Protein AF-0000000070205227 (afdb_homodimer)

Radius of gyration: 34.75 Å; Cα contacts (8 Å, |Δi|>4): 2123; chains: 2; bounding box: 116×107×99 Å

Secondary structure (DSSP, 8-state):
----------------------STTSTHHHHHHHHHHHHHHHHHHHHHHHHHTT--------------PPPPP-S--EEEEEEEPPTT----TT-----BHHHHHHHHHHH-SSEEEEEES-EE-SGGGSSS--GGGHHHHHHHHHHHHHHHTT--EEEEEEEPPSSS--HHHHHHHHHH--EEEEE-HHHHHSS--B---EEEETTTEEEEES--EETHHHHTEEEEEEEEES-HHHHHHHHHHHHHHHHHTSTT----SS--GGG--S-SSSSPEEEE-TT---EEEEEEEEESGGG--TTPEEHHHHHHHHHHH-SSEEEEEES-B-SB-SSSSS--B--HHHHHHHHHHHHH--EEEEEEE--TT--TTHHHHHHHHHT-EESSSSPEEEEEEEE-----SHHHHHSTT-SEE--EEEEESSEEEEES--BSTHHHHTSBEEEEEEEE---TTS-GGG-HHHHHHHHHHHHHTSTTEEEGGG--S--SHHHH--/----------------------GGGSTHHHHHHHHHHHHHHHHHHHHHHHHHGGG-------------PPPPP-S--EEEEEEEPPTT----TT-----BHHHHHHHHHHH-SSEEEEEES-EE-SGGGSSS--GGGHHHHHHHHHHHHHHHTT--EEEEEEEPPSSS--HHHHHHHHHH--EEEEE-HHHHHSS--B---EEEETTTEEEEES--EETHHHHTEEEEEEEEES-HHHHHHHHHHHHHHHHHTSTT----SS--GGG--S-SSSSPEEEE-TT---EEEEEEEEESGGG--TTPEEHHHHHHHHHHH-SSEEEEEES-B-SB-SSSSS--B--HHHHHHHHHHHHH--EEEEEEE--TT--TTHHHHHHHHHT-EESSSSPEEEEEEEE-----SHHHHHSTT-SEE--EEEEESSEEEEES--BSTHHHHTSBEEEEEEEE---TTS-GGG-HHHHHHHHHHHHHTSTTEEEGGG--S--SHHHHT-

InterPro domains:
  IPR001736 Phospholipase D/Transphosphatidylase [PF00614] (413-436)
  IPR001736 Phospholipase D/Transphosphatidylase [PS50035] (194-221)
  IPR001736 Phospholipase D/Transphosphatidylase [PS50035] (413-439)
  IPR001736 Phospholipase D/Transphosphatidylase [SM00155] (194-221)
  IPR001736 Phospholipase D/Transphosphatidylase [SM00155] (413-439)
  IPR032803 PLD3/4-like, PLD-like domain [PF13918] (221-402)
  IPR050874 Diverse function phospholipase D-related protein [PTHR10185] (40-487)

Foldseek 3Di:
DPDDPDDDDDDDDDDPDDPPPPDPPPPVVVVVVVVVVVVVVVVVVVVCVVVVVVPPDPPPVPVVPVLDFDAAFPWAKAKFKEKADAPPDDFDPPAQDGHHPLVLLLVLLVPFQAAKEWEAEAAALAQVQDDARDPLSVSSVVSLVSLQCCQQPNVHAYEYQYEDDPDDDHPSVVCCCVRRVYHYFYADLCVAPVDAIALWTKMQGPLQKIKGWAAHSHSQSRHFEIIIIMIMGRGNPQSVLVVLLSVLSVQNSDVPRYLDPADDCSSEDQDEPVRWHWYFYPPDPFTKTWDKAKDAPSSAHHNHHFPLNVLLVVLQPFQAAKEWEAAAADQWDDTDVPIDGHCSNVVSLVCSCQVRVYAYEYEYEDDPPDDPCRLVSLVVQQVQADCDVVGGHYFYKYFWFADPDPSSLPDPPGGIHHGGWMAGQFKTKGKHDGHHPSCHHRYIMMIIMMTTHDDPPDDCSRVVRVSVVSVSVSRCPDPRIGGSVPDDNPPPCRSPVD/DDDCPDDDDDDPDDPPPPPDPDDPPPPVVVVVVVVVVVVVVVVVVVVCVVVVVVPPDPPPVPVVPVLDFDAAFPWAKAKFKEKADAPPDDFDPPAQDGHHPLVLLLVLLVPFQAAKEWEAEAAALAQVQDDARDPLSVSSVVSLVSLQCCQQPNVHAYEYQYEDDPDDDHPSVVCCCVRRVYHYFYADLCVAPVDAIALWTKMQGPLQKIKGWAAHSHSQSRHFEIIIIMIMGRGNPQSVLVVLLSVLSVQNSDVPRYLDPADDCSSEDQDEPVRWHWYFYPPDPFTKTWDKAKDAPSSAHHNHHQPLNVLLVVLQPFQAAKEWEAAAADQWDDTDVPIDGHCSVVVSLVCSCQVRVYAYEYEYEDDPPDDPCRLVSLVVQQVQADCDVVGGHYFYKYFWFADPDPSSLPDPPGGIHHGGWMAGQFKTKGKHDGHHPSCRHRYIMMIIMMTTHDDPVDDCSRVVRVSVVSVSVSRCPDPRIGGSVPDDNPPPCRSPVD

Organism: Mizuhopecten yessoensis (NCBI:txid6573)

Solvent-accessible surface area (backbone atoms only — not comparable to full-atom values): 51980 Å² total; per-residue (Å²): 128,96,69,90,78,78,75,91,75,89,78,88,92,82,84,78,80,82,80,81,78,74,75,77,70,64,67,61,59,60,54,54,56,49,54,52,47,52,50,51,52,51,50,49,48,53,50,43,45,58,57,52,60,60,61,59,75,79,59,63,77,53,70,68,62,80,71,70,71,46,73,63,46,83,52,74,19,33,64,43,64,23,28,15,62,22,70,89,67,80,75,65,88,86,56,81,81,61,55,42,44,56,60,51,52,51,52,48,60,68,66,42,80,52,29,41,38,34,38,30,40,58,62,37,28,40,37,80,67,46,93,66,74,52,83,66,18,51,64,18,39,48,52,52,50,52,53,34,42,38,18,53,72,66,62,28,47,35,39,34,32,30,24,57,56,92,69,78,72,43,67,60,62,52,47,32,34,73,64,14,64,29,46,76,29,52,30,52,31,48,80,56,64,68,36,59,44,35,45,26,28,37,41,35,28,62,47,23,23,36,38,44,15,30,46,58,50,31,11,45,34,52,34,30,16,26,20,38,33,40,36,37,35,58,21,42,70,60,23,48,56,52,44,36,55,49,48,50,48,49,55,48,16,40,90,86,43,68,73,57,97,66,62,62,72,86,49,40,40,71,41,13,89,90,28,46,28,40,37,38,35,56,88,34,91,53,70,27,33,31,36,55,26,30,24,16,56,83,72,44,33,60,52,45,29,38,33,59,59,50,53,46,51,53,48,69,67,39,65,54,28,42,39,35,34,28,31,45,63,41,48,22,33,80,81,50,84,78,46,41,62,38,50,66,64,54,50,42,53,49,36,30,14,55,54,59,51,15,35,32,39,39,42,32,34,49,48,94,80,54,63,81,65,39,57,35,59,51,46,24,49,36,36,44,49,36,86,54,91,72,48,26,40,29,45,45,31,36,31,44,43,77,63,90,45,74,69,56,60,62,43,78,96,40,36,32,41,44,28,16,36,36,29,35,62,42,32,25,35,43,17,26,46,54,49,34,42,43,46,47,62,42,10,32,23,42,29,45,38,38,38,35,69,82,53,89,85,54,70,64,80,48,31,61,34,58,51,50,42,44,48,50,50,50,51,62,70,33,94,45,34,34,57,53,92,76,54,73,89,75,63,56,60,73,73,40,74,102,142,86,80,89,79,76,82,76,82,74,88,71,86,74,85,76,84,80,78,86,80,73,78,78,66,63,71,62,55,62,58,53,55,53,55,51,48,53,50,52,53,51,52,49,46,52,49,43,45,57,56,51,59,64,60,59,76,76,58,63,77,55,70,66,64,81,72,71,71,47,72,64,47,83,50,75,19,34,65,43,62,23,28,14,62,23,71,90,68,80,74,64,89,88,54,79,82,61,54,40,45,57,61,52,51,52,51,49,60,68,66,43,80,52,30,40,38,34,38,30,39,59,61,38,28,42,37,81,66,47,92,66,74,52,82,65,18,51,64,17,40,49,51,52,50,52,53,35,43,38,19,52,73,66,62,28,48,34,40,36,33,30,24,57,55,94,69,78,70,44,67,60,62,52,46,30,34,74,65,14,64,30,46,77,31,52,30,52,29,50,80,56,64,69,35,58,45,36,45,26,28,37,40,34,29,62,46,23,23,36,38,44,15,29,46,57,50,31,12,45,33,51,34,31,17,25,22,36,34,38,38,37,36,56,22,44,70,61,22,46,56,51,44,38,56,49,49,51,48,49,56,47,17,38,90,85,44,68,73,58,96,66,63,62,71,88,50,41,41,70,42,12,90,90,29,46,27,40,37,37,34,57,85,33,90,53,69,28,33,31,36,54,27,30,22,15,56,82,73,43,33,63,52,46,31,37,34,58,58,50,52,45,50,53,47,68,67,40,66,54,28,41,38,36,34,28,31,45,62,42,49,22,32,80,82,50,85,78,45,42,62,40,51,68,64,54,49,42,55,50,36,31,14,55,54,59,52,15,35,34,39,37,40,33,35,49,47,92,80,54,65,82,64,39,58,35,58,49,48,23,48,36,37,43,48,34,85,54,89,72,49,25,41,28,44,45,30,37,30,45,43,78,63,92,45,74,70,57,58,62,44,78,94,39,34,33,43,44,29,17,38,36,28,35,62,40,34,24,36,43,18,26,47,55,49,33,42,44,45,47,63,42,10,30,24,42,30,44,38,39,38,35,69,81,52,90,87,52,70,66,82,48,31,61,33,58,50,50,43,44,47,48,50,50,52,64,70,33,92,46,34,34,57,52,91,76,53,74,89,75,64,55,64,73,70,42,75,101

pLDDT: mean 85.5, std 24.85, range [16.06, 98.94]

Sequence (996 aa):
MKNDRIGLVNDHDDMKNHCSSSVCTGRCLSIIFFCIGVVLMLSMGLALYFSLHKDIMTVAPVPAPTVVPPPPCKDPCVITLVESIPENLTYPAGSPSHPSTYSALIDLMEMATSQIEIASFYWTLSGSDIEYHDNSSWQGESVLSTLMAAGRFRKLKIKIAQNKPDNGYYNNTRDLARYAGAEVRTLDFKSLMGNGILHTKMWLIDRKHFYVGSANLDWRSFTQVKEMGAVIRNCPCMARDMGKLFDVYWDLGLPGAKVPSQWPTSYNTDINNNNTMEINFNSTNVAATTYISSSPPPFCPAGRTVDVDAIVDIIQKAEEFVYVAVMDYFPTTQFTKPRVYWPVIDDAFRRAAFNRRVKVHLLISYWQHTWEDMKIYLSSLNDLWFKSYPELDITVKIFEVPAFTDSQKKIPYGRVNHNKYMVTDKTAYIGTSNWSADYFIDTGGIGLVINQQRTPALSKEGDVRQQLEDVFLRDWNSKYAWDFNTFNFTSVDRHTELMKNDRIGLVNDHDDMKNHCSSSVCTGRCLSIIFFCIGVVLMLSMGLALYFSLHKDIMTVAPVPAPTVVPPPPCKDPCVITLVESIPENLTYPAGSPSHPSTYSALIDLMEMATSQIEIASFYWTLSGSDIEYHDNSSWQGESVLSTLMAAGRFRKLKIKIAQNKPDNGYYNNTRDLARYAGAEVRTLDFKSLMGNGILHTKMWLIDRKHFYVGSANLDWRSFTQVKEMGAVIRNCPCMARDMGKLFDVYWDLGLPGAKVPSQWPTSYNTDINNNNTMEINFNSTNVAATTYISSSPPPFCPAGRTVDVDAIVDIIQKAEEFVYVAVMDYFPTTQFTKPRVYWPVIDDAFRRAAFNRRVKVHLLISYWQHTWEDMKIYLSSLNDLWFKSYPELDITVKIFEVPAFTDSQKKIPYGRVNHNKYMVTDKTAYIGTSNWSADYFIDTGGIGLVINQQRTPALSKEGDVRQQLEDVFLRDWNSKYAWDFNTFNFTSVDRHTEL

Nearest PDB structures (foldseek):
  8q1x-assembly1_A  TM=9.802E-01  e=2.222E-58  Homo sapiens
  8q1x-assembly1_B  TM=9.793E-01  e=2.965E-58  Homo sapiens
  8s86-assembly1_A  TM=9.699E-01  e=9.269E-51  Homo sapiens
  8v08-assembly1_A  TM=9.736E-01  e=7.449E-49  Homo sapiens
  8v08-assembly1_B  TM=9.686E-01  e=1.123E-47  Homo sapiens

Structure (mmCIF, N/CA/C/O backbone):
data_AF-0000000070205227-model_v1
#
loop_
_entity.id
_entity.type
_entity.pdbx_description
1 polymer 'Phospholipase D3'
#
loop_
_atom_site.group_PDB
_atom_site.id
_atom_site.type_symbol
_atom_site.label_atom_id
_atom_site.label_alt_id
_atom_site.label_comp_id
_atom_site.label_asym_id
_atom_site.label_entity_id
_atom_site.label_seq_id
_atom_site.pdbx_PDB_ins_code
_atom_site.Cartn_x
_atom_site.Cartn_y
_atom_site.Cartn_z
_atom_site.occupancy
_atom_site.B_iso_or_equiv
_atom_site.auth_seq_id
_atom_site.auth_comp_id
_atom_site.auth_asym_id
_atom_site.auth_atom_id
_atom_site.pdbx_PDB_model_num
ATOM 1 N N . MET A 1 1 ? 53.344 54.781 -35.969 1 18.45 1 MET A N 1
ATOM 2 C CA . MET A 1 1 ? 54.75 54.469 -35.688 1 18.45 1 MET A CA 1
ATOM 3 C C . MET A 1 1 ? 54.938 54.156 -34.219 1 18.45 1 MET A C 1
ATOM 5 O O . MET A 1 1 ? 56.062 53.906 -33.781 1 18.45 1 MET A O 1
ATOM 9 N N . LYS A 1 2 ? 53.969 54.625 -33.438 1 19.22 2 LYS A N 1
ATOM 10 C CA . LYS A 1 2 ? 54.125 54.969 -32.031 1 19.22 2 LYS A CA 1
ATOM 11 C C . LYS A 1 2 ? 54.375 53.719 -31.188 1 19.22 2 LYS A C 1
ATOM 13 O O . LYS A 1 2 ? 53.469 52.875 -31.062 1 19.22 2 LYS A O 1
ATOM 18 N N . ASN A 1 3 ? 55.594 52.969 -31.047 1 18.14 3 ASN A N 1
ATOM 19 C CA . ASN A 1 3 ? 56.469 51.812 -31.125 1 18.14 3 ASN A CA 1
ATOM 20 C C . ASN A 1 3 ? 56.625 51.156 -29.75 1 18.14 3 ASN A C 1
ATOM 22 O O . ASN A 1 3 ? 57.094 50.031 -29.656 1 18.14 3 ASN A O 1
ATOM 26 N N . ASP A 1 4 ? 56.625 51.938 -28.625 1 17.08 4 ASP A N 1
ATOM 27 C CA . ASP A 1 4 ? 57.594 51.719 -27.547 1 17.08 4 ASP A CA 1
ATOM 28 C C . ASP A 1 4 ? 57.156 50.594 -26.625 1 17.08 4 ASP A C 1
ATOM 30 O O . ASP A 1 4 ? 56.438 50.844 -25.641 1 17.08 4 ASP A O 1
ATOM 34 N N . ARG A 1 5 ? 56.656 49.344 -26.984 1 16.34 5 ARG A N 1
ATOM 35 C CA . ARG A 1 5 ? 55.938 48.219 -26.375 1 16.34 5 ARG A CA 1
ATOM 36 C C . ARG A 1 5 ? 56.812 47.438 -25.406 1 16.34 5 ARG A C 1
ATOM 38 O O . ARG A 1 5 ? 56.438 46.375 -24.969 1 16.34 5 ARG A O 1
ATOM 45 N N . ILE A 1 6 ? 58.125 47.656 -25.188 1 17.25 6 ILE A N 1
ATOM 46 C CA . ILE A 1 6 ? 59.156 46.625 -24.922 1 17.25 6 ILE A CA 1
ATOM 47 C C . ILE A 1 6 ? 59.062 46.188 -23.453 1 17.25 6 ILE A C 1
ATOM 49 O O . ILE A 1 6 ? 59.531 45.094 -23.094 1 17.25 6 ILE A O 1
ATOM 53 N N . GLY A 1 7 ? 58.594 47 -22.469 1 16.06 7 GLY A N 1
ATOM 54 C CA . GLY A 1 7 ? 59.562 47.156 -21.406 1 16.06 7 GLY A CA 1
ATOM 55 C C . GLY A 1 7 ? 59.688 45.969 -20.5 1 16.06 7 GLY A C 1
ATOM 56 O O . GLY A 1 7 ? 60.812 45.531 -20.156 1 16.06 7 GLY A O 1
ATOM 57 N N . LEU A 1 8 ? 58.625 45.562 -19.609 1 17.31 8 LEU A N 1
ATOM 58 C CA . LEU A 1 8 ? 58.906 45.594 -18.188 1 17.31 8 LEU A CA 1
ATOM 59 C C . LEU A 1 8 ? 59.5 44.25 -17.719 1 17.31 8 LEU A C 1
ATOM 61 O O . LEU A 1 8 ? 59 43.188 -18.109 1 17.31 8 LEU A O 1
ATOM 65 N N . VAL A 1 9 ? 60.594 44.094 -16.984 1 18.16 9 VAL A N 1
ATOM 66 C CA . VAL A 1 9 ? 61.812 43.375 -16.594 1 18.16 9 VAL A CA 1
ATOM 67 C C . VAL A 1 9 ? 61.438 42.375 -15.492 1 18.16 9 VAL A C 1
ATOM 69 O O . VAL A 1 9 ? 62.156 41.375 -15.305 1 18.16 9 VAL A O 1
ATOM 72 N N . ASN A 1 10 ? 60.344 42.5 -14.672 1 18.05 10 ASN A N 1
ATOM 73 C CA . ASN A 1 10 ? 60.719 42.344 -13.273 1 18.05 10 ASN A CA 1
ATOM 74 C C . ASN A 1 10 ? 61.094 40.875 -12.977 1 18.05 10 ASN A C 1
ATOM 76 O O . ASN A 1 10 ? 60.531 39.969 -13.555 1 18.05 10 ASN A O 1
ATOM 80 N N . ASP A 1 11 ? 61.938 40.5 -12.016 1 18.25 11 ASP A N 1
ATOM 81 C CA . ASP A 1 11 ? 63.031 39.656 -11.508 1 18.25 11 ASP A CA 1
ATOM 82 C C . ASP A 1 11 ? 62.5 38.406 -10.836 1 18.25 11 ASP A C 1
ATOM 84 O O . ASP A 1 11 ? 62.938 37.281 -11.133 1 18.25 11 ASP A O 1
ATOM 88 N N . HIS A 1 12 ? 61.906 38.406 -9.578 1 18.12 12 HIS A N 1
ATOM 89 C CA . HIS A 1 12 ? 62.562 37.781 -8.453 1 18.12 12 HIS A CA 1
ATOM 90 C C . HIS A 1 12 ? 62.281 36.281 -8.414 1 18.12 12 HIS A C 1
ATOM 92 O O . HIS A 1 12 ? 61.375 35.812 -9.117 1 18.12 12 HIS A O 1
ATOM 98 N N . ASP A 1 13 ? 61.906 35.625 -7.117 1 19.23 13 ASP A N 1
ATOM 99 C CA . ASP A 1 13 ? 62.531 34.719 -6.129 1 19.23 13 ASP A CA 1
ATOM 100 C C . ASP A 1 13 ? 62 33.312 -6.23 1 19.23 13 ASP A C 1
ATOM 102 O O . ASP A 1 13 ? 60.906 33.094 -6.801 1 19.23 13 ASP A O 1
ATOM 106 N N . ASP A 1 14 ? 62.312 32.375 -5.191 1 19.03 14 ASP A N 1
ATOM 107 C CA . ASP A 1 14 ? 62.938 31.078 -4.898 1 19.03 14 ASP A CA 1
ATOM 108 C C . ASP A 1 14 ? 61.906 29.969 -4.77 1 19.03 14 ASP A C 1
ATOM 110 O O . ASP A 1 14 ? 62.031 28.906 -5.367 1 19.03 14 ASP A O 1
ATOM 114 N N . MET A 1 15 ? 61.062 29.812 -3.588 1 19.66 15 MET A N 1
ATOM 115 C CA . MET A 1 15 ? 61.188 28.719 -2.617 1 19.66 15 MET A CA 1
ATOM 116 C C . MET A 1 15 ? 60.219 27.594 -2.93 1 19.66 15 MET A C 1
ATOM 118 O O . MET A 1 15 ? 59.062 27.625 -2.518 1 19.66 15 MET A O 1
ATOM 122 N N . LYS A 1 16 ? 59.938 27.094 -3.961 1 20.72 16 LYS A N 1
ATOM 123 C CA . LYS A 1 16 ? 58.688 26.312 -4.07 1 20.72 16 LYS A CA 1
ATOM 124 C C . LYS A 1 16 ? 58.844 24.938 -3.449 1 20.72 16 LYS A C 1
ATOM 126 O O . LYS A 1 16 ? 59.688 24.141 -3.885 1 20.72 16 LYS A O 1
ATOM 131 N N . ASN A 1 17 ? 58.406 24.688 -2.111 1 20.17 17 ASN A N 1
ATOM 132 C CA . ASN A 1 17 ? 58.406 23.562 -1.183 1 20.17 17 ASN A CA 1
ATOM 133 C C . ASN A 1 17 ? 57.812 22.312 -1.819 1 20.17 17 ASN A C 1
ATOM 135 O O . ASN A 1 17 ? 57 22.406 -2.74 1 20.17 17 ASN A O 1
ATOM 139 N N . HIS A 1 18 ? 58.344 21.094 -1.48 1 20.95 18 HIS A N 1
ATOM 140 C CA . HIS A 1 18 ? 58.438 19.672 -1.76 1 20.95 18 HIS A CA 1
ATOM 141 C C . HIS A 1 18 ? 57.156 18.953 -1.374 1 20.95 18 HIS A C 1
ATOM 143 O O . HIS A 1 18 ? 56.844 18.781 -0.188 1 20.95 18 HIS A O 1
ATOM 149 N N . CYS A 1 19 ? 55.969 19.25 -1.994 1 20.75 19 CYS A N 1
ATOM 150 C CA . CYS A 1 19 ? 54.719 18.594 -1.624 1 20.75 19 CYS A CA 1
ATOM 151 C C . CYS A 1 19 ? 54.844 17.078 -1.719 1 20.75 19 CYS A C 1
ATOM 153 O O . CYS A 1 19 ? 54.969 16.531 -2.812 1 20.75 19 CYS A O 1
ATOM 155 N N . SER A 1 20 ? 55.469 16.438 -0.688 1 21.31 20 SER A N 1
ATOM 156 C CA . SER A 1 20 ? 55.656 14.992 -0.529 1 21.31 20 SER A CA 1
ATOM 157 C C . SER A 1 20 ? 54.312 14.266 -0.603 1 21.31 20 SER A C 1
ATOM 159 O O . SER A 1 20 ? 53.406 14.562 0.168 1 21.31 20 SER A O 1
ATOM 161 N N . SER A 1 21 ? 53.812 13.766 -1.727 1 23.53 21 SER A N 1
ATOM 162 C CA . SER A 1 21 ? 52.625 13.141 -2.264 1 23.53 21 SER A CA 1
ATOM 163 C C . SER A 1 21 ? 52.344 11.812 -1.573 1 23.53 21 SER A C 1
ATOM 165 O O . SER A 1 21 ? 51.375 11.109 -1.931 1 23.53 21 SER A O 1
ATOM 167 N N . SER A 1 22 ? 53.312 11.219 -0.819 1 23.06 22 SER A N 1
ATOM 168 C CA . SER A 1 22 ? 53.281 9.758 -0.794 1 23.06 22 SER A CA 1
ATOM 169 C C . SER A 1 22 ? 52.062 9.266 -0.03 1 23.06 22 SER A C 1
ATOM 171 O O . SER A 1 22 ? 51.375 8.32 -0.459 1 23.06 22 SER A O 1
ATOM 173 N N . VAL A 1 23 ? 52.062 9.398 1.336 1 25.12 23 VAL A N 1
ATOM 174 C CA . VAL A 1 23 ? 51.688 8.383 2.309 1 25.12 23 VAL A CA 1
ATOM 175 C C . VAL A 1 23 ? 50.156 8.359 2.459 1 25.12 23 VAL A C 1
ATOM 177 O O . VAL A 1 23 ? 49.625 7.508 3.17 1 25.12 23 VAL A O 1
ATOM 180 N N . CYS A 1 24 ? 49.375 9.383 2.129 1 23.11 24 CYS A N 1
ATOM 181 C CA . CYS A 1 24 ? 48.125 9.469 2.879 1 23.11 24 CYS A CA 1
ATOM 182 C C . CYS A 1 24 ? 47.125 8.422 2.404 1 23.11 24 CYS A C 1
ATOM 184 O O . CYS A 1 24 ? 45.938 8.562 2.629 1 23.11 24 CYS A O 1
ATOM 186 N N . THR A 1 25 ? 47.562 7.48 1.56 1 26.84 25 THR A N 1
ATOM 187 C CA . THR A 1 25 ? 46.531 6.688 0.905 1 26.84 25 THR A CA 1
ATOM 188 C C . THR A 1 25 ? 45.844 5.766 1.906 1 26.84 25 THR A C 1
ATOM 190 O O . THR A 1 25 ? 44.781 5.215 1.62 1 26.84 25 THR A O 1
ATOM 193 N N . GLY A 1 26 ? 46.625 5.383 2.953 1 25.17 26 GLY A N 1
ATOM 194 C CA . GLY A 1 26 ? 46.188 4.18 3.645 1 25.17 26 GLY A CA 1
ATOM 195 C C . GLY A 1 26 ? 44.938 4.387 4.473 1 25.17 26 GLY A C 1
ATOM 196 O O . GLY A 1 26 ? 44.219 3.43 4.762 1 25.17 26 GLY A O 1
ATOM 197 N N . ARG A 1 27 ? 44.938 5.496 5.215 1 26.05 27 ARG A N 1
ATOM 198 C CA . ARG A 1 27 ? 44.031 5.598 6.352 1 26.05 27 ARG A CA 1
ATOM 199 C C . ARG A 1 27 ? 42.562 5.688 5.891 1 26.05 27 ARG A C 1
ATOM 201 O O . ARG A 1 27 ? 41.656 5.781 6.711 1 26.05 27 ARG A O 1
ATOM 208 N N . CYS A 1 28 ? 42.438 6.09 4.609 1 28.12 28 CYS A N 1
ATOM 209 C CA . CYS A 1 28 ? 41.062 6.414 4.281 1 28.12 28 CYS A CA 1
ATOM 210 C C . CYS A 1 28 ? 40.188 5.156 4.215 1 28.12 28 CYS A C 1
ATOM 212 O O . CYS A 1 28 ? 38.969 5.238 4.051 1 28.12 28 CYS A O 1
ATOM 214 N N . LEU A 1 29 ? 40.906 4.035 3.975 1 30.38 29 LEU A N 1
ATOM 215 C CA . LEU A 1 29 ? 40.062 2.861 3.752 1 30.38 29 LEU A CA 1
ATOM 216 C C . LEU A 1 29 ? 39.406 2.406 5.051 1 30.38 29 LEU A C 1
ATOM 218 O O . LEU A 1 29 ? 38.344 1.788 5.031 1 30.38 29 LEU A O 1
ATOM 222 N N . SER A 1 30 ? 40.188 2.627 6.207 1 30.09 30 SER A N 1
ATOM 223 C CA . SER A 1 30 ? 39.625 2.076 7.441 1 30.09 30 SER A CA 1
ATOM 224 C C . SER A 1 30 ? 38.375 2.822 7.863 1 30.09 30 SER A C 1
ATOM 226 O O . SER A 1 30 ? 37.594 2.324 8.68 1 30.09 30 SER A O 1
ATOM 228 N N . ILE A 1 31 ? 38.344 4.152 7.543 1 32.12 31 ILE A N 1
ATOM 229 C CA . ILE A 1 31 ? 37.219 4.898 8.07 1 32.12 31 ILE A CA 1
ATOM 230 C C . ILE A 1 31 ? 35.938 4.516 7.309 1 32.12 31 ILE A C 1
ATOM 232 O O . ILE A 1 31 ? 34.844 4.594 7.852 1 32.12 31 ILE A O 1
ATOM 236 N N . ILE A 1 32 ? 36.094 4.117 6.039 1 32.41 32 ILE A N 1
ATOM 237 C CA . ILE A 1 32 ? 34.906 3.77 5.312 1 32.41 32 ILE A CA 1
ATOM 238 C C . ILE A 1 32 ? 34.281 2.494 5.898 1 32.41 32 ILE A C 1
ATOM 240 O O . ILE A 1 32 ? 33.062 2.381 6.031 1 32.41 32 ILE A O 1
ATOM 244 N N . PHE A 1 33 ? 35.188 1.595 6.352 1 34.31 33 PHE A N 1
ATOM 245 C CA . PHE A 1 33 ? 34.594 0.378 6.898 1 34.31 33 PHE A CA 1
ATOM 246 C C . PHE A 1 33 ? 33.875 0.667 8.203 1 34.31 33 PHE A C 1
ATOM 248 O O . PHE A 1 33 ? 32.969 -0.072 8.594 1 34.31 33 PHE A O 1
ATOM 255 N N . PHE A 1 34 ? 34.438 1.652 8.977 1 32.62 34 PHE A N 1
ATOM 256 C CA . PHE A 1 34 ? 33.781 1.934 10.25 1 32.62 34 PHE A CA 1
ATOM 257 C C . PHE A 1 34 ? 32.438 2.604 10.023 1 32.62 34 PHE A C 1
ATOM 259 O O . PHE A 1 34 ? 31.469 2.32 10.742 1 32.62 34 PHE A O 1
ATOM 266 N N . CYS A 1 35 ? 32.281 3.477 9.047 1 33.09 35 CYS A N 1
ATOM 267 C CA . CYS A 1 35 ? 31 4.133 8.852 1 33.09 35 CYS A CA 1
ATOM 268 C C . CYS A 1 35 ? 29.969 3.146 8.336 1 33.09 35 CYS A C 1
ATOM 270 O O . CYS A 1 35 ? 28.766 3.332 8.547 1 33.09 35 CYS A O 1
ATOM 272 N N . ILE A 1 36 ? 30.422 2.16 7.535 1 37.66 36 ILE A N 1
ATOM 273 C CA . ILE A 1 36 ? 29.422 1.194 7.09 1 37.66 36 ILE A CA 1
ATOM 274 C C . ILE A 1 36 ? 28.984 0.335 8.273 1 37.66 36 ILE A C 1
ATOM 276 O O . ILE A 1 36 ? 27.797 -0.026 8.375 1 37.66 36 ILE A O 1
ATOM 280 N N . GLY A 1 37 ? 29.922 0.066 9.203 1 34.56 37 GLY A N 1
ATOM 281 C CA . GLY A 1 37 ? 29.516 -0.73 10.352 1 34.56 37 GLY A CA 1
ATOM 282 C C . GLY A 1 37 ? 28.5 -0.027 11.242 1 34.56 37 GLY A C 1
ATOM 283 O O . GLY A 1 37 ? 27.562 -0.651 11.734 1 34.56 37 GLY A O 1
ATOM 284 N N . VAL A 1 38 ? 28.766 1.253 11.555 1 37.16 38 VAL A N 1
ATOM 285 C CA . VAL A 1 38 ? 27.844 1.976 12.43 1 37.16 38 VAL A CA 1
ATOM 286 C C . VAL A 1 38 ? 26.5 2.164 11.727 1 37.16 38 VAL A C 1
ATOM 288 O O . VAL A 1 38 ? 25.453 2.1 12.359 1 37.16 38 VAL A O 1
ATOM 291 N N . VAL A 1 39 ? 26.5 2.342 10.453 1 36.94 39 VAL A N 1
ATOM 292 C CA . VAL A 1 39 ? 25.234 2.484 9.75 1 36.94 39 VAL A CA 1
ATOM 293 C C . VAL A 1 39 ? 24.484 1.15 9.75 1 36.94 39 VAL A C 1
ATOM 295 O O . VAL A 1 39 ? 23.266 1.114 9.875 1 36.94 39 VAL A O 1
ATOM 298 N N . LEU A 1 40 ? 25.234 0.037 9.688 1 37.5 40 LEU A N 1
ATOM 299 C CA . LEU A 1 40 ? 24.562 -1.249 9.789 1 37.5 40 LEU A CA 1
ATOM 300 C C . LEU A 1 40 ? 24.016 -1.471 11.195 1 37.5 40 LEU A C 1
ATOM 302 O O . LEU A 1 40 ? 22.922 -2.012 11.375 1 37.5 40 LEU A O 1
ATOM 306 N N . MET A 1 41 ? 24.766 -1.089 12.227 1 35.84 41 MET A N 1
ATOM 307 C CA . MET A 1 41 ? 24.266 -1.262 13.586 1 35.84 41 MET A CA 1
ATOM 308 C C . MET A 1 41 ? 23.094 -0.318 13.867 1 35.84 41 MET A C 1
ATOM 310 O O . MET A 1 41 ? 22.156 -0.683 14.57 1 35.84 41 MET A O 1
ATOM 314 N N . LEU A 1 42 ? 23.188 0.924 13.438 1 35.75 42 LEU A N 1
ATOM 315 C CA . LEU A 1 42 ? 22.078 1.85 13.688 1 35.75 42 LEU A CA 1
ATOM 316 C C . LEU A 1 42 ? 20.875 1.496 12.836 1 35.75 42 LEU A C 1
ATOM 318 O O . LEU A 1 42 ? 19.734 1.718 13.25 1 35.75 42 LEU A O 1
ATOM 322 N N . SER A 1 43 ? 21.078 1.004 11.688 1 35.53 43 SER A N 1
ATOM 323 C CA . SER A 1 43 ? 19.906 0.571 10.922 1 35.53 43 SER A CA 1
ATOM 324 C C . SER A 1 43 ? 19.281 -0.675 11.531 1 35.53 43 SER A C 1
ATOM 326 O O . SER A 1 43 ? 18.062 -0.863 11.453 1 35.53 43 SER A O 1
ATOM 328 N N . MET A 1 44 ? 20.047 -1.572 12.148 1 36.59 44 MET A N 1
ATOM 329 C CA . MET A 1 44 ? 19.469 -2.693 12.891 1 36.59 44 MET A CA 1
ATOM 330 C C . MET A 1 44 ? 18.734 -2.205 14.125 1 36.59 44 MET A C 1
ATOM 332 O O . MET A 1 44 ? 17.766 -2.838 14.562 1 36.59 44 MET A O 1
ATOM 336 N N . GLY A 1 45 ? 19.203 -1.161 14.805 1 32.97 45 GLY A N 1
ATOM 337 C CA . GLY A 1 45 ? 18.5 -0.623 15.953 1 32.97 45 GLY A CA 1
ATOM 338 C C . GLY A 1 45 ? 17.156 -0.026 15.594 1 32.97 45 GLY A C 1
ATOM 339 O O . GLY A 1 45 ? 16.172 -0.219 16.312 1 32.97 45 GLY A O 1
ATOM 340 N N . LEU A 1 46 ? 17.109 0.785 14.555 1 33.88 46 LEU A N 1
ATOM 341 C CA . LEU A 1 46 ? 15.828 1.37 14.188 1 33.88 46 LEU A CA 1
ATOM 342 C C . LEU A 1 46 ? 14.883 0.304 13.648 1 33.88 46 LEU A C 1
ATOM 344 O O . LEU A 1 46 ? 13.688 0.318 13.961 1 33.88 46 LEU A O 1
ATOM 348 N N . ALA A 1 47 ? 15.344 -0.629 12.875 1 35.19 47 ALA A N 1
ATOM 349 C CA . ALA A 1 47 ? 14.492 -1.75 12.492 1 35.19 47 ALA A CA 1
ATOM 350 C C . ALA A 1 47 ? 14.086 -2.574 13.711 1 35.19 47 ALA A C 1
ATOM 352 O O . ALA A 1 47 ? 12.945 -3.027 13.805 1 35.19 47 ALA A O 1
ATOM 353 N N . LEU A 1 48 ? 15.016 -2.795 14.656 1 33.25 48 LEU A N 1
ATOM 354 C CA . LEU A 1 48 ? 14.656 -3.439 15.914 1 33.25 48 LEU A CA 1
ATOM 355 C C . LEU A 1 48 ? 13.664 -2.592 16.703 1 33.25 48 LEU A C 1
ATOM 357 O O . LEU A 1 48 ? 12.734 -3.123 17.312 1 33.25 48 LEU A O 1
ATOM 361 N N . TYR A 1 49 ? 13.828 -1.273 16.719 1 31.41 49 TYR A N 1
ATOM 362 C CA . TYR A 1 49 ? 12.852 -0.437 17.422 1 31.41 49 TYR A CA 1
ATOM 363 C C . TYR A 1 49 ? 11.477 -0.56 16.781 1 31.41 49 TYR A C 1
ATOM 365 O O . TYR A 1 49 ? 10.477 -0.738 17.484 1 31.41 49 TYR A O 1
ATOM 373 N N . PHE A 1 50 ? 11.422 -0.395 15.461 1 32.97 50 PHE A N 1
ATOM 374 C CA . PHE A 1 50 ? 10.086 -0.523 14.883 1 32.97 50 PHE A CA 1
ATOM 375 C C . PHE A 1 50 ? 9.633 -1.978 14.883 1 32.97 50 PHE A C 1
ATOM 377 O O . PHE A 1 50 ? 8.438 -2.26 14.984 1 32.97 50 PHE A O 1
ATOM 384 N N . SER A 1 51 ? 10.617 -2.902 14.75 1 31.86 51 SER A N 1
ATOM 385 C CA . SER A 1 51 ? 10.203 -4.289 14.93 1 31.86 51 SER A CA 1
ATOM 386 C C . SER A 1 51 ? 9.836 -4.566 16.391 1 31.86 51 SER A C 1
ATOM 388 O O . SER A 1 51 ? 8.938 -5.363 16.656 1 31.86 51 SER A O 1
ATOM 390 N N . LEU A 1 52 ? 10.688 -4.086 17.375 1 29.66 52 LEU A N 1
ATOM 391 C CA . LEU A 1 52 ? 10.312 -4.281 18.781 1 29.66 52 LEU A CA 1
ATOM 392 C C . LEU A 1 52 ? 8.984 -3.609 19.094 1 29.66 52 LEU A C 1
ATOM 394 O O . LEU A 1 52 ? 8.188 -4.133 19.875 1 29.66 52 LEU A O 1
ATOM 398 N N . HIS A 1 53 ? 8.875 -2.346 18.703 1 29.41 53 HIS A N 1
ATOM 399 C CA . HIS A 1 53 ? 7.652 -1.717 19.188 1 29.41 53 HIS A CA 1
ATOM 400 C C . HIS A 1 53 ? 6.426 -2.285 18.469 1 29.41 53 HIS A C 1
ATOM 402 O O . HIS A 1 53 ? 5.309 -1.812 18.688 1 29.41 53 HIS A O 1
ATOM 408 N N . LYS A 1 54 ? 6.652 -2.996 17.406 1 31.11 54 LYS A N 1
ATOM 409 C CA . LYS A 1 54 ? 5.398 -3.602 16.969 1 31.11 54 LYS A CA 1
ATOM 410 C C . LYS A 1 54 ? 4.887 -4.605 18 1 31.11 54 LYS A C 1
ATOM 412 O O . LYS A 1 54 ? 3.846 -5.234 17.797 1 31.11 54 LYS A O 1
ATOM 417 N N . ASP A 1 55 ? 5.848 -5.051 18.922 1 28.08 55 ASP A N 1
ATOM 418 C CA . ASP A 1 55 ? 5.289 -5.945 19.922 1 28.08 55 ASP A CA 1
ATOM 419 C C . ASP A 1 55 ? 4.176 -5.254 20.719 1 28.08 55 ASP A C 1
ATOM 421 O O . ASP A 1 55 ? 4.328 -4.973 21.906 1 28.08 55 ASP A O 1
ATOM 425 N N . ILE A 1 56 ? 3.721 -4.133 20.422 1 23.22 56 ILE A N 1
ATOM 426 C CA . ILE A 1 56 ? 2.709 -3.66 21.359 1 23.22 56 ILE A CA 1
ATOM 427 C C . ILE A 1 56 ? 1.777 -4.809 21.734 1 23.22 56 ILE A C 1
ATOM 429 O O . ILE A 1 56 ? 1.497 -5.684 20.906 1 23.22 56 ILE A O 1
ATOM 433 N N . MET A 1 57 ? 1.287 -4.836 23.016 1 24.19 57 MET A N 1
ATOM 434 C CA . MET A 1 57 ? 0.443 -5.527 23.984 1 24.19 57 MET A CA 1
ATOM 435 C C . MET A 1 57 ? -0.838 -6.031 23.328 1 24.19 57 MET A C 1
ATOM 437 O O . MET A 1 57 ? -1.634 -5.238 22.812 1 24.19 57 MET A O 1
ATOM 441 N N . THR A 1 58 ? -0.751 -6.98 22.531 1 25.31 58 THR A N 1
ATOM 442 C CA . THR A 1 58 ? -2.066 -7.613 22.562 1 25.31 58 THR A CA 1
ATOM 443 C C . THR A 1 58 ? -2.516 -7.875 23.984 1 25.31 58 THR A C 1
ATOM 445 O O . THR A 1 58 ? -2.1 -8.859 24.609 1 25.31 58 THR A O 1
ATOM 448 N N . VAL A 1 59 ? -2.459 -6.887 24.875 1 25.84 59 VAL A N 1
ATOM 449 C CA . VAL A 1 59 ? -3.223 -7.051 26.109 1 25.84 59 VAL A CA 1
ATOM 450 C C . VAL A 1 59 ? -4.547 -7.746 25.797 1 25.84 59 VAL A C 1
ATOM 452 O O . VAL A 1 59 ? -5.188 -7.457 24.797 1 25.84 59 VAL A O 1
ATOM 455 N N . ALA A 1 60 ? -4.707 -9.016 26.281 1 28.44 60 ALA A N 1
ATOM 456 C CA . ALA A 1 60 ? -6.066 -9.523 26.406 1 28.44 60 ALA A CA 1
ATOM 457 C C . ALA A 1 60 ? -7.082 -8.391 26.469 1 28.44 60 ALA A C 1
ATOM 459 O O . ALA A 1 60 ? -6.809 -7.336 27.062 1 28.44 60 ALA A O 1
ATOM 460 N N . PRO A 1 61 ? -8.031 -8.367 25.531 1 28.92 61 PRO A N 1
ATOM 461 C CA . PRO A 1 61 ? -8.953 -7.301 25.922 1 28.92 61 PRO A CA 1
ATOM 462 C C . PRO A 1 61 ? -9.141 -7.211 27.438 1 28.92 61 PRO A C 1
ATOM 464 O O . PRO A 1 61 ? -9.516 -8.195 28.078 1 28.92 61 PRO A O 1
ATOM 467 N N . VAL A 1 62 ? -8.094 -6.734 28.156 1 32.22 62 VAL A N 1
ATOM 468 C CA . VAL A 1 62 ? -8.672 -6.434 29.469 1 32.22 62 VAL A CA 1
ATOM 469 C C . VAL A 1 62 ? -10.109 -5.965 29.297 1 32.22 62 VAL A C 1
ATOM 471 O O . VAL A 1 62 ? -10.43 -5.227 28.359 1 32.22 62 VAL A O 1
ATOM 474 N N . PRO A 1 63 ? -11.062 -6.875 29.781 1 32.91 63 PRO A N 1
ATOM 475 C CA . PRO A 1 63 ? -12.359 -6.207 29.625 1 32.91 63 PRO A CA 1
ATOM 476 C C . PRO A 1 63 ? -12.234 -4.688 29.547 1 32.91 63 PRO A C 1
ATOM 478 O O . PRO A 1 63 ? -11.461 -4.082 30.297 1 32.91 63 PRO A O 1
ATOM 481 N N . ALA A 1 64 ? -12.188 -4.266 28.297 1 37.91 64 ALA A N 1
ATOM 482 C CA . ALA A 1 64 ? -12.148 -2.807 28.266 1 37.91 64 ALA A CA 1
ATOM 483 C C . ALA A 1 64 ? -12.695 -2.225 29.578 1 37.91 64 ALA A C 1
ATOM 485 O O . ALA A 1 64 ? -13.789 -2.586 30.016 1 37.91 64 ALA A O 1
ATOM 486 N N . PRO A 1 65 ? -11.727 -1.926 30.406 1 38.66 65 PRO A N 1
ATOM 487 C CA . PRO A 1 65 ? -12.477 -1.324 31.5 1 38.66 65 PRO A CA 1
ATOM 488 C C . PRO A 1 65 ? -13.695 -0.53 31.031 1 38.66 65 PRO A C 1
ATOM 490 O O . PRO A 1 65 ? -13.719 -0.047 29.906 1 38.66 65 PRO A O 1
ATOM 493 N N . THR A 1 66 ? -14.773 -0.836 31.516 1 44.22 66 THR A N 1
ATOM 494 C CA . THR A 1 66 ? -15.945 0.006 31.297 1 44.22 66 THR A CA 1
ATOM 495 C C . THR A 1 66 ? -15.531 1.464 31.109 1 44.22 66 THR A C 1
ATOM 497 O O . THR A 1 66 ? -15.109 2.123 32.062 1 44.22 66 THR A O 1
ATOM 500 N N . VAL A 1 67 ? -14.836 1.684 29.969 1 54.94 67 VAL A N 1
ATOM 501 C CA . VAL A 1 67 ? -14.477 3.086 29.781 1 54.94 67 VAL A CA 1
ATOM 502 C C . VAL A 1 67 ? -15.711 3.967 29.969 1 54.94 67 VAL A C 1
ATOM 504 O O . VAL A 1 67 ? -16.703 3.824 29.25 1 54.94 67 VAL A O 1
ATOM 507 N N . VAL A 1 68 ? -15.859 4.484 31.062 1 64.75 68 VAL A N 1
ATOM 508 C CA . VAL A 1 68 ? -16.875 5.488 31.328 1 64.75 68 VAL A CA 1
ATOM 509 C C . VAL A 1 68 ? -16.766 6.629 30.328 1 64.75 68 VAL A C 1
ATOM 511 O O . VAL A 1 68 ? -15.703 7.227 30.172 1 64.75 68 VAL A O 1
ATOM 514 N N . PRO A 1 69 ? -17.828 6.711 29.469 1 75.31 69 PRO A N 1
ATOM 515 C CA . PRO A 1 69 ? -17.797 7.871 28.578 1 75.31 69 PRO A CA 1
ATOM 516 C C . PRO A 1 69 ? -17.484 9.18 29.312 1 75.31 69 PRO A C 1
ATOM 518 O O . PRO A 1 69 ? -17.906 9.352 30.453 1 75.31 69 PRO A O 1
ATOM 521 N N . PRO A 1 70 ? -16.656 9.953 28.672 1 80.94 70 PRO A N 1
ATOM 522 C CA . PRO A 1 70 ? -16.438 11.25 29.297 1 80.94 70 PRO A CA 1
ATOM 523 C C . PRO A 1 70 ? -17.734 12.047 29.453 1 80.94 70 PRO A C 1
ATOM 525 O O . PRO A 1 70 ? -18.672 11.867 28.672 1 80.94 70 PRO A O 1
ATOM 528 N N . PRO A 1 71 ? -17.828 12.82 30.453 1 84.44 71 PRO A N 1
ATOM 529 C CA . PRO A 1 71 ? -19.031 13.648 30.609 1 84.44 71 PRO A CA 1
ATOM 530 C C . PRO A 1 71 ? -19.234 14.602 29.438 1 84.44 71 PRO A C 1
ATOM 532 O O . PRO A 1 71 ? -18.266 15.117 28.875 1 84.44 71 PRO A O 1
ATOM 535 N N . PRO A 1 72 ? -20.469 14.766 29.062 1 91.19 72 PRO A N 1
ATOM 536 C CA . PRO A 1 72 ? -20.75 15.727 28 1 91.19 72 PRO A CA 1
ATOM 537 C C . PRO A 1 72 ? -20.328 17.141 28.359 1 91.19 72 PRO A C 1
ATOM 539 O O . PRO A 1 72 ? -20.391 17.531 29.531 1 91.19 72 PRO A O 1
ATOM 542 N N . CYS A 1 73 ? -19.859 17.828 27.344 1 94.5 73 CYS A N 1
ATOM 543 C CA . CYS A 1 73 ? -19.516 19.219 27.531 1 94.5 73 CYS A CA 1
ATOM 544 C C . CYS A 1 73 ? -20.766 20.094 27.578 1 94.5 73 CYS A C 1
ATOM 546 O O . CYS A 1 73 ? -21.547 20.109 26.641 1 94.5 73 CYS A O 1
ATOM 548 N N . LYS A 1 74 ? -20.969 20.844 28.625 1 92.06 74 LYS A N 1
ATOM 549 C CA . LYS A 1 74 ? -22.156 21.688 28.797 1 92.06 74 LYS A CA 1
ATOM 550 C C . LYS A 1 74 ? -21.828 23.156 28.562 1 92.06 74 LYS A C 1
ATOM 552 O O . LYS A 1 74 ? -22.719 24.016 28.641 1 92.06 74 LYS A O 1
ATOM 557 N N . ASP A 1 75 ? -20.609 23.422 28.219 1 94.5 75 ASP A N 1
ATOM 558 C CA . ASP A 1 75 ? -20.203 24.797 27.953 1 94.5 75 ASP A CA 1
ATOM 559 C C . ASP A 1 75 ? -20.844 25.328 26.672 1 94.5 75 ASP A C 1
ATOM 561 O O . ASP A 1 75 ? -21.188 24.547 25.766 1 94.5 75 ASP A O 1
ATOM 565 N N . PRO A 1 76 ? -21.094 26.656 26.594 1 94.38 76 PRO A N 1
ATOM 566 C CA . PRO A 1 76 ? -21.641 27.25 25.375 1 94.38 76 PRO A CA 1
ATOM 567 C C . PRO A 1 76 ? -20.594 27.453 24.281 1 94.38 76 PRO A C 1
ATOM 569 O O . PRO A 1 76 ? -20.359 28.578 23.844 1 94.38 76 PRO A O 1
ATOM 572 N N . CYS A 1 77 ? -20.078 26.438 23.828 1 95.81 77 CYS A N 1
ATOM 573 C CA . CYS A 1 77 ? -18.953 26.438 22.906 1 95.81 77 CYS A CA 1
ATOM 574 C C . CYS A 1 77 ? -19.359 27.031 21.562 1 95.81 77 CYS A C 1
ATOM 576 O O . CYS A 1 77 ? -20.406 26.688 21.016 1 95.81 77 CYS A O 1
ATOM 578 N N . VAL A 1 78 ? -18.547 27.938 21.047 1 96.19 78 VAL A N 1
ATOM 579 C CA . VAL A 1 78 ? -18.734 28.531 19.734 1 96.19 78 VAL A CA 1
ATOM 580 C C . VAL A 1 78 ? -17.531 28.188 18.844 1 96.19 78 VAL A C 1
ATOM 582 O O . VAL A 1 78 ? -16.391 28.484 19.188 1 96.19 78 VAL A O 1
ATOM 585 N N . ILE A 1 79 ? -17.828 27.531 17.766 1 96.19 79 ILE A N 1
ATOM 586 C CA . ILE A 1 79 ? -16.75 27.188 16.844 1 96.19 79 ILE A CA 1
ATOM 587 C C . ILE A 1 79 ? -16.906 27.984 15.547 1 96.19 79 ILE A C 1
ATOM 589 O O . ILE A 1 79 ? -18.016 28.219 15.07 1 96.19 79 ILE A O 1
ATOM 593 N N . THR A 1 80 ? -15.789 28.484 15.023 1 97.06 80 THR A N 1
ATOM 594 C CA . THR A 1 80 ? -15.727 29.219 13.766 1 97.06 80 THR A CA 1
ATOM 595 C C . THR A 1 80 ? -14.531 28.781 12.93 1 97.06 80 THR A C 1
ATOM 597 O O . THR A 1 80 ? -13.398 28.797 13.414 1 97.06 80 THR A O 1
ATOM 600 N N . LEU A 1 81 ? -14.828 28.375 11.648 1 98 81 LEU A N 1
ATOM 601 C CA . LEU A 1 81 ? -13.719 28.203 10.719 1 98 81 LEU A CA 1
ATOM 602 C C . LEU A 1 81 ? -13.086 29.547 10.359 1 98 81 LEU A C 1
ATOM 604 O O . LEU A 1 81 ? -13.789 30.547 10.227 1 98 81 LEU A O 1
ATOM 608 N N . VAL A 1 82 ? -11.805 29.562 10.25 1 98.75 82 VAL A N 1
ATOM 609 C CA . VAL A 1 82 ? -11.094 30.766 9.852 1 98.75 82 VAL A CA 1
ATOM 610 C C . VAL A 1 82 ? -10.117 30.453 8.719 1 98.75 82 VAL A C 1
ATOM 612 O O . VAL A 1 82 ? -9.531 29.359 8.688 1 98.75 82 VAL A O 1
ATOM 615 N N . GLU A 1 83 ? -9.953 31.438 7.793 1 98.62 83 GLU A N 1
ATOM 616 C CA . GLU A 1 83 ? -9.109 31.234 6.621 1 98.62 83 GLU A CA 1
ATOM 617 C C . GLU A 1 83 ? -8.172 32.406 6.387 1 98.62 83 GLU A C 1
ATOM 619 O O . GLU A 1 83 ? -8.5 33.531 6.742 1 98.62 83 GLU A O 1
ATOM 624 N N . SER A 1 84 ? -7.012 32.125 5.934 1 98.81 84 SER A N 1
ATOM 625 C CA . SER A 1 84 ? -6.227 33.125 5.203 1 98.81 84 SER A CA 1
ATOM 626 C C . SER A 1 84 ? -6.371 32.938 3.697 1 98.81 84 SER A C 1
ATOM 628 O O . SER A 1 84 ? -6.008 31.891 3.158 1 98.81 84 SER A O 1
ATOM 630 N N . ILE A 1 85 ? -6.938 33.906 3.08 1 98.69 85 ILE A N 1
ATOM 631 C CA . ILE A 1 85 ? -7 33.938 1.623 1 98.69 85 ILE A CA 1
ATOM 632 C C . ILE A 1 85 ? -5.91 34.844 1.065 1 98.69 85 ILE A C 1
ATOM 634 O O . ILE A 1 85 ? -5.875 36.031 1.377 1 98.69 85 ILE A O 1
ATOM 638 N N . PRO A 1 86 ? -5.047 34.281 0.278 1 98.56 86 PRO A N 1
ATOM 639 C CA . PRO A 1 86 ? -3.977 35.125 -0.251 1 98.56 86 PRO A CA 1
ATOM 640 C C . PRO A 1 86 ? -4.504 36.344 -1.005 1 98.56 86 PRO A C 1
ATOM 642 O O . PRO A 1 86 ? -5.523 36.25 -1.694 1 98.56 86 PRO A O 1
ATOM 645 N N . GLU A 1 87 ? -3.729 37.438 -0.86 1 97.94 87 GLU A N 1
ATOM 646 C CA . GLU A 1 87 ? -4.109 38.656 -1.541 1 97.94 87 GLU A CA 1
ATOM 647 C C . GLU A 1 87 ? -4.348 38.406 -3.029 1 97.94 87 GLU A C 1
ATOM 649 O O . GLU A 1 87 ? -3.547 37.75 -3.691 1 97.94 87 GLU A O 1
ATOM 654 N N . ASN A 1 88 ? -5.441 38.906 -3.549 1 97.38 88 ASN A N 1
ATOM 655 C CA . ASN A 1 88 ? -5.852 38.906 -4.949 1 97.38 88 ASN A CA 1
ATOM 656 C C . ASN A 1 88 ? -6.395 37.531 -5.363 1 97.38 88 ASN A C 1
ATOM 658 O O . ASN A 1 88 ? -6.852 37.344 -6.496 1 97.38 88 ASN A O 1
ATOM 662 N N . LEU A 1 89 ? -6.348 36.469 -4.562 1 97.88 89 LEU A N 1
ATOM 663 C CA . LEU A 1 89 ? -7.059 35.25 -4.836 1 97.88 89 LEU A CA 1
ATOM 664 C C . LEU A 1 89 ? -8.555 35.406 -4.57 1 97.88 89 LEU A C 1
ATOM 666 O O . LEU A 1 89 ? -8.977 35.5 -3.416 1 97.88 89 LEU A O 1
ATOM 670 N N . THR A 1 90 ? -9.367 35.375 -5.578 1 97.44 90 THR A N 1
ATOM 671 C CA . THR A 1 90 ? -10.781 35.688 -5.434 1 97.44 90 THR A CA 1
ATOM 672 C C . THR A 1 90 ? -11.648 34.5 -5.844 1 97.44 90 THR A C 1
ATOM 674 O O . THR A 1 90 ? -11.211 33.656 -6.617 1 97.44 90 THR A O 1
ATOM 677 N N . TYR A 1 91 ? -12.758 34.469 -5.277 1 97.75 91 TYR A N 1
ATOM 678 C CA . TYR A 1 91 ? -13.789 33.469 -5.621 1 97.75 91 TYR A CA 1
ATOM 679 C C . TYR A 1 91 ? -15.047 34.156 -6.117 1 97.75 91 TYR A C 1
ATOM 681 O O . TYR A 1 91 ? -15.273 35.344 -5.832 1 97.75 91 TYR A O 1
ATOM 689 N N . PRO A 1 92 ? -15.945 33.469 -6.844 1 97 92 PRO A N 1
ATOM 690 C CA . PRO A 1 92 ? -17.219 34.062 -7.277 1 97 92 PRO A CA 1
ATOM 691 C C . PRO A 1 92 ? -18.094 34.5 -6.109 1 97 92 PRO A C 1
ATOM 693 O O . PRO A 1 92 ? -17.984 33.969 -5.012 1 97 92 PRO A O 1
ATOM 696 N N . ALA A 1 93 ? -18.938 35.438 -6.426 1 95.44 93 ALA A N 1
ATOM 697 C CA . ALA A 1 93 ? -19.859 35.906 -5.41 1 95.44 93 ALA A CA 1
ATOM 698 C C . ALA A 1 93 ? -20.734 34.781 -4.879 1 95.44 93 ALA A C 1
ATOM 700 O O . ALA A 1 93 ? -21.203 33.938 -5.648 1 95.44 93 ALA A O 1
ATOM 701 N N . GLY A 1 94 ? -20.828 34.781 -3.627 1 94.56 94 GLY A N 1
ATOM 702 C CA . GLY A 1 94 ? -21.672 33.75 -3.021 1 94.56 94 GLY A CA 1
ATOM 703 C C . GLY A 1 94 ? -20.906 32.531 -2.564 1 94.56 94 GLY A C 1
ATOM 704 O O . GLY A 1 94 ? -21.453 31.672 -1.893 1 94.56 94 GLY A O 1
ATOM 705 N N . SER A 1 95 ? -19.641 32.438 -2.91 1 96.75 95 SER A N 1
ATOM 706 C CA . SER A 1 95 ? -18.828 31.328 -2.469 1 96.75 95 SER A CA 1
ATOM 707 C C . SER A 1 95 ? -18.672 31.312 -0.951 1 96.75 95 SER A C 1
ATOM 709 O O . SER A 1 95 ? -18.75 32.344 -0.304 1 96.75 95 SER A O 1
ATOM 711 N N . PRO A 1 96 ? -18.516 30.109 -0.427 1 95.62 96 PRO A N 1
ATOM 712 C CA . PRO A 1 96 ? -18.281 30.016 1.018 1 95.62 96 PRO A CA 1
ATOM 713 C C . PRO A 1 96 ? -17.141 30.922 1.491 1 95.62 96 PRO A C 1
ATOM 715 O O . PRO A 1 96 ? -16.109 31 0.837 1 95.62 96 PRO A O 1
ATOM 718 N N . SER A 1 97 ? -17.422 31.609 2.557 1 95.5 97 SER A N 1
ATOM 719 C CA . SER A 1 97 ? -16.438 32.531 3.127 1 95.5 97 SER A CA 1
ATOM 720 C C . SER A 1 97 ? -16.469 32.469 4.652 1 95.5 97 SER A C 1
ATOM 722 O O . SER A 1 97 ? -17.516 32.281 5.254 1 95.5 97 SER A O 1
ATOM 724 N N . HIS A 1 98 ? -15.32 32.719 5.23 1 97.25 98 HIS A N 1
ATOM 725 C CA . HIS A 1 98 ? -15.141 32.688 6.676 1 97.25 98 HIS A CA 1
ATOM 726 C C . HIS A 1 98 ? -14.258 33.844 7.137 1 97.25 98 HIS A C 1
ATOM 728 O O . HIS A 1 98 ? -13.57 34.469 6.324 1 97.25 98 HIS A O 1
ATOM 734 N N . PRO A 1 99 ? -14.312 34.156 8.469 1 98.06 99 PRO A N 1
ATOM 735 C CA . PRO A 1 99 ? -13.414 35.219 8.969 1 98.06 99 PRO A CA 1
ATOM 736 C C . PRO A 1 99 ? -11.945 34.906 8.703 1 98.06 99 PRO A C 1
ATOM 738 O O . PRO A 1 99 ? -11.57 33.719 8.547 1 98.06 99 PRO A O 1
ATOM 741 N N . SER A 1 100 ? -11.18 35.969 8.625 1 98.69 100 SER A N 1
ATOM 742 C CA . SER A 1 100 ? -9.75 35.781 8.375 1 98.69 100 SER A CA 1
ATOM 743 C C . SER A 1 100 ? -9.039 35.25 9.617 1 98.69 100 SER A C 1
ATOM 745 O O . SER A 1 100 ? -9.453 35.531 10.742 1 98.69 100 SER A O 1
ATOM 747 N N . THR A 1 101 ? -8.016 34.5 9.43 1 98.88 101 THR A N 1
ATOM 748 C CA . THR A 1 101 ? -7.176 34.031 10.531 1 98.88 101 THR A CA 1
ATOM 749 C C . THR A 1 101 ? -6.641 35.219 11.336 1 98.88 101 THR A C 1
ATOM 751 O O . THR A 1 101 ? -6.594 35.188 12.562 1 98.88 101 THR A O 1
ATOM 754 N N . TYR A 1 102 ? -6.32 36.312 10.68 1 98.75 102 TYR A N 1
ATOM 755 C CA . TYR A 1 102 ? -5.832 37.531 11.312 1 98.75 102 TYR A CA 1
ATOM 756 C C . TYR A 1 102 ? -6.855 38.094 12.297 1 98.75 102 TYR A C 1
ATOM 758 O O . TYR A 1 102 ? -6.551 38.281 13.477 1 98.75 102 TYR A O 1
ATOM 766 N N . SER A 1 103 ? -8.031 38.344 11.82 1 98.69 103 SER A N 1
ATOM 767 C CA . SER A 1 103 ? -9.055 38.938 12.672 1 98.69 103 SER A CA 1
ATOM 768 C C . SER A 1 103 ? -9.375 38.031 13.852 1 98.69 103 SER A C 1
ATOM 770 O O . SER A 1 103 ? -9.641 38.5 14.961 1 98.69 103 SER A O 1
ATOM 772 N N . ALA A 1 104 ? -9.328 36.75 13.602 1 98.62 104 ALA A N 1
ATOM 773 C CA . ALA A 1 104 ? -9.641 35.781 14.656 1 98.62 104 ALA A CA 1
ATOM 774 C C . ALA A 1 104 ? -8.594 35.812 15.766 1 98.62 104 ALA A C 1
ATOM 776 O O . ALA A 1 104 ? -8.93 35.75 16.953 1 98.62 104 ALA A O 1
ATOM 777 N N . LEU A 1 105 ? -7.348 35.906 15.391 1 98.75 105 LEU A N 1
ATOM 778 C CA . LEU A 1 105 ? -6.285 35.969 16.391 1 98.75 105 LEU A CA 1
ATOM 779 C C . LEU A 1 105 ? -6.344 37.25 17.188 1 98.75 105 LEU A C 1
ATOM 781 O O . LEU A 1 105 ? -6.121 37.25 18.406 1 98.75 105 LEU A O 1
ATOM 785 N N . ILE A 1 106 ? -6.645 38.344 16.5 1 98.81 106 ILE A N 1
ATOM 786 C CA . ILE A 1 106 ? -6.801 39.625 17.188 1 98.81 106 ILE A CA 1
ATOM 787 C C . ILE A 1 106 ? -7.934 39.531 18.203 1 98.81 106 ILE A C 1
ATOM 789 O O . ILE A 1 106 ? -7.77 39.906 19.359 1 98.81 106 ILE A O 1
ATOM 793 N N . ASP A 1 107 ? -9.023 39 17.75 1 98.62 107 ASP A N 1
ATOM 794 C CA . ASP A 1 107 ? -10.18 38.844 18.641 1 98.62 107 ASP A CA 1
ATOM 795 C C . ASP A 1 107 ? -9.836 37.969 19.844 1 98.62 107 ASP A C 1
ATOM 797 O O . ASP A 1 107 ? -10.234 38.312 20.969 1 98.62 107 ASP A O 1
ATOM 801 N N . LEU A 1 108 ? -9.133 36.906 19.656 1 98.62 108 LEU A N 1
ATOM 802 C CA . LEU A 1 108 ? -8.75 36 20.734 1 98.62 108 LEU A CA 1
ATOM 803 C C . LEU A 1 108 ? -7.887 36.75 21.766 1 98.62 108 LEU A C 1
ATOM 805 O O . LEU A 1 108 ? -8.086 36.594 22.969 1 98.62 108 LEU A O 1
ATOM 809 N N . MET A 1 109 ? -6.926 37.5 21.281 1 98.62 109 MET A N 1
ATOM 810 C CA . MET A 1 109 ? -6.039 38.219 22.188 1 98.62 109 MET A CA 1
ATOM 811 C C . MET A 1 109 ? -6.805 39.281 22.953 1 98.62 109 MET A C 1
ATOM 813 O O . MET A 1 109 ? -6.516 39.531 24.125 1 98.62 109 MET A O 1
ATOM 817 N N . GLU A 1 110 ? -7.738 39.844 22.281 1 97.88 110 GLU A N 1
ATOM 818 C CA . GLU A 1 110 ? -8.555 40.875 22.938 1 97.88 110 GLU A CA 1
ATOM 819 C C . GLU A 1 110 ? -9.43 40.25 24.031 1 97.88 110 GLU A C 1
ATOM 821 O O . GLU A 1 110 ? -9.711 40.906 25.047 1 97.88 110 GLU A O 1
ATOM 826 N N . MET A 1 111 ? -9.773 39.062 23.875 1 97.44 111 MET A N 1
ATOM 827 C CA . MET A 1 111 ? -10.633 38.375 24.828 1 97.44 111 MET A CA 1
ATOM 828 C C . MET A 1 111 ? -9.836 37.875 26.031 1 97.44 111 MET A C 1
ATOM 830 O O . MET A 1 111 ? -10.406 37.594 27.078 1 97.44 111 MET A O 1
ATOM 834 N N . ALA A 1 112 ? -8.57 37.812 25.859 1 98.62 112 ALA A N 1
ATOM 835 C CA . ALA A 1 112 ? -7.727 37.25 26.922 1 98.62 112 ALA A CA 1
ATOM 836 C C . ALA A 1 112 ? -7.812 38.094 28.188 1 98.62 112 ALA A C 1
ATOM 838 O O . ALA A 1 112 ? -7.805 39.344 28.125 1 98.62 112 ALA A O 1
ATOM 839 N N . THR A 1 113 ? -7.871 37.406 29.391 1 98.31 113 THR A N 1
ATOM 840 C CA . THR A 1 113 ? -7.973 38.125 30.656 1 98.31 113 THR A CA 1
ATOM 841 C C . THR A 1 113 ? -6.852 37.719 31.594 1 98.31 113 THR A C 1
ATOM 843 O O . THR A 1 113 ? -6.535 38.438 32.531 1 98.31 113 THR A O 1
ATOM 846 N N . SER A 1 114 ? -6.262 36.594 31.391 1 98.12 114 SER A N 1
ATOM 847 C CA . SER A 1 114 ? -5.273 36.156 32.344 1 98.12 114 SER A CA 1
ATOM 848 C C . SER A 1 114 ? -4.008 35.656 31.672 1 98.12 114 SER A C 1
ATOM 850 O O . SER A 1 114 ? -2.895 36 32.062 1 98.12 114 SER A O 1
ATOM 852 N N . GLN A 1 115 ? -4.207 34.812 30.625 1 98.38 115 GLN A N 1
ATOM 853 C CA . GLN A 1 115 ? -2.994 34.219 30.062 1 98.38 115 GLN A CA 1
ATOM 854 C C . GLN A 1 115 ? -3.188 33.875 28.594 1 98.38 115 GLN A C 1
ATOM 856 O O . GLN A 1 115 ? -4.301 33.562 28.172 1 98.38 115 GLN A O 1
ATOM 861 N N . ILE A 1 116 ? -2.113 33.938 27.859 1 98.88 116 ILE A N 1
ATOM 862 C CA . ILE A 1 116 ? -2.002 33.531 26.469 1 98.88 116 ILE A CA 1
ATOM 863 C C . ILE A 1 116 ? -0.896 32.5 26.328 1 98.88 116 ILE A C 1
ATOM 865 O O . ILE A 1 116 ? 0.255 32.75 26.688 1 98.88 116 ILE A O 1
ATOM 869 N N . GLU A 1 117 ? -1.257 31.266 25.875 1 98.94 117 GLU A N 1
ATOM 870 C CA . GLU A 1 117 ? -0.312 30.172 25.625 1 98.94 117 GLU A CA 1
ATOM 871 C C . GLU A 1 117 ? -0.222 29.859 24.141 1 98.94 117 GLU A C 1
ATOM 873 O O . GLU A 1 117 ? -1.243 29.641 23.484 1 98.94 117 GLU A O 1
ATOM 878 N N . ILE A 1 118 ? 1.036 29.859 23.625 1 98.94 118 ILE A N 1
ATOM 879 C CA . ILE A 1 118 ? 1.239 29.672 22.188 1 98.94 118 ILE A CA 1
ATOM 880 C C . ILE A 1 118 ? 2.23 28.531 21.953 1 98.94 118 ILE A C 1
ATOM 882 O O . ILE A 1 118 ? 3.289 28.484 22.578 1 98.94 118 ILE A O 1
ATOM 886 N N . ALA A 1 119 ? 1.912 27.562 21.125 1 98.88 119 ALA A N 1
ATOM 887 C CA . ALA A 1 119 ? 2.852 26.609 20.547 1 98.88 119 ALA A CA 1
ATOM 888 C C . ALA A 1 119 ? 3.086 26.906 19.062 1 98.88 119 ALA A C 1
ATOM 890 O O . ALA A 1 119 ? 2.135 27.125 18.312 1 98.88 119 ALA A O 1
ATOM 891 N N . SER A 1 120 ? 4.414 26.953 18.672 1 98.31 120 SER A N 1
ATOM 892 C CA . SER A 1 120 ? 4.688 27.453 17.328 1 98.31 120 SER A CA 1
ATOM 893 C C . SER A 1 120 ? 5.941 26.828 16.75 1 98.31 120 SER A C 1
ATOM 895 O O . SER A 1 120 ? 6.801 26.328 17.484 1 98.31 120 SER A O 1
ATOM 897 N N . PHE A 1 121 ? 5.984 26.891 15.453 1 97.62 121 PHE A N 1
ATOM 898 C CA . PHE A 1 121 ? 7.16 26.453 14.711 1 97.62 121 PHE A CA 1
ATOM 899 C C . PHE A 1 121 ? 8.203 27.562 14.664 1 97.62 121 PHE A C 1
ATOM 901 O O . PHE A 1 121 ? 9.227 27.484 15.352 1 97.62 121 PHE A O 1
ATOM 908 N N . TYR A 1 122 ? 7.895 28.656 13.992 1 96.81 122 TYR A N 1
ATOM 909 C CA . TYR A 1 122 ? 8.828 29.781 13.906 1 96.81 122 TYR A CA 1
ATOM 910 C C . TYR A 1 122 ? 8.086 31.109 13.914 1 96.81 122 TYR A C 1
ATOM 912 O O . TYR A 1 122 ? 6.855 31.141 13.875 1 96.81 122 TYR A O 1
ATOM 920 N N . TRP A 1 123 ? 8.93 32.219 13.992 1 97.38 123 TRP A N 1
ATOM 921 C CA . TRP A 1 123 ? 8.352 33.531 14.102 1 97.38 123 TRP A CA 1
ATOM 922 C C . TRP A 1 123 ? 8.984 34.5 13.102 1 97.38 123 TRP A C 1
ATOM 924 O O . TRP A 1 123 ? 10.18 34.781 13.172 1 97.38 123 TRP A O 1
ATOM 934 N N . THR A 1 124 ? 8.164 34.969 12.141 1 96.62 124 THR A N 1
ATOM 935 C CA . THR A 1 124 ? 8.523 36.031 11.227 1 96.62 124 THR A CA 1
ATOM 936 C C . THR A 1 124 ? 7.328 36.938 10.953 1 96.62 124 THR A C 1
ATOM 938 O O . THR A 1 124 ? 6.918 37.094 9.805 1 96.62 124 THR A O 1
ATOM 941 N N . LEU A 1 125 ? 6.871 37.594 12.016 1 97.62 125 LEU A N 1
ATOM 942 C CA . LEU A 1 125 ? 5.629 38.375 11.961 1 97.62 125 LEU A CA 1
ATOM 943 C C . LEU A 1 125 ? 5.879 39.75 11.406 1 97.62 125 LEU A C 1
ATOM 945 O O . LEU A 1 125 ? 4.945 40.438 10.961 1 97.62 125 LEU A O 1
ATOM 949 N N . SER A 1 126 ? 7.117 40.219 11.406 1 96 126 SER A N 1
ATOM 950 C CA . SER A 1 126 ? 7.457 41.531 10.898 1 96 126 SER A CA 1
ATOM 951 C C . SER A 1 126 ? 8.055 41.469 9.5 1 96 126 SER A C 1
ATOM 953 O O . SER A 1 126 ? 8.75 40.5 9.172 1 96 126 SER A O 1
ATOM 955 N N . GLY A 1 127 ? 7.766 42.5 8.758 1 93.44 127 GLY A N 1
ATOM 956 C CA . GLY A 1 127 ? 8.367 42.562 7.434 1 93.44 127 GLY A CA 1
ATOM 957 C C . GLY A 1 127 ? 9.883 42.5 7.465 1 93.44 127 GLY A C 1
ATOM 958 O O . GLY A 1 127 ? 10.516 41.969 6.555 1 93.44 127 GLY A O 1
ATOM 959 N N . SER A 1 128 ? 10.469 43.031 8.492 1 91.62 128 SER A N 1
ATOM 960 C CA . SER A 1 128 ? 11.922 43.125 8.609 1 91.62 128 SER A CA 1
ATOM 961 C C . SER A 1 128 ? 12.539 41.812 9.008 1 91.62 128 SER A C 1
ATOM 963 O O . SER A 1 128 ? 13.766 41.656 9.031 1 91.62 128 SER A O 1
ATOM 965 N N . ASP A 1 129 ? 11.711 40.906 9.273 1 91 129 ASP A N 1
ATOM 966 C CA . ASP A 1 129 ? 12.219 39.594 9.727 1 91 129 ASP A CA 1
ATOM 967 C C . ASP A 1 129 ? 12.781 38.781 8.562 1 91 129 ASP A C 1
ATOM 969 O O . ASP A 1 129 ? 13.492 37.812 8.766 1 91 129 ASP A O 1
ATOM 973 N N . ILE A 1 130 ? 12.383 39.25 7.316 1 88.75 130 ILE A N 1
ATOM 974 C CA . ILE A 1 130 ? 12.922 38.594 6.133 1 88.75 130 ILE A CA 1
ATOM 975 C C . ILE A 1 130 ? 13.555 39.625 5.203 1 88.75 130 ILE A C 1
ATOM 977 O O . ILE A 1 130 ? 13.398 40.844 5.41 1 88.75 130 ILE A O 1
ATOM 981 N N . GLU A 1 131 ? 14.227 39.188 4.223 1 86.38 131 GLU A N 1
ATOM 982 C CA . GLU A 1 131 ? 15.039 40.062 3.385 1 86.38 131 GLU A CA 1
ATOM 983 C C . GLU A 1 131 ? 14.156 40.938 2.484 1 86.38 131 GLU A C 1
ATOM 985 O O . GLU A 1 131 ? 14.453 42.125 2.264 1 86.38 131 GLU A O 1
ATOM 990 N N . TYR A 1 132 ? 13.039 40.438 2.01 1 88.94 132 TYR A N 1
ATOM 991 C CA . TYR A 1 132 ? 12.172 41.156 1.093 1 88.94 132 TYR A CA 1
ATOM 992 C C . TYR A 1 132 ? 11.023 41.812 1.839 1 88.94 132 TYR A C 1
ATOM 994 O O . TYR A 1 132 ? 10.195 41.156 2.449 1 88.94 132 TYR A O 1
ATOM 1002 N N . HIS A 1 133 ? 10.945 43.094 1.729 1 88.38 133 HIS A N 1
ATOM 1003 C CA . HIS A 1 133 ? 9.883 43.844 2.416 1 88.38 133 HIS A CA 1
ATOM 1004 C C . HIS A 1 133 ? 8.664 44 1.517 1 88.38 133 HIS A C 1
ATOM 1006 O O . HIS A 1 133 ? 8.797 44.375 0.344 1 88.38 133 HIS A O 1
ATOM 1012 N N . ASP A 1 134 ? 7.605 43.688 2.027 1 93.75 134 ASP A N 1
ATOM 1013 C CA . ASP A 1 134 ? 6.32 43.938 1.38 1 93.75 134 ASP A CA 1
ATOM 1014 C C . ASP A 1 134 ? 5.305 44.5 2.369 1 93.75 134 ASP A C 1
ATOM 1016 O O . ASP A 1 134 ? 5.258 44.094 3.529 1 93.75 134 ASP A O 1
ATOM 1020 N N . ASN A 1 135 ? 4.438 45.438 1.909 1 94.69 135 ASN A N 1
ATOM 1021 C CA . ASN A 1 135 ? 3.504 46.125 2.785 1 94.69 135 ASN A CA 1
ATOM 1022 C C . ASN A 1 135 ? 2.426 45.188 3.316 1 94.69 135 ASN A C 1
ATOM 1024 O O . ASN A 1 135 ? 1.752 45.5 4.301 1 94.69 135 ASN A O 1
ATOM 1028 N N . SER A 1 136 ? 2.357 44.062 2.723 1 96.38 136 SER A N 1
ATOM 1029 C CA . SER A 1 136 ? 1.358 43.094 3.176 1 96.38 136 SER A CA 1
ATOM 1030 C C . SER A 1 136 ? 1.753 42.469 4.516 1 96.38 136 SER A C 1
ATOM 1032 O O . SER A 1 136 ? 1.002 41.688 5.082 1 96.38 136 SER A O 1
ATOM 1034 N N . SER A 1 137 ? 2.84 42.906 5.098 1 97.5 137 SER A N 1
ATOM 1035 C CA . SER A 1 137 ? 3.289 42.406 6.387 1 97.5 137 SER A CA 1
ATOM 1036 C C . SER A 1 137 ? 2.514 43.031 7.535 1 97.5 137 SER A C 1
ATOM 1038 O O . SER A 1 137 ? 2.65 42.625 8.688 1 97.5 137 SER A O 1
ATOM 1040 N N . TRP A 1 138 ? 1.655 44 7.27 1 97.94 138 TRP A N 1
ATOM 1041 C CA . TRP A 1 138 ? 1.029 44.812 8.312 1 97.94 138 TRP A CA 1
ATOM 1042 C C . TRP A 1 138 ? 0.183 43.969 9.242 1 97.94 138 TRP A C 1
ATOM 1044 O O . TRP A 1 138 ? 0.108 44.219 10.445 1 97.94 138 TRP A O 1
ATOM 1054 N N . GLN A 1 139 ? -0.458 42.938 8.711 1 98.5 139 GLN A N 1
ATOM 1055 C CA . GLN A 1 139 ? -1.27 42.094 9.578 1 98.5 139 GLN A CA 1
ATOM 1056 C C . GLN A 1 139 ? -0.401 41.344 10.586 1 98.5 139 GLN A C 1
ATOM 1058 O O . GLN A 1 139 ? -0.791 41.188 11.742 1 98.5 139 GLN A O 1
ATOM 1063 N N . GLY A 1 140 ? 0.751 40.875 10.094 1 98.5 140 GLY A N 1
ATOM 1064 C CA . GLY A 1 140 ? 1.678 40.25 11.023 1 98.5 140 GLY A CA 1
ATOM 1065 C C . GLY A 1 140 ? 2.184 41.188 12.094 1 98.5 140 GLY A C 1
ATOM 1066 O O . GLY A 1 140 ? 2.26 40.844 13.266 1 98.5 140 GLY A O 1
ATOM 1067 N N . GLU A 1 141 ? 2.494 42.375 11.68 1 98.19 141 GLU A N 1
ATOM 1068 C CA . GLU A 1 141 ? 2.965 43.406 12.609 1 98.19 141 GLU A CA 1
ATOM 1069 C C . GLU A 1 141 ? 1.881 43.781 13.617 1 98.19 141 GLU A C 1
ATOM 1071 O O . GLU A 1 141 ? 2.174 44 14.789 1 98.19 141 GLU A O 1
ATOM 1076 N N . SER A 1 142 ? 0.692 43.781 13.141 1 98.56 142 SER A N 1
ATOM 1077 C CA . SER A 1 142 ? -0.442 44.062 14.008 1 98.56 142 SER A CA 1
ATOM 1078 C C . SER A 1 142 ? -0.617 42.969 15.055 1 98.56 142 SER A C 1
ATOM 1080 O O . SER A 1 142 ? -0.866 43.25 16.234 1 98.56 142 SER A O 1
ATOM 1082 N N . VAL A 1 143 ? -0.497 41.75 14.641 1 98.69 143 VAL A N 1
ATOM 1083 C CA . VAL A 1 143 ? -0.597 40.625 15.562 1 98.69 143 VAL A CA 1
ATOM 1084 C C . VAL A 1 143 ? 0.5 40.719 16.625 1 98.69 143 VAL A C 1
ATOM 1086 O O . VAL A 1 143 ? 0.233 40.562 17.812 1 98.69 143 VAL A O 1
ATOM 1089 N N . LEU A 1 144 ? 1.715 41 16.188 1 98.62 144 LEU A N 1
ATOM 1090 C CA . LEU A 1 144 ? 2.844 41.094 17.109 1 98.62 144 LEU A CA 1
ATOM 1091 C C . LEU A 1 144 ? 2.633 42.25 18.094 1 98.62 144 LEU A C 1
ATOM 1093 O O . LEU A 1 144 ? 2.869 42.094 19.297 1 98.62 144 LEU A O 1
ATOM 1097 N N . SER A 1 145 ? 2.191 43.344 17.578 1 98.44 145 SER A N 1
ATOM 1098 C CA . SER A 1 145 ? 1.974 44.531 18.422 1 98.44 145 SER A CA 1
ATOM 1099 C C . SER A 1 145 ? 0.875 44.25 19.438 1 98.44 145 SER A C 1
ATOM 1101 O O . SER A 1 145 ? 0.972 44.719 20.594 1 98.44 145 SER A O 1
ATOM 1103 N N . THR A 1 146 ? -0.178 43.625 18.984 1 98.75 146 THR A N 1
ATOM 1104 C CA . THR A 1 146 ? -1.274 43.312 19.906 1 98.75 146 THR A CA 1
ATOM 1105 C C . THR A 1 146 ? -0.809 42.375 21 1 98.75 146 THR A C 1
ATOM 1107 O O . THR A 1 146 ? -1.172 42.531 22.172 1 98.75 146 THR A O 1
ATOM 1110 N N . LEU A 1 147 ? -0.017 41.406 20.641 1 98.81 147 LEU A N 1
ATOM 1111 C CA . LEU A 1 147 ? 0.527 40.469 21.625 1 98.81 147 LEU A CA 1
ATOM 1112 C C . LEU A 1 147 ? 1.462 41.188 22.594 1 98.81 147 LEU A C 1
ATOM 1114 O O . LEU A 1 147 ? 1.429 40.938 23.797 1 98.81 147 LEU A O 1
ATOM 1118 N N . MET A 1 148 ? 2.301 42.094 22.078 1 98.62 148 MET A N 1
ATOM 1119 C CA . MET A 1 148 ? 3.197 42.906 22.891 1 98.62 148 MET A CA 1
ATOM 1120 C C . MET A 1 148 ? 2.412 43.719 23.922 1 98.62 148 MET A C 1
ATOM 1122 O O . MET A 1 148 ? 2.779 43.781 25.094 1 98.62 148 MET A O 1
ATOM 1126 N N . ALA A 1 149 ? 1.368 44.312 23.453 1 98.5 149 ALA A N 1
ATOM 1127 C CA . ALA A 1 149 ? 0.538 45.125 24.312 1 98.5 149 ALA A CA 1
ATOM 1128 C C . ALA A 1 149 ? -0.141 44.281 25.391 1 98.5 149 ALA A C 1
ATOM 1130 O O . ALA A 1 149 ? -0.333 44.75 26.531 1 98.5 149 ALA A O 1
ATOM 1131 N N . ALA A 1 150 ? -0.527 43.125 25.031 1 98.62 150 ALA A N 1
ATOM 1132 C CA . ALA A 1 150 ? -1.163 42.219 26 1 98.62 150 ALA A CA 1
ATOM 1133 C C . ALA A 1 150 ? -0.253 41.969 27.188 1 98.62 150 ALA A C 1
ATOM 1135 O O . ALA A 1 150 ? -0.715 41.938 28.328 1 98.62 150 ALA A O 1
ATOM 1136 N N . GLY A 1 151 ? 0.982 41.781 26.938 1 98.25 151 GLY A N 1
ATOM 1137 C CA . GLY A 1 151 ? 1.929 41.531 28.016 1 98.25 151 GLY A CA 1
ATOM 1138 C C . GLY A 1 151 ? 2.352 42.812 28.719 1 98.25 151 GLY A C 1
ATOM 1139 O O . GLY A 1 151 ? 2.316 42.875 29.953 1 98.25 151 GLY A O 1
ATOM 1140 N N . ARG A 1 152 ? 2.707 43.781 27.953 1 97.75 152 ARG A N 1
ATOM 1141 C CA . ARG A 1 152 ? 3.35 45 28.469 1 97.75 152 ARG A CA 1
ATOM 1142 C C . ARG A 1 152 ? 2.35 45.875 29.219 1 97.75 152 ARG A C 1
ATOM 1144 O O . ARG A 1 152 ? 2.646 46.375 30.297 1 97.75 152 ARG A O 1
ATOM 1151 N N . PHE A 1 153 ? 1.196 46 28.672 1 97.81 153 PHE A N 1
ATOM 1152 C CA . PHE A 1 153 ? 0.263 47 29.203 1 97.81 153 PHE A CA 1
ATOM 1153 C C . PHE A 1 153 ? -0.855 46.312 29.984 1 97.81 153 PHE A C 1
ATOM 1155 O O . PHE A 1 153 ? -1.266 46.781 31.047 1 97.81 153 PHE A O 1
ATOM 1162 N N . ARG A 1 154 ? -1.291 45.188 29.484 1 98.06 154 ARG A N 1
ATOM 1163 C CA . ARG A 1 154 ? -2.404 44.531 30.141 1 98.06 154 ARG A CA 1
ATOM 1164 C C . ARG A 1 154 ? -1.901 43.5 31.172 1 98.06 154 ARG A C 1
ATOM 1166 O O . ARG A 1 154 ? -2.686 42.969 31.953 1 98.06 154 ARG A O 1
ATOM 1173 N N . LYS A 1 155 ? -0.662 43.219 31.203 1 97.81 155 LYS A N 1
ATOM 1174 C CA . LYS A 1 155 ? 0.035 42.375 32.188 1 97.81 155 LYS A CA 1
ATOM 1175 C C . LYS A 1 155 ? -0.494 40.938 32.156 1 97.81 155 LYS A C 1
ATOM 1177 O O . LYS A 1 155 ? -0.658 40.344 33.219 1 97.81 155 LYS A O 1
ATOM 1182 N N . LEU A 1 156 ? -0.927 40.5 31 1 98.62 156 LEU A N 1
ATOM 1183 C CA . LEU A 1 156 ? -1.293 39.125 30.828 1 98.62 156 LEU A CA 1
ATOM 1184 C C . LEU A 1 156 ? -0.055 38.219 30.844 1 98.62 156 LEU A C 1
ATOM 1186 O O . LEU A 1 156 ? 1.014 38.625 30.375 1 98.62 156 LEU A O 1
ATOM 1190 N N . LYS A 1 157 ? -0.206 37.062 31.453 1 98.75 157 LYS A N 1
ATOM 1191 C CA . LYS A 1 157 ? 0.851 36.062 31.344 1 98.75 157 LYS A CA 1
ATOM 1192 C C . LYS A 1 157 ? 0.933 35.5 29.938 1 98.75 157 LYS A C 1
ATOM 1194 O O . LYS A 1 157 ? -0.07 35.031 29.391 1 98.75 157 LYS A O 1
ATOM 1199 N N . ILE A 1 158 ? 2.107 35.562 29.328 1 98.88 158 ILE A N 1
ATOM 1200 C CA . ILE A 1 158 ? 2.322 35.031 27.984 1 98.88 158 ILE A CA 1
ATOM 1201 C C . ILE A 1 158 ? 3.342 33.875 28.047 1 98.88 158 ILE A C 1
ATOM 1203 O O . ILE A 1 158 ? 4.465 34.062 28.516 1 98.88 158 ILE A O 1
ATOM 1207 N N . LYS A 1 159 ? 2.945 32.656 27.656 1 98.94 159 LYS A N 1
ATOM 1208 C CA . LYS A 1 159 ? 3.82 31.5 27.547 1 98.94 159 LYS A CA 1
ATOM 1209 C C . LYS A 1 159 ? 3.941 31.031 26.109 1 98.94 159 LYS A C 1
ATOM 1211 O O . LYS A 1 159 ? 2.932 30.781 25.438 1 98.94 159 LYS A O 1
ATOM 1216 N N . ILE A 1 160 ? 5.199 30.922 25.656 1 98.81 160 ILE A N 1
ATOM 1217 C CA . ILE A 1 160 ? 5.449 30.516 24.281 1 98.81 160 ILE A CA 1
ATOM 1218 C C . ILE A 1 160 ? 6.328 29.266 24.266 1 98.81 160 ILE A C 1
ATOM 1220 O O . ILE A 1 160 ? 7.457 29.281 24.75 1 98.81 160 ILE A O 1
ATOM 1224 N N . ALA A 1 161 ? 5.801 28.125 23.812 1 98.81 161 ALA A N 1
ATOM 1225 C CA . ALA A 1 161 ? 6.594 26.969 23.422 1 98.81 161 ALA A CA 1
ATOM 1226 C C . ALA A 1 161 ? 6.914 27 21.922 1 98.81 161 ALA A C 1
ATOM 1228 O O . ALA A 1 161 ? 6.012 26.906 21.094 1 98.81 161 ALA A O 1
ATOM 1229 N N . GLN A 1 162 ? 8.188 27.141 21.594 1 98.5 162 GLN A N 1
ATOM 1230 C CA . GLN A 1 162 ? 8.562 27.266 20.188 1 98.5 162 GLN A CA 1
ATOM 1231 C C . GLN A 1 162 ? 9.555 26.172 19.781 1 98.5 162 GLN A C 1
ATOM 1233 O O . GLN A 1 162 ? 10.203 25.562 20.656 1 98.5 162 GLN A O 1
ATOM 1238 N N . ASN A 1 163 ? 9.602 25.859 18.5 1 98.25 163 ASN A N 1
ATOM 1239 C CA . ASN A 1 163 ? 10.656 25.016 17.953 1 98.25 163 ASN A CA 1
ATOM 1240 C C . ASN A 1 163 ? 12.016 25.703 17.984 1 98.25 163 ASN A C 1
ATOM 1242 O O . ASN A 1 163 ? 12.102 26.906 17.781 1 98.25 163 ASN A O 1
ATOM 1246 N N . LYS A 1 164 ? 13.023 24.969 18.172 1 96.56 164 LYS A N 1
ATOM 1247 C CA . LYS A 1 164 ? 14.375 25.516 18.156 1 96.56 164 LYS A CA 1
ATOM 1248 C C . LYS A 1 164 ? 14.719 26.109 16.797 1 96.56 164 LYS A C 1
ATOM 1250 O O . LYS A 1 164 ? 14.578 25.438 15.766 1 96.56 164 LYS A O 1
ATOM 1255 N N . PRO A 1 165 ? 15.094 27.359 16.812 1 92.25 165 PRO A N 1
ATOM 1256 C CA . PRO A 1 165 ? 15.508 27.953 15.531 1 92.25 165 PRO A CA 1
ATOM 1257 C C . PRO A 1 165 ? 16.812 27.359 15.008 1 92.25 165 PRO A C 1
ATOM 1259 O O . PRO A 1 165 ? 17.625 26.875 15.797 1 92.25 165 PRO A O 1
ATOM 1262 N N . ASP A 1 166 ? 16.953 27.438 13.727 1 83.5 166 ASP A N 1
ATOM 1263 C CA . ASP A 1 166 ? 18.203 26.969 13.125 1 83.5 166 ASP A CA 1
ATOM 1264 C C . ASP A 1 166 ? 19.375 27.859 13.523 1 83.5 166 ASP A C 1
ATOM 1266 O O . ASP A 1 166 ? 20.484 27.359 13.734 1 83.5 166 ASP A O 1
ATOM 1270 N N . ASN A 1 167 ? 19.047 29.078 13.5 1 82 167 ASN A N 1
ATOM 1271 C CA . ASN A 1 167 ? 20.125 30.016 13.812 1 82 167 ASN A CA 1
ATOM 1272 C C . ASN A 1 167 ? 19.766 30.922 14.992 1 82 167 ASN A C 1
ATOM 1274 O O . ASN A 1 167 ? 19.156 31.969 14.805 1 82 167 ASN A O 1
ATOM 1278 N N . GLY A 1 168 ? 20.125 30.5 16.141 1 82.44 168 GLY A N 1
ATOM 1279 C CA . GLY A 1 168 ? 20.078 31.422 17.266 1 82.44 168 GLY A CA 1
ATOM 1280 C C . GLY A 1 168 ? 18.688 31.594 17.844 1 82.44 168 GLY A C 1
ATOM 1281 O O . GLY A 1 168 ? 18.141 30.688 18.453 1 82.44 168 GLY A O 1
ATOM 1282 N N . TYR A 1 169 ? 18.109 32.844 17.578 1 83.38 169 TYR A N 1
ATOM 1283 C CA . TYR A 1 169 ? 16.828 33.188 18.203 1 83.38 169 TYR A CA 1
ATOM 1284 C C . TYR A 1 169 ? 15.891 33.844 17.219 1 83.38 169 TYR A C 1
ATOM 1286 O O . TYR A 1 169 ? 16.312 34.25 16.125 1 83.38 169 TYR A O 1
ATOM 1294 N N . TYR A 1 170 ? 14.609 33.812 17.516 1 92.69 170 TYR A N 1
ATOM 1295 C CA . TYR A 1 170 ? 13.633 34.594 16.797 1 92.69 170 TYR A CA 1
ATOM 1296 C C . TYR A 1 170 ? 13.531 36 17.391 1 92.69 170 TYR A C 1
ATOM 1298 O O . TYR A 1 170 ? 13.266 36.188 18.578 1 92.69 170 TYR A O 1
ATOM 1306 N N . ASN A 1 171 ? 13.672 36.969 16.562 1 92.56 171 ASN A N 1
ATOM 1307 C CA . ASN A 1 171 ? 13.578 38.344 17.047 1 92.56 171 ASN A CA 1
ATOM 1308 C C . ASN A 1 171 ? 12.242 38.625 17.734 1 92.56 171 ASN A C 1
ATOM 1310 O O . ASN A 1 171 ? 12.195 39.312 18.766 1 92.56 171 ASN A O 1
ATOM 1314 N N . ASN A 1 172 ? 11.203 38.094 17.203 1 96.94 172 ASN A N 1
ATOM 1315 C CA . ASN A 1 172 ? 9.867 38.344 17.75 1 96.94 172 ASN A CA 1
ATOM 1316 C C . ASN A 1 172 ? 9.742 37.844 19.188 1 96.94 172 ASN A C 1
ATOM 1318 O O . ASN A 1 172 ? 9.328 38.594 20.062 1 96.94 172 ASN A O 1
ATOM 1322 N N . THR A 1 173 ? 10.117 36.625 19.438 1 97.44 173 THR A N 1
ATOM 1323 C CA . THR A 1 173 ? 9.914 36.062 20.766 1 97.44 173 THR A CA 1
ATOM 1324 C C . THR A 1 173 ? 10.945 36.594 21.75 1 97.44 173 THR A C 1
ATOM 1326 O O . THR A 1 173 ? 10.656 36.719 22.938 1 97.44 173 THR A O 1
ATOM 1329 N N . ARG A 1 174 ? 12.156 36.938 21.234 1 96.5 174 ARG A N 1
ATOM 1330 C CA . ARG A 1 174 ? 13.117 37.656 22.078 1 96.5 174 ARG A CA 1
ATOM 1331 C C . ARG A 1 174 ? 12.547 38.969 22.578 1 96.5 174 ARG A C 1
ATOM 1333 O O . ARG A 1 174 ? 12.656 39.281 23.766 1 96.5 174 ARG A O 1
ATOM 1340 N N . ASP A 1 175 ? 11.977 39.719 21.672 1 97.06 175 ASP A N 1
ATOM 1341 C CA . ASP A 1 175 ? 11.414 41 22.031 1 97.06 175 ASP A CA 1
ATOM 1342 C C . ASP A 1 175 ? 10.219 40.844 22.984 1 97.06 175 ASP A C 1
ATOM 1344 O O . ASP A 1 175 ? 10.039 41.656 23.891 1 97.06 175 ASP A O 1
ATOM 1348 N N . LEU A 1 176 ? 9.398 39.906 22.719 1 98.44 176 LEU A N 1
ATOM 1349 C CA . LEU A 1 176 ? 8.266 39.625 23.609 1 98.44 176 LEU A CA 1
ATOM 1350 C C . LEU A 1 176 ? 8.75 39.312 25.016 1 98.44 176 LEU A C 1
ATOM 1352 O O . LEU A 1 176 ? 8.133 39.75 26 1 98.44 176 LEU A O 1
ATOM 1356 N N . ALA A 1 177 ? 9.781 38.5 25.078 1 98.19 177 ALA A N 1
ATOM 1357 C CA . ALA A 1 177 ? 10.344 38.188 26.391 1 98.19 177 ALA A CA 1
ATOM 1358 C C . ALA A 1 177 ? 10.891 39.438 27.078 1 98.19 177 ALA A C 1
ATOM 1360 O O . ALA A 1 177 ? 10.68 39.625 28.281 1 98.19 177 ALA A O 1
ATOM 1361 N N . ARG A 1 178 ? 11.562 40.25 26.359 1 97.81 178 ARG A N 1
ATOM 1362 C CA . ARG A 1 178 ? 12.266 41.406 26.906 1 97.81 178 ARG A CA 1
ATOM 1363 C C . ARG A 1 178 ? 11.289 42.5 27.281 1 97.81 178 ARG A C 1
ATOM 1365 O O . ARG A 1 178 ? 11.461 43.188 28.297 1 97.81 178 ARG A O 1
ATOM 1372 N N . TYR A 1 179 ? 10.266 42.656 26.438 1 97.62 179 TYR A N 1
ATOM 1373 C CA . TYR A 1 179 ? 9.5 43.906 26.547 1 97.62 179 TYR A CA 1
ATOM 1374 C C . TYR A 1 179 ? 8.07 43.625 26.984 1 97.62 179 TYR A C 1
ATOM 1376 O O . TYR A 1 179 ? 7.348 44.531 27.406 1 97.62 179 TYR A O 1
ATOM 1384 N N . ALA A 1 180 ? 7.648 42.375 26.922 1 97.94 180 ALA A N 1
ATOM 1385 C CA . ALA A 1 180 ? 6.258 42.062 27.266 1 97.94 180 ALA A CA 1
ATOM 1386 C C . ALA A 1 180 ? 6.184 41.031 28.359 1 97.94 180 ALA A C 1
ATOM 1388 O O . ALA A 1 180 ? 5.098 40.562 28.734 1 97.94 180 ALA A O 1
ATOM 1389 N N . GLY A 1 181 ? 7.324 40.594 28.875 1 97.94 181 GLY A N 1
ATOM 1390 C CA . GLY A 1 181 ? 7.352 39.656 29.984 1 97.94 181 GLY A CA 1
ATOM 1391 C C . GLY A 1 181 ? 6.98 38.25 29.594 1 97.94 181 GLY A C 1
ATOM 1392 O O . GLY A 1 181 ? 6.602 37.438 30.438 1 97.94 181 GLY A O 1
ATOM 1393 N N . ALA A 1 182 ? 7.016 37.906 28.344 1 98.69 182 ALA A N 1
ATOM 1394 C CA . ALA A 1 182 ? 6.672 36.562 27.875 1 98.69 182 ALA A CA 1
ATOM 1395 C C . ALA A 1 182 ? 7.703 35.531 28.344 1 98.69 182 ALA A C 1
ATOM 1397 O O . ALA A 1 182 ? 8.906 35.812 28.359 1 98.69 182 ALA A O 1
ATOM 1398 N N . GLU A 1 183 ? 7.25 34.406 28.844 1 98.69 183 GLU A N 1
ATOM 1399 C CA . GLU A 1 183 ? 8.117 33.25 29.078 1 98.69 183 GLU A CA 1
ATOM 1400 C C . GLU A 1 183 ? 8.219 32.375 27.828 1 98.69 183 GLU A C 1
ATOM 1402 O O . GLU A 1 183 ? 7.203 31.938 27.297 1 98.69 183 GLU A O 1
ATOM 1407 N N . VAL A 1 184 ? 9.469 32.219 27.359 1 98.38 184 VAL A N 1
ATOM 1408 C CA . VAL A 1 184 ? 9.68 31.453 26.125 1 98.38 184 VAL A CA 1
ATOM 1409 C C . VAL A 1 184 ? 10.469 30.188 26.422 1 98.38 184 VAL A C 1
ATOM 1411 O O . VAL A 1 184 ? 11.531 30.234 27.062 1 98.38 184 VAL A O 1
ATOM 1414 N N . ARG A 1 185 ? 9.93 29.047 26.047 1 98.31 185 ARG A N 1
ATOM 1415 C CA . ARG A 1 185 ? 10.648 27.781 26.094 1 98.31 185 ARG A CA 1
ATOM 1416 C C . ARG A 1 185 ? 10.836 27.219 24.688 1 98.31 185 ARG A C 1
ATOM 1418 O O . ARG A 1 185 ? 9.93 27.281 23.859 1 98.31 185 ARG A O 1
ATOM 1425 N N . THR A 1 186 ? 12.031 26.734 24.469 1 97.88 186 THR A N 1
ATOM 1426 C CA . THR A 1 186 ? 12.406 26.25 23.156 1 97.88 186 THR A CA 1
ATOM 1427 C C . THR A 1 186 ? 12.578 24.734 23.156 1 97.88 186 THR A C 1
ATOM 1429 O O . THR A 1 186 ? 13.352 24.188 23.953 1 97.88 186 THR A O 1
ATOM 1432 N N . LEU A 1 187 ? 11.844 24.047 22.328 1 98.19 187 LEU A N 1
ATOM 1433 C CA . LEU A 1 187 ? 11.953 22.594 22.219 1 98.19 187 LEU A CA 1
ATOM 1434 C C . LEU A 1 187 ? 12.992 22.203 21.172 1 98.19 187 LEU A C 1
ATOM 1436 O O . LEU A 1 187 ? 12.922 22.672 20.031 1 98.19 187 LEU A O 1
ATOM 1440 N N . ASP A 1 188 ? 13.938 21.375 21.594 1 96.94 188 ASP A N 1
ATOM 1441 C CA . ASP A 1 188 ? 14.953 20.812 20.703 1 96.94 188 ASP A CA 1
ATOM 1442 C C . ASP A 1 188 ? 14.586 19.391 20.281 1 96.94 188 ASP A C 1
ATOM 1444 O O . ASP A 1 188 ? 15.047 18.422 20.875 1 96.94 188 ASP A O 1
ATOM 1448 N N . PHE A 1 189 ? 13.914 19.297 19.203 1 97.12 189 PHE A N 1
ATOM 1449 C CA . PHE A 1 189 ? 13.398 18 18.75 1 97.12 189 PHE A CA 1
ATOM 1450 C C . PHE A 1 189 ? 14.539 17.062 18.391 1 97.12 189 PHE A C 1
ATOM 1452 O O . PHE A 1 189 ? 14.406 15.844 18.516 1 97.12 189 PHE A O 1
ATOM 1459 N N . LYS A 1 190 ? 15.641 17.594 17.875 1 94.62 190 LYS A N 1
ATOM 1460 C CA . LYS A 1 190 ? 16.797 16.734 17.625 1 94.62 190 LYS A CA 1
ATOM 1461 C C . LYS A 1 190 ? 17.234 16.016 18.891 1 94.62 190 LYS A C 1
ATOM 1463 O O . LYS A 1 190 ? 17.547 14.82 18.859 1 94.62 190 LYS A O 1
ATOM 1468 N N . SER A 1 191 ? 17.281 16.75 19.938 1 95.75 191 SER A N 1
ATOM 1469 C CA . SER A 1 191 ? 17.672 16.172 21.203 1 95.75 191 SER A CA 1
ATOM 1470 C C . SER A 1 191 ? 16.578 15.273 21.766 1 95.75 191 SER A C 1
ATOM 1472 O O . SER A 1 191 ? 16.859 14.219 22.344 1 95.75 191 SER A O 1
ATOM 1474 N N . LEU A 1 192 ? 15.344 15.625 21.594 1 97.38 192 LEU A N 1
ATOM 1475 C CA . LEU A 1 192 ? 14.211 14.938 22.203 1 97.38 192 LEU A CA 1
ATOM 1476 C C . LEU A 1 192 ? 13.859 13.672 21.438 1 97.38 192 LEU A C 1
ATOM 1478 O O . LEU A 1 192 ? 13.492 12.656 22.031 1 97.38 192 LEU A O 1
ATOM 1482 N N . MET A 1 193 ? 13.977 13.742 20.094 1 96 193 MET A N 1
ATOM 1483 C CA . MET A 1 193 ? 13.422 12.688 19.234 1 96 193 MET A CA 1
ATOM 1484 C C . MET A 1 193 ? 14.445 12.219 18.203 1 96 193 MET A C 1
ATOM 1486 O O . MET A 1 193 ? 14.211 11.242 17.5 1 96 193 MET A O 1
ATOM 1490 N N . GLY A 1 194 ? 15.539 12.906 18.109 1 94.5 194 GLY A N 1
ATOM 1491 C CA . GLY A 1 194 ? 16.531 12.602 17.094 1 94.5 194 GLY A CA 1
ATOM 1492 C C . GLY A 1 194 ? 16.266 13.305 15.773 1 94.5 194 GLY A C 1
ATOM 1493 O O . GLY A 1 194 ? 17.141 13.398 14.922 1 94.5 194 GLY A O 1
ATOM 1494 N N . ASN A 1 195 ? 15.031 13.758 15.547 1 95.56 195 ASN A N 1
ATOM 1495 C CA . ASN A 1 195 ? 14.586 14.445 14.336 1 95.56 195 ASN A CA 1
ATOM 1496 C C . ASN A 1 195 ? 13.289 15.211 14.578 1 95.56 195 ASN A C 1
ATOM 1498 O O . ASN A 1 195 ? 12.766 15.227 15.688 1 95.56 195 ASN A O 1
ATOM 1502 N N . GLY A 1 196 ? 12.93 15.93 13.57 1 96.44 196 GLY A N 1
ATOM 1503 C CA . GLY A 1 196 ? 11.617 16.562 13.617 1 96.44 196 GLY A CA 1
ATOM 1504 C C . GLY A 1 196 ? 11.664 17.984 14.156 1 96.44 196 GLY A C 1
ATOM 1505 O O . GLY A 1 196 ? 12.742 18.516 14.438 1 96.44 196 GLY A O 1
ATOM 1506 N N . ILE A 1 197 ? 10.461 18.594 14.234 1 97.62 197 ILE A N 1
ATOM 1507 C CA . ILE A 1 197 ? 10.266 19.953 14.695 1 97.62 197 ILE A CA 1
ATOM 1508 C C . ILE A 1 197 ? 8.93 20.062 15.422 1 97.62 197 ILE A C 1
ATOM 1510 O O . ILE A 1 197 ? 8.094 19.156 15.352 1 97.62 197 ILE A O 1
ATOM 1514 N N . LEU A 1 198 ? 8.789 21.094 16.188 1 98.38 198 LEU A N 1
ATOM 1515 C CA . LEU A 1 198 ? 7.469 21.484 16.656 1 98.38 198 LEU A CA 1
ATOM 1516 C C . LEU A 1 198 ? 6.691 22.234 15.586 1 98.38 198 LEU A C 1
ATOM 1518 O O . LEU A 1 198 ? 6.809 23.453 15.469 1 98.38 198 LEU A O 1
ATOM 1522 N N . HIS A 1 199 ? 5.852 21.469 14.922 1 98.25 199 HIS A N 1
ATOM 1523 C CA . HIS A 1 199 ? 5.145 22.016 13.773 1 98.25 199 HIS A CA 1
ATOM 1524 C C . HIS A 1 199 ? 3.73 22.453 14.148 1 98.25 199 HIS A C 1
ATOM 1526 O O . HIS A 1 199 ? 2.904 22.719 13.273 1 98.25 199 HIS A O 1
ATOM 1532 N N . THR A 1 200 ? 3.453 22.516 15.406 1 98.5 200 THR A N 1
ATOM 1533 C CA . THR A 1 200 ? 2.146 22.875 15.945 1 98.5 200 THR A CA 1
ATOM 1534 C C . THR A 1 200 ? 1.895 24.375 15.797 1 98.5 200 THR A C 1
ATOM 1536 O O . THR A 1 200 ? 2.803 25.188 16 1 98.5 200 THR A O 1
ATOM 1539 N N . LYS A 1 201 ? 0.699 24.75 15.445 1 98.62 201 LYS A N 1
ATOM 1540 C CA . LYS A 1 201 ? 0.181 26.109 15.492 1 98.62 201 LYS A CA 1
ATOM 1541 C C . LYS A 1 201 ? -1.042 26.203 16.406 1 98.62 201 LYS A C 1
ATOM 1543 O O . LYS A 1 201 ? -2.143 25.797 16.016 1 98.62 201 LYS A O 1
ATOM 1548 N N . MET A 1 202 ? -0.76 26.672 17.547 1 98.69 202 MET A N 1
ATOM 1549 C CA . MET A 1 202 ? -1.787 26.656 18.578 1 98.69 202 MET A CA 1
ATOM 1550 C C . MET A 1 202 ? -1.769 27.953 19.375 1 98.69 202 MET A C 1
ATOM 1552 O O . MET A 1 202 ? -0.7 28.469 19.719 1 98.69 202 MET A O 1
ATOM 1556 N N . TRP A 1 203 ? -2.914 28.609 19.578 1 98.88 203 TRP A N 1
ATOM 1557 C CA . TRP A 1 203 ? -3.164 29.672 20.547 1 98.88 203 TRP A CA 1
ATOM 1558 C C . TRP A 1 203 ? -4.188 29.234 21.578 1 98.88 203 TRP A C 1
ATOM 1560 O O . TRP A 1 203 ? -5.305 28.844 21.234 1 98.88 203 TRP A O 1
ATOM 1570 N N . LEU A 1 204 ? -3.85 29.219 22.781 1 98.94 204 LEU A N 1
ATOM 1571 C CA . LEU A 1 204 ? -4.711 28.891 23.922 1 98.94 204 LEU A CA 1
ATOM 1572 C C . LEU A 1 204 ? -4.867 30.078 24.859 1 98.94 204 LEU A C 1
ATOM 1574 O O . LEU A 1 204 ? -3.883 30.578 25.406 1 98.94 204 LEU A O 1
ATOM 1578 N N . ILE A 1 205 ? -6.133 30.578 25.016 1 98.88 205 ILE A N 1
ATOM 1579 C CA . ILE A 1 205 ? -6.426 31.797 25.766 1 98.88 205 ILE A CA 1
ATOM 1580 C C . ILE A 1 205 ? -7.195 31.453 27.031 1 98.88 205 ILE A C 1
ATOM 1582 O O . ILE A 1 205 ? -8.32 30.938 26.969 1 98.88 205 ILE A O 1
ATOM 1586 N N . ASP A 1 206 ? -6.676 31.734 28.156 1 98.81 206 ASP A N 1
ATOM 1587 C CA . ASP A 1 206 ? -7.289 31.594 29.469 1 98.81 206 ASP A CA 1
ATOM 1588 C C . ASP A 1 206 ? -7.75 30.172 29.719 1 98.81 206 ASP A C 1
ATOM 1590 O O . ASP A 1 206 ? -8.531 29.922 30.641 1 98.81 206 ASP A O 1
ATOM 1594 N N . ARG A 1 207 ? -7.352 29.234 28.766 1 98.44 207 ARG A N 1
ATOM 1595 C CA . ARG A 1 207 ? -7.805 27.844 28.766 1 98.44 207 ARG A CA 1
ATOM 1596 C C . ARG A 1 207 ? -9.328 27.766 28.703 1 98.44 207 ARG A C 1
ATOM 1598 O O . ARG A 1 207 ? -9.938 26.984 29.422 1 98.44 207 ARG A O 1
ATOM 1605 N N . LYS A 1 208 ? -9.797 28.672 27.891 1 98.56 208 LYS A N 1
ATOM 1606 C CA . LYS A 1 208 ? -11.227 28.766 27.594 1 98.56 208 LYS A CA 1
ATOM 1607 C C . LYS A 1 208 ? -11.484 28.859 26.094 1 98.56 208 LYS A C 1
ATOM 1609 O O . LYS A 1 208 ? -12.57 28.516 25.625 1 98.56 208 LYS A O 1
ATOM 1614 N N . HIS A 1 209 ? -10.586 29.438 25.375 1 98.56 209 HIS A N 1
ATOM 1615 C CA . HIS A 1 209 ? -10.633 29.625 23.938 1 98.56 209 HIS A CA 1
ATOM 1616 C C . HIS A 1 209 ? -9.352 29.141 23.266 1 98.56 209 HIS A C 1
ATOM 1618 O O . HIS A 1 209 ? -8.281 29.141 23.891 1 98.56 209 HIS A O 1
ATOM 1624 N N . PHE A 1 210 ? -9.508 28.703 22.016 1 98.81 210 PHE A N 1
ATOM 1625 C CA . PHE A 1 210 ? -8.25 28.344 21.375 1 98.81 210 PHE A CA 1
ATOM 1626 C C . PHE A 1 210 ? -8.391 28.391 19.859 1 98.81 210 PHE A C 1
ATOM 1628 O O . PHE A 1 210 ? -9.508 28.453 19.328 1 98.81 210 PHE A O 1
ATOM 1635 N N . TYR A 1 211 ? -7.262 28.516 19.219 1 98.75 211 TYR A N 1
ATOM 1636 C CA . TYR A 1 211 ? -7.086 28.375 17.766 1 98.75 211 TYR A CA 1
ATOM 1637 C C . TYR A 1 211 ? -6.172 27.188 17.453 1 98.75 211 TYR A C 1
ATOM 1639 O O . TYR A 1 211 ? -5.176 26.969 18.141 1 98.75 211 TYR A O 1
ATOM 1647 N N . VAL A 1 212 ? -6.516 26.438 16.484 1 98.81 212 VAL A N 1
ATOM 1648 C CA . VAL A 1 212 ? -5.633 25.438 15.883 1 98.81 212 VAL A CA 1
ATOM 1649 C C . VAL A 1 212 ? -5.816 25.438 14.367 1 98.81 212 VAL A C 1
ATOM 1651 O O . VAL A 1 212 ? -6.938 25.594 13.867 1 98.81 212 VAL A O 1
ATOM 1654 N N . GLY A 1 213 ? -4.719 25.328 13.633 1 98.62 213 GLY A N 1
ATOM 1655 C CA . GLY A 1 213 ? -4.805 25.297 12.18 1 98.62 213 GLY A CA 1
ATOM 1656 C C . GLY A 1 213 ? -3.447 25.219 11.5 1 98.62 213 GLY A C 1
ATOM 1657 O O . GLY A 1 213 ? -2.48 24.734 12.094 1 98.62 213 GLY A O 1
ATOM 1658 N N . SER A 1 214 ? -3.436 25.641 10.258 1 98.75 214 SER A N 1
ATOM 1659 C CA . SER A 1 214 ? -2.242 25.453 9.438 1 98.75 214 SER A CA 1
ATOM 1660 C C . SER A 1 214 ? -1.357 26.688 9.461 1 98.75 214 SER A C 1
ATOM 1662 O O . SER A 1 214 ? -0.206 26.641 9.023 1 98.75 214 SER A O 1
ATOM 1664 N N . ALA A 1 215 ? -1.767 27.812 10.031 1 98.69 215 ALA A N 1
ATOM 1665 C CA . ALA A 1 215 ? -1.088 29.094 9.859 1 98.69 215 ALA A CA 1
ATOM 1666 C C . ALA A 1 215 ? 0.126 29.203 10.781 1 98.69 215 ALA A C 1
ATOM 1668 O O . ALA A 1 215 ? -0.013 29.203 12.008 1 98.69 215 ALA A O 1
ATOM 1669 N N . ASN A 1 216 ? 1.269 29.328 10.211 1 97.88 216 ASN A N 1
ATOM 1670 C CA . ASN A 1 216 ? 2.479 29.641 10.961 1 97.88 216 ASN A CA 1
ATOM 1671 C C . ASN A 1 216 ? 2.445 31.078 11.492 1 97.88 216 ASN A C 1
ATOM 1673 O O . ASN A 1 216 ? 1.588 31.875 11.102 1 97.88 216 ASN A O 1
ATOM 1677 N N . LEU A 1 217 ? 3.352 31.328 12.438 1 98 217 LEU A N 1
ATOM 1678 C CA . LEU A 1 217 ? 3.432 32.688 12.945 1 98 217 LEU A CA 1
ATOM 1679 C C . LEU A 1 217 ? 4.371 33.531 12.094 1 98 217 LEU A C 1
ATOM 1681 O O . LEU A 1 217 ? 5.406 34 12.57 1 98 217 LEU A O 1
ATOM 1685 N N . ASP A 1 218 ? 4 33.781 10.93 1 97.12 218 ASP A N 1
ATOM 1686 C CA . ASP A 1 218 ? 4.645 34.656 9.969 1 97.12 218 ASP A CA 1
ATOM 1687 C C . ASP A 1 218 ? 3.613 35.531 9.242 1 97.12 218 ASP A C 1
ATOM 1689 O O . ASP A 1 218 ? 2.434 35.188 9.18 1 97.12 218 ASP A O 1
ATOM 1693 N N . TRP A 1 219 ? 4.086 36.719 8.836 1 97.69 219 TRP A N 1
ATOM 1694 C CA . TRP A 1 219 ? 3.137 37.656 8.25 1 97.69 219 TRP A CA 1
ATOM 1695 C C . TRP A 1 219 ? 2.566 37.094 6.949 1 97.69 219 TRP A C 1
ATOM 1697 O O . TRP A 1 219 ? 1.422 37.406 6.594 1 97.69 219 TRP A O 1
ATOM 1707 N N . ARG A 1 220 ? 3.232 36.281 6.219 1 97.94 220 ARG A N 1
ATOM 1708 C CA . ARG A 1 220 ? 2.781 35.719 4.945 1 97.94 220 ARG A CA 1
ATOM 1709 C C . ARG A 1 220 ? 1.586 34.781 5.145 1 97.94 220 ARG A C 1
ATOM 1711 O O . ARG A 1 220 ? 0.717 34.688 4.273 1 97.94 220 ARG A O 1
ATOM 1718 N N . SER A 1 221 ? 1.499 34.094 6.273 1 98.44 221 SER A N 1
ATOM 1719 C CA . SER A 1 221 ? 0.401 33.188 6.582 1 98.44 221 SER A CA 1
ATOM 1720 C C . SER A 1 221 ? -0.928 33.938 6.66 1 98.44 221 SER A C 1
ATOM 1722 O O . SER A 1 221 ? -1.995 33.312 6.582 1 98.44 221 SER A O 1
ATOM 1724 N N . PHE A 1 222 ? -0.875 35.281 6.773 1 98.62 222 PHE A N 1
ATOM 1725 C CA . PHE A 1 222 ? -2.102 36.062 6.926 1 98.62 222 PHE A CA 1
ATOM 1726 C C . PHE A 1 222 ? -2.518 36.688 5.598 1 98.62 222 PHE A C 1
ATOM 1728 O O . PHE A 1 222 ? -3.701 36.938 5.371 1 98.62 222 PHE A O 1
ATOM 1735 N N . THR A 1 223 ? -1.519 36.844 4.707 1 98.38 223 THR A N 1
ATOM 1736 C CA . THR A 1 223 ? -1.868 37.656 3.562 1 98.38 223 THR A CA 1
ATOM 1737 C C . THR A 1 223 ? -1.429 37 2.26 1 98.38 223 THR A C 1
ATOM 1739 O O . THR A 1 223 ? -1.887 37.375 1.18 1 98.38 223 THR A O 1
ATOM 1742 N N . GLN A 1 224 ? -0.492 36.031 2.283 1 98.12 224 GLN A N 1
ATOM 1743 C CA . GLN A 1 224 ? 0.129 35.562 1.053 1 98.12 224 GLN A CA 1
ATOM 1744 C C . GLN A 1 224 ? 0.011 34.031 0.93 1 98.12 224 GLN A C 1
ATOM 1746 O O . GLN A 1 224 ? 0.227 33.469 -0.148 1 98.12 224 GLN A O 1
ATOM 1751 N N . VAL A 1 225 ? -0.299 33.344 1.97 1 98.56 225 VAL A N 1
ATOM 1752 C CA . VAL A 1 225 ? -0.427 31.906 2.029 1 98.56 225 VAL A CA 1
ATOM 1753 C C . VAL A 1 225 ? -1.859 31.516 2.396 1 98.56 225 VAL A C 1
ATOM 1755 O O . VAL A 1 225 ? -2.49 32.188 3.223 1 98.56 225 VAL A O 1
ATOM 1758 N N . LYS A 1 226 ? -2.402 30.578 1.732 1 98.81 226 LYS A N 1
ATOM 1759 C CA . LYS A 1 226 ? -3.734 30.094 2.074 1 98.81 226 LYS A CA 1
ATOM 1760 C C . LYS A 1 226 ? -3.686 29.172 3.289 1 98.81 226 LYS A C 1
ATOM 1762 O O . LYS A 1 226 ? -2.908 28.203 3.318 1 98.81 226 LYS A O 1
ATOM 1767 N N . GLU A 1 227 ? -4.457 29.484 4.301 1 98.81 227 GLU A N 1
ATOM 1768 C CA . GLU A 1 227 ? -4.469 28.734 5.551 1 98.81 227 GLU A CA 1
ATOM 1769 C C . GLU A 1 227 ? -5.895 28.391 5.977 1 98.81 227 GLU A C 1
ATOM 1771 O O . GLU A 1 227 ? -6.836 29.094 5.637 1 98.81 227 GLU A O 1
ATOM 1776 N N . MET A 1 228 ? -6.043 27.297 6.691 1 98.81 228 MET A N 1
ATOM 1777 C CA . MET A 1 228 ? -7.297 26.875 7.309 1 98.81 228 MET A CA 1
ATOM 1778 C C . MET A 1 228 ? -7.102 26.594 8.797 1 98.81 228 MET A C 1
ATOM 1780 O O . MET A 1 228 ? -6.094 26 9.188 1 98.81 228 MET A O 1
ATOM 1784 N N . GLY A 1 229 ? -8 27.141 9.609 1 98.81 229 GLY A N 1
ATOM 1785 C CA . GLY A 1 229 ? -8.008 26.844 11.031 1 98.81 229 GLY A CA 1
ATOM 1786 C C . GLY A 1 229 ? -9.391 26.922 11.656 1 98.81 229 GLY A C 1
ATOM 1787 O O . GLY A 1 229 ? -10.375 27.141 10.953 1 98.81 229 GLY A O 1
ATOM 1788 N N . ALA A 1 230 ? -9.445 26.641 12.914 1 98.69 230 ALA A N 1
ATOM 1789 C CA . ALA A 1 230 ? -10.664 26.75 13.719 1 98.69 230 ALA A CA 1
ATOM 1790 C C . ALA A 1 230 ? -10.391 27.5 15.016 1 98.69 230 ALA A C 1
ATOM 1792 O O . ALA A 1 230 ? -9.344 27.312 15.641 1 98.69 230 ALA A O 1
ATOM 1793 N N . VAL A 1 231 ? -11.344 28.344 15.32 1 98.62 231 VAL A N 1
ATOM 1794 C CA . VAL A 1 231 ? -11.359 29 16.625 1 98.62 231 VAL A CA 1
ATOM 1795 C C . VAL A 1 231 ? -12.523 28.469 17.453 1 98.62 231 VAL A C 1
ATOM 1797 O O . VAL A 1 231 ? -13.656 28.422 16.969 1 98.62 231 VAL A O 1
ATOM 1800 N N . ILE A 1 232 ? -12.242 28.062 18.625 1 98.12 232 ILE A N 1
ATOM 1801 C CA . ILE A 1 232 ? -13.258 27.641 19.578 1 98.12 232 ILE A CA 1
ATOM 1802 C C . ILE A 1 232 ? -13.266 28.594 20.781 1 98.12 232 ILE A C 1
ATOM 1804 O O . ILE A 1 232 ? -12.234 28.797 21.422 1 98.12 232 ILE A O 1
ATOM 1808 N N . ARG A 1 233 ? -14.477 29.188 21.047 1 98.19 233 ARG A N 1
ATOM 1809 C CA . ARG A 1 233 ? -14.617 30.156 22.125 1 98.19 233 ARG A CA 1
ATOM 1810 C C . ARG A 1 233 ? -15.57 29.641 23.203 1 98.19 233 ARG A C 1
ATOM 1812 O O . ARG A 1 233 ? -16.5 28.875 22.906 1 98.19 233 ARG A O 1
ATOM 1819 N N . ASN A 1 234 ? -15.281 30.094 24.422 1 98.06 234 ASN A N 1
ATOM 1820 C CA . ASN A 1 234 ? -16.141 29.812 25.578 1 98.06 234 ASN A CA 1
ATOM 1821 C C . ASN A 1 234 ? -16.328 28.312 25.766 1 98.06 234 ASN A C 1
ATOM 1823 O O . ASN A 1 234 ? -17.453 27.828 25.922 1 98.06 234 ASN A O 1
ATOM 1827 N N . CYS A 1 235 ? -15.281 27.625 25.688 1 98 235 CYS A N 1
ATOM 1828 C CA . CYS A 1 235 ? -15.344 26.172 25.719 1 98 235 CYS A CA 1
ATOM 1829 C C . CYS A 1 235 ? -14.258 25.609 26.625 1 98 235 CYS A C 1
ATOM 1831 O O . CYS A 1 235 ? -13.375 24.875 26.156 1 98 235 CYS A O 1
ATOM 1833 N N . PRO A 1 236 ? -14.359 25.797 27.922 1 98 236 PRO A N 1
ATOM 1834 C CA . PRO A 1 236 ? -13.344 25.297 28.844 1 98 236 PRO A CA 1
ATOM 1835 C C . PRO A 1 236 ? -13.156 23.797 28.75 1 98 236 PRO A C 1
ATOM 1837 O O . PRO A 1 236 ? -12.047 23.297 28.953 1 98 236 PRO A O 1
ATOM 1840 N N . CYS A 1 237 ? -14.133 23.031 28.438 1 96.81 237 CYS A N 1
ATOM 1841 C CA . CYS A 1 237 ? -14.016 21.578 28.375 1 96.81 237 CYS A CA 1
ATOM 1842 C C . CYS A 1 237 ? -12.977 21.156 27.328 1 96.81 237 CYS A C 1
ATOM 1844 O O . CYS A 1 237 ? -12.094 20.359 27.625 1 96.81 237 CYS A O 1
ATOM 1846 N N . MET A 1 238 ? -13 21.703 26.156 1 98.12 238 MET A N 1
ATOM 1847 C CA . MET A 1 238 ? -12.023 21.391 25.109 1 98.12 238 MET A CA 1
ATOM 1848 C C . MET A 1 238 ? -10.695 22.094 25.391 1 98.12 238 MET A C 1
ATOM 1850 O O . MET A 1 238 ? -9.633 21.516 25.156 1 98.12 238 MET A O 1
ATOM 1854 N N . ALA A 1 239 ? -10.781 23.266 25.875 1 98.62 239 ALA A N 1
ATOM 1855 C CA . ALA A 1 239 ? -9.578 24.062 26.094 1 98.62 239 ALA A CA 1
ATOM 1856 C C . ALA A 1 239 ? -8.688 23.438 27.172 1 98.62 239 ALA A C 1
ATOM 1858 O O . ALA A 1 239 ? -7.461 23.5 27.094 1 98.62 239 ALA A O 1
ATOM 1859 N N . ARG A 1 240 ? -9.32 22.906 28.125 1 97.56 240 ARG A N 1
ATOM 1860 C CA . ARG A 1 240 ? -8.547 22.234 29.172 1 97.56 240 ARG A CA 1
ATOM 1861 C C . ARG A 1 240 ? -7.809 21.031 28.609 1 97.56 240 ARG A C 1
ATOM 1863 O O . ARG A 1 240 ? -6.672 20.75 29 1 97.56 240 ARG A O 1
ATOM 1870 N N . ASP A 1 241 ? -8.484 20.297 27.766 1 98.12 241 ASP A N 1
ATOM 1871 C CA . ASP A 1 241 ? -7.809 19.172 27.125 1 98.12 241 ASP A CA 1
ATOM 1872 C C . ASP A 1 241 ? -6.672 19.656 26.219 1 98.12 241 ASP A C 1
ATOM 1874 O O . ASP A 1 241 ? -5.594 19.062 26.203 1 98.12 241 ASP A O 1
ATOM 1878 N N . MET A 1 242 ? -6.875 20.688 25.484 1 98.5 242 MET A N 1
ATOM 1879 C CA . MET A 1 242 ? -5.82 21.312 24.703 1 98.5 242 MET A CA 1
ATOM 1880 C C . MET A 1 242 ? -4.668 21.766 25.594 1 98.5 242 MET A C 1
ATOM 1882 O O . MET A 1 242 ? -3.502 21.672 25.203 1 98.5 242 MET A O 1
ATOM 1886 N N . GLY A 1 243 ? -5.012 22.234 26.734 1 98.75 243 GLY A N 1
ATOM 1887 C CA . GLY A 1 243 ? -4.012 22.656 27.703 1 98.75 243 GLY A CA 1
ATOM 1888 C C . GLY A 1 243 ? -3.045 21.547 28.094 1 98.75 243 GLY A C 1
ATOM 1889 O O . GLY A 1 243 ? -1.86 21.812 28.312 1 98.75 243 GLY A O 1
ATOM 1890 N N . LYS A 1 244 ? -3.545 20.391 28.141 1 98.69 244 LYS A N 1
ATOM 1891 C CA . LYS A 1 244 ? -2.676 19.25 28.453 1 98.69 244 LYS A CA 1
ATOM 1892 C C . LYS A 1 244 ? -1.614 19.062 27.375 1 98.69 244 LYS A C 1
ATOM 1894 O O . LYS A 1 244 ? -0.48 18.688 27.672 1 98.69 244 LYS A O 1
ATOM 1899 N N . LEU A 1 245 ? -1.989 19.281 26.125 1 98.69 245 LEU A N 1
ATOM 1900 C CA . LEU A 1 245 ? -1.028 19.219 25.031 1 98.69 245 LEU A CA 1
ATOM 1901 C C . LEU A 1 245 ? 0.015 20.312 25.141 1 98.69 245 LEU A C 1
ATOM 1903 O O . LEU A 1 245 ? 1.205 20.078 24.922 1 98.69 245 LEU A O 1
ATOM 1907 N N . PHE A 1 246 ? -0.47 21.484 25.469 1 98.81 246 PHE A N 1
ATOM 1908 C CA . PHE A 1 246 ? 0.474 22.578 25.688 1 98.81 246 PHE A CA 1
ATOM 1909 C C . PHE A 1 246 ? 1.447 22.234 26.812 1 98.81 246 PHE A C 1
ATOM 1911 O O . PHE A 1 246 ? 2.643 22.516 26.703 1 98.81 246 PHE A O 1
ATOM 1918 N N . ASP A 1 247 ? 0.936 21.672 27.875 1 98.88 247 ASP A N 1
ATOM 1919 C CA . ASP A 1 247 ? 1.766 21.328 29.031 1 98.88 247 ASP A CA 1
ATOM 1920 C C . ASP A 1 247 ? 2.861 20.344 28.656 1 98.88 247 ASP A C 1
ATOM 1922 O O . ASP A 1 247 ? 3.971 20.391 29.188 1 98.88 247 ASP A O 1
ATOM 1926 N N . VAL A 1 248 ? 2.564 19.438 27.781 1 98.81 248 VAL A N 1
ATOM 1927 C CA . VAL A 1 248 ? 3.576 18.516 27.281 1 98.81 248 VAL A CA 1
ATOM 1928 C C . VAL A 1 248 ? 4.715 19.297 26.625 1 98.81 248 VAL A C 1
ATOM 1930 O O . VAL A 1 248 ? 5.887 19.094 26.953 1 98.81 248 VAL A O 1
ATOM 1933 N N . TYR A 1 249 ? 4.344 20.219 25.719 1 98.88 249 TYR A N 1
ATOM 1934 C CA . TYR A 1 249 ? 5.359 21.031 25.062 1 98.88 249 TYR A CA 1
ATOM 1935 C C . TYR A 1 249 ? 6.125 21.875 26.078 1 98.88 249 TYR A C 1
ATOM 1937 O O . TYR A 1 249 ? 7.348 21.984 26 1 98.88 249 TYR A O 1
ATOM 1945 N N . TRP A 1 250 ? 5.387 22.422 26.984 1 98.81 250 TRP A N 1
ATOM 1946 C CA . TRP A 1 250 ? 5.969 23.344 27.969 1 98.81 250 TRP A CA 1
ATOM 1947 C C . TRP A 1 250 ? 7.012 22.625 28.828 1 98.81 250 TRP A C 1
ATOM 1949 O O . TRP A 1 250 ? 8.102 23.172 29.062 1 98.81 250 TRP A O 1
ATOM 1959 N N . ASP A 1 251 ? 6.719 21.484 29.219 1 98.56 251 ASP A N 1
ATOM 1960 C CA . ASP A 1 251 ? 7.633 20.734 30.078 1 98.56 251 ASP A CA 1
ATOM 1961 C C . ASP A 1 251 ? 8.828 20.219 29.281 1 98.56 251 ASP A C 1
ATOM 1963 O O . ASP A 1 251 ? 9.945 20.156 29.797 1 98.56 251 ASP A O 1
ATOM 1967 N N . LEU A 1 252 ? 8.617 19.891 28.047 1 98.69 252 LEU A N 1
ATOM 1968 C CA . LEU A 1 252 ? 9.703 19.391 27.219 1 98.69 252 LEU A CA 1
ATOM 1969 C C . LEU A 1 252 ? 10.609 20.531 26.766 1 98.69 252 LEU A C 1
ATOM 1971 O O . LEU A 1 252 ? 11.695 20.297 26.234 1 98.69 252 LEU A O 1
ATOM 1975 N N . GLY A 1 253 ? 10.125 21.75 26.969 1 98.19 253 GLY A N 1
ATOM 1976 C CA . GLY A 1 253 ? 10.93 22.906 26.656 1 98.19 253 GLY A CA 1
ATOM 1977 C C . GLY A 1 253 ? 11.906 23.281 27.75 1 98.19 253 GLY A C 1
ATOM 1978 O O . GLY A 1 253 ? 12.727 24.188 27.594 1 98.19 253 GLY A O 1
ATOM 1979 N N . LEU A 1 254 ? 11.875 22.609 28.844 1 97.38 254 LEU A N 1
ATOM 1980 C CA . LEU A 1 254 ? 12.828 22.844 29.922 1 97.38 254 LEU A CA 1
ATOM 1981 C C . LEU A 1 254 ? 14.227 22.391 29.5 1 97.38 254 LEU A C 1
ATOM 1983 O O . LEU A 1 254 ? 14.383 21.422 28.766 1 97.38 254 LEU A O 1
ATOM 1987 N N . PRO A 1 255 ? 15.227 23.203 30 1 94.56 255 PRO A N 1
ATOM 1988 C CA . PRO A 1 255 ? 16.594 22.766 29.688 1 94.56 255 PRO A CA 1
ATOM 1989 C C . PRO A 1 255 ? 16.859 21.328 30.125 1 94.56 255 PRO A C 1
ATOM 1991 O O . PRO A 1 255 ? 16.578 20.969 31.266 1 94.56 255 PRO A O 1
ATOM 1994 N N . GLY A 1 256 ? 17.312 20.547 29.219 1 94.25 256 GLY A N 1
ATOM 1995 C CA . GLY A 1 256 ? 17.703 19.172 29.516 1 94.25 256 GLY A CA 1
ATOM 1996 C C . GLY A 1 256 ? 16.531 18.219 29.594 1 94.25 256 GLY A C 1
ATOM 1997 O O . GLY A 1 256 ? 16.672 17.078 30.016 1 94.25 256 GLY A O 1
ATOM 1998 N N . ALA A 1 257 ? 15.438 18.656 29.188 1 96.75 257 ALA A N 1
ATOM 1999 C CA . ALA A 1 257 ? 14.25 17.812 29.25 1 96.75 257 ALA A CA 1
ATOM 2000 C C . ALA A 1 257 ? 14.414 16.578 28.359 1 96.75 257 ALA A C 1
ATOM 2002 O O . ALA A 1 257 ? 15.086 16.625 27.328 1 96.75 257 ALA A O 1
ATOM 2003 N N . LYS A 1 258 ? 13.828 15.43 28.875 1 97.12 258 LYS A N 1
ATOM 2004 C CA . LYS A 1 258 ? 13.734 14.18 28.141 1 97.12 258 LYS A CA 1
ATOM 2005 C C . LYS A 1 258 ? 12.297 13.688 28.062 1 97.12 258 LYS A C 1
ATOM 2007 O O . LYS A 1 258 ? 11.5 13.938 28.969 1 97.12 258 LYS A O 1
ATOM 2012 N N . VAL A 1 259 ? 12.023 13.062 26.953 1 97.62 259 VAL A N 1
ATOM 2013 C CA . VAL A 1 259 ? 10.695 12.469 26.859 1 97.62 259 VAL A CA 1
ATOM 2014 C C . VAL A 1 259 ? 10.555 11.328 27.859 1 97.62 259 VAL A C 1
ATOM 2016 O O . VAL A 1 259 ? 11.344 10.383 27.844 1 97.62 259 VAL A O 1
ATOM 2019 N N . PRO A 1 260 ? 9.609 11.383 28.672 1 97.19 260 PRO A N 1
ATOM 2020 C CA . PRO A 1 260 ? 9.484 10.312 29.672 1 97.19 260 PRO A CA 1
ATOM 2021 C C . PRO A 1 260 ? 8.961 9.008 29.078 1 97.19 260 PRO A C 1
ATOM 2023 O O . PRO A 1 260 ? 8.219 9.031 28.094 1 97.19 260 PRO A O 1
ATOM 2026 N N . SER A 1 261 ? 9.297 7.891 29.703 1 95.25 261 SER A N 1
ATOM 2027 C CA . SER A 1 261 ? 8.75 6.602 29.297 1 95.25 261 SER A CA 1
ATOM 2028 C C . SER A 1 261 ? 7.254 6.516 29.594 1 95.25 261 SER A C 1
ATOM 2030 O O . SER A 1 261 ? 6.516 5.84 28.875 1 95.25 261 SER A O 1
ATOM 2032 N N . GLN A 1 262 ? 6.973 7.16 30.672 1 95.94 262 GLN A N 1
ATOM 2033 C CA . GLN A 1 262 ? 5.57 7.285 31.047 1 95.94 262 GLN A CA 1
ATOM 2034 C C . GLN A 1 262 ? 5.25 8.695 31.531 1 95.94 262 GLN A C 1
ATOM 2036 O O . GLN A 1 262 ? 5.922 9.219 32.438 1 95.94 262 GLN A O 1
ATOM 2041 N N . TRP A 1 263 ? 4.242 9.281 30.922 1 97.94 263 TRP A N 1
ATOM 2042 C CA . TRP A 1 263 ? 3.842 10.625 31.328 1 97.94 263 TRP A CA 1
AT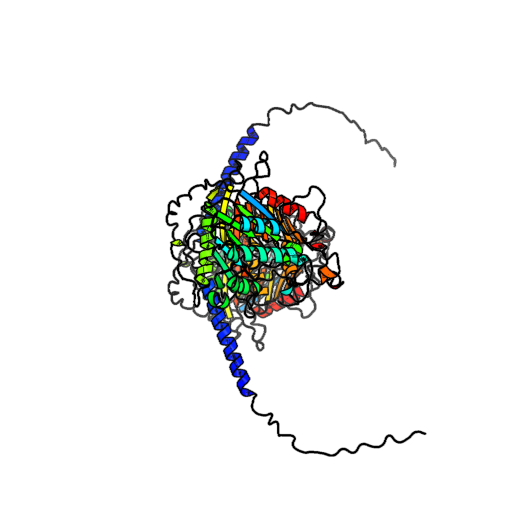OM 2043 C C . TRP A 1 263 ? 3.086 10.586 32.656 1 97.94 263 TRP A C 1
ATOM 2045 O O . TRP A 1 263 ? 2.371 9.625 32.938 1 97.94 263 TRP A O 1
ATOM 2055 N N . PRO A 1 264 ? 3.199 11.633 33.469 1 97.31 264 PRO A N 1
ATOM 2056 C CA . PRO A 1 264 ? 2.379 11.727 34.656 1 97.31 264 PRO A CA 1
ATOM 2057 C C . PRO A 1 264 ? 0.882 11.695 34.375 1 97.31 264 PRO A C 1
ATOM 2059 O O . PRO A 1 264 ? 0.449 12.164 33.312 1 97.31 264 PRO A O 1
ATOM 2062 N N . THR A 1 265 ? 0.126 11.289 35.25 1 97.38 265 THR A N 1
ATOM 2063 C CA . THR A 1 265 ? -1.304 11.062 35.062 1 97.38 265 THR A CA 1
ATOM 2064 C C . THR A 1 265 ? -2.029 12.383 34.812 1 97.38 265 THR A C 1
ATOM 2066 O O . THR A 1 265 ? -3.111 12.406 34.25 1 97.38 265 THR A O 1
ATOM 2069 N N . SER A 1 266 ? -1.432 13.477 35.312 1 96.81 266 SER A N 1
ATOM 2070 C CA . SER A 1 266 ? -2.059 14.781 35.125 1 96.81 266 SER A CA 1
ATOM 2071 C C . SER A 1 266 ? -2.17 15.141 33.656 1 96.81 266 SER A C 1
ATOM 2073 O O . SER A 1 266 ? -2.957 16.016 33.281 1 96.81 266 SER A O 1
ATOM 2075 N N . TYR A 1 267 ? -1.437 14.453 32.781 1 97.81 267 TYR A N 1
ATOM 2076 C CA . TYR A 1 267 ? -1.44 14.727 31.359 1 97.81 267 TYR A CA 1
ATOM 2077 C C . TYR A 1 267 ? -2.414 13.805 30.641 1 97.81 267 TYR A C 1
ATOM 2079 O O . TYR A 1 267 ? -2.707 14.008 29.453 1 97.81 267 TYR A O 1
ATOM 2087 N N . ASN A 1 268 ? -2.943 12.852 31.344 1 97.31 268 ASN A N 1
ATOM 2088 C CA . ASN A 1 268 ? -3.834 11.867 30.75 1 97.31 268 ASN A CA 1
ATOM 2089 C C . ASN A 1 268 ? -5.137 12.5 30.266 1 97.31 268 ASN A C 1
ATOM 2091 O O . ASN A 1 268 ? -5.523 13.562 30.75 1 97.31 268 ASN A O 1
ATOM 2095 N N . THR A 1 269 ? -5.727 11.898 29.297 1 97.5 269 THR A N 1
ATOM 2096 C CA . THR A 1 269 ? -7.059 12.312 28.875 1 97.5 269 THR A CA 1
ATOM 2097 C C . THR A 1 269 ? -7.949 11.102 28.625 1 97.5 269 THR A C 1
ATOM 2099 O O . THR A 1 269 ? -7.461 10.039 28.219 1 97.5 269 THR A O 1
ATOM 2102 N N . ASP A 1 270 ? -9.227 11.242 28.875 1 96.19 270 ASP A N 1
ATOM 2103 C CA . ASP A 1 270 ? -10.203 10.203 28.562 1 96.19 270 ASP A CA 1
ATOM 2104 C C . ASP A 1 270 ? -10.953 10.531 27.266 1 96.19 270 ASP A C 1
ATOM 2106 O O . ASP A 1 270 ? -11.875 9.805 26.875 1 96.19 270 ASP A O 1
ATOM 2110 N N . ILE A 1 271 ? -10.594 11.602 26.656 1 97.88 271 ILE A N 1
ATOM 2111 C CA . ILE A 1 271 ? -11.219 12.031 25.406 1 97.88 271 ILE A CA 1
ATOM 2112 C C . ILE A 1 271 ? -10.359 11.602 24.219 1 97.88 271 ILE A C 1
ATOM 2114 O O . ILE A 1 271 ? -9.242 12.086 24.047 1 97.88 271 ILE A O 1
ATOM 2118 N N . ASN A 1 272 ? -10.836 10.695 23.453 1 98.06 272 ASN A N 1
ATOM 2119 C CA . ASN A 1 272 ? -10.078 10.141 22.344 1 98.06 272 ASN A CA 1
ATOM 2120 C C . ASN A 1 272 ? -11.008 9.555 21.281 1 98.06 272 ASN A C 1
ATOM 2122 O O . ASN A 1 272 ? -12.219 9.758 21.328 1 98.06 272 ASN A O 1
ATOM 2126 N N . ASN A 1 273 ? -10.445 8.906 20.266 1 97.5 273 ASN A N 1
ATOM 2127 C CA . ASN A 1 273 ? -11.234 8.43 19.125 1 97.5 273 ASN A CA 1
ATOM 2128 C C . ASN A 1 273 ? -12.211 7.332 19.531 1 97.5 273 ASN A C 1
ATOM 2130 O O . ASN A 1 273 ? -13.234 7.133 18.875 1 97.5 273 ASN A O 1
ATOM 2134 N N . ASN A 1 274 ? -11.922 6.637 20.562 1 95.81 274 ASN A N 1
ATOM 2135 C CA . ASN A 1 274 ? -12.805 5.582 21.047 1 95.81 274 ASN A CA 1
ATOM 2136 C C . ASN A 1 274 ? -13.758 6.094 22.125 1 95.81 274 ASN A C 1
ATOM 2138 O O . ASN A 1 274 ? -14.742 5.426 22.453 1 95.81 274 ASN A O 1
ATOM 2142 N N . ASN A 1 275 ? -13.422 7.156 22.672 1 96.56 275 ASN A N 1
ATOM 2143 C CA . ASN A 1 275 ? -14.203 7.816 23.719 1 96.56 275 ASN A CA 1
ATOM 2144 C C . ASN A 1 275 ? -14.289 9.32 23.484 1 96.56 275 ASN A C 1
ATOM 2146 O O . ASN A 1 275 ? -13.727 10.109 24.234 1 96.56 275 ASN A O 1
ATOM 2150 N N . THR A 1 276 ? -15.18 9.719 22.562 1 97.31 276 THR A N 1
ATOM 2151 C CA . THR A 1 276 ? -15.25 11.102 22.109 1 97.31 276 THR A CA 1
ATOM 2152 C C . THR A 1 276 ? -16.125 11.93 23.047 1 97.31 276 THR A C 1
ATOM 2154 O O . THR A 1 276 ? -17 11.383 23.734 1 97.31 276 THR A O 1
ATOM 2157 N N . MET A 1 277 ? -15.953 13.148 23.172 1 97.06 277 MET A N 1
ATOM 2158 C CA . MET A 1 277 ? -16.719 14.062 24.016 1 97.06 277 MET A CA 1
ATOM 2159 C C . MET A 1 277 ? -17.953 14.57 23.281 1 97.06 277 MET A C 1
ATOM 2161 O O . MET A 1 277 ? -17.859 15.141 22.188 1 97.06 277 MET A O 1
ATOM 2165 N N . GLU A 1 278 ? -19.156 14.391 23.891 1 95.12 278 GLU A N 1
ATOM 2166 C CA . GLU A 1 278 ? -20.375 14.977 23.359 1 95.12 278 GLU A CA 1
ATOM 2167 C C . GLU A 1 278 ? -20.406 16.484 23.578 1 95.12 278 GLU A C 1
ATOM 2169 O O . GLU A 1 278 ? -20.078 16.969 24.672 1 95.12 278 GLU A O 1
ATOM 2174 N N . ILE A 1 279 ? -20.734 17.219 22.516 1 93.56 279 ILE A N 1
ATOM 2175 C CA . ILE A 1 279 ? -20.672 18.672 22.609 1 93.56 279 ILE A CA 1
ATOM 2176 C C . ILE A 1 279 ? -21.703 19.297 21.656 1 93.56 279 ILE A C 1
ATOM 2178 O O . ILE A 1 279 ? -22.094 18.672 20.672 1 93.56 279 ILE A O 1
ATOM 2182 N N . ASN A 1 280 ? -22.234 20.453 22.016 1 88.94 280 ASN A N 1
ATOM 2183 C CA . ASN A 1 280 ? -23.047 21.266 21.125 1 88.94 280 ASN A CA 1
ATOM 2184 C C . ASN A 1 280 ? -22.344 22.578 20.781 1 88.94 280 ASN A C 1
ATOM 2186 O O . ASN A 1 280 ? -21.906 23.312 21.656 1 88.94 280 ASN A O 1
ATOM 2190 N N . PHE A 1 281 ? -22.219 22.781 19.484 1 91.19 281 PHE A N 1
ATOM 2191 C CA . PHE A 1 281 ? -21.578 24.016 19.047 1 91.19 281 PHE A CA 1
ATOM 2192 C C . PHE A 1 281 ? -22.609 25.062 18.641 1 91.19 281 PHE A C 1
ATOM 2194 O O . PHE A 1 281 ? -23.656 24.719 18.078 1 91.19 281 PHE A O 1
ATOM 2201 N N . ASN A 1 282 ? -22.281 26.359 18.922 1 90.81 282 ASN A N 1
ATOM 2202 C CA . ASN A 1 282 ? -22.984 27.516 18.375 1 90.81 282 ASN A CA 1
ATOM 2203 C C . ASN A 1 282 ? -24.453 27.516 18.781 1 90.81 282 ASN A C 1
ATOM 2205 O O . ASN A 1 282 ? -25.312 27.891 17.984 1 90.81 282 ASN A O 1
ATOM 2209 N N . SER A 1 283 ? -24.672 26.938 19.859 1 84.56 283 SER A N 1
ATOM 2210 C CA . SER A 1 283 ? -26.016 26.906 20.453 1 84.56 283 SER A CA 1
ATOM 2211 C C . SER A 1 283 ? -27 26.203 19.516 1 84.56 283 SER A C 1
ATOM 2213 O O . SER A 1 283 ? -28.141 26.641 19.375 1 84.56 283 SER A O 1
ATOM 2215 N N . THR A 1 284 ? -26.406 25.297 18.844 1 81 284 THR A N 1
ATOM 2216 C CA . THR A 1 284 ? -27.281 24.516 17.969 1 81 284 THR A CA 1
ATOM 2217 C C . THR A 1 284 ? -27.594 23.156 18.594 1 81 284 THR A C 1
ATOM 2219 O O . THR A 1 284 ? -26.922 22.734 19.547 1 81 284 THR A O 1
ATOM 2222 N N . ASN A 1 285 ? -28.641 22.578 18.141 1 73.75 285 ASN A N 1
ATOM 2223 C CA . ASN A 1 285 ? -29.016 21.25 18.641 1 73.75 285 ASN A CA 1
ATOM 2224 C C . ASN A 1 285 ? -28.406 20.141 17.781 1 73.75 285 ASN A C 1
ATOM 2226 O O . ASN A 1 285 ? -28.844 19 17.859 1 73.75 285 ASN A O 1
ATOM 2230 N N . VAL A 1 286 ? -27.406 20.547 17.109 1 73.5 286 VAL A N 1
ATOM 2231 C CA . VAL A 1 286 ? -26.75 19.531 16.297 1 73.5 286 VAL A CA 1
ATOM 2232 C C . VAL A 1 286 ? -25.781 18.734 17.156 1 73.5 286 VAL A C 1
ATOM 2234 O O . VAL A 1 286 ? -24.844 19.297 17.734 1 73.5 286 VAL A O 1
ATOM 2237 N N . ALA A 1 287 ? -26.062 17.469 17.25 1 80.88 287 ALA A N 1
ATOM 2238 C CA . ALA A 1 287 ? -25.219 16.578 18.031 1 80.88 287 ALA A CA 1
ATOM 2239 C C . ALA A 1 287 ? -23.828 16.469 17.406 1 80.88 287 ALA A C 1
ATOM 2241 O O . ALA A 1 287 ? -23.688 16.391 16.188 1 80.88 287 ALA A O 1
ATOM 2242 N N . ALA A 1 288 ? -22.828 16.734 18.188 1 92.06 288 ALA A N 1
ATOM 2243 C CA . ALA A 1 288 ? -21.438 16.578 17.766 1 92.06 288 ALA A CA 1
ATOM 2244 C C . ALA A 1 288 ? -20.594 15.883 18.828 1 92.06 288 ALA A C 1
ATOM 2246 O O . ALA A 1 288 ? -20.953 15.906 20.016 1 92.06 288 ALA A O 1
ATOM 2247 N N . THR A 1 289 ? -19.672 15.086 18.391 1 95.81 289 THR A N 1
ATOM 2248 C CA . THR A 1 289 ? -18.625 14.617 19.297 1 95.81 289 THR A CA 1
ATOM 2249 C C . THR A 1 289 ? -17.25 15.07 18.812 1 95.81 289 THR A C 1
ATOM 2251 O O . THR A 1 289 ? -17.078 15.391 17.641 1 95.81 289 THR A O 1
ATOM 2254 N N . THR A 1 290 ? -16.375 15.203 19.781 1 97.5 290 THR A N 1
ATOM 2255 C CA . THR A 1 290 ? -15.086 15.766 19.406 1 97.5 290 THR A CA 1
ATOM 2256 C C . THR A 1 290 ? -13.961 15.156 20.234 1 97.5 290 THR A C 1
ATOM 2258 O O . THR A 1 290 ? -14.219 14.523 21.266 1 97.5 290 THR A O 1
ATOM 2261 N N . TYR A 1 291 ? -12.781 15.188 19.703 1 98.44 291 TYR A N 1
ATOM 2262 C CA . TYR A 1 291 ? -11.539 14.922 20.406 1 98.44 291 TYR A CA 1
ATOM 2263 C C . TYR A 1 291 ? -10.359 15.586 19.703 1 98.44 291 TYR A C 1
ATOM 2265 O O . TYR A 1 291 ? -10.5 16.109 18.594 1 98.44 291 TYR A O 1
ATOM 2273 N N . ILE A 1 292 ? -9.227 15.617 20.391 1 98.81 292 ILE A N 1
ATOM 2274 C CA . ILE A 1 292 ? -7.996 16.188 19.844 1 98.81 292 ILE A CA 1
ATOM 2275 C C . ILE A 1 292 ? -6.91 15.125 19.781 1 98.81 292 ILE A C 1
ATOM 2277 O O . ILE A 1 292 ? -6.691 14.383 20.734 1 98.81 292 ILE A O 1
ATOM 2281 N N . SER A 1 293 ? -6.285 14.992 18.594 1 98.88 293 SER A N 1
ATOM 2282 C CA . SER A 1 293 ? -5.156 14.078 18.406 1 98.88 293 SER A CA 1
ATOM 2283 C C . SER A 1 293 ? -3.832 14.828 18.406 1 98.88 293 SER A C 1
ATOM 2285 O O . SER A 1 293 ? -3.809 16.062 18.328 1 98.88 293 SER A O 1
ATOM 2287 N N . SER A 1 294 ? -2.756 14.062 18.594 1 98.75 294 SER A N 1
ATOM 2288 C CA . SER A 1 294 ? -1.453 14.711 18.703 1 98.75 294 SER A CA 1
ATOM 2289 C C . SER A 1 294 ? -0.348 13.82 18.141 1 98.75 294 SER A C 1
ATOM 2291 O O . SER A 1 294 ? -0.545 12.617 17.953 1 98.75 294 SER A O 1
ATOM 2293 N N . SER A 1 295 ? 0.696 14.453 17.734 1 98.69 295 SER A N 1
ATOM 2294 C CA . SER A 1 295 ? 1.939 13.844 17.266 1 98.69 295 SER A CA 1
ATOM 2295 C C . SER A 1 295 ? 3.154 14.562 17.844 1 98.69 295 SER A C 1
ATOM 2297 O O . SER A 1 295 ? 3.084 15.75 18.172 1 98.69 295 SER A O 1
ATOM 2299 N N . PRO A 1 296 ? 4.258 13.758 18 1 98.44 296 PRO A N 1
ATOM 2300 C CA . PRO A 1 296 ? 4.508 12.344 17.719 1 98.44 296 PRO A CA 1
ATOM 2301 C C . PRO A 1 296 ? 4.02 11.43 18.844 1 98.44 296 PRO A C 1
ATOM 2303 O O . PRO A 1 296 ? 3.703 11.898 19.938 1 98.44 296 PRO A O 1
ATOM 2306 N N . PRO A 1 297 ? 4.023 10.133 18.562 1 98.38 297 PRO A N 1
ATOM 2307 C CA . PRO A 1 297 ? 3.463 9.188 19.531 1 98.38 297 PRO A CA 1
ATOM 2308 C C . PRO A 1 297 ? 4.137 9.273 20.906 1 98.38 297 PRO A C 1
ATOM 2310 O O . PRO A 1 297 ? 3.455 9.266 21.922 1 98.38 297 PRO A O 1
ATOM 2313 N N . PRO A 1 298 ? 5.469 9.484 21.047 1 98.19 298 PRO A N 1
ATOM 2314 C CA . PRO A 1 298 ? 6.07 9.562 22.375 1 98.19 298 PRO A CA 1
ATOM 2315 C C . PRO A 1 298 ? 5.617 10.789 23.172 1 98.19 298 PRO A C 1
ATOM 2317 O O . PRO A 1 298 ? 5.805 10.852 24.375 1 98.19 298 PRO A O 1
ATOM 2320 N N . PHE A 1 299 ? 5.035 11.82 22.484 1 98.44 299 PHE A N 1
ATOM 2321 C CA . PHE A 1 299 ? 4.547 13.031 23.141 1 98.44 299 PHE A CA 1
ATOM 2322 C C . PHE A 1 299 ? 3.09 12.867 23.547 1 98.44 299 PHE A C 1
ATOM 2324 O O . PHE A 1 299 ? 2.475 13.812 24.062 1 98.44 299 PHE A O 1
ATOM 2331 N N . CYS A 1 300 ? 2.51 11.68 23.344 1 98.5 300 CYS A N 1
ATOM 2332 C CA . CYS A 1 300 ? 1.105 11.43 23.641 1 98.5 300 CYS A CA 1
ATOM 2333 C C . CYS A 1 300 ? 0.957 10.695 24.969 1 98.5 300 CYS A C 1
ATOM 2335 O O . CYS A 1 300 ? 1.154 9.477 25.047 1 98.5 300 CYS A O 1
ATOM 2337 N N . PRO A 1 301 ? 0.536 11.391 26 1 98.19 301 PRO A N 1
ATOM 2338 C CA . PRO A 1 301 ? 0.246 10.695 27.266 1 98.19 301 PRO A CA 1
ATOM 2339 C C . PRO A 1 301 ? -0.88 9.672 27.125 1 98.19 301 PRO A C 1
ATOM 2341 O O . PRO A 1 301 ? -1.539 9.609 26.078 1 98.19 301 PRO A O 1
ATOM 2344 N N . ALA A 1 302 ? -1.047 8.953 28.172 1 97.62 302 ALA A N 1
ATOM 2345 C CA . ALA A 1 302 ? -2.045 7.887 28.141 1 97.62 302 ALA A CA 1
ATOM 2346 C C . ALA A 1 302 ? -3.422 8.43 27.781 1 97.62 302 ALA A C 1
ATOM 2348 O O . ALA A 1 302 ? -3.834 9.484 28.281 1 97.62 302 ALA A O 1
ATOM 2349 N N . GLY A 1 303 ? -4.07 7.77 26.875 1 97.88 303 GLY A N 1
ATOM 2350 C CA . GLY A 1 303 ? -5.422 8.125 26.453 1 97.88 303 GLY A CA 1
ATOM 2351 C C . GLY A 1 303 ? -5.453 9.031 25.234 1 97.88 303 GLY A C 1
ATOM 2352 O O . GLY A 1 303 ? -6.496 9.172 24.594 1 97.88 303 GLY A O 1
ATOM 2353 N N . ARG A 1 304 ? -4.363 9.688 24.953 1 98.62 304 ARG A N 1
ATOM 2354 C CA . ARG A 1 304 ? -4.312 10.602 23.812 1 98.62 304 ARG A CA 1
ATOM 2355 C C . ARG A 1 304 ? -4.281 9.844 22.5 1 98.62 304 ARG A C 1
ATOM 2357 O O . ARG A 1 304 ? -3.479 8.922 22.328 1 98.62 304 ARG A O 1
ATOM 2364 N N . THR A 1 305 ? -5.164 10.195 21.578 1 98.75 305 THR A N 1
ATOM 2365 C CA . THR A 1 305 ? -5.137 9.609 20.25 1 98.75 305 THR A CA 1
ATOM 2366 C C . THR A 1 305 ? -3.934 10.117 19.453 1 98.75 305 THR A C 1
ATOM 2368 O O . THR A 1 305 ? -3.701 11.328 19.375 1 98.75 305 THR A O 1
ATOM 2371 N N . VAL A 1 306 ? -3.254 9.172 18.859 1 98.75 306 VAL A N 1
ATOM 2372 C CA . VAL A 1 306 ? -2.162 9.531 17.953 1 98.75 306 VAL A CA 1
ATOM 2373 C C . VAL A 1 306 ? -2.727 10.07 16.641 1 98.75 306 VAL A C 1
ATOM 2375 O O . VAL A 1 306 ? -3.705 9.539 16.109 1 98.75 306 VAL A O 1
ATOM 2378 N N . ASP A 1 307 ? -2.051 11.07 16.188 1 98.69 307 ASP A N 1
ATOM 2379 C CA . ASP A 1 307 ? -2.586 11.852 15.07 1 98.69 307 ASP A CA 1
ATOM 2380 C C . ASP A 1 307 ? -2.82 10.969 13.852 1 98.69 307 ASP A C 1
ATOM 2382 O O . ASP A 1 307 ? -3.883 11.031 13.227 1 98.69 307 ASP A O 1
ATOM 2386 N N . VAL A 1 308 ? -1.882 10.141 13.438 1 98.75 308 VAL A N 1
ATOM 2387 C CA . VAL A 1 308 ? -2.035 9.328 12.242 1 98.75 308 VAL A CA 1
ATOM 2388 C C . VAL A 1 308 ? -3.127 8.281 12.461 1 98.75 308 VAL A C 1
ATOM 2390 O O . VAL A 1 308 ? -3.859 7.934 11.531 1 98.75 308 VAL A O 1
ATOM 2393 N N . ASP A 1 309 ? -3.244 7.801 13.688 1 98.69 309 ASP A N 1
ATOM 2394 C CA . ASP A 1 309 ? -4.324 6.871 13.992 1 98.69 309 ASP A CA 1
ATOM 2395 C C . ASP A 1 309 ? -5.691 7.535 13.82 1 98.69 309 ASP A C 1
ATOM 2397 O O . ASP A 1 309 ? -6.637 6.902 13.344 1 98.69 309 ASP A O 1
ATOM 2401 N N . ALA A 1 310 ? -5.766 8.781 14.242 1 98.81 310 ALA A N 1
ATOM 2402 C CA . ALA A 1 310 ? -7.004 9.531 14.031 1 98.81 310 ALA A CA 1
ATOM 2403 C C . ALA A 1 310 ? -7.332 9.641 12.547 1 98.81 310 ALA A C 1
ATOM 2405 O O . ALA A 1 310 ? -8.469 9.398 12.133 1 98.81 310 ALA A O 1
ATOM 2406 N N . ILE A 1 311 ? -6.371 10.008 11.797 1 98.88 311 ILE A N 1
ATOM 2407 C CA . ILE A 1 311 ? -6.543 10.203 10.359 1 98.88 311 ILE A CA 1
ATOM 2408 C C . ILE A 1 311 ? -7.016 8.906 9.711 1 98.88 311 ILE A C 1
ATOM 2410 O O . ILE A 1 311 ? -7.996 8.898 8.969 1 98.88 311 ILE A O 1
ATOM 2414 N N . VAL A 1 312 ? -6.332 7.844 9.992 1 98.88 312 VAL A N 1
ATOM 2415 C CA . VAL A 1 312 ? -6.672 6.551 9.414 1 98.88 312 VAL A CA 1
ATOM 2416 C C . VAL A 1 312 ? -8.07 6.133 9.859 1 98.88 312 VAL A C 1
ATOM 2418 O O . VAL A 1 312 ? -8.859 5.625 9.062 1 98.88 312 VAL A O 1
ATOM 2421 N N . ASP A 1 313 ? -8.367 6.332 11.117 1 98.75 313 ASP A N 1
ATOM 2422 C CA . ASP A 1 313 ? -9.68 5.992 11.664 1 98.75 313 ASP A CA 1
ATOM 2423 C C . ASP A 1 313 ? -10.789 6.758 10.938 1 98.75 313 ASP A C 1
ATOM 2425 O O . ASP A 1 313 ? -11.836 6.188 10.617 1 98.75 313 ASP A O 1
ATOM 2429 N N . ILE A 1 314 ? -10.555 8.008 10.742 1 98.81 314 ILE A N 1
ATOM 2430 C CA . ILE A 1 314 ? -11.523 8.859 10.062 1 98.81 314 ILE A CA 1
ATOM 2431 C C . ILE A 1 314 ? -11.742 8.367 8.641 1 98.81 314 ILE A C 1
ATOM 2433 O O . ILE A 1 314 ? -12.883 8.258 8.18 1 98.81 314 ILE A O 1
ATOM 2437 N N . ILE A 1 315 ? -10.688 8.039 7.945 1 98.88 315 ILE A N 1
ATOM 2438 C CA . ILE A 1 315 ? -10.789 7.523 6.586 1 98.88 315 ILE A CA 1
ATOM 2439 C C . ILE A 1 315 ? -11.555 6.203 6.59 1 98.88 315 ILE A C 1
ATOM 2441 O O . ILE A 1 315 ? -12.422 5.977 5.742 1 98.88 315 ILE A O 1
ATOM 2445 N N . GLN A 1 316 ? -11.242 5.352 7.543 1 98.44 316 GLN A N 1
ATOM 2446 C CA . GLN A 1 316 ? -11.844 4.027 7.633 1 98.44 316 GLN A CA 1
ATOM 2447 C C . GLN A 1 316 ? -13.344 4.117 7.918 1 98.44 316 GLN A C 1
ATOM 2449 O O . GLN A 1 316 ? -14.109 3.242 7.512 1 98.44 316 GLN A O 1
ATOM 2454 N N . LYS A 1 317 ? -13.805 5.176 8.547 1 97.81 317 LYS A N 1
ATOM 2455 C CA . LYS A 1 317 ? -15.203 5.297 8.953 1 97.81 317 LYS A CA 1
ATOM 2456 C C . LYS A 1 317 ? -16.016 6.043 7.895 1 97.81 317 LYS A C 1
ATOM 2458 O O . LYS A 1 317 ? -17.25 6.047 7.945 1 97.81 317 LYS A O 1
ATOM 2463 N N . ALA A 1 318 ? -15.359 6.672 6.938 1 98.25 318 ALA A N 1
ATOM 2464 C CA . ALA A 1 318 ? -16.062 7.387 5.879 1 98.25 318 ALA A CA 1
ATOM 2465 C C . ALA A 1 318 ? -16.922 6.438 5.051 1 98.25 318 ALA A C 1
ATOM 2467 O O . ALA A 1 318 ? -16.531 5.297 4.793 1 98.25 318 ALA A O 1
ATOM 2468 N N . GLU A 1 319 ? -18.062 6.902 4.504 1 97.38 319 GLU A N 1
ATOM 2469 C CA . GLU A 1 319 ? -18.984 6.055 3.754 1 97.38 319 GLU A CA 1
ATOM 2470 C C . GLU A 1 319 ? -19.25 6.621 2.363 1 97.38 319 GLU A C 1
ATOM 2472 O O . GLU A 1 319 ? -19.656 5.895 1.458 1 97.38 319 GLU A O 1
ATOM 2477 N N . GLU A 1 320 ? -19.016 7.898 2.221 1 97.69 320 GLU A N 1
ATOM 2478 C CA . GLU A 1 320 ? -19.344 8.508 0.936 1 97.69 320 GLU A CA 1
ATOM 2479 C C . GLU A 1 320 ? -18.125 9.133 0.279 1 97.69 320 GLU A C 1
ATOM 2481 O O . GLU A 1 320 ? -17.891 8.938 -0.915 1 97.69 320 GLU A O 1
ATOM 2486 N N . PHE A 1 321 ? -17.406 9.93 1.105 1 98.5 321 PHE A N 1
ATOM 2487 C CA . PHE A 1 321 ? -16.266 10.602 0.503 1 98.5 321 PHE A CA 1
ATOM 2488 C C . PHE A 1 321 ? -15.195 10.898 1.55 1 98.5 321 PHE A C 1
ATOM 2490 O O . PHE A 1 321 ? -15.484 10.938 2.748 1 98.5 321 PHE A O 1
ATOM 2497 N N . VAL A 1 322 ? -13.992 11 1.144 1 98.94 322 VAL A N 1
ATOM 2498 C CA . VAL A 1 322 ? -12.844 11.555 1.854 1 98.94 322 VAL A CA 1
ATOM 2499 C C . VAL A 1 322 ? -12.219 12.68 1.034 1 98.94 322 VAL A C 1
ATOM 2501 O O . VAL A 1 322 ? -11.617 12.43 -0.013 1 98.94 322 VAL A O 1
ATOM 2504 N N . TYR A 1 323 ? -12.383 13.922 1.46 1 98.94 323 TYR A N 1
ATOM 2505 C CA . TYR A 1 323 ? -11.789 15.094 0.822 1 98.94 323 TYR A CA 1
ATOM 2506 C C . TYR A 1 323 ? -10.625 15.633 1.648 1 98.94 323 TYR A C 1
ATOM 2508 O O . TYR A 1 323 ? -10.797 15.961 2.826 1 98.94 323 TYR A O 1
ATOM 2516 N N . VAL A 1 324 ? -9.477 15.711 1.02 1 98.94 324 VAL A N 1
ATOM 2517 C CA . VAL A 1 324 ? -8.273 16.109 1.733 1 98.94 324 VAL A CA 1
ATOM 2518 C C . VAL A 1 324 ? -7.641 17.312 1.036 1 98.94 324 VAL A C 1
ATOM 2520 O O . VAL A 1 324 ? -7.492 17.328 -0.189 1 98.94 324 VAL A O 1
ATOM 2523 N N . ALA A 1 325 ? -7.281 18.328 1.767 1 98.94 325 ALA A N 1
ATOM 2524 C CA . ALA A 1 325 ? -6.477 19.453 1.283 1 98.94 325 ALA A CA 1
ATOM 2525 C C . ALA A 1 325 ? -5.199 19.594 2.105 1 98.94 325 ALA A C 1
ATOM 2527 O O . ALA A 1 325 ? -5.254 19.953 3.287 1 98.94 325 ALA A O 1
ATOM 2528 N N . VAL A 1 326 ? -4.074 19.266 1.523 1 98.81 326 VAL A N 1
ATOM 2529 C CA . VAL A 1 326 ? -2.77 19.438 2.154 1 98.81 326 VAL A CA 1
ATOM 2530 C C . VAL A 1 326 ? -1.769 19.969 1.137 1 98.81 326 VAL A C 1
ATOM 2532 O O . VAL A 1 326 ? -1.945 19.797 -0.071 1 98.81 326 VAL A O 1
ATOM 2535 N N . MET A 1 327 ? -0.767 20.609 1.635 1 98.56 327 MET A N 1
ATOM 2536 C CA . MET A 1 327 ? 0.242 21.188 0.746 1 98.56 327 MET A CA 1
ATOM 2537 C C . MET A 1 327 ? 1.095 20.078 0.117 1 98.56 327 MET A C 1
ATOM 2539 O O . MET A 1 327 ? 1.322 20.078 -1.094 1 98.56 327 MET A O 1
ATOM 2543 N N . ASP A 1 328 ? 1.555 19.203 0.989 1 97.75 328 ASP A N 1
ATOM 2544 C CA . ASP A 1 328 ? 2.434 18.109 0.571 1 97.75 328 ASP A CA 1
ATOM 2545 C C . ASP A 1 328 ? 1.858 16.766 0.974 1 97.75 328 ASP A C 1
ATOM 2547 O O . ASP A 1 328 ? 1.347 16.594 2.084 1 97.75 328 ASP A O 1
ATOM 2551 N N . TYR A 1 329 ? 2.002 15.836 0.029 1 98.56 329 TYR A N 1
ATOM 2552 C CA . TYR A 1 329 ? 1.622 14.461 0.317 1 98.56 329 TYR A CA 1
ATOM 2553 C C . TYR A 1 329 ? 2.682 13.484 -0.184 1 98.56 329 TYR A C 1
ATOM 2555 O O . TYR A 1 329 ? 3.041 13.5 -1.364 1 98.56 329 TYR A O 1
ATOM 2563 N N . PHE A 1 330 ? 3.072 12.602 0.753 1 97.88 330 PHE A N 1
ATOM 2564 C CA . PHE A 1 330 ? 4.035 11.547 0.434 1 97.88 330 PHE A CA 1
ATOM 2565 C C . PHE A 1 330 ? 3.744 10.289 1.236 1 97.88 330 PHE A C 1
ATOM 2567 O O . PHE A 1 330 ? 3.539 10.352 2.451 1 97.88 330 PHE A O 1
ATOM 2574 N N . PRO A 1 331 ? 3.736 9.133 0.564 1 98.44 331 PRO A N 1
ATOM 2575 C CA . PRO A 1 331 ? 3.74 7.875 1.316 1 98.44 331 PRO A CA 1
ATOM 2576 C C . PRO A 1 331 ? 5.141 7.453 1.752 1 98.44 331 PRO A C 1
ATOM 2578 O O . PRO A 1 331 ? 5.48 6.27 1.688 1 98.44 331 PRO A O 1
ATOM 2581 N N . THR A 1 332 ? 5.992 8.422 2.076 1 97.75 332 THR A N 1
ATOM 2582 C CA . THR A 1 332 ? 7.387 8.25 2.461 1 97.75 332 THR A CA 1
ATOM 2583 C C . THR A 1 332 ? 7.77 9.234 3.564 1 97.75 332 THR A C 1
ATOM 2585 O O . THR A 1 332 ? 7.016 10.156 3.867 1 97.75 332 THR A O 1
ATOM 2588 N N . THR A 1 333 ? 8.953 9 4.152 1 96.81 333 THR A N 1
ATOM 2589 C CA . THR A 1 333 ? 9.602 10.078 4.895 1 96.81 333 THR A CA 1
ATOM 2590 C C . THR A 1 333 ? 10.289 11.047 3.941 1 96.81 333 THR A C 1
ATOM 2592 O O . THR A 1 333 ? 10.742 10.656 2.863 1 96.81 333 THR A O 1
ATOM 2595 N N . GLN A 1 334 ? 10.32 12.227 4.34 1 94.75 334 GLN A N 1
ATOM 2596 C CA . GLN A 1 334 ? 10.961 13.25 3.523 1 94.75 334 GLN A CA 1
ATOM 2597 C C . GLN A 1 334 ? 12.219 13.797 4.207 1 94.75 334 GLN A C 1
ATOM 2599 O O . GLN A 1 334 ? 13.141 14.258 3.539 1 94.75 334 GLN A O 1
ATOM 2604 N N . PHE A 1 335 ? 12.242 13.68 5.547 1 94 335 PHE A N 1
ATOM 2605 C CA . PHE A 1 335 ? 13.297 14.367 6.277 1 94 335 PHE A CA 1
ATOM 2606 C C . PHE A 1 335 ? 14.195 13.367 6.996 1 94 335 PHE A C 1
ATOM 2608 O O . PHE A 1 335 ? 15.266 13.734 7.496 1 94 335 PHE A O 1
ATOM 2615 N N . THR A 1 336 ? 13.719 12.164 7.023 1 91.69 336 THR A N 1
ATOM 2616 C CA . THR A 1 336 ? 14.539 11.086 7.555 1 91.69 336 THR A CA 1
ATOM 2617 C C . THR A 1 336 ? 15.57 10.625 6.523 1 91.69 336 THR A C 1
ATOM 2619 O O . THR A 1 336 ? 15.266 10.539 5.332 1 91.69 336 THR A O 1
ATOM 2622 N N . LYS A 1 337 ? 16.812 10.359 6.992 1 89.88 337 LYS A N 1
ATOM 2623 C CA . LYS A 1 337 ? 17.859 9.867 6.098 1 89.88 337 LYS A CA 1
ATOM 2624 C C . LYS A 1 337 ? 18.391 8.508 6.566 1 89.88 337 LYS A C 1
ATOM 2626 O O . LYS A 1 337 ? 18.891 8.391 7.684 1 89.88 337 LYS A O 1
ATOM 2631 N N . PRO A 1 338 ? 18.344 7.441 5.715 1 92.44 338 PRO A N 1
ATOM 2632 C CA . PRO A 1 338 ? 17.688 7.477 4.406 1 92.44 338 PRO A CA 1
ATOM 2633 C C . PRO A 1 338 ? 16.156 7.52 4.508 1 92.44 338 PRO A C 1
ATOM 2635 O O . PRO A 1 338 ? 15.594 7.133 5.535 1 92.44 338 PRO A O 1
ATOM 2638 N N . ARG A 1 339 ? 15.555 8.039 3.406 1 94.81 339 ARG A N 1
ATOM 2639 C CA . ARG A 1 339 ? 14.094 8.062 3.365 1 94.81 339 ARG A CA 1
ATOM 2640 C C . ARG A 1 339 ? 13.531 6.648 3.344 1 94.81 339 ARG A C 1
ATOM 2642 O O . ARG A 1 339 ? 14.172 5.723 2.842 1 94.81 339 ARG A O 1
ATOM 2649 N N . VAL A 1 340 ? 12.391 6.484 3.85 1 96.56 340 VAL A N 1
ATOM 2650 C CA . VAL A 1 340 ? 11.758 5.172 3.939 1 96.56 340 VAL A CA 1
ATOM 2651 C C . VAL A 1 340 ? 10.336 5.242 3.404 1 96.56 340 VAL A C 1
ATOM 2653 O O . VAL A 1 340 ? 9.656 6.266 3.551 1 96.56 340 VAL A O 1
ATOM 2656 N N . TYR A 1 341 ? 9.891 4.148 2.674 1 97.44 341 TYR A N 1
ATOM 2657 C CA . TYR A 1 341 ? 8.516 4.02 2.213 1 97.44 341 TYR A CA 1
ATOM 2658 C C . TYR A 1 341 ? 7.566 3.809 3.385 1 97.44 341 TYR A C 1
ATOM 2660 O O . TYR A 1 341 ? 7.852 3.023 4.293 1 97.44 341 TYR A O 1
ATOM 2668 N N . TRP A 1 342 ? 6.469 4.52 3.436 1 98.12 342 TRP A N 1
ATOM 2669 C CA . TRP A 1 342 ? 5.512 4.543 4.535 1 98.12 342 TRP A CA 1
ATOM 2670 C C . TRP A 1 342 ? 4.09 4.738 4.016 1 98.12 342 TRP A C 1
ATOM 2672 O O . TRP A 1 342 ? 3.58 5.859 4 1 98.12 342 TRP A O 1
ATOM 2682 N N . PRO A 1 343 ? 3.389 3.609 3.609 1 98 343 PRO A N 1
ATOM 2683 C CA . PRO A 1 343 ? 2.127 3.734 2.875 1 98 343 PRO A CA 1
ATOM 2684 C C . PRO A 1 343 ? 0.909 3.771 3.795 1 98 343 PRO A C 1
ATOM 2686 O O . PRO A 1 343 ? -0.202 3.447 3.367 1 98 343 PRO A O 1
ATOM 2689 N N . VAL A 1 344 ? 0.956 4.211 5.043 1 98.31 344 VAL A N 1
ATOM 2690 C CA . VAL A 1 344 ? -0.106 4.086 6.039 1 98.31 344 VAL A CA 1
ATOM 2691 C C . VAL A 1 344 ? -1.354 4.82 5.555 1 98.31 344 VAL A C 1
ATOM 2693 O O . VAL A 1 344 ? -2.428 4.223 5.438 1 98.31 344 VAL A O 1
ATOM 2696 N N . ILE A 1 345 ? -1.229 6.07 5.215 1 98.81 345 ILE A N 1
ATOM 2697 C CA . ILE A 1 345 ? -2.375 6.852 4.766 1 98.81 345 ILE A CA 1
ATOM 2698 C C . ILE A 1 345 ? -2.74 6.461 3.334 1 98.81 345 ILE A C 1
ATOM 2700 O O . ILE A 1 345 ? -3.922 6.387 2.986 1 98.81 345 ILE A O 1
ATOM 2704 N N . ASP A 1 346 ? -1.739 6.16 2.521 1 98.69 346 ASP A N 1
ATOM 2705 C CA . ASP A 1 346 ? -1.92 5.73 1.138 1 98.69 346 ASP A CA 1
ATOM 2706 C C . ASP A 1 346 ? -2.818 4.5 1.056 1 98.69 346 ASP A C 1
ATOM 2708 O O . ASP A 1 346 ? -3.775 4.473 0.279 1 98.69 346 ASP A O 1
ATOM 2712 N N . ASP A 1 347 ? -2.5 3.521 1.857 1 98.56 347 ASP A N 1
ATOM 2713 C CA . ASP A 1 347 ? -3.285 2.291 1.898 1 98.56 347 ASP A CA 1
ATOM 2714 C C . ASP A 1 347 ? -4.707 2.562 2.389 1 98.56 347 ASP A C 1
ATOM 2716 O O . ASP A 1 347 ? -5.656 1.915 1.942 1 98.56 347 ASP A O 1
ATOM 2720 N N . ALA A 1 348 ? -4.812 3.475 3.359 1 98.81 348 ALA A N 1
ATOM 2721 C CA . ALA A 1 348 ? -6.141 3.801 3.873 1 98.81 348 ALA A CA 1
ATOM 2722 C C . ALA A 1 348 ? -7.027 4.387 2.777 1 98.81 348 ALA A C 1
ATOM 2724 O O . ALA A 1 348 ? -8.203 4.047 2.676 1 98.81 348 ALA A O 1
ATOM 2725 N N . PHE A 1 349 ? -6.477 5.297 1.918 1 98.88 349 PHE A N 1
ATOM 2726 C CA . PHE A 1 349 ? -7.223 5.852 0.793 1 98.88 349 PHE A CA 1
ATOM 2727 C C . PHE A 1 349 ? -7.676 4.75 -0.153 1 98.88 349 PHE A C 1
ATOM 2729 O O . PHE A 1 349 ? -8.844 4.695 -0.538 1 98.88 349 PHE A O 1
ATOM 2736 N N . ARG A 1 350 ? -6.754 3.908 -0.474 1 98.5 350 ARG A N 1
ATOM 2737 C CA . ARG A 1 350 ? -7.02 2.854 -1.446 1 98.5 350 ARG A CA 1
ATOM 2738 C C . ARG A 1 350 ? -8.062 1.871 -0.917 1 98.5 350 ARG A C 1
ATOM 2740 O O . ARG A 1 350 ? -8.953 1.448 -1.654 1 98.5 350 ARG A O 1
ATOM 2747 N N . ARG A 1 351 ? -7.926 1.501 0.311 1 98.31 351 ARG A N 1
ATOM 2748 C CA . ARG A 1 351 ? -8.883 0.593 0.934 1 98.31 351 ARG A CA 1
ATOM 2749 C C . ARG A 1 351 ? -10.281 1.209 0.971 1 98.31 351 ARG A C 1
ATOM 2751 O O . ARG A 1 351 ? -11.273 0.525 0.712 1 98.31 351 ARG A O 1
ATOM 2758 N N . ALA A 1 352 ? -10.344 2.492 1.341 1 98.56 352 ALA A N 1
ATOM 2759 C CA . ALA A 1 352 ? -11.641 3.162 1.396 1 98.56 352 ALA A CA 1
ATOM 2760 C C . ALA A 1 352 ? -12.305 3.182 0.024 1 98.56 352 ALA A C 1
ATOM 2762 O O . ALA A 1 352 ? -13.492 2.865 -0.102 1 98.56 352 ALA A O 1
ATOM 2763 N N . ALA A 1 353 ? -11.578 3.537 -0.93 1 98.38 353 ALA A N 1
ATOM 2764 C CA . ALA A 1 353 ? -12.117 3.635 -2.283 1 98.38 353 ALA A CA 1
ATOM 2765 C C . ALA A 1 353 ? -12.531 2.264 -2.809 1 98.38 353 ALA A C 1
ATOM 2767 O O . ALA A 1 353 ? -13.617 2.111 -3.381 1 98.38 353 ALA A O 1
ATOM 2768 N N . PHE A 1 354 ? -11.719 1.242 -2.611 1 97.62 354 PHE A N 1
ATOM 2769 C CA . PHE A 1 354 ? -11.961 -0.064 -3.213 1 97.62 354 PHE A CA 1
ATOM 2770 C C . PHE A 1 354 ? -13.031 -0.827 -2.447 1 97.62 354 PHE A C 1
ATOM 2772 O O . PHE A 1 354 ? -13.953 -1.391 -3.051 1 97.62 354 PHE A O 1
ATOM 2779 N N . ASN A 1 355 ? -12.875 -0.849 -1.149 1 97.19 355 ASN A N 1
ATOM 2780 C CA . ASN A 1 355 ? -13.727 -1.704 -0.331 1 97.19 355 ASN A CA 1
ATOM 2781 C C . ASN A 1 355 ? -15.133 -1.124 -0.187 1 97.19 355 ASN A C 1
ATOM 2783 O O . ASN A 1 355 ? -16.109 -1.868 -0.109 1 97.19 355 ASN A O 1
ATOM 2787 N N . ARG A 1 356 ? -15.211 0.247 -0.116 1 96.81 356 ARG A N 1
ATOM 2788 C CA . ARG A 1 356 ? -16.484 0.856 0.25 1 96.81 356 ARG A CA 1
ATOM 2789 C C . ARG A 1 356 ? -16.938 1.847 -0.814 1 96.81 356 ARG A C 1
ATOM 2791 O O . ARG A 1 356 ? -17.953 2.529 -0.639 1 96.81 356 ARG A O 1
ATOM 2798 N N . ARG A 1 357 ? -16.188 1.929 -1.886 1 96.56 357 ARG A N 1
AT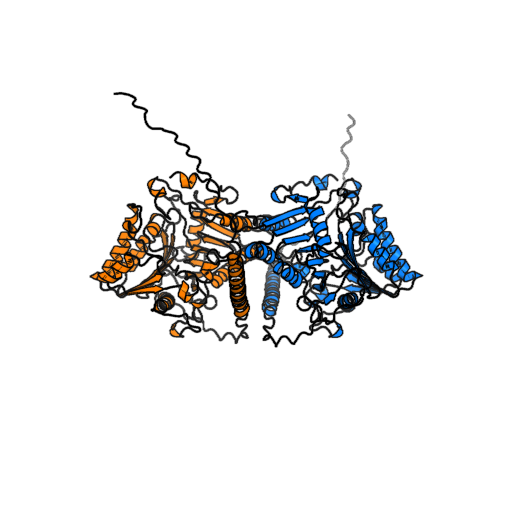OM 2799 C CA . ARG A 1 357 ? -16.516 2.803 -3.008 1 96.56 357 ARG A CA 1
ATOM 2800 C C . ARG A 1 357 ? -16.609 4.254 -2.559 1 96.56 357 ARG A C 1
ATOM 2802 O O . ARG A 1 357 ? -17.469 5 -3.041 1 96.56 357 ARG A O 1
ATOM 2809 N N . VAL A 1 358 ? -15.859 4.625 -1.546 1 97.88 358 VAL A N 1
ATOM 2810 C CA . VAL A 1 358 ? -15.742 6 -1.075 1 97.88 358 VAL A CA 1
ATOM 2811 C C . VAL A 1 358 ? -14.992 6.84 -2.109 1 97.88 358 VAL A C 1
ATOM 2813 O O . VAL A 1 358 ? -13.977 6.41 -2.648 1 97.88 358 VAL A O 1
ATOM 2816 N N . LYS A 1 359 ? -15.539 8.008 -2.457 1 98.5 359 LYS A N 1
ATOM 2817 C CA . LYS A 1 359 ? -14.805 8.945 -3.307 1 98.5 359 LYS A CA 1
ATOM 2818 C C . LYS A 1 359 ? -13.664 9.609 -2.543 1 98.5 359 LYS A C 1
ATOM 2820 O O . LYS A 1 359 ? -13.883 10.234 -1.504 1 98.5 359 LYS A O 1
ATOM 2825 N N . VAL A 1 360 ? -12.484 9.461 -3.021 1 98.88 360 VAL A N 1
ATOM 2826 C CA . VAL A 1 360 ? -11.328 10.078 -2.391 1 98.88 360 VAL A CA 1
ATOM 2827 C C . VAL A 1 360 ? -10.789 11.195 -3.283 1 98.88 360 VAL A C 1
ATOM 2829 O O . VAL A 1 360 ? -10.281 10.938 -4.375 1 98.88 360 VAL A O 1
ATOM 2832 N N . HIS A 1 361 ? -10.953 12.422 -2.877 1 98.94 361 HIS A N 1
ATOM 2833 C CA . HIS A 1 361 ? -10.477 13.594 -3.611 1 98.94 361 HIS A CA 1
ATOM 2834 C C . HIS A 1 361 ? -9.359 14.297 -2.854 1 98.94 361 HIS A C 1
ATOM 2836 O O . HIS A 1 361 ? -9.539 14.703 -1.702 1 98.94 361 HIS A O 1
ATOM 2842 N N . LEU A 1 362 ? -8.211 14.391 -3.486 1 98.94 362 LEU A N 1
ATOM 2843 C CA . LEU A 1 362 ? -7.055 15.062 -2.9 1 98.94 362 LEU A CA 1
ATOM 2844 C C . LEU A 1 362 ? -6.766 16.375 -3.623 1 98.94 362 LEU A C 1
ATOM 2846 O O . LEU A 1 362 ? -6.598 16.391 -4.844 1 98.94 362 LEU A O 1
ATOM 2850 N N . LEU A 1 363 ? -6.77 17.453 -2.908 1 98.94 363 LEU A N 1
ATOM 2851 C CA . LEU A 1 363 ? -6.355 18.75 -3.398 1 98.94 363 LEU A CA 1
ATOM 2852 C C . LEU A 1 363 ? -4.965 19.109 -2.883 1 98.94 363 LEU A C 1
ATOM 2854 O O . LEU A 1 363 ? -4.812 19.516 -1.729 1 98.94 363 LEU A O 1
ATOM 2858 N N . ILE A 1 364 ? -3.969 19 -3.764 1 98.81 364 ILE A N 1
ATOM 2859 C CA . ILE A 1 364 ? -2.568 19.109 -3.375 1 98.81 364 ILE A CA 1
ATOM 2860 C C . ILE A 1 364 ? -1.964 20.375 -3.979 1 98.81 364 ILE A C 1
ATOM 2862 O O . ILE A 1 364 ? -2.299 20.766 -5.105 1 98.81 364 ILE A O 1
ATOM 2866 N N . SER A 1 365 ? -1.049 20.969 -3.248 1 98.38 365 SER A N 1
ATOM 2867 C CA . SER A 1 365 ? -0.51 22.25 -3.691 1 98.38 365 SER A CA 1
ATOM 2868 C C . SER A 1 365 ? 0.68 22.062 -4.625 1 98.38 365 SER A C 1
ATOM 2870 O O . SER A 1 365 ? 1.419 21.078 -4.504 1 98.38 365 SER A O 1
ATOM 2872 N N . TYR A 1 366 ? 0.813 22.938 -5.562 1 97.56 366 TYR A N 1
ATOM 2873 C CA . TYR A 1 366 ? 2.012 23.094 -6.379 1 97.56 366 TYR A CA 1
ATOM 2874 C C . TYR A 1 366 ? 2.549 24.516 -6.285 1 97.56 366 TYR A C 1
ATOM 2876 O O . TYR A 1 366 ? 1.805 25.484 -6.473 1 97.56 366 TYR A O 1
ATOM 2884 N N . TRP A 1 367 ? 3.771 24.656 -5.906 1 95.56 367 TRP A N 1
ATOM 2885 C CA . TRP A 1 367 ? 4.434 25.953 -5.762 1 95.56 367 TRP A CA 1
ATOM 2886 C C . TRP A 1 367 ? 5.934 25.828 -6.02 1 95.56 367 TRP A C 1
ATOM 2888 O O . TRP A 1 367 ? 6.418 24.75 -6.383 1 95.56 367 TRP A O 1
ATOM 2898 N N . GLN A 1 368 ? 6.691 26.844 -5.824 1 91.44 368 GLN A N 1
ATOM 2899 C CA . GLN A 1 368 ? 8.094 26.938 -6.211 1 91.44 368 GLN A CA 1
ATOM 2900 C C . GLN A 1 368 ? 8.938 25.906 -5.461 1 91.44 368 GLN A C 1
ATOM 2902 O O . GLN A 1 368 ? 9.969 25.453 -5.973 1 91.44 368 GLN A O 1
ATOM 2907 N N . HIS A 1 369 ? 8.469 25.531 -4.328 1 93.56 369 HIS A N 1
ATOM 2908 C CA . HIS A 1 369 ? 9.289 24.672 -3.475 1 93.56 369 HIS A CA 1
ATOM 2909 C C . HIS A 1 369 ? 8.75 23.25 -3.438 1 93.56 369 HIS A C 1
ATOM 2911 O O . HIS A 1 369 ? 9.125 22.469 -2.568 1 93.56 369 HIS A O 1
ATOM 2917 N N . THR A 1 370 ? 7.832 22.906 -4.332 1 95.31 370 THR A N 1
ATOM 2918 C CA . THR A 1 370 ? 7.281 21.562 -4.379 1 95.31 370 THR A CA 1
ATOM 2919 C C . THR A 1 370 ? 8.375 20.547 -4.723 1 95.31 370 THR A C 1
ATOM 2921 O O . THR A 1 370 ? 9.164 20.766 -5.637 1 95.31 370 THR A O 1
ATOM 2924 N N . TRP A 1 371 ? 8.398 19.516 -3.934 1 93.38 371 TRP A N 1
ATOM 2925 C CA . TRP A 1 371 ? 9.344 18.438 -4.219 1 93.38 371 TRP A CA 1
ATOM 2926 C C . TRP A 1 371 ? 9.039 17.797 -5.566 1 93.38 371 TRP A C 1
ATOM 2928 O O . TRP A 1 371 ? 7.879 17.516 -5.887 1 93.38 371 TRP A O 1
ATOM 2938 N N . GLU A 1 372 ? 10.07 17.453 -6.348 1 92.38 372 GLU A N 1
ATOM 2939 C CA . GLU A 1 372 ? 9.914 16.953 -7.711 1 92.38 372 GLU A CA 1
ATOM 2940 C C . GLU A 1 372 ? 9.266 15.578 -7.719 1 92.38 372 GLU A C 1
ATOM 2942 O O . GLU A 1 372 ? 8.523 15.242 -8.648 1 92.38 372 GLU A O 1
ATOM 2947 N N . ASP A 1 373 ? 9.539 14.805 -6.668 1 93.62 373 ASP A N 1
ATOM 2948 C CA . ASP A 1 373 ? 9.094 13.414 -6.703 1 93.62 373 ASP A CA 1
ATOM 2949 C C . ASP A 1 373 ? 7.656 13.289 -6.199 1 93.62 373 ASP A C 1
ATOM 2951 O O . ASP A 1 373 ? 7.059 12.211 -6.266 1 93.62 373 ASP A O 1
ATOM 2955 N N . MET A 1 374 ? 7.016 14.344 -5.75 1 96.56 374 MET A N 1
ATOM 2956 C CA . MET A 1 374 ? 5.652 14.266 -5.238 1 96.56 374 MET A CA 1
ATOM 2957 C C . MET A 1 374 ? 4.695 13.766 -6.316 1 96.56 374 MET A C 1
ATOM 2959 O O . MET A 1 374 ? 3.777 12.992 -6.027 1 96.56 374 MET A O 1
ATOM 2963 N N . LYS A 1 375 ? 4.93 14.195 -7.543 1 95.88 375 LYS A N 1
ATOM 2964 C CA . LYS A 1 375 ? 4.012 13.922 -8.648 1 95.88 375 LYS A CA 1
ATOM 2965 C C . LYS A 1 375 ? 3.871 12.43 -8.891 1 95.88 375 LYS A C 1
ATOM 2967 O O . LYS A 1 375 ? 2.797 11.953 -9.266 1 95.88 375 LYS A O 1
ATOM 2972 N N . ILE A 1 376 ? 4.887 11.633 -8.703 1 96.06 376 ILE A N 1
ATOM 2973 C CA . ILE A 1 376 ? 4.801 10.219 -9.055 1 96.06 376 ILE A CA 1
ATOM 2974 C C . ILE A 1 376 ? 3.912 9.492 -8.055 1 96.06 376 ILE A C 1
ATOM 2976 O O . ILE A 1 376 ? 3.189 8.562 -8.414 1 96.06 376 ILE A O 1
ATOM 2980 N N . TYR A 1 377 ? 3.939 9.898 -6.785 1 97.81 377 TYR A N 1
ATOM 2981 C CA . TYR A 1 377 ? 3.07 9.289 -5.785 1 97.81 377 TYR A CA 1
ATOM 2982 C C . TYR A 1 377 ? 1.617 9.688 -6.012 1 97.81 377 TYR A C 1
ATOM 2984 O O . TYR A 1 377 ? 0.709 8.875 -5.832 1 97.81 377 TYR A O 1
ATOM 2992 N N . LEU A 1 378 ? 1.433 10.938 -6.355 1 98.44 378 LEU A N 1
ATOM 2993 C CA . LEU A 1 378 ? 0.089 11.414 -6.664 1 98.44 378 LEU A CA 1
ATOM 2994 C C . LEU A 1 378 ? -0.467 10.719 -7.898 1 98.44 378 LEU A C 1
ATOM 2996 O O . LEU A 1 378 ? -1.648 10.367 -7.941 1 98.44 378 LEU A O 1
ATOM 3000 N N . SER A 1 379 ? 0.367 10.539 -8.914 1 97.62 379 SER A N 1
ATOM 3001 C CA . SER A 1 379 ? -0.033 9.805 -10.109 1 97.62 379 SER A CA 1
ATOM 3002 C C . SER A 1 379 ? -0.456 8.375 -9.773 1 97.62 379 SER A C 1
ATOM 3004 O O . SER A 1 379 ? -1.462 7.883 -10.281 1 97.62 379 SER A O 1
ATOM 3006 N N . SER A 1 380 ? 0.326 7.754 -8.961 1 98.06 380 SER A N 1
ATOM 3007 C CA . SER A 1 380 ? 0.059 6.387 -8.516 1 98.06 380 SER A CA 1
ATOM 3008 C C . SER A 1 380 ? -1.326 6.27 -7.891 1 98.06 380 SER A C 1
ATOM 3010 O O . SER A 1 380 ? -2.021 5.273 -8.094 1 98.06 380 SER A O 1
ATOM 3012 N N . LEU A 1 381 ? -1.743 7.258 -7.082 1 98.25 381 LEU A N 1
ATOM 3013 C CA . LEU A 1 381 ? -3.08 7.281 -6.5 1 98.25 381 LEU A CA 1
ATOM 3014 C C . LEU A 1 381 ? -4.129 7.598 -7.562 1 98.25 381 LEU A C 1
ATOM 3016 O O . LEU A 1 381 ? -5.16 6.922 -7.641 1 98.25 381 LEU A O 1
ATOM 3020 N N . ASN A 1 382 ? -3.852 8.594 -8.336 1 97.44 382 ASN A N 1
ATOM 3021 C CA . ASN A 1 382 ? -4.797 9.109 -9.32 1 97.44 382 ASN A CA 1
ATOM 3022 C C . ASN A 1 382 ? -5.16 8.047 -10.359 1 97.44 382 ASN A C 1
ATOM 3024 O O . ASN A 1 382 ? -6.227 8.117 -10.977 1 97.44 382 ASN A O 1
ATOM 3028 N N . ASP A 1 383 ? -4.312 7.086 -10.555 1 95.38 383 ASP A N 1
ATOM 3029 C CA . ASP A 1 383 ? -4.543 6.02 -11.523 1 95.38 383 ASP A CA 1
ATOM 3030 C C . ASP A 1 383 ? -5.684 5.109 -11.07 1 95.38 383 ASP A C 1
ATOM 3032 O O . ASP A 1 383 ? -6.23 4.348 -11.875 1 95.38 383 ASP A O 1
ATOM 3036 N N . LEU A 1 384 ? -5.984 5.137 -9.844 1 94.38 384 LEU A N 1
ATOM 3037 C CA . LEU A 1 384 ? -7.047 4.285 -9.32 1 94.38 384 LEU A CA 1
ATOM 3038 C C . LEU A 1 384 ? -8.406 4.949 -9.484 1 94.38 384 LEU A C 1
ATOM 3040 O O . LEU A 1 384 ? -9.102 5.211 -8.5 1 94.38 384 LEU A O 1
ATOM 3044 N N . TRP A 1 385 ? -8.703 5.348 -10.594 1 87.56 385 TRP A N 1
ATOM 3045 C CA . TRP A 1 385 ? -10 5.801 -11.094 1 87.56 385 TRP A CA 1
ATOM 3046 C C . TRP A 1 385 ? -10.547 4.844 -12.141 1 87.56 385 TRP A C 1
ATOM 3048 O O . TRP A 1 385 ? -9.906 4.598 -13.164 1 87.56 385 TRP A O 1
ATOM 3058 N N . PHE A 1 386 ? -11.562 4.297 -11.898 1 85.06 386 PHE A N 1
ATOM 3059 C CA . PHE A 1 386 ? -12.141 3.26 -12.742 1 85.06 386 PHE A CA 1
ATOM 3060 C C . PHE A 1 386 ? -13.664 3.338 -12.734 1 85.06 386 PHE A C 1
ATOM 3062 O O . PHE A 1 386 ? -14.281 3.355 -11.664 1 85.06 386 PHE A O 1
ATOM 3069 N N . LYS A 1 387 ? -14.289 3.408 -13.852 1 84.88 387 LYS A N 1
ATOM 3070 C CA . LYS A 1 387 ? -15.734 3.615 -13.961 1 84.88 387 LYS A CA 1
ATOM 3071 C C . LYS A 1 387 ? -16.484 2.289 -13.906 1 84.88 387 LYS A C 1
ATOM 3073 O O . LYS A 1 387 ? -17.609 2.225 -13.391 1 84.88 387 LYS A O 1
ATOM 3078 N N . SER A 1 388 ? -15.836 1.284 -14.43 1 83.88 388 SER A N 1
ATOM 3079 C CA . SER A 1 388 ? -16.469 -0.026 -14.43 1 83.88 388 SER A CA 1
ATOM 3080 C C . SER A 1 388 ? -16.297 -0.732 -13.086 1 83.88 388 SER A C 1
ATOM 3082 O O . SER A 1 388 ? -15.789 -0.138 -12.133 1 83.88 388 SER A O 1
ATOM 3084 N N . TYR A 1 389 ? -16.891 -2.004 -13.047 1 77.06 389 TYR A N 1
ATOM 3085 C CA . TYR A 1 389 ? -16.781 -2.73 -11.789 1 77.06 389 TYR A CA 1
ATOM 3086 C C . TYR A 1 389 ? -15.367 -3.268 -11.586 1 77.06 389 TYR A C 1
ATOM 3088 O O . TYR A 1 389 ? -14.797 -3.883 -12.492 1 77.06 389 TYR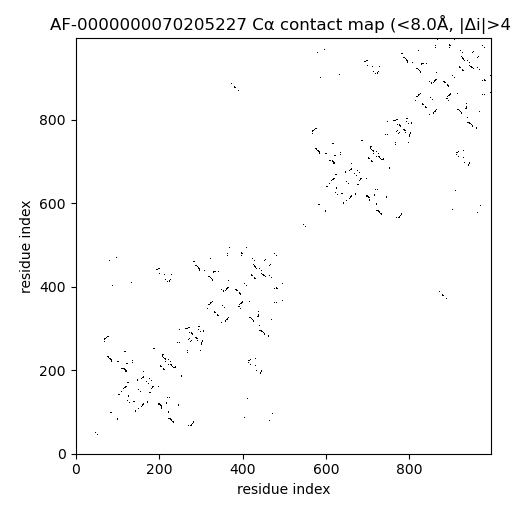 A O 1
ATOM 3096 N N . PRO A 1 390 ? -14.883 -2.955 -10.422 1 78.25 390 PRO A N 1
ATOM 3097 C CA . PRO A 1 390 ? -15.367 -2.119 -9.32 1 78.25 390 PRO A CA 1
ATOM 3098 C C . PRO A 1 390 ? -15.125 -0.63 -9.562 1 78.25 390 PRO A C 1
ATOM 3100 O O . PRO A 1 390 ? -14.055 -0.243 -10.031 1 78.25 390 PRO A O 1
ATOM 3103 N N . GLU A 1 391 ? -16.188 0.055 -9.273 1 89.25 391 GLU A N 1
ATOM 3104 C CA . GLU A 1 391 ? -16.031 1.497 -9.445 1 89.25 391 GLU A CA 1
ATOM 3105 C C . GLU A 1 391 ? -15.055 2.076 -8.43 1 89.25 391 GLU A C 1
ATOM 3107 O O . GLU A 1 391 ? -15.148 1.78 -7.234 1 89.25 391 GLU A O 1
ATOM 3112 N N . LEU A 1 392 ? -14.07 2.715 -8.898 1 94.81 392 LEU A N 1
ATOM 3113 C CA . LEU A 1 392 ? -13.055 3.363 -8.07 1 94.81 392 LEU A CA 1
ATOM 3114 C C . LEU A 1 392 ? -12.93 4.84 -8.43 1 94.81 392 LEU A C 1
ATOM 3116 O O . LEU A 1 392 ? -12.945 5.203 -9.609 1 94.81 392 LEU A O 1
ATOM 3120 N N . ASP A 1 393 ? -12.906 5.688 -7.316 1 97.12 393 ASP A N 1
ATOM 3121 C CA . ASP A 1 393 ? -12.766 7.121 -7.559 1 97.12 393 ASP A CA 1
ATOM 3122 C C . ASP A 1 393 ? -11.742 7.734 -6.605 1 97.12 393 ASP A C 1
ATOM 3124 O O . ASP A 1 393 ? -12.102 8.336 -5.594 1 97.12 393 ASP A O 1
ATOM 3128 N N . ILE A 1 394 ? -10.523 7.602 -6.922 1 98.56 394 ILE A N 1
ATOM 3129 C CA . ILE A 1 394 ? -9.477 8.43 -6.34 1 98.56 394 ILE A CA 1
ATOM 3130 C C . ILE A 1 394 ? -9.031 9.484 -7.352 1 98.56 394 ILE A C 1
ATOM 3132 O O . ILE A 1 394 ? -8.562 9.148 -8.445 1 98.56 394 ILE A O 1
ATOM 3136 N N . THR A 1 395 ? -9.219 10.703 -7.02 1 98.56 395 THR A N 1
ATOM 3137 C CA . THR A 1 395 ? -8.938 11.805 -7.934 1 98.56 395 THR A CA 1
ATOM 3138 C C . THR A 1 395 ? -8.062 12.859 -7.258 1 98.56 395 THR A C 1
ATOM 3140 O O . THR A 1 395 ? -8.344 13.281 -6.133 1 98.56 395 THR A O 1
ATOM 3143 N N . VAL A 1 396 ? -7.043 13.234 -7.922 1 98.75 396 VAL A N 1
ATOM 3144 C CA . VAL A 1 396 ? -6.145 14.273 -7.426 1 98.75 396 VAL A CA 1
ATOM 3145 C C . VAL A 1 396 ? -6.285 15.531 -8.281 1 98.75 396 VAL A C 1
ATOM 3147 O O . VAL A 1 396 ? -6.324 15.453 -9.516 1 98.75 396 VAL A O 1
ATOM 3150 N N . LYS A 1 397 ? -6.445 16.656 -7.695 1 98.81 397 LYS A N 1
ATOM 3151 C CA . LYS A 1 397 ? -6.277 17.953 -8.352 1 98.81 397 LYS A CA 1
ATOM 3152 C C . LYS A 1 397 ? -5.125 18.734 -7.738 1 98.81 397 LYS A C 1
ATOM 3154 O O . LYS A 1 397 ? -4.793 18.547 -6.566 1 98.81 397 LYS A O 1
ATOM 3159 N N . ILE A 1 398 ? -4.555 19.594 -8.523 1 98.75 398 ILE A N 1
ATOM 3160 C CA . ILE A 1 398 ? -3.445 20.438 -8.102 1 98.75 398 ILE A CA 1
ATOM 3161 C C . ILE A 1 398 ? -3.936 21.875 -7.91 1 98.75 398 ILE A C 1
ATOM 3163 O O . ILE A 1 398 ? -4.57 22.453 -8.805 1 98.75 398 ILE A O 1
ATOM 3167 N N . PHE A 1 399 ? -3.648 22.422 -6.789 1 98.69 399 PHE A N 1
ATOM 3168 C CA . PHE A 1 399 ? -4.051 23.797 -6.48 1 98.69 399 PHE A CA 1
ATOM 3169 C C . PHE A 1 399 ? -2.855 24.734 -6.566 1 98.69 399 PHE A C 1
ATOM 3171 O O . PHE A 1 399 ? -1.849 24.531 -5.887 1 98.69 399 PHE A O 1
ATOM 3178 N N . GLU A 1 400 ? -2.965 25.734 -7.32 1 97.56 400 GLU A N 1
ATOM 3179 C CA . GLU A 1 400 ? -1.913 26.734 -7.473 1 97.56 400 GLU A CA 1
ATOM 3180 C C . GLU A 1 400 ? -2.416 28.125 -7.09 1 97.56 400 GLU A C 1
ATOM 3182 O O . GLU A 1 400 ? -3.486 28.547 -7.535 1 97.56 400 GLU A O 1
ATOM 3187 N N . VAL A 1 401 ? -1.675 28.766 -6.238 1 98 401 VAL A N 1
ATOM 3188 C CA . VAL A 1 401 ? -1.92 30.172 -5.938 1 98 401 VAL A CA 1
ATOM 3189 C C . VAL A 1 401 ? -1.063 31.047 -6.848 1 98 401 VAL A C 1
ATOM 3191 O O . VAL A 1 401 ? 0.139 31.203 -6.617 1 98 401 VAL A O 1
ATOM 3194 N N . PRO A 1 402 ? -1.68 31.75 -7.754 1 96 402 PRO A N 1
ATOM 3195 C CA . PRO A 1 402 ? -0.891 32.562 -8.68 1 96 402 PRO A CA 1
ATOM 3196 C C . PRO A 1 402 ? -0.316 33.812 -8.016 1 96 402 PRO A C 1
ATOM 3198 O O . PRO A 1 402 ? -0.865 34.312 -7.027 1 96 402 PRO A O 1
ATOM 3201 N N . ALA A 1 403 ? 0.791 34.281 -8.523 1 95.75 403 ALA A N 1
ATOM 3202 C CA . ALA A 1 403 ? 1.246 35.656 -8.273 1 95.75 403 ALA A CA 1
ATOM 3203 C C . ALA A 1 403 ? 0.675 36.594 -9.312 1 95.75 403 ALA A C 1
ATOM 3205 O O . ALA A 1 403 ? 0.933 36.469 -10.508 1 95.75 403 ALA A O 1
ATOM 3206 N N . PHE A 1 404 ? -0.037 37.562 -8.875 1 94.5 404 PHE A N 1
ATOM 3207 C CA . PHE A 1 404 ? -0.736 38.469 -9.781 1 94.5 404 PHE A CA 1
ATOM 3208 C C . PHE A 1 404 ? 0.109 39.688 -10.078 1 94.5 404 PHE A C 1
ATOM 3210 O O . PHE A 1 404 ? -0.17 40.438 -11.031 1 94.5 404 PHE A O 1
ATOM 3217 N N . THR A 1 405 ? 1.136 39.906 -9.25 1 94.12 405 THR A N 1
ATOM 3218 C CA . THR A 1 405 ? 2.041 41.031 -9.43 1 94.12 405 THR A CA 1
ATOM 3219 C C . THR A 1 405 ? 3.494 40.594 -9.305 1 94.12 405 THR A C 1
ATOM 3221 O O . THR A 1 405 ? 3.777 39.531 -8.766 1 94.12 405 THR A O 1
ATOM 3224 N N . ASP A 1 406 ? 4.363 41.469 -9.766 1 92.5 406 ASP A N 1
ATOM 3225 C CA . ASP A 1 406 ? 5.789 41.156 -9.672 1 92.5 406 ASP A CA 1
ATOM 3226 C C . ASP A 1 406 ? 6.25 41.156 -8.219 1 92.5 406 ASP A C 1
ATOM 3228 O O . ASP A 1 406 ? 7.129 40.375 -7.844 1 92.5 406 ASP A O 1
ATOM 3232 N N . SER A 1 407 ? 5.691 42 -7.457 1 92.5 407 SER A N 1
ATOM 3233 C CA . SER A 1 407 ? 6.039 42.062 -6.039 1 92.5 407 SER A CA 1
ATOM 3234 C C . SER A 1 407 ? 5.703 40.75 -5.34 1 92.5 407 SER A C 1
ATOM 3236 O O . SER A 1 407 ? 6.48 40.281 -4.512 1 92.5 407 SER A O 1
ATOM 3238 N N . GLN A 1 408 ? 4.582 40.188 -5.684 1 94.12 408 GLN A N 1
ATOM 3239 C CA . GLN A 1 408 ? 4.137 38.969 -5.059 1 94.12 408 GLN A CA 1
ATOM 3240 C C . GLN A 1 408 ? 5.07 37.812 -5.41 1 94.12 408 GLN A C 1
ATOM 3242 O O . GLN A 1 408 ? 5.289 36.906 -4.594 1 94.12 408 GLN A O 1
ATOM 3247 N N . LYS A 1 409 ? 5.629 37.844 -6.547 1 93.06 409 LYS A N 1
ATOM 3248 C CA . LYS A 1 409 ? 6.559 36.812 -7 1 93.06 409 LYS A CA 1
ATOM 3249 C C . LYS A 1 409 ? 7.828 36.812 -6.156 1 93.06 409 LYS A C 1
ATOM 3251 O O . LYS A 1 409 ? 8.492 35.781 -6.027 1 93.06 409 LYS A O 1
ATOM 3256 N N . LYS A 1 410 ? 8.125 37.875 -5.621 1 93.31 410 LYS A N 1
ATOM 3257 C CA . LYS A 1 410 ? 9.398 38.062 -4.922 1 93.31 410 LYS A CA 1
ATOM 3258 C C . LYS A 1 410 ? 9.273 37.688 -3.447 1 93.31 410 LYS A C 1
ATOM 3260 O O . LYS A 1 410 ? 10.273 37.531 -2.754 1 93.31 410 LYS A O 1
ATOM 3265 N N . ILE A 1 411 ? 8.094 37.594 -2.934 1 95.12 411 ILE A N 1
ATOM 3266 C CA . ILE A 1 411 ? 7.883 37.25 -1.538 1 95.12 411 ILE A CA 1
ATOM 3267 C C . ILE A 1 411 ? 8.273 35.781 -1.324 1 95.12 411 ILE A C 1
ATOM 3269 O O . ILE A 1 411 ? 7.664 34.875 -1.911 1 95.12 411 ILE A O 1
ATOM 3273 N N . PRO A 1 412 ? 9.281 35.5 -0.501 1 94.25 412 PRO A N 1
ATOM 3274 C CA . PRO A 1 412 ? 9.703 34.125 -0.316 1 94.25 412 PRO A CA 1
ATOM 3275 C C . PRO A 1 412 ? 8.664 33.281 0.43 1 94.25 412 PRO A C 1
ATOM 3277 O O . PRO A 1 412 ? 8.016 33.781 1.355 1 94.25 412 PRO A O 1
ATOM 3280 N N . TYR A 1 413 ? 8.492 32.062 0.006 1 93.94 413 TYR A N 1
ATOM 3281 C CA . TYR A 1 413 ? 7.652 31.078 0.673 1 93.94 413 TYR A CA 1
ATOM 3282 C C . TYR A 1 413 ? 6.215 31.578 0.794 1 93.94 413 TYR A C 1
ATOM 3284 O O . TYR A 1 413 ? 5.582 31.406 1.839 1 93.94 413 TYR A O 1
ATOM 3292 N N . GLY A 1 414 ? 5.824 32.406 -0.142 1 95.38 414 GLY A N 1
ATOM 3293 C CA . GLY A 1 414 ? 4.438 32.812 -0.297 1 95.38 414 GLY A CA 1
ATOM 3294 C C . GLY A 1 414 ? 3.734 32.125 -1.449 1 95.38 414 GLY A C 1
ATOM 3295 O O . GLY A 1 414 ? 4.273 31.172 -2.031 1 95.38 414 GLY A O 1
ATOM 3296 N N . ARG A 1 415 ? 2.504 32.375 -1.674 1 96.88 415 ARG A N 1
ATOM 3297 C CA . ARG A 1 415 ? 1.699 31.953 -2.812 1 96.88 415 ARG A CA 1
ATOM 3298 C C . ARG A 1 415 ? 1.537 30.438 -2.83 1 96.88 415 ARG A C 1
ATOM 3300 O O . ARG A 1 415 ? 1.856 29.781 -3.826 1 96.88 415 ARG A O 1
ATOM 3307 N N . VAL A 1 416 ? 1.096 29.859 -1.832 1 97.81 416 VAL A N 1
ATOM 3308 C CA . VAL A 1 416 ? 0.883 28.422 -1.742 1 97.81 416 VAL A CA 1
ATOM 3309 C C . VAL A 1 416 ? -0.362 28.125 -0.906 1 97.81 416 VAL A C 1
ATOM 3311 O O . VAL A 1 416 ? -0.723 28.922 -0.028 1 97.81 416 VAL A O 1
ATOM 3314 N N . ASN A 1 417 ? -1.063 27.172 -1.312 1 98.69 417 ASN A N 1
ATOM 3315 C CA . ASN A 1 417 ? -2.086 26.609 -0.44 1 98.69 417 ASN A CA 1
ATOM 3316 C C . ASN A 1 417 ? -1.47 25.719 0.64 1 98.69 417 ASN A C 1
ATOM 3318 O O . ASN A 1 417 ? -0.979 24.625 0.348 1 98.69 417 ASN A O 1
ATOM 3322 N N . HIS A 1 418 ? -1.483 26.188 1.835 1 98.75 418 HIS A N 1
ATOM 3323 C CA . HIS A 1 418 ? -0.847 25.516 2.963 1 98.75 418 HIS A CA 1
ATOM 3324 C C . HIS A 1 418 ? -1.886 24.953 3.924 1 98.75 418 HIS A C 1
ATOM 3326 O O . HIS A 1 418 ? -1.598 24.75 5.105 1 98.75 418 HIS A O 1
ATOM 3332 N N . ASN A 1 419 ? -3.084 24.672 3.432 1 98.69 419 ASN A N 1
ATOM 3333 C CA . ASN A 1 419 ? -4.129 24.047 4.234 1 98.69 419 ASN A CA 1
ATOM 3334 C C . ASN A 1 419 ? -3.707 22.656 4.715 1 98.69 419 ASN A C 1
ATOM 3336 O O . ASN A 1 419 ? -2.875 22 4.086 1 98.69 419 ASN A O 1
ATOM 3340 N N . LYS A 1 420 ? -4.262 22.266 5.855 1 98.69 420 LYS A N 1
ATOM 3341 C CA . LYS A 1 420 ? -4.125 20.922 6.43 1 98.69 420 LYS A CA 1
ATOM 3342 C C . LYS A 1 420 ? -5.449 20.438 7.004 1 98.69 420 LYS A C 1
ATOM 3344 O O . LYS A 1 420 ? -5.672 20.516 8.219 1 98.69 420 LYS A O 1
ATOM 3349 N N . TYR A 1 421 ? -6.254 19.844 6.129 1 98.88 421 TYR A N 1
ATOM 3350 C CA . TYR A 1 421 ? -7.512 19.359 6.676 1 98.88 421 TYR A CA 1
ATOM 3351 C C . TYR A 1 421 ? -8.078 18.219 5.832 1 98.88 421 TYR A C 1
ATOM 3353 O O . TYR A 1 421 ? -7.594 17.969 4.723 1 98.88 421 TYR A O 1
ATOM 3361 N N . MET A 1 422 ? -8.953 17.531 6.398 1 98.94 422 MET A N 1
ATOM 3362 C CA . MET A 1 422 ? -9.766 16.484 5.785 1 98.94 422 MET A CA 1
ATOM 3363 C C . MET A 1 422 ? -11.219 16.609 6.207 1 98.94 422 MET A C 1
ATOM 3365 O O . MET A 1 422 ? -11.516 16.953 7.352 1 98.94 422 MET A O 1
ATOM 3369 N N . VAL A 1 423 ? -12.094 16.375 5.281 1 98.69 423 VAL A N 1
ATOM 3370 C CA . VAL A 1 423 ? -13.508 16.312 5.617 1 98.69 423 VAL A CA 1
ATOM 3371 C C . VAL A 1 423 ? -14.133 15.078 4.961 1 98.69 423 VAL A C 1
ATOM 3373 O O . VAL A 1 423 ? -13.805 14.734 3.822 1 98.69 423 VAL A O 1
ATOM 3376 N N . THR A 1 424 ? -14.875 14.336 5.684 1 98.44 424 THR A N 1
ATOM 3377 C CA . THR A 1 424 ? -15.664 13.219 5.18 1 98.44 424 THR A CA 1
ATOM 3378 C C . THR A 1 424 ? -17.156 13.484 5.348 1 98.44 424 THR A C 1
ATOM 3380 O O . THR A 1 424 ? -17.547 14.578 5.758 1 98.44 424 THR A O 1
ATOM 3383 N N . ASP A 1 425 ? -17.984 12.523 4.988 1 96.44 425 ASP A N 1
ATOM 3384 C CA . ASP A 1 425 ? -19.438 12.633 5.168 1 96.44 425 ASP A CA 1
ATOM 3385 C C . ASP A 1 425 ? -19.797 12.664 6.648 1 96.44 425 ASP A C 1
ATOM 3387 O O . ASP A 1 425 ? -20.906 13.07 7.012 1 96.44 425 ASP A O 1
ATOM 3391 N N . LYS A 1 426 ? -18.766 12.422 7.523 1 96.06 426 LYS A N 1
ATOM 3392 C CA . LYS A 1 426 ? -19.109 12.289 8.938 1 96.06 426 LYS A CA 1
ATOM 3393 C C . LYS A 1 426 ? -18.219 13.195 9.797 1 96.06 426 LYS A C 1
ATOM 3395 O O . LYS A 1 426 ? -18.609 13.57 10.906 1 96.06 426 LYS A O 1
ATOM 3400 N N . THR A 1 427 ? -17.078 13.5 9.281 1 97.88 427 THR A N 1
ATOM 3401 C CA . THR A 1 427 ? -16.062 14.047 10.188 1 97.88 427 THR A CA 1
ATOM 3402 C C . THR A 1 427 ? -15.328 15.211 9.547 1 97.88 427 THR A C 1
ATOM 3404 O O . THR A 1 427 ? -15.008 15.164 8.352 1 97.88 427 THR A O 1
ATOM 3407 N N . ALA A 1 428 ? -15.078 16.266 10.312 1 98.12 428 ALA A N 1
ATOM 3408 C CA . ALA A 1 428 ? -14.125 17.312 9.969 1 98.12 428 ALA A CA 1
ATOM 3409 C C . ALA A 1 428 ? -12.836 17.172 10.766 1 98.12 428 ALA A C 1
ATOM 3411 O O . ALA A 1 428 ? -12.867 16.984 11.984 1 98.12 428 ALA A O 1
ATOM 3412 N N . TYR A 1 429 ? -11.75 17.156 10.078 1 98.81 429 TYR A N 1
ATOM 3413 C CA . TYR A 1 429 ? -10.414 17.125 10.664 1 98.81 429 TYR A CA 1
ATOM 3414 C C . TYR A 1 429 ? -9.609 18.344 10.242 1 98.81 429 TYR A C 1
ATOM 3416 O O . TYR A 1 429 ? -9.438 18.609 9.047 1 98.81 429 TYR A O 1
ATOM 3424 N N . ILE A 1 430 ? -9.164 19.141 11.172 1 98.88 430 ILE A N 1
ATOM 3425 C CA . ILE A 1 430 ? -8.281 20.281 10.938 1 98.88 430 ILE A CA 1
ATOM 3426 C C . ILE A 1 430 ? -6.984 20.094 11.719 1 98.88 430 ILE A C 1
ATOM 3428 O O . ILE A 1 430 ? -7 19.984 12.945 1 98.88 430 ILE A O 1
ATOM 3432 N N . GLY A 1 431 ? -5.879 20.047 10.977 1 98.38 431 GLY A N 1
ATOM 3433 C CA . GLY A 1 431 ? -4.609 19.766 11.625 1 98.38 431 GLY A CA 1
ATOM 3434 C C . GLY A 1 431 ? -3.543 20.797 11.336 1 98.38 431 GLY A C 1
ATOM 3435 O O . GLY A 1 431 ? -3.844 21.875 10.82 1 98.38 431 GLY A O 1
ATOM 3436 N N . THR A 1 432 ? -2.318 20.453 11.812 1 98.5 432 THR A N 1
ATOM 3437 C CA . THR A 1 432 ? -1.202 21.391 11.68 1 98.5 432 THR A CA 1
ATOM 3438 C C . THR A 1 432 ? -0.145 20.828 10.734 1 98.5 432 THR A C 1
ATOM 3440 O O . THR A 1 432 ? 0.806 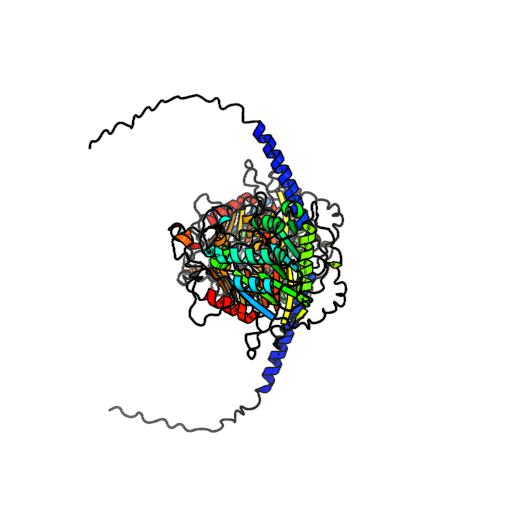21.531 10.375 1 98.5 432 THR A O 1
ATOM 3443 N N . SER A 1 433 ? -0.382 19.625 10.258 1 96.81 433 SER A N 1
ATOM 3444 C CA . SER A 1 433 ? 0.732 18.969 9.594 1 96.81 433 SER A CA 1
ATOM 3445 C C . SER A 1 433 ? 0.377 18.594 8.156 1 96.81 433 SER A C 1
ATOM 3447 O O . SER A 1 433 ? -0.786 18.328 7.848 1 96.81 433 SER A O 1
ATOM 3449 N N . ASN A 1 434 ? 1.457 18.656 7.246 1 97.56 434 ASN A N 1
ATOM 3450 C CA . ASN A 1 434 ? 1.334 18 5.953 1 97.56 434 ASN A CA 1
ATOM 3451 C C . ASN A 1 434 ? 1.289 16.484 6.102 1 97.56 434 ASN A C 1
ATOM 3453 O O . ASN A 1 434 ? 1.318 15.961 7.219 1 97.56 434 ASN A O 1
ATOM 3457 N N . TRP A 1 435 ? 1.086 15.844 5.008 1 98.56 435 TRP A N 1
ATOM 3458 C CA . TRP A 1 435 ? 0.875 14.406 5.129 1 98.56 435 TRP A CA 1
ATOM 3459 C C . TRP A 1 435 ? 2.035 13.633 4.512 1 98.56 435 TRP A C 1
ATOM 3461 O O . TRP A 1 435 ? 1.914 13.094 3.412 1 98.56 435 TRP A O 1
ATOM 3471 N N . SER A 1 436 ? 3.129 13.57 5.129 1 98.06 436 SER A N 1
ATOM 3472 C CA . SER A 1 436 ? 4.246 12.641 4.988 1 98.06 436 SER A CA 1
ATOM 3473 C C . SER A 1 436 ? 4.578 11.969 6.312 1 98.06 436 SER A C 1
ATOM 3475 O O . SER A 1 436 ? 4.168 12.445 7.375 1 98.06 436 SER A O 1
ATOM 3477 N N . ALA A 1 437 ? 5.262 10.891 6.289 1 98.31 437 ALA A N 1
ATOM 3478 C CA . ALA A 1 437 ? 5.484 10.039 7.453 1 98.31 437 ALA A CA 1
ATOM 3479 C C . ALA A 1 437 ? 6.09 10.828 8.609 1 98.31 437 ALA A C 1
ATOM 3481 O O . ALA A 1 437 ? 5.707 10.641 9.766 1 98.31 437 ALA A O 1
ATOM 3482 N N . ASP A 1 438 ? 6.941 11.734 8.344 1 97.94 438 ASP A N 1
ATOM 3483 C CA . ASP A 1 438 ? 7.727 12.445 9.352 1 97.94 438 ASP A CA 1
ATOM 3484 C C . ASP A 1 438 ? 6.824 13.219 10.312 1 97.94 438 ASP A C 1
ATOM 3486 O O . ASP A 1 438 ? 7.086 13.266 11.516 1 97.94 438 ASP A O 1
ATOM 3490 N N . TYR A 1 439 ? 5.805 13.742 9.781 1 98.31 439 TYR A N 1
ATOM 3491 C CA . TYR A 1 439 ? 4.922 14.594 10.562 1 98.31 439 TYR A CA 1
ATOM 3492 C C . TYR A 1 439 ? 4.168 13.781 11.609 1 98.31 439 TYR A C 1
ATOM 3494 O O . TYR A 1 439 ? 3.592 14.344 12.547 1 98.31 439 TYR A O 1
ATOM 3502 N N . PHE A 1 440 ? 4.227 12.477 11.445 1 98.44 440 PHE A N 1
ATOM 3503 C CA . PHE A 1 440 ? 3.441 11.625 12.328 1 98.44 440 PHE A CA 1
ATOM 3504 C C . PHE A 1 440 ? 4.348 10.734 13.172 1 98.44 440 PHE A C 1
ATOM 3506 O O . PHE A 1 440 ? 3.885 10.07 14.102 1 98.44 440 PHE A O 1
ATOM 3513 N N . ILE A 1 441 ? 5.617 10.719 12.82 1 97.88 441 ILE A N 1
ATOM 3514 C CA . ILE A 1 441 ? 6.555 9.812 13.477 1 97.88 441 ILE A CA 1
ATOM 3515 C C . ILE A 1 441 ? 7.41 10.594 14.477 1 97.88 441 ILE A C 1
ATOM 3517 O O . ILE A 1 441 ? 7.656 10.125 15.594 1 97.88 441 ILE A O 1
ATOM 3521 N N . ASP A 1 442 ? 7.793 11.844 14.117 1 97.5 442 ASP A N 1
ATOM 3522 C CA . ASP A 1 442 ? 8.781 12.484 14.984 1 97.5 442 ASP A CA 1
ATOM 3523 C C . ASP A 1 442 ? 8.578 13.992 15.023 1 97.5 442 ASP A C 1
ATOM 3525 O O . ASP A 1 442 ? 9.438 14.734 15.5 1 97.5 442 ASP A O 1
ATOM 3529 N N . THR A 1 443 ? 7.523 14.461 14.5 1 98.25 443 THR A N 1
ATOM 3530 C CA . THR A 1 443 ? 7.25 15.891 14.461 1 98.25 443 THR A CA 1
ATOM 3531 C C . THR A 1 443 ? 6.008 16.234 15.281 1 98.25 443 THR A C 1
ATOM 3533 O O . THR A 1 443 ? 5.043 15.461 15.305 1 98.25 443 THR A O 1
ATOM 3536 N N . GLY A 1 444 ? 6.098 17.391 15.938 1 98.69 444 GLY A N 1
ATOM 3537 C CA . GLY A 1 444 ? 4.965 17.828 16.734 1 98.69 444 GLY A CA 1
ATOM 3538 C C . GLY A 1 444 ? 3.824 18.375 15.898 1 98.69 444 GLY A C 1
ATOM 3539 O O . GLY A 1 444 ? 4.047 19.156 14.977 1 98.69 444 GLY A O 1
ATOM 3540 N N . GLY A 1 445 ? 2.594 17.938 16.172 1 98.56 445 GLY A N 1
ATOM 3541 C CA . GLY A 1 445 ? 1.382 18.406 15.523 1 98.56 445 GLY A CA 1
ATOM 3542 C C . GLY A 1 445 ? 0.119 18.062 16.281 1 98.56 445 GLY A C 1
ATOM 3543 O O . GLY A 1 445 ? 0.157 17.266 17.234 1 98.56 445 GLY A O 1
ATOM 3544 N N . ILE A 1 446 ? -0.951 18.75 15.93 1 98.56 446 ILE A N 1
ATOM 3545 C CA . ILE A 1 446 ? -2.26 18.547 16.547 1 98.56 446 ILE A CA 1
ATOM 3546 C C . ILE A 1 446 ? -3.322 18.406 15.453 1 98.56 446 ILE A C 1
ATOM 3548 O O . ILE A 1 446 ? -3.193 18.969 14.367 1 98.56 446 ILE A O 1
ATOM 3552 N N . GLY A 1 447 ? -4.324 17.547 15.75 1 98.81 447 GLY A N 1
ATOM 3553 C CA . GLY A 1 447 ? -5.516 17.438 14.922 1 98.81 447 GLY A CA 1
ATOM 3554 C C . GLY A 1 447 ? -6.801 17.625 15.703 1 98.81 447 GLY A C 1
ATOM 3555 O O . GLY A 1 447 ? -7 17 16.734 1 98.81 447 GLY A O 1
ATOM 3556 N N . LEU A 1 448 ? -7.613 18.578 15.305 1 98.88 448 LEU A N 1
ATOM 3557 C CA . LEU A 1 448 ? -8.961 18.766 15.82 1 98.88 448 LEU A CA 1
ATOM 3558 C C . LEU A 1 448 ? -9.961 17.922 15.039 1 98.88 448 LEU A C 1
ATOM 3560 O O . LEU A 1 448 ? -10.086 18.062 13.82 1 98.88 448 LEU A O 1
ATOM 3564 N N . VAL A 1 449 ? -10.664 17.047 15.734 1 98.81 449 VAL A N 1
ATOM 3565 C CA . VAL A 1 449 ? -11.602 16.141 15.078 1 98.81 449 VAL A CA 1
ATOM 3566 C C . VAL A 1 449 ? -13.023 16.453 15.555 1 98.81 449 VAL A C 1
ATOM 3568 O O . VAL A 1 449 ? -13.297 16.469 16.75 1 98.81 449 VAL A O 1
ATOM 3571 N N . ILE A 1 450 ? -13.898 16.703 14.656 1 97.5 450 ILE A N 1
ATOM 3572 C CA . ILE A 1 450 ? -15.297 16.984 14.945 1 97.5 450 ILE A CA 1
ATOM 3573 C C . ILE A 1 450 ? -16.188 16.031 14.156 1 97.5 450 ILE A C 1
ATOM 3575 O O . ILE A 1 450 ? -16.219 16.078 12.922 1 97.5 450 ILE A O 1
ATOM 3579 N N . ASN A 1 451 ? -16.891 15.188 14.859 1 96.31 451 ASN A N 1
ATOM 3580 C CA . ASN A 1 451 ? -17.875 14.305 14.242 1 96.31 451 ASN A CA 1
ATOM 3581 C C . ASN A 1 451 ? -19.266 14.922 14.258 1 96.31 451 ASN A C 1
ATOM 3583 O O . ASN A 1 451 ? -19.797 15.258 15.32 1 96.31 451 ASN A O 1
ATOM 3587 N N . GLN A 1 452 ? -19.766 15.141 13.078 1 90.94 452 GLN A N 1
ATOM 3588 C CA . GLN A 1 452 ? -21.109 15.703 12.945 1 90.94 452 GLN A CA 1
ATOM 3589 C C . GLN A 1 452 ? -21.859 15.047 11.789 1 90.94 452 GLN A C 1
ATOM 3591 O O . GLN A 1 452 ? -21.297 14.82 10.719 1 90.94 452 GLN A O 1
ATOM 3596 N N . GLN A 1 453 ? -23 14.492 12.031 1 77.19 453 GLN A N 1
ATOM 3597 C CA . GLN A 1 453 ? -23.797 13.883 10.961 1 77.19 453 GLN A CA 1
ATOM 3598 C C . GLN A 1 453 ? -24.688 14.906 10.289 1 77.19 453 GLN A C 1
ATOM 3600 O O . GLN A 1 453 ? -25.219 15.812 10.938 1 77.19 453 GLN A O 1
ATOM 3605 N N . ARG A 1 454 ? -24.703 14.758 8.945 1 65.19 454 ARG A N 1
ATOM 3606 C CA . ARG A 1 454 ? -25.469 15.656 8.094 1 65.19 454 ARG A CA 1
ATOM 3607 C C . ARG A 1 454 ? -26.938 15.664 8.5 1 65.19 454 ARG A C 1
ATOM 3609 O O . ARG A 1 454 ? -27.531 14.602 8.719 1 65.19 454 ARG A O 1
ATOM 3616 N N . THR A 1 455 ? -27.391 16.703 9 1 62 455 THR A N 1
ATOM 3617 C CA . THR A 1 455 ? -28.844 16.797 9.156 1 62 455 THR A CA 1
ATOM 3618 C C . THR A 1 455 ? -29.438 17.766 8.133 1 62 455 THR A C 1
ATOM 3620 O O . THR A 1 455 ? -29 18.906 8.031 1 62 455 THR A O 1
ATOM 3623 N N . PRO A 1 456 ? -30.047 17.25 7.039 1 55.97 456 PRO A N 1
ATOM 3624 C CA . PRO A 1 456 ? -30.625 18.141 6.035 1 55.97 456 PRO A CA 1
ATOM 3625 C C . PRO A 1 456 ? -31.234 19.391 6.648 1 55.97 456 PRO A C 1
ATOM 3627 O O . PRO A 1 456 ? -31.203 20.469 6.039 1 55.97 456 PRO A O 1
ATOM 3630 N N . ALA A 1 457 ? -31.984 19.219 7.648 1 52.78 457 ALA A N 1
ATOM 3631 C CA . ALA A 1 457 ? -32.875 20.266 8.117 1 52.78 457 ALA A CA 1
ATOM 3632 C C . ALA A 1 457 ? -32.125 21.375 8.844 1 52.78 457 ALA A C 1
ATOM 3634 O O . ALA A 1 457 ? -32.656 22.453 9.102 1 52.78 457 ALA A O 1
ATOM 3635 N N . LEU A 1 458 ? -30.953 21.125 9.227 1 56.19 458 LEU A N 1
ATOM 3636 C CA . LEU A 1 458 ? -30.422 22.031 10.227 1 56.19 458 LEU A CA 1
ATOM 3637 C C . LEU A 1 458 ? -29.531 23.094 9.578 1 56.19 458 LEU A C 1
ATOM 3639 O O . LEU A 1 458 ? -28.984 22.859 8.5 1 56.19 458 LEU A O 1
ATOM 3643 N N . SER A 1 459 ? -29.703 24.297 10.102 1 60.12 459 SER A N 1
ATOM 3644 C CA . SER A 1 459 ? -28.875 25.453 9.758 1 60.12 459 SER A CA 1
ATOM 3645 C C . SER A 1 459 ? -27.406 25.078 9.695 1 60.12 459 SER A C 1
ATOM 3647 O O . SER A 1 459 ? -26.953 24.203 10.43 1 60.12 459 SER A O 1
ATOM 3649 N N . LYS A 1 460 ? -26.688 25.531 8.672 1 64.5 460 LYS A N 1
ATOM 3650 C CA . LYS A 1 460 ? -25.266 25.312 8.469 1 64.5 460 LYS A CA 1
ATOM 3651 C C . LYS A 1 460 ? -24.453 25.938 9.594 1 64.5 460 LYS A C 1
ATOM 3653 O O . LYS A 1 460 ? -23.281 25.594 9.797 1 64.5 460 LYS A O 1
ATOM 3658 N N . GLU A 1 461 ? -24.953 26.844 10.367 1 66.5 461 GLU A N 1
ATOM 3659 C CA . GLU A 1 461 ? -24.188 27.594 11.352 1 66.5 461 GLU A CA 1
ATOM 3660 C C . GLU A 1 461 ? -23.531 26.672 12.375 1 66.5 461 GLU A C 1
ATOM 3662 O O . GLU A 1 461 ? -22.391 26.891 12.781 1 66.5 461 GLU A O 1
ATOM 3667 N N . GLY A 1 462 ? -24.141 25.625 12.633 1 73.38 462 GLY A N 1
ATOM 3668 C CA . GLY A 1 462 ? -23.562 24.734 13.625 1 73.38 462 GLY A CA 1
ATOM 3669 C C . GLY A 1 462 ? -23 23.453 13.031 1 73.38 462 GLY A C 1
ATOM 3670 O O . GLY A 1 462 ? -22.453 22.625 13.75 1 73.38 462 GLY A O 1
ATOM 3671 N N . ASP A 1 463 ? -22.875 23.453 11.742 1 87.56 463 ASP A N 1
ATOM 3672 C CA . ASP A 1 463 ? -22.375 22.25 11.078 1 87.56 463 ASP A CA 1
ATOM 3673 C C . ASP A 1 463 ? -21 22.516 10.438 1 87.56 463 ASP A C 1
ATOM 3675 O O . ASP A 1 463 ? -20.906 22.734 9.234 1 87.56 463 ASP A O 1
ATOM 3679 N N . VAL A 1 464 ? -19.969 22.406 11.273 1 92 464 VAL A N 1
ATOM 3680 C CA . VAL A 1 464 ? -18.609 22.719 10.859 1 92 464 VAL A CA 1
ATOM 3681 C C . VAL A 1 464 ? -18.141 21.719 9.789 1 92 464 VAL A C 1
ATOM 3683 O O . VAL A 1 464 ? -17.391 22.078 8.883 1 92 464 VAL A O 1
ATOM 3686 N N . ARG A 1 465 ? -18.625 20.531 9.914 1 94.88 465 ARG A N 1
ATOM 3687 C CA . ARG A 1 465 ? -18.312 19.516 8.914 1 94.88 465 ARG A CA 1
ATOM 3688 C C . ARG A 1 465 ? -18.797 19.922 7.535 1 94.88 465 ARG A C 1
ATOM 3690 O O . ARG A 1 465 ? -18.047 19.859 6.562 1 94.88 465 ARG A O 1
ATOM 3697 N N . GLN A 1 466 ? -20 20.375 7.445 1 93.62 466 GLN A N 1
ATOM 3698 C CA . GLN A 1 466 ? -20.547 20.828 6.168 1 93.62 466 GLN A CA 1
ATOM 3699 C C . GLN A 1 466 ? -19.812 22.078 5.676 1 93.62 466 GLN A C 1
ATOM 3701 O O . GLN A 1 466 ? -19.562 22.219 4.477 1 93.62 466 GLN A O 1
ATOM 3706 N N . GLN A 1 467 ? -19.516 22.953 6.609 1 94.75 467 GLN A N 1
ATOM 3707 C CA . GLN A 1 467 ? -18.812 24.172 6.234 1 94.75 467 GLN A CA 1
ATOM 3708 C C . GLN A 1 467 ? -17.453 23.844 5.625 1 94.75 467 GLN A C 1
ATOM 3710 O O . GLN A 1 467 ? -17.047 24.453 4.637 1 94.75 467 GLN A O 1
ATOM 3715 N N . LEU A 1 468 ? -16.766 22.906 6.242 1 97.38 468 LEU A N 1
ATOM 3716 C CA . LEU A 1 468 ? -15.453 22.516 5.738 1 97.38 468 LEU A CA 1
ATOM 3717 C C . LEU A 1 468 ? -15.57 21.844 4.371 1 97.38 468 LEU A C 1
ATOM 3719 O O . LEU A 1 468 ? -14.727 22.062 3.5 1 97.38 468 LEU A O 1
ATOM 3723 N N . GLU A 1 469 ? -16.594 21.062 4.18 1 97.19 469 GLU A N 1
ATOM 3724 C CA . GLU A 1 469 ? -16.859 20.484 2.869 1 97.19 469 GLU A CA 1
ATOM 3725 C C . GLU A 1 469 ? -17.094 21.562 1.817 1 97.19 469 GLU A C 1
ATOM 3727 O O . GLU A 1 469 ? -16.594 21.453 0.696 1 97.19 469 GLU A O 1
ATOM 3732 N N . ASP A 1 470 ? -17.859 22.531 2.211 1 97.06 470 ASP A N 1
ATOM 3733 C CA . ASP A 1 470 ? -18.141 23.641 1.287 1 97.06 470 ASP A CA 1
ATOM 3734 C C . ASP A 1 470 ? -16.859 24.344 0.876 1 97.06 470 ASP A C 1
ATOM 3736 O O . ASP A 1 470 ? -16.703 24.75 -0.279 1 97.06 470 ASP A O 1
ATOM 3740 N N . VAL A 1 471 ? -15.992 24.531 1.838 1 98.44 471 VAL A N 1
ATOM 3741 C CA . VAL A 1 471 ? -14.711 25.156 1.546 1 98.44 471 VAL A CA 1
ATOM 3742 C C . VAL A 1 471 ? -13.922 24.297 0.565 1 98.44 471 VAL A C 1
ATOM 3744 O O . VAL A 1 471 ? -13.328 24.812 -0.388 1 98.44 471 VAL A O 1
ATOM 3747 N N . PHE A 1 472 ? -13.898 23.031 0.824 1 98.81 472 PHE A N 1
ATOM 3748 C CA . PHE A 1 472 ? -13.195 22.125 -0.071 1 98.81 472 PHE A CA 1
ATOM 3749 C C . PHE A 1 472 ? -13.742 22.219 -1.49 1 98.81 472 PHE A C 1
ATOM 3751 O O . PHE A 1 472 ? -12.977 22.344 -2.449 1 98.81 472 PHE A O 1
ATOM 3758 N N . LEU A 1 473 ? -15.008 22.141 -1.608 1 98.75 473 LEU A N 1
ATOM 3759 C CA . LEU A 1 473 ? -15.641 22.125 -2.92 1 98.75 473 LEU A CA 1
ATOM 3760 C C . LEU A 1 473 ? -15.469 23.469 -3.623 1 98.75 473 LEU A C 1
ATOM 3762 O O . LEU A 1 473 ? -15.344 23.516 -4.848 1 98.75 473 LEU A O 1
ATOM 3766 N N . ARG A 1 474 ? -15.484 24.562 -2.855 1 98.75 474 ARG A N 1
ATOM 3767 C CA . ARG A 1 474 ? -15.164 25.875 -3.416 1 98.75 474 ARG A CA 1
ATOM 3768 C C . ARG A 1 474 ? -13.797 25.859 -4.102 1 98.75 474 ARG A C 1
ATOM 3770 O O . ARG A 1 474 ? -13.664 26.281 -5.246 1 98.75 474 ARG A O 1
ATOM 3777 N N . ASP A 1 475 ? -12.812 25.375 -3.404 1 98.81 475 ASP A N 1
ATOM 3778 C CA . ASP A 1 475 ? -11.453 25.344 -3.936 1 98.81 475 ASP A CA 1
ATOM 3779 C C . ASP A 1 475 ? -11.336 24.312 -5.059 1 98.81 475 ASP A C 1
ATOM 3781 O O . ASP A 1 475 ? -10.703 24.578 -6.086 1 98.81 475 ASP A O 1
ATOM 3785 N N . TRP A 1 476 ? -11.961 23.188 -4.863 1 98.81 476 TRP A N 1
ATOM 3786 C CA . TRP A 1 476 ? -11.922 22.078 -5.82 1 98.81 476 TRP A CA 1
ATOM 3787 C C . TRP A 1 476 ? -12.484 22.516 -7.172 1 98.81 476 TRP A C 1
ATOM 3789 O O . TRP A 1 476 ? -12.008 22.078 -8.219 1 98.81 476 TRP A O 1
ATOM 3799 N N . ASN A 1 477 ? -13.484 23.344 -7.164 1 98.44 477 ASN A N 1
ATOM 3800 C CA . ASN A 1 477 ? -14.188 23.734 -8.375 1 98.44 477 ASN A CA 1
ATOM 3801 C C . ASN A 1 477 ? -13.719 25.109 -8.875 1 98.44 477 ASN A C 1
ATOM 3803 O O . ASN A 1 477 ? -14.258 25.641 -9.836 1 98.44 477 ASN A O 1
ATOM 3807 N N . SER A 1 478 ? -12.773 25.641 -8.25 1 98.38 478 SER A N 1
ATOM 3808 C CA . SER A 1 478 ? -12.281 26.969 -8.625 1 98.38 478 SER A CA 1
ATOM 3809 C C . SER A 1 478 ? -11.359 26.891 -9.836 1 98.38 478 SER A C 1
ATOM 3811 O O . SER A 1 478 ? -10.945 25.812 -10.242 1 98.38 478 SER A O 1
ATOM 3813 N N . LYS A 1 479 ? -10.984 28.062 -10.391 1 97.44 479 LYS A N 1
ATOM 3814 C CA . LYS A 1 479 ? -10.062 28.172 -11.523 1 97.44 479 LYS A CA 1
ATOM 3815 C C . LYS A 1 479 ? -8.625 27.922 -11.086 1 97.44 479 LYS A C 1
ATOM 3817 O O . LYS A 1 479 ? -7.723 27.812 -11.922 1 97.44 479 LYS A O 1
ATOM 3822 N N . TYR A 1 480 ? -8.391 27.812 -9.766 1 98.25 480 TYR A N 1
ATOM 3823 C CA . TYR A 1 480 ? -7.039 27.625 -9.25 1 98.25 480 TYR A CA 1
ATOM 3824 C C . TYR A 1 480 ? -6.719 26.141 -9.086 1 98.25 480 TYR A C 1
ATOM 3826 O O . TYR A 1 480 ? -5.59 25.781 -8.758 1 98.25 480 TYR A O 1
ATOM 3834 N N . ALA A 1 481 ? -7.711 25.281 -9.234 1 98.62 481 ALA A N 1
ATOM 3835 C CA . ALA A 1 481 ? -7.547 23.828 -9.148 1 98.62 481 ALA A CA 1
ATOM 3836 C C . ALA A 1 481 ? -7.477 23.203 -10.539 1 98.62 481 ALA A C 1
ATOM 3838 O O . ALA A 1 481 ? -8.328 23.484 -11.391 1 98.62 481 ALA A O 1
ATOM 3839 N N . TRP A 1 482 ? -6.477 22.328 -10.742 1 98.06 482 TRP A N 1
ATOM 3840 C CA . TRP A 1 482 ? -6.223 21.734 -12.055 1 98.06 482 TRP A CA 1
ATOM 3841 C C . TRP A 1 482 ? -6.324 20.219 -12 1 98.06 482 TRP A C 1
ATOM 3843 O O . TRP A 1 482 ? -5.883 19.594 -11.031 1 98.06 482 TRP A O 1
ATOM 3853 N N . ASP A 1 483 ? -6.875 19.703 -13.07 1 97.19 483 ASP A N 1
ATOM 3854 C CA . ASP A 1 483 ? -6.859 18.25 -13.203 1 97.19 483 ASP A CA 1
ATOM 3855 C C . ASP A 1 483 ? -5.43 17.719 -13.242 1 97.19 483 ASP A C 1
ATOM 3857 O O . ASP A 1 483 ? -4.582 18.25 -13.961 1 97.19 483 ASP A O 1
ATOM 3861 N N . PHE A 1 484 ? -5.195 16.688 -12.477 1 97.19 484 PHE A N 1
ATOM 3862 C CA . PHE A 1 484 ? -3.848 16.156 -12.336 1 97.19 484 PHE A CA 1
ATOM 3863 C C . PHE A 1 484 ? -3.303 15.703 -13.688 1 97.19 484 PHE A C 1
ATOM 3865 O O . PHE A 1 484 ? -2.127 15.922 -13.992 1 97.19 484 PHE A O 1
ATOM 3872 N N . ASN A 1 485 ? -4.094 15.078 -14.492 1 94.38 485 ASN A N 1
ATOM 3873 C CA . ASN A 1 485 ? -3.658 14.461 -15.742 1 94.38 485 ASN A CA 1
ATOM 3874 C C . ASN A 1 485 ? -3.256 15.5 -16.781 1 94.38 485 ASN A C 1
ATOM 3876 O O . ASN A 1 485 ? -2.502 15.203 -17.703 1 94.38 485 ASN A O 1
ATOM 3880 N N . THR A 1 486 ? -3.727 16.734 -16.672 1 94.12 486 THR A N 1
ATOM 3881 C CA . THR A 1 486 ? -3.459 17.75 -17.672 1 94.12 486 THR A CA 1
ATOM 3882 C C . THR A 1 486 ? -2.555 18.844 -17.125 1 94.12 486 THR A C 1
ATOM 3884 O O . THR A 1 486 ? -2.176 19.766 -17.844 1 94.12 486 THR A O 1
ATOM 3887 N N . PHE A 1 487 ? -2.252 18.703 -15.867 1 94.69 487 PHE A N 1
ATOM 3888 C CA . PHE A 1 487 ? -1.419 19.719 -15.242 1 94.69 487 PHE A CA 1
ATOM 3889 C C . PHE A 1 487 ? 0.022 19.625 -15.727 1 94.69 487 PHE A C 1
ATOM 3891 O O . PHE A 1 487 ? 0.568 18.516 -15.844 1 94.69 487 PHE A O 1
ATOM 3898 N N . ASN A 1 488 ? 0.649 20.656 -16.094 1 90.19 488 ASN A N 1
ATOM 3899 C CA . ASN A 1 488 ? 2.041 20.703 -16.516 1 90.19 488 ASN A CA 1
ATOM 3900 C C . ASN A 1 488 ? 2.979 21 -15.352 1 90.19 488 ASN A C 1
ATOM 3902 O O . ASN A 1 488 ? 3.094 22.141 -14.914 1 90.19 488 ASN A O 1
ATOM 3906 N N . PHE A 1 489 ? 3.697 20.078 -14.914 1 88 489 PHE A N 1
ATOM 3907 C CA . PHE A 1 489 ? 4.605 20.219 -13.781 1 88 489 PHE A CA 1
ATOM 3908 C C . PHE A 1 489 ? 5.91 20.891 -14.211 1 88 489 PHE A C 1
ATOM 3910 O O . PHE A 1 489 ? 6.754 21.203 -13.375 1 88 489 PHE A O 1
ATOM 3917 N N . THR A 1 490 ? 6.41 20.969 -15.555 1 70 490 THR A N 1
ATOM 3918 C CA . THR A 1 490 ? 7.68 21.5 -16.031 1 70 490 THR A CA 1
ATOM 3919 C C . THR A 1 490 ? 7.605 23 -16.203 1 70 490 THR A C 1
ATOM 3921 O O . THR A 1 490 ? 8.609 23.656 -16.5 1 70 490 THR A O 1
ATOM 3924 N N . SER A 1 491 ? 6.574 23.672 -16.312 1 52.19 491 SER A N 1
ATOM 3925 C CA . SER A 1 491 ? 6.578 25.078 -16.672 1 52.19 491 SER A CA 1
ATOM 3926 C C . SER A 1 491 ? 7.359 25.922 -15.664 1 52.19 491 SER A C 1
ATOM 3928 O O . SER A 1 491 ? 6.922 26.094 -14.523 1 52.19 491 SER A O 1
ATOM 3930 N N . VAL A 1 492 ? 8.617 25.828 -15.695 1 43.41 492 VAL A N 1
ATOM 3931 C CA . VAL A 1 492 ? 9.531 26.734 -15.023 1 43.41 492 VAL A CA 1
ATOM 3932 C C . VAL A 1 492 ? 9.023 28.172 -15.148 1 43.41 492 VAL A C 1
ATOM 3934 O O . VAL A 1 492 ? 9.32 29.016 -14.297 1 43.41 492 VAL A O 1
ATOM 3937 N N . ASP A 1 493 ? 8.633 28.594 -16.359 1 39.62 493 ASP A N 1
ATOM 3938 C CA . ASP A 1 493 ? 8.273 30 -16.547 1 39.62 493 ASP A CA 1
ATOM 3939 C C . ASP A 1 493 ? 7.184 30.422 -15.562 1 39.62 493 ASP A C 1
ATOM 3941 O O . ASP A 1 493 ? 6.793 31.594 -15.531 1 39.62 493 ASP A O 1
ATOM 3945 N N . ARG A 1 494 ? 6.461 29.562 -15.102 1 39.06 494 ARG A N 1
ATOM 3946 C CA . ARG A 1 494 ? 5.324 30.047 -14.32 1 39.06 494 ARG A CA 1
ATOM 3947 C C . ARG A 1 494 ? 5.789 30.703 -13.023 1 39.06 494 ARG A C 1
ATOM 3949 O O . ARG A 1 494 ? 5.105 31.578 -12.484 1 39.06 494 ARG A O 1
ATOM 3956 N N . HIS A 1 495 ? 6.762 30 -12.445 1 35.44 495 HIS A N 1
ATOM 3957 C CA . HIS A 1 495 ? 7.27 30.734 -11.289 1 35.44 495 HIS A CA 1
ATOM 3958 C C . HIS A 1 495 ? 8.414 31.656 -11.695 1 35.44 495 HIS A C 1
ATOM 3960 O O . HIS A 1 495 ? 8.93 32.406 -10.867 1 35.44 495 HIS A O 1
ATOM 3966 N N . THR A 1 496 ? 8.984 31.422 -12.867 1 28.86 496 THR A N 1
ATOM 3967 C CA . THR A 1 496 ? 10.055 32.312 -13.289 1 28.86 496 THR A CA 1
ATOM 3968 C C . THR A 1 496 ? 9.484 33.594 -13.898 1 28.86 496 THR A C 1
ATOM 3970 O O . THR A 1 496 ? 10.234 34.438 -14.43 1 28.86 496 THR A O 1
ATOM 3973 N N . GLU A 1 497 ? 8.305 33.688 -14.32 1 25.86 497 GLU A N 1
ATOM 3974 C CA . GLU A 1 497 ? 8.18 35.062 -14.82 1 25.86 497 GLU A CA 1
ATOM 3975 C C . GLU A 1 497 ? 8.742 36.062 -13.812 1 25.86 497 GLU A C 1
ATOM 3977 O O . GLU A 1 497 ? 8.609 37.281 -14 1 25.86 497 GLU A O 1
ATOM 3982 N N . LEU A 1 498 ? 9.125 35.781 -12.609 1 21.33 498 LEU A N 1
ATOM 3983 C CA . LEU A 1 498 ? 9.977 36.844 -12.109 1 21.33 498 LEU A CA 1
ATOM 3984 C C . LEU A 1 498 ? 11.43 36.625 -12.523 1 21.33 498 LEU A C 1
ATOM 3986 O O . LEU A 1 498 ? 11.945 35.531 -12.438 1 21.33 498 LEU A O 1
ATOM 3990 N N . MET B 1 1 ? -37 -18.375 -64.562 1 17.09 1 MET B N 1
ATOM 3991 C CA . MET B 1 1 ? -35.906 -17.812 -63.781 1 17.09 1 MET B CA 1
ATOM 3992 C C . MET B 1 1 ? -36.406 -17.141 -62.5 1 17.09 1 MET B C 1
ATOM 3994 O O . MET B 1 1 ? -35.688 -17.016 -61.531 1 17.09 1 MET B O 1
ATOM 3998 N N . LYS B 1 2 ? -37.656 -16.359 -62.406 1 17.31 2 LYS B N 1
ATOM 3999 C CA . LYS B 1 2 ? -38.031 -14.977 -62.062 1 17.31 2 LYS B CA 1
ATOM 4000 C C . LYS B 1 2 ? -38.281 -14.812 -60.594 1 17.31 2 LYS B C 1
ATOM 4002 O O . LYS B 1 2 ? -38.531 -15.797 -59.875 1 17.31 2 LYS B O 1
ATOM 4007 N N . ASN B 1 3 ? -38.781 -13.516 -60.031 1 16.5 3 ASN B N 1
ATOM 4008 C CA . ASN B 1 3 ? -38.719 -12.398 -59.094 1 16.5 3 ASN B CA 1
ATOM 4009 C C . ASN B 1 3 ? -39.719 -12.57 -57.938 1 16.5 3 ASN B C 1
ATOM 4011 O O . ASN B 1 3 ? -40.031 -11.602 -57.281 1 16.5 3 ASN B O 1
ATOM 4015 N N . ASP B 1 4 ? -40.312 -13.703 -57.719 1 17.25 4 ASP B N 1
ATOM 4016 C CA . ASP B 1 4 ? -41.562 -13.688 -57 1 17.25 4 ASP B CA 1
ATOM 4017 C C . ASP B 1 4 ? -41.344 -13.328 -55.531 1 17.25 4 ASP B C 1
ATOM 4019 O O . ASP B 1 4 ? -40.75 -14.102 -54.781 1 17.25 4 ASP B O 1
ATOM 4023 N N . ARG B 1 5 ? -41.125 -11.914 -55.094 1 17.06 5 ARG B N 1
ATOM 4024 C CA . ARG B 1 5 ? -40.781 -10.945 -54.062 1 17.06 5 ARG B CA 1
ATOM 4025 C C . ARG B 1 5 ? -41.812 -10.953 -52.938 1 17.06 5 ARG B C 1
ATOM 4027 O O . ARG B 1 5 ? -42.656 -10.055 -52.844 1 17.06 5 ARG B O 1
ATOM 4034 N N . ILE B 1 6 ? -42.531 -11.961 -52.562 1 16.78 6 ILE B N 1
ATOM 4035 C CA . ILE B 1 6 ? -43.875 -11.883 -52.031 1 16.78 6 ILE B CA 1
ATOM 4036 C C . ILE B 1 6 ? -43.844 -11.367 -50.594 1 16.78 6 ILE B C 1
ATOM 4038 O O . ILE B 1 6 ? -44.875 -10.914 -50.062 1 16.78 6 ILE B O 1
ATOM 4042 N N . GLY B 1 7 ? -42.688 -11.516 -49.656 1 17.33 7 GLY B N 1
ATOM 4043 C CA . GLY B 1 7 ? -43 -12.164 -48.406 1 17.33 7 GLY B CA 1
ATOM 4044 C C . GLY B 1 7 ? -43.5 -11.211 -47.344 1 17.33 7 GLY B C 1
ATOM 4045 O O . GLY B 1 7 ? -43.75 -11.609 -46.219 1 17.33 7 GLY B O 1
ATOM 4046 N N . LEU B 1 8 ? -43.375 -9.797 -47.344 1 17.62 8 LEU B N 1
ATOM 4047 C CA . LEU B 1 8 ? -42.938 -9 -46.219 1 17.62 8 LEU B CA 1
ATOM 4048 C C . LEU B 1 8 ? -44.125 -8.609 -45.344 1 17.62 8 LEU B C 1
ATOM 4050 O O . LEU B 1 8 ? -43.969 -7.805 -44.406 1 17.62 8 LEU B O 1
ATOM 4054 N N . VAL B 1 9 ? -45.281 -9.297 -45.312 1 18.89 9 VAL B N 1
ATOM 4055 C CA . VAL B 1 9 ? -46.406 -8.453 -44.906 1 18.89 9 VAL B CA 1
ATOM 4056 C C . VAL B 1 9 ? -46.25 -8.047 -43.438 1 18.89 9 VAL B C 1
ATOM 4058 O O . VAL B 1 9 ? -45.75 -8.82 -42.625 1 18.89 9 VAL B O 1
ATOM 4061 N N . ASN B 1 10 ? -46.594 -6.75 -42.906 1 18.12 10 ASN B N 1
ATOM 4062 C CA . ASN B 1 10 ? -46.469 -5.609 -42 1 18.12 10 ASN B CA 1
ATOM 4063 C C . ASN B 1 10 ? -47.344 -5.77 -40.75 1 18.12 10 ASN B C 1
ATOM 4065 O O . ASN B 1 10 ? -47.5 -4.828 -40 1 18.12 10 ASN B O 1
ATOM 4069 N N . ASP B 1 11 ? -48.031 -6.906 -40.406 1 19.22 11 ASP B N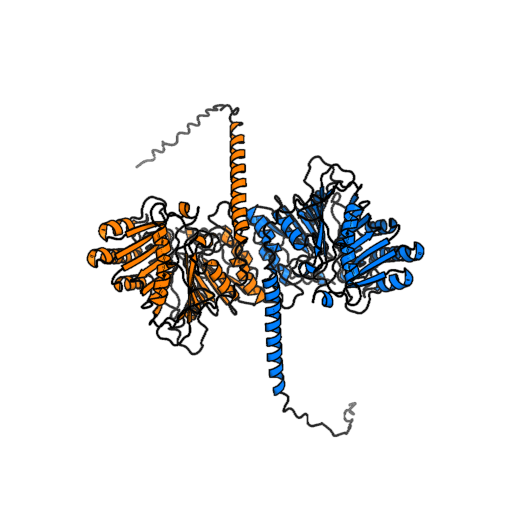 1
ATOM 4070 C CA . ASP B 1 11 ? -49.281 -6.57 -39.688 1 19.22 11 ASP B CA 1
ATOM 4071 C C . ASP B 1 11 ? -48.969 -6.137 -38.25 1 19.22 11 ASP B C 1
ATOM 4073 O O . ASP B 1 11 ? -48.344 -6.867 -37.5 1 19.22 11 ASP B O 1
ATOM 4077 N N . HIS B 1 12 ? -49 -4.801 -37.812 1 19.91 12 HIS B N 1
ATOM 4078 C CA . HIS B 1 12 ? -48.688 -3.898 -36.719 1 19.91 12 HIS B CA 1
ATOM 4079 C C . HIS B 1 12 ? -49.625 -4.082 -35.531 1 19.91 12 HIS B C 1
ATOM 4081 O O . HIS B 1 12 ? -49.625 -3.277 -34.625 1 19.91 12 HIS B O 1
ATOM 4087 N N . ASP B 1 13 ? -50.25 -5.191 -35.219 1 20.19 13 ASP B N 1
ATOM 4088 C CA . ASP B 1 13 ? -51.406 -5.027 -34.344 1 20.19 13 ASP B CA 1
ATOM 4089 C C . ASP B 1 13 ? -50.969 -4.531 -32.969 1 20.19 13 ASP B C 1
ATOM 4091 O O . ASP B 1 13 ? -49.969 -4.992 -32.406 1 20.19 13 ASP B O 1
ATOM 4095 N N . ASP B 1 14 ? -51.562 -3.412 -32.375 1 20.25 14 ASP B N 1
ATOM 4096 C CA . ASP B 1 14 ? -51.469 -2.346 -31.359 1 20.25 14 ASP B CA 1
ATOM 4097 C C . ASP B 1 14 ? -51.844 -2.861 -29.984 1 20.25 14 ASP B C 1
ATOM 4099 O O . ASP B 1 14 ? -51.938 -2.08 -29.031 1 20.25 14 ASP B O 1
ATOM 4103 N N . MET B 1 15 ? -52.031 -4.125 -29.578 1 19.91 15 MET B N 1
ATOM 4104 C CA . MET B 1 15 ? -52.875 -4.309 -28.422 1 19.91 15 MET B CA 1
ATOM 4105 C C . MET B 1 15 ? -52.25 -3.74 -27.156 1 19.91 15 MET B C 1
ATOM 4107 O O . MET B 1 15 ? -51.125 -4.102 -26.812 1 19.91 15 MET B O 1
ATOM 4111 N N . LYS B 1 16 ? -52.844 -2.586 -26.484 1 22.09 16 LYS B N 1
ATOM 4112 C CA . LYS B 1 16 ? -52.625 -1.589 -25.438 1 22.09 16 LYS B CA 1
ATOM 4113 C C . LYS B 1 16 ? -52.812 -2.201 -24.047 1 22.09 16 LYS B C 1
ATOM 4115 O O . LYS B 1 16 ? -52.875 -1.482 -23.047 1 22.09 16 LYS B O 1
ATOM 4120 N N . ASN B 1 17 ? -52.594 -3.564 -23.688 1 19.88 17 ASN B N 1
ATOM 4121 C CA . ASN B 1 17 ? -53.188 -4.027 -22.438 1 19.88 17 ASN B CA 1
ATOM 4122 C C . ASN B 1 17 ? -52.531 -3.334 -21.234 1 19.88 17 ASN B C 1
ATOM 4124 O O . ASN B 1 17 ? -51.312 -3.139 -21.188 1 19.88 17 ASN B O 1
ATOM 4128 N N . HIS B 1 18 ? -53.344 -2.562 -20.344 1 21.83 18 HIS B N 1
ATOM 4129 C CA . HIS B 1 18 ? -53.312 -1.677 -19.188 1 21.83 18 HIS B CA 1
ATOM 4130 C C . HIS B 1 18 ? -52.844 -2.416 -17.938 1 21.83 18 HIS B C 1
ATOM 4132 O O . HIS B 1 18 ? -53.594 -3.141 -17.312 1 21.83 18 HIS B O 1
ATOM 4138 N N . CYS B 1 19 ? -51.688 -3.154 -17.938 1 20.27 19 CYS B N 1
ATOM 4139 C CA . CYS B 1 19 ? -51.312 -3.98 -16.781 1 20.27 19 CYS B CA 1
ATOM 4140 C C . CYS B 1 19 ? -51.219 -3.137 -15.516 1 20.27 19 CYS B C 1
ATOM 4142 O O . CYS B 1 19 ? -50.531 -2.113 -15.508 1 20.27 19 CYS B O 1
ATOM 4144 N N . SER B 1 20 ? -52.156 -3.289 -14.516 1 21.56 20 SER B N 1
ATOM 4145 C CA . SER B 1 20 ? -52.469 -2.744 -13.195 1 21.56 20 SER B CA 1
ATOM 4146 C C . SER B 1 20 ? -51.281 -2.877 -12.242 1 21.56 20 SER B C 1
ATOM 4148 O O . SER B 1 20 ? -50.719 -3.963 -12.078 1 21.56 20 SER B O 1
ATOM 4150 N N . SER B 1 21 ? -50.438 -1.831 -11.875 1 22.94 21 SER B N 1
ATOM 4151 C CA . SER B 1 21 ? -49.156 -1.461 -11.266 1 22.94 21 SER B CA 1
ATOM 4152 C C . SER B 1 21 ? -49.156 -1.726 -9.766 1 22.94 21 SER B C 1
ATOM 4154 O O . SER B 1 21 ? -48.188 -1.432 -9.07 1 22.94 21 SER B O 1
ATOM 4156 N N . SER B 1 22 ? -50.312 -2.059 -9.109 1 23.09 22 SER B N 1
ATOM 4157 C CA . SER B 1 22 ? -50.375 -1.557 -7.738 1 23.09 22 SER B CA 1
ATOM 4158 C C . SER B 1 22 ? -49.406 -2.297 -6.828 1 23.09 22 SER B C 1
ATOM 4160 O O . SER B 1 22 ? -48.719 -1.679 -6.012 1 23.09 22 SER B O 1
ATOM 4162 N N . VAL B 1 23 ? -49.75 -3.543 -6.402 1 25.92 23 VAL B N 1
ATOM 4163 C CA . VAL B 1 23 ? -49.625 -4.074 -5.051 1 25.92 23 VAL B CA 1
ATOM 4164 C C . VAL B 1 23 ? -48.188 -4.535 -4.805 1 25.92 23 VAL B C 1
ATOM 4166 O O . VAL B 1 23 ? -47.875 -5.004 -3.713 1 25.92 23 VAL B O 1
ATOM 4169 N N . CYS B 1 24 ? -47.344 -4.754 -5.812 1 22.81 24 CYS B N 1
ATOM 4170 C CA . CYS B 1 24 ? -46.219 -5.633 -5.543 1 22.81 24 CYS B CA 1
ATOM 4171 C C . CYS B 1 24 ? -45.188 -4.934 -4.664 1 22.81 24 CYS B C 1
ATOM 4173 O O . CYS B 1 24 ? -44.062 -5.418 -4.516 1 22.81 24 CYS B O 1
ATOM 4175 N N . THR B 1 25 ? -45.5 -3.719 -4.176 1 26.25 25 THR B N 1
ATOM 4176 C CA . THR B 1 25 ? -44.375 -2.941 -3.639 1 26.25 25 THR B CA 1
ATOM 4177 C C . THR B 1 25 ? -43.906 -3.514 -2.301 1 26.25 25 THR B C 1
ATOM 4179 O O . THR B 1 25 ? -42.812 -3.176 -1.818 1 26.25 25 THR B O 1
ATOM 4182 N N . GLY B 1 26 ? -44.875 -4.207 -1.585 1 25.61 26 GLY B N 1
ATOM 4183 C CA . GLY B 1 26 ? -44.594 -4.27 -0.154 1 25.61 26 GLY B CA 1
ATOM 4184 C C . GLY B 1 26 ? -43.5 -5.234 0.215 1 25.61 26 GLY B C 1
ATOM 4185 O O . GLY B 1 26 ? -42.781 -5.02 1.197 1 25.61 26 GLY B O 1
ATOM 4186 N N . ARG B 1 27 ? -43.656 -6.461 -0.312 1 26.7 27 ARG B N 1
ATOM 4187 C CA . ARG B 1 27 ? -42.906 -7.578 0.277 1 26.7 27 ARG B CA 1
ATOM 4188 C C . ARG B 1 27 ? -41.406 -7.426 0.042 1 26.7 27 ARG B C 1
ATOM 4190 O O . ARG B 1 27 ? -40.625 -8.266 0.48 1 26.7 27 ARG B O 1
ATOM 4197 N N . CYS B 1 28 ? -41.062 -6.605 -0.99 1 28 28 CYS B N 1
ATOM 4198 C CA . CYS B 1 28 ? -39.656 -6.621 -1.342 1 28 28 CYS B CA 1
ATOM 4199 C C . CYS B 1 28 ? -38.812 -5.949 -0.26 1 28 28 CYS B C 1
ATOM 4201 O O . CYS B 1 28 ? -37.594 -5.914 -0.351 1 28 28 CYS B O 1
ATOM 4203 N N . LEU B 1 29 ? -39.5 -5.125 0.547 1 30.75 29 LEU B N 1
ATOM 4204 C CA . LEU B 1 29 ? -38.688 -4.355 1.469 1 30.75 29 LEU B CA 1
ATOM 4205 C C . LEU B 1 29 ? -38.125 -5.246 2.576 1 30.75 29 LEU B C 1
ATOM 4207 O O . LEU B 1 29 ? -37.062 -4.977 3.121 1 30.75 29 LEU B O 1
ATOM 4211 N N . SER B 1 30 ? -39 -6.285 2.969 1 31.16 30 SER B N 1
ATOM 4212 C CA . SER B 1 30 ? -38.562 -7.016 4.156 1 31.16 30 SER B CA 1
ATOM 4213 C C . SER B 1 30 ? -37.312 -7.867 3.861 1 31.16 30 SER B C 1
ATOM 4215 O O . SER B 1 30 ? -36.594 -8.234 4.777 1 31.16 30 SER B O 1
ATOM 4217 N N . ILE B 1 31 ? -37.281 -8.422 2.625 1 33.44 31 ILE B N 1
ATOM 4218 C CA . ILE B 1 31 ? -36.156 -9.336 2.375 1 33.44 31 ILE B CA 1
ATOM 4219 C C . ILE B 1 31 ? -34.844 -8.547 2.287 1 33.44 31 ILE B C 1
ATOM 4221 O O . ILE B 1 31 ? -33.781 -9.086 2.566 1 33.44 31 ILE B O 1
ATOM 4225 N N . ILE B 1 32 ? -34.938 -7.266 1.879 1 33.12 32 ILE B N 1
ATOM 4226 C CA . ILE B 1 32 ? -33.719 -6.504 1.798 1 33.12 32 ILE B CA 1
ATOM 4227 C C . ILE B 1 32 ? -33.156 -6.277 3.201 1 33.12 32 ILE B C 1
ATOM 4229 O O . ILE B 1 32 ? -31.938 -6.309 3.406 1 33.12 32 ILE B O 1
ATOM 4233 N N . PHE B 1 33 ? -34.062 -6.137 4.168 1 35.94 33 PHE B N 1
ATOM 4234 C CA . PHE B 1 33 ? -33.531 -5.871 5.496 1 35.94 33 PHE B CA 1
ATOM 4235 C C . PHE B 1 33 ? -32.844 -7.105 6.047 1 35.94 33 PHE B C 1
ATOM 4237 O O . PHE B 1 33 ? -31.891 -6.988 6.836 1 35.94 33 PHE B O 1
ATOM 4244 N N . PHE B 1 34 ? -33.406 -8.297 5.719 1 34.81 34 PHE B N 1
ATOM 4245 C CA . PHE B 1 34 ? -32.75 -9.492 6.273 1 34.81 34 PHE B CA 1
ATOM 4246 C C . PHE B 1 34 ? -31.406 -9.742 5.621 1 34.81 34 PHE B C 1
ATOM 4248 O O . PHE B 1 34 ? -30.453 -10.141 6.293 1 34.81 34 PHE B O 1
ATOM 4255 N N . CYS B 1 35 ? -31.25 -9.492 4.344 1 33.62 35 CYS B N 1
ATOM 4256 C CA . CYS B 1 35 ? -29.953 -9.734 3.699 1 33.62 35 CYS B CA 1
ATOM 4257 C C . CYS B 1 35 ? -28.922 -8.719 4.152 1 33.62 35 CYS B C 1
ATOM 4259 O O . CYS B 1 35 ? -27.719 -8.992 4.105 1 33.62 35 CYS B O 1
ATOM 4261 N N . ILE B 1 36 ? -29.375 -7.508 4.473 1 37.75 36 ILE B N 1
ATOM 4262 C CA . ILE B 1 36 ? -28.375 -6.562 4.973 1 37.75 36 ILE B CA 1
ATOM 4263 C C . ILE B 1 36 ? -27.906 -6.992 6.359 1 37.75 36 ILE B C 1
ATOM 4265 O O . ILE B 1 36 ? -26.734 -6.848 6.695 1 37.75 36 ILE B O 1
ATOM 4269 N N . GLY B 1 37 ? -28.828 -7.598 7.152 1 35.09 37 GLY B N 1
ATOM 4270 C CA . GLY B 1 37 ? -28.406 -8.039 8.477 1 35.09 37 GLY B CA 1
ATOM 4271 C C . GLY B 1 37 ? -27.375 -9.164 8.43 1 35.09 37 GLY B C 1
ATOM 4272 O O . GLY B 1 37 ? -26.422 -9.164 9.203 1 35.09 37 GLY B O 1
ATOM 4273 N N . VAL B 1 38 ? -27.625 -10.18 7.59 1 38.44 38 VAL B N 1
ATOM 4274 C CA . VAL B 1 38 ? -26.688 -11.305 7.508 1 38.44 38 VAL B CA 1
ATOM 4275 C C . VAL B 1 38 ? -25.375 -10.828 6.902 1 38.44 38 VAL B C 1
ATOM 4277 O O . VAL B 1 38 ? -24.297 -11.273 7.316 1 38.44 38 VAL B O 1
ATOM 4280 N N . VAL B 1 39 ? -25.406 -9.906 5.996 1 37.03 39 VAL B N 1
ATOM 4281 C CA . VAL B 1 39 ? -24.156 -9.406 5.43 1 37.03 39 VAL B CA 1
ATOM 4282 C C . VAL B 1 39 ? -23.406 -8.586 6.477 1 37.03 39 VAL B C 1
ATOM 4284 O O . VAL B 1 39 ? -22.172 -8.648 6.555 1 37.03 39 VAL B O 1
ATOM 4287 N N . LEU B 1 40 ? -24.141 -7.879 7.344 1 37.94 40 LEU B N 1
ATOM 4288 C CA . LEU B 1 40 ? -23.453 -7.172 8.414 1 37.94 40 LEU B CA 1
ATOM 4289 C C . LEU B 1 40 ? -22.875 -8.148 9.43 1 37.94 40 LEU B C 1
ATOM 4291 O O . LEU B 1 40 ? -21.766 -7.941 9.93 1 37.94 40 LEU B O 1
ATOM 4295 N N . MET B 1 41 ? -23.578 -9.219 9.766 1 36.28 41 MET B N 1
ATOM 4296 C CA . MET B 1 41 ? -23.047 -10.195 10.711 1 36.28 41 MET B CA 1
ATOM 4297 C C . MET B 1 41 ? -21.875 -10.961 10.094 1 36.28 41 MET B C 1
ATOM 4299 O O . MET B 1 41 ? -20.906 -11.273 10.781 1 36.28 41 MET B O 1
ATOM 4303 N N . LEU B 1 42 ? -21.969 -11.375 8.844 1 35.94 42 LEU B N 1
ATOM 4304 C CA . LEU B 1 42 ? -20.875 -12.102 8.219 1 35.94 42 LEU B CA 1
ATOM 4305 C C . LEU B 1 42 ? -19.703 -11.18 7.945 1 35.94 42 LEU B C 1
ATOM 4307 O O . LEU B 1 42 ? -18.547 -11.609 7.992 1 35.94 42 LEU B O 1
ATOM 4311 N N . SER B 1 43 ? -19.953 -9.969 7.641 1 35.47 43 SER B N 1
ATOM 4312 C CA . SER B 1 43 ? -18.828 -9.062 7.484 1 35.47 43 SER B CA 1
ATOM 4313 C C . SER B 1 43 ? -18.156 -8.766 8.828 1 35.47 43 SER B C 1
ATOM 4315 O O . SER B 1 43 ? -16.953 -8.523 8.891 1 35.47 43 SER B O 1
ATOM 4317 N N . MET B 1 44 ? -18.906 -8.75 9.945 1 36.94 44 MET B N 1
ATOM 4318 C CA . MET B 1 44 ? -18.281 -8.648 11.266 1 36.94 44 MET B CA 1
ATOM 4319 C C . MET B 1 44 ? -17.5 -9.914 11.594 1 36.94 44 MET B C 1
ATOM 4321 O O . MET B 1 44 ? -16.516 -9.859 12.336 1 36.94 44 MET B O 1
ATOM 4325 N N . GLY B 1 45 ? -17.969 -11.094 11.203 1 33.06 45 GLY B N 1
ATOM 4326 C CA . GLY B 1 45 ? -17.203 -12.32 11.422 1 33.06 45 GLY B CA 1
ATOM 4327 C C . GLY B 1 45 ? -15.883 -12.344 10.672 1 33.06 45 GLY B C 1
ATOM 4328 O O . GLY B 1 45 ? -14.867 -12.773 11.219 1 33.06 45 GLY B O 1
ATOM 4329 N N . LEU B 1 46 ? -15.898 -12 9.406 1 33.53 46 LEU B N 1
ATOM 4330 C CA . LEU B 1 46 ? -14.641 -12 8.656 1 33.53 46 LEU B CA 1
ATOM 4331 C C . LEU B 1 46 ? -13.719 -10.891 9.148 1 33.53 46 LEU B C 1
ATOM 4333 O O . LEU B 1 46 ? -12.508 -11.086 9.266 1 33.53 46 LEU B O 1
ATOM 4337 N N . ALA B 1 47 ? -14.227 -9.727 9.461 1 35.34 47 ALA B N 1
ATOM 4338 C CA . ALA B 1 47 ? -13.391 -8.711 10.102 1 35.34 47 ALA B CA 1
ATOM 4339 C C . ALA B 1 47 ? -12.914 -9.18 11.477 1 35.34 47 ALA B C 1
ATOM 4341 O O . ALA B 1 47 ? -11.766 -8.945 11.852 1 35.34 47 ALA B O 1
ATOM 4342 N N . LEU B 1 48 ? -13.82 -9.836 12.266 1 32.78 48 LEU B N 1
ATOM 4343 C CA . LEU B 1 48 ? -13.391 -10.445 13.523 1 32.78 48 LEU B CA 1
ATOM 4344 C C . LEU B 1 48 ? -12.367 -11.547 13.266 1 32.78 48 LEU B C 1
ATOM 4346 O O . LEU B 1 48 ? -11.398 -11.688 14.016 1 32.78 48 LEU B O 1
ATOM 4350 N N . TYR B 1 49 ? -12.57 -12.367 12.219 1 30.69 49 TYR B N 1
ATOM 4351 C CA . TYR B 1 49 ? -11.578 -13.391 11.922 1 30.69 49 TYR B CA 1
ATOM 4352 C C . TYR B 1 49 ? -10.234 -12.766 11.57 1 30.69 49 TYR B C 1
ATOM 4354 O O . TYR B 1 49 ? -9.195 -13.188 12.078 1 30.69 49 TYR B O 1
ATOM 4362 N N . PHE B 1 50 ? -10.258 -11.78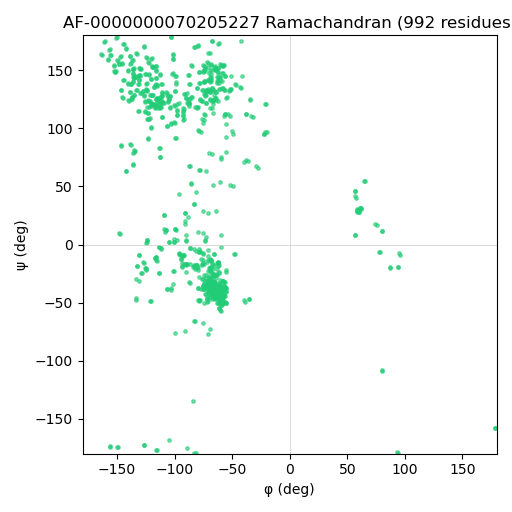1 10.633 1 32.31 50 PHE B N 1
ATOM 4363 C CA . PHE B 1 50 ? -8.961 -11.188 10.312 1 32.31 50 PHE B CA 1
ATOM 4364 C C . PHE B 1 50 ? -8.469 -10.312 11.461 1 32.31 50 PHE B C 1
ATOM 4366 O O . PHE B 1 50 ? -7.262 -10.188 11.68 1 32.31 50 PHE B O 1
ATOM 4373 N N . SER B 1 51 ? -9.445 -9.664 12.148 1 32.16 51 SER B N 1
ATOM 4374 C CA . SER B 1 51 ? -9 -8.977 13.359 1 32.16 51 SER B CA 1
ATOM 4375 C C . SER B 1 51 ? -8.555 -9.969 14.43 1 32.16 51 SER B C 1
ATOM 4377 O O . SER B 1 51 ? -7.609 -9.703 15.172 1 32.16 51 SER B O 1
ATOM 4379 N N . LEU B 1 52 ? -9.391 -11.047 14.688 1 29.86 52 LEU B N 1
ATOM 4380 C CA . LEU B 1 52 ? -8.938 -12.039 15.656 1 29.86 52 LEU B CA 1
ATOM 4381 C C . LEU B 1 52 ? -7.609 -12.656 15.227 1 29.86 52 LEU B C 1
ATOM 4383 O O . LEU B 1 52 ? -6.758 -12.953 16.078 1 29.86 52 LEU B O 1
ATOM 4387 N N . HIS B 1 53 ? -7.555 -13.078 13.953 1 29.22 53 HIS B N 1
ATOM 4388 C CA . HIS B 1 53 ? -6.324 -13.805 13.648 1 29.22 53 HIS B CA 1
ATOM 4389 C C . HIS B 1 53 ? -5.133 -12.859 13.594 1 29.22 53 HIS B C 1
ATOM 4391 O O . HIS B 1 53 ? -4.02 -13.273 13.258 1 29.22 53 HIS B O 1
ATOM 4397 N N . LYS B 1 54 ? -5.391 -11.594 13.508 1 31.27 54 LYS B N 1
ATOM 4398 C CA . LYS B 1 54 ? -4.152 -10.836 13.688 1 31.27 54 LYS B CA 1
ATOM 4399 C C . LYS B 1 54 ? -3.57 -11.047 15.078 1 31.27 54 LYS B C 1
ATOM 4401 O O . LYS B 1 54 ? -2.518 -10.5 15.406 1 31.27 54 LYS B O 1
ATOM 4406 N N . ASP B 1 55 ? -4.48 -11.484 16.031 1 28.61 55 ASP B N 1
ATOM 4407 C CA . ASP B 1 55 ? -3.879 -11.719 17.344 1 28.61 55 ASP B CA 1
ATOM 4408 C C . ASP B 1 55 ? -2.785 -12.773 17.266 1 28.61 55 ASP B C 1
ATOM 4410 O O . ASP B 1 55 ? -2.473 -13.43 18.266 1 28.61 55 ASP B O 1
ATOM 4414 N N . ILE B 1 56 ? -2.482 -13.398 16.188 1 23.14 56 ILE B N 1
ATOM 4415 C CA . ILE B 1 56 ? -1.52 -14.477 16.406 1 23.14 56 ILE B CA 1
ATOM 4416 C C . ILE B 1 56 ? -0.44 -14 17.375 1 23.14 56 ILE B C 1
ATOM 4418 O O . ILE B 1 56 ? -0.19 -12.805 17.5 1 23.14 56 ILE B O 1
ATOM 4422 N N . MET B 1 57 ? 0.51 -14.961 17.766 1 23.56 57 MET B N 1
ATOM 4423 C CA . MET B 1 57 ? 1.505 -15.383 18.734 1 23.56 57 MET B CA 1
ATOM 4424 C C . MET B 1 57 ? 2.635 -14.359 18.844 1 23.56 57 MET B C 1
ATOM 4426 O O . MET B 1 57 ? 3.426 -14.211 17.906 1 23.56 57 MET B O 1
ATOM 4430 N N . THR B 1 58 ? 2.385 -13.18 19.078 1 24.92 58 THR B N 1
ATOM 4431 C CA . THR B 1 58 ? 3.676 -12.734 19.594 1 24.92 58 THR B CA 1
ATOM 4432 C C . THR B 1 58 ? 4.156 -13.648 20.719 1 24.92 58 THR B C 1
ATOM 4434 O O . THR B 1 58 ? 3.734 -13.516 21.875 1 24.92 58 THR B O 1
ATOM 4437 N N . VAL B 1 59 ? 4.164 -14.961 20.484 1 25.73 59 VAL B N 1
ATOM 4438 C CA . VAL B 1 59 ? 4.98 -15.781 21.375 1 25.73 59 VAL B CA 1
ATOM 4439 C C . VAL B 1 59 ? 6.273 -15.047 21.719 1 25.73 59 VAL B C 1
ATOM 4441 O O . VAL B 1 59 ? 6.852 -14.367 20.859 1 25.73 59 VAL B O 1
ATOM 4444 N N . ALA B 1 60 ? 6.445 -14.633 23 1 28.48 60 ALA B N 1
ATOM 4445 C CA . ALA B 1 60 ? 7.809 -14.352 23.453 1 28.48 60 ALA B CA 1
ATOM 4446 C C . ALA B 1 60 ? 8.828 -15.062 22.562 1 28.48 60 ALA B C 1
ATOM 4448 O O . ALA B 1 60 ? 8.594 -16.188 22.109 1 28.48 60 ALA B O 1
ATOM 4449 N N . PRO B 1 61 ? 9.703 -14.312 21.938 1 28.81 61 PRO B N 1
ATOM 4450 C CA . PRO B 1 61 ? 10.633 -15.258 21.312 1 28.81 61 PRO B CA 1
ATOM 4451 C C . PRO B 1 61 ? 10.906 -16.469 22.203 1 28.81 61 PRO B C 1
ATOM 4453 O O . PRO B 1 61 ? 11.336 -16.312 23.344 1 28.81 61 PRO B O 1
ATOM 4456 N N . VAL B 1 62 ? 9.93 -17.375 22.344 1 32.25 62 VAL B N 1
ATOM 4457 C CA . VAL B 1 62 ? 10.586 -18.547 22.922 1 32.25 62 VAL B CA 1
ATOM 4458 C C . VAL B 1 62 ? 12.023 -18.641 22.422 1 32.25 62 VAL B C 1
ATOM 4460 O O . VAL B 1 62 ? 12.297 -18.375 21.25 1 32.25 62 VAL B O 1
ATOM 4463 N N . PRO B 1 63 ? 12.984 -18.375 23.406 1 33.16 63 PRO B N 1
ATOM 4464 C CA . 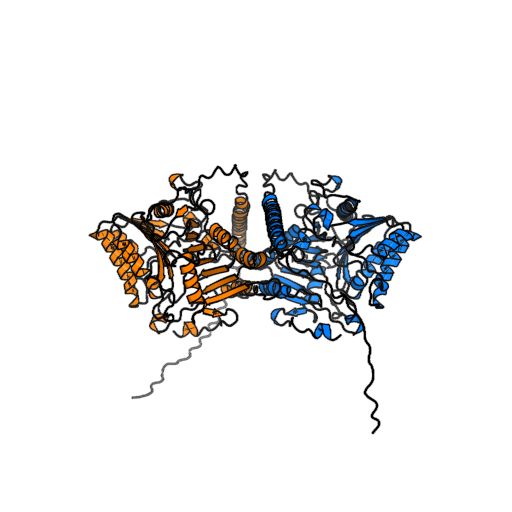PRO B 1 63 ? 14.273 -18.625 22.75 1 33.16 63 PRO B CA 1
ATOM 4465 C C . PRO B 1 63 ? 14.148 -19.5 21.516 1 33.16 63 PRO B C 1
ATOM 4467 O O . PRO B 1 63 ? 13.414 -20.5 21.531 1 33.16 63 PRO B O 1
ATOM 4470 N N . ALA B 1 64 ? 14.102 -18.797 20.422 1 37.81 64 ALA B N 1
ATOM 4471 C CA . ALA B 1 64 ? 14.062 -19.703 19.281 1 37.81 64 ALA B CA 1
ATOM 4472 C C . ALA B 1 64 ? 14.625 -21.078 19.656 1 37.81 64 ALA B C 1
ATOM 4474 O O . ALA B 1 64 ? 15.734 -21.188 20.172 1 37.81 64 ALA B O 1
ATOM 4475 N N . PRO B 1 65 ? 13.672 -21.922 20 1 38.28 65 PRO B N 1
ATOM 4476 C CA . PRO B 1 65 ? 14.453 -23.141 20.219 1 38.28 65 PRO B CA 1
ATOM 4477 C C . PRO B 1 65 ? 15.633 -23.266 19.266 1 38.28 65 PRO B C 1
ATOM 4479 O O . PRO B 1 65 ? 15.609 -22.703 18.172 1 38.28 65 PRO B O 1
ATOM 4482 N N . THR B 1 66 ? 16.719 -23.406 19.766 1 44 66 THR B N 1
ATOM 4483 C CA . THR B 1 66 ? 17.859 -23.766 18.922 1 44 66 THR B CA 1
ATOM 4484 C C . THR B 1 66 ? 17.422 -24.547 17.703 1 44 66 THR B C 1
ATOM 4486 O O . THR B 1 66 ? 17.016 -25.719 17.828 1 44 66 THR B O 1
ATOM 4489 N N . VAL B 1 67 ? 16.656 -23.812 16.844 1 54.88 67 VAL B N 1
ATOM 4490 C CA . VAL B 1 67 ? 16.25 -24.562 15.656 1 54.88 67 VAL B CA 1
ATOM 4491 C C . VAL B 1 67 ? 17.453 -25.25 15.039 1 54.88 67 VAL B C 1
ATOM 4493 O O . VAL B 1 67 ? 18.422 -24.578 14.641 1 54.88 67 VAL B O 1
ATOM 4496 N N . VAL B 1 68 ? 17.656 -26.406 15.344 1 64.19 68 VAL B N 1
ATOM 4497 C CA . VAL B 1 68 ? 18.656 -27.234 14.688 1 64.19 68 VAL B CA 1
ATOM 4498 C C . VAL B 1 68 ? 18.469 -27.188 13.172 1 64.19 68 VAL B C 1
ATOM 4500 O O . VAL B 1 68 ? 17.391 -27.469 12.672 1 64.19 68 VAL B O 1
ATOM 4503 N N . PRO B 1 69 ? 19.469 -26.531 12.516 1 75.19 69 PRO B N 1
ATOM 4504 C CA . PRO B 1 69 ? 19.359 -26.578 11.055 1 75.19 69 PRO B CA 1
ATOM 4505 C C . PRO B 1 69 ? 19.062 -27.969 10.523 1 75.19 69 PRO B C 1
ATOM 4507 O O . PRO B 1 69 ? 19.531 -28.969 11.094 1 75.19 69 PRO B O 1
ATOM 4510 N N . PRO B 1 70 ? 18.172 -27.984 9.57 1 80.88 70 PRO B N 1
ATOM 4511 C CA . PRO B 1 70 ? 17.969 -29.312 8.969 1 80.88 70 PRO B CA 1
ATOM 4512 C C . PRO B 1 70 ? 19.25 -29.891 8.383 1 80.88 70 PRO B C 1
ATOM 4514 O O . PRO B 1 70 ? 20.141 -29.156 7.977 1 80.88 70 PRO B O 1
ATOM 4517 N N . PRO B 1 71 ? 19.391 -31.156 8.414 1 84.38 71 PRO B N 1
ATOM 4518 C CA . PRO B 1 71 ? 20.562 -31.766 7.805 1 84.38 71 PRO B CA 1
ATOM 4519 C C . PRO B 1 71 ? 20.703 -31.453 6.316 1 84.38 71 PRO B C 1
ATOM 4521 O O . PRO B 1 71 ? 19.688 -31.359 5.609 1 84.38 71 PRO B O 1
ATOM 4524 N N . PRO B 1 72 ? 21.891 -31.234 5.902 1 91.12 72 PRO B N 1
ATOM 4525 C CA . PRO B 1 72 ? 22.094 -31.016 4.469 1 91.12 72 PRO B CA 1
ATOM 4526 C C . PRO B 1 72 ? 21.656 -32.219 3.619 1 91.12 72 PRO B C 1
ATOM 4528 O O . PRO B 1 72 ? 21.781 -33.344 4.051 1 91.12 72 PRO B O 1
ATOM 4531 N N . CYS B 1 73 ? 21.125 -31.859 2.482 1 94.44 73 CYS B N 1
ATOM 4532 C CA . CYS B 1 73 ? 20.75 -32.906 1.532 1 94.44 73 CYS B CA 1
ATOM 4533 C C . CYS B 1 73 ? 21.984 -33.469 0.828 1 94.44 73 CYS B C 1
ATOM 4535 O O . CYS B 1 73 ? 22.734 -32.719 0.191 1 94.44 73 CYS B O 1
ATOM 4537 N N . LYS B 1 74 ? 22.219 -34.75 0.9 1 92 74 LYS B N 1
ATOM 4538 C CA . LYS B 1 74 ? 23.391 -35.375 0.303 1 92 74 LYS B CA 1
ATOM 4539 C C . LYS B 1 74 ? 23.016 -36.125 -0.973 1 92 74 LYS B C 1
ATOM 4541 O O . LYS B 1 74 ? 23.875 -36.719 -1.635 1 92 74 LYS B O 1
ATOM 4546 N N . ASP B 1 75 ? 21.766 -36.062 -1.347 1 94.44 75 ASP B N 1
ATOM 4547 C CA . ASP B 1 75 ? 21.312 -36.719 -2.562 1 94.44 75 ASP B CA 1
ATOM 4548 C C . ASP B 1 75 ? 21.891 -36.062 -3.807 1 94.44 75 ASP B C 1
ATOM 4550 O O . ASP B 1 75 ? 22.203 -34.875 -3.787 1 94.44 75 ASP B O 1
ATOM 4554 N N . PRO B 1 76 ? 22.094 -36.844 -4.898 1 94.38 76 PRO B N 1
ATOM 4555 C CA . PRO B 1 76 ? 22.562 -36.25 -6.152 1 94.38 76 PRO B CA 1
ATOM 4556 C C . PRO B 1 76 ? 21.469 -35.562 -6.941 1 94.38 76 PRO B C 1
ATOM 4558 O O . PRO B 1 76 ? 21.172 -35.938 -8.078 1 94.38 76 PRO B O 1
ATOM 4561 N N . CYS B 1 77 ? 20.953 -34.562 -6.395 1 95.75 77 CYS B N 1
ATOM 4562 C CA . CYS B 1 77 ? 19.781 -33.875 -6.922 1 95.75 77 CYS B CA 1
ATOM 4563 C C . CYS B 1 77 ? 20.109 -33.219 -8.25 1 95.75 77 CYS B C 1
ATOM 4565 O O . CYS B 1 77 ? 21.141 -32.531 -8.383 1 95.75 77 CYS B O 1
ATOM 4567 N N . VAL B 1 78 ? 19.25 -33.406 -9.234 1 96.19 78 VAL B N 1
ATOM 4568 C CA . VAL B 1 78 ? 19.344 -32.75 -10.539 1 96.19 78 VAL B CA 1
ATOM 4569 C C . VAL B 1 78 ? 18.125 -31.875 -10.766 1 96.19 78 VAL B C 1
ATOM 4571 O O . VAL B 1 78 ? 16.984 -32.344 -10.727 1 96.19 78 VAL B O 1
ATOM 4574 N N . ILE B 1 79 ? 18.359 -30.625 -10.969 1 96.19 79 ILE B N 1
ATOM 4575 C CA . ILE B 1 79 ? 17.25 -29.703 -11.234 1 96.19 79 ILE B CA 1
ATOM 4576 C C . ILE B 1 79 ? 17.312 -29.219 -12.68 1 96.19 79 ILE B C 1
ATOM 4578 O O . ILE B 1 79 ? 18.406 -28.969 -13.203 1 96.19 79 ILE B O 1
ATOM 4582 N N . THR B 1 80 ? 16.172 -29.141 -13.336 1 97.06 80 THR B N 1
ATOM 4583 C CA . THR B 1 80 ? 16.031 -28.641 -14.695 1 97.06 80 THR B CA 1
ATOM 4584 C C . THR B 1 80 ? 14.805 -27.75 -14.82 1 97.06 80 THR B C 1
ATOM 4586 O O . THR B 1 80 ? 13.695 -28.156 -14.469 1 97.06 80 THR B O 1
ATOM 4589 N N . LEU B 1 81 ? 15.055 -26.5 -15.328 1 98 81 LEU B N 1
ATOM 4590 C CA . LEU B 1 81 ? 13.898 -25.688 -15.719 1 98 81 LEU B CA 1
ATOM 4591 C C . LEU B 1 81 ? 13.219 -26.266 -16.953 1 98 81 LEU B C 1
ATOM 4593 O O . LEU B 1 81 ? 13.891 -26.797 -17.844 1 98 81 LEU B O 1
ATOM 4597 N N . VAL B 1 82 ? 11.938 -26.219 -16.969 1 98.75 82 VAL B N 1
ATOM 4598 C CA . VAL B 1 82 ? 11.18 -26.703 -18.125 1 98.75 82 VAL B CA 1
ATOM 4599 C C . VAL B 1 82 ? 10.156 -25.641 -18.547 1 98.75 82 VAL B C 1
ATOM 4601 O O . VAL B 1 82 ? 9.594 -24.938 -17.703 1 98.75 82 VAL B O 1
ATOM 4604 N N . GLU B 1 83 ? 9.922 -25.562 -19.891 1 98.62 83 GLU B N 1
ATOM 4605 C CA . GLU B 1 83 ? 9.023 -24.531 -20.422 1 98.62 83 GLU B CA 1
ATOM 4606 C C . GLU B 1 83 ? 8.047 -25.109 -21.438 1 98.62 83 GLU B C 1
ATOM 4608 O O . GLU B 1 83 ? 8.359 -26.109 -22.109 1 98.62 83 GLU B O 1
ATOM 4613 N N . SER B 1 84 ? 6.871 -24.609 -21.453 1 98.81 84 SER B N 1
ATOM 4614 C CA . SER B 1 84 ? 6.027 -24.688 -22.641 1 98.81 84 SER B CA 1
ATOM 4615 C C . SER B 1 84 ? 6.098 -23.406 -23.453 1 98.81 84 SER B C 1
ATOM 4617 O O . SER B 1 84 ? 5.734 -22.328 -22.969 1 98.81 84 SER B O 1
ATOM 4619 N N . ILE B 1 85 ? 6.617 -23.531 -24.625 1 98.69 85 ILE B N 1
ATOM 4620 C CA . ILE B 1 85 ? 6.609 -22.406 -25.547 1 98.69 85 ILE B CA 1
ATOM 4621 C C . ILE B 1 85 ? 5.477 -22.578 -26.562 1 98.69 85 ILE B C 1
ATOM 4623 O O . ILE B 1 85 ? 5.43 -23.562 -27.297 1 98.69 85 ILE B O 1
ATOM 4627 N N . PRO B 1 86 ? 4.582 -21.641 -26.578 1 98.5 86 PRO B N 1
ATOM 4628 C CA . PRO B 1 86 ? 3.463 -21.781 -27.516 1 98.5 86 PRO B CA 1
ATOM 4629 C C . PRO B 1 86 ? 3.924 -21.953 -28.953 1 98.5 86 PRO B C 1
ATOM 4631 O O . PRO B 1 86 ? 4.91 -21.344 -29.375 1 98.5 86 PRO B O 1
ATOM 4634 N N . GLU B 1 87 ? 3.135 -22.766 -29.672 1 97.88 87 GLU B N 1
ATOM 4635 C CA . GLU B 1 87 ? 3.449 -23.016 -31.078 1 97.88 87 GLU B CA 1
ATOM 4636 C C . GLU B 1 87 ? 3.619 -21.703 -31.828 1 97.88 87 GLU B C 1
ATOM 4638 O O . GLU B 1 87 ? 2.803 -20.781 -31.703 1 97.88 87 GLU B O 1
ATOM 4643 N N . ASN B 1 88 ? 4.672 -21.578 -32.594 1 97.38 88 ASN B N 1
ATOM 4644 C CA . ASN B 1 88 ? 5.012 -20.469 -33.5 1 97.38 88 ASN B CA 1
ATOM 4645 C C . ASN B 1 88 ? 5.566 -19.281 -32.719 1 97.38 88 ASN B C 1
ATOM 4647 O O . ASN B 1 88 ? 5.973 -18.281 -33.312 1 97.38 88 ASN B O 1
ATOM 4651 N N . LEU B 1 89 ? 5.586 -19.234 -31.406 1 97.81 89 LEU B N 1
ATOM 4652 C CA . LEU B 1 89 ? 6.312 -18.234 -30.641 1 97.81 89 LEU B CA 1
ATOM 4653 C C . LEU B 1 89 ? 7.812 -18.5 -30.688 1 97.81 89 LEU B C 1
ATOM 4655 O O . LEU B 1 89 ? 8.289 -19.469 -30.078 1 97.81 89 LEU B O 1
ATOM 4659 N N . THR B 1 90 ? 8.578 -17.672 -31.344 1 97.44 90 THR B N 1
ATOM 4660 C CA . THR B 1 90 ? 9.992 -17.953 -31.562 1 97.44 90 THR B CA 1
ATOM 4661 C C . THR B 1 90 ? 10.859 -16.859 -30.938 1 97.44 90 THR B C 1
ATOM 4663 O O . THR B 1 90 ? 10.406 -15.734 -30.734 1 97.44 90 THR B O 1
ATOM 4666 N N . TYR B 1 91 ? 12 -17.234 -30.609 1 97.75 91 TYR B N 1
ATOM 4667 C CA . TYR B 1 91 ? 13.031 -16.328 -30.109 1 97.75 91 TYR B CA 1
ATOM 4668 C C . TYR B 1 91 ? 14.258 -16.359 -31.016 1 97.75 91 TYR B C 1
ATOM 4670 O O . TYR B 1 91 ? 14.469 -17.312 -31.766 1 97.75 91 TYR B O 1
ATOM 4678 N N . PRO B 1 92 ? 15.133 -15.328 -30.984 1 97 92 PRO B N 1
ATOM 4679 C CA . PRO B 1 92 ? 16.359 -15.336 -31.766 1 97 92 PRO B CA 1
ATOM 4680 C C . PRO B 1 92 ? 17.281 -16.5 -31.422 1 97 92 PRO B C 1
ATOM 4682 O O . PRO B 1 92 ? 17.25 -17 -30.297 1 97 92 PRO B O 1
ATOM 4685 N N . ALA B 1 93 ? 18.078 -16.844 -32.375 1 95.44 93 ALA B N 1
ATOM 4686 C CA . ALA B 1 93 ? 19.047 -17.906 -32.156 1 95.44 93 ALA B CA 1
ATOM 4687 C C . ALA B 1 93 ? 19.969 -17.578 -31 1 95.44 93 ALA B C 1
ATOM 4689 O O . ALA B 1 93 ? 20.422 -16.453 -30.844 1 95.44 93 ALA B O 1
ATOM 4690 N N . GLY B 1 94 ? 20.141 -18.547 -30.203 1 94.56 94 GLY B N 1
ATOM 4691 C CA . GLY B 1 94 ? 21.031 -18.359 -29.078 1 94.56 94 GLY B CA 1
ATOM 4692 C C . GLY B 1 94 ? 20.312 -17.953 -27.812 1 94.56 94 GLY B C 1
ATOM 4693 O O . GLY B 1 94 ? 20.922 -17.922 -26.734 1 94.56 94 GLY B O 1
ATOM 4694 N N . SER B 1 95 ? 19.031 -17.672 -27.906 1 96.75 95 SER B N 1
ATOM 4695 C CA . SER B 1 95 ? 18.266 -17.312 -26.703 1 96.75 95 SER B CA 1
ATOM 4696 C C . SER B 1 95 ? 18.188 -18.484 -25.734 1 96.75 95 SER B C 1
ATOM 4698 O O . SER B 1 95 ? 18.266 -19.641 -26.141 1 96.75 95 SER B O 1
ATOM 4700 N N . PRO B 1 96 ? 18.094 -18.125 -24.453 1 95.56 96 PRO B N 1
ATOM 4701 C CA . PRO B 1 96 ? 17.938 -19.203 -23.469 1 95.56 96 PRO B CA 1
ATOM 4702 C C . PRO B 1 96 ? 16.797 -20.172 -23.812 1 95.56 96 PRO B C 1
ATOM 4704 O O . PRO B 1 96 ? 15.727 -19.734 -24.234 1 95.56 96 PRO B O 1
ATOM 4707 N N . SER B 1 97 ? 17.125 -21.422 -23.703 1 95.44 97 SER B N 1
ATOM 4708 C CA . SER B 1 97 ? 16.141 -22.453 -24 1 95.44 97 SER B CA 1
ATOM 4709 C C . SER B 1 97 ? 16.25 -23.609 -23 1 95.44 97 SER B C 1
ATOM 4711 O O . SER B 1 97 ? 17.328 -23.922 -22.516 1 95.44 97 SER B O 1
ATOM 4713 N N . HIS B 1 98 ? 15.125 -24.25 -22.766 1 97.25 98 HIS B N 1
ATOM 4714 C CA . HIS B 1 98 ? 15.023 -25.359 -21.828 1 97.25 98 HIS B CA 1
ATOM 4715 C C . HIS B 1 98 ? 14.133 -26.469 -22.391 1 97.25 98 HIS B C 1
ATOM 4717 O O . HIS B 1 98 ? 13.391 -26.25 -23.359 1 97.25 98 HIS B O 1
ATOM 4723 N N . PRO B 1 99 ? 14.242 -27.703 -21.797 1 98.06 99 PRO B N 1
ATOM 4724 C CA . PRO B 1 99 ? 13.344 -28.766 -22.25 1 98.06 99 PRO B CA 1
ATOM 4725 C C . PRO B 1 99 ? 11.875 -28.391 -22.109 1 98.06 99 PRO B C 1
ATOM 4727 O O . PRO B 1 99 ? 11.523 -27.547 -21.281 1 98.06 99 PRO B O 1
ATOM 4730 N N . SER B 1 100 ? 11.078 -29.016 -22.938 1 98.69 100 SER B N 1
ATOM 4731 C CA . SER B 1 100 ? 9.648 -28.734 -22.875 1 98.69 100 SER B CA 1
ATOM 4732 C C . SER B 1 100 ? 9.008 -29.391 -21.641 1 98.69 100 SER B C 1
ATOM 4734 O O . SER B 1 100 ? 9.477 -30.422 -21.172 1 98.69 100 SER B O 1
ATOM 4736 N N . THR B 1 101 ? 8 -28.797 -21.141 1 98.88 101 THR B N 1
ATOM 4737 C CA . THR B 1 101 ? 7.227 -29.375 -20.047 1 98.88 101 THR B CA 1
ATOM 4738 C C . THR B 1 101 ? 6.707 -30.766 -20.422 1 98.88 101 THR B C 1
ATOM 4740 O O . THR B 1 101 ? 6.727 -31.688 -19.609 1 98.88 101 THR B O 1
ATOM 4743 N N . TYR B 1 102 ? 6.328 -30.953 -21.672 1 98.75 102 TYR B N 1
ATOM 4744 C CA . TYR B 1 102 ? 5.844 -32.219 -22.203 1 98.75 102 TYR B CA 1
ATOM 4745 C C . TYR B 1 102 ? 6.902 -33.312 -22.047 1 98.75 102 TYR B C 1
ATOM 4747 O O . TYR B 1 102 ? 6.648 -34.344 -21.438 1 98.75 102 TYR B O 1
ATOM 4755 N N . SER B 1 103 ? 8.047 -33.062 -22.609 1 98.69 103 SER B N 1
ATOM 4756 C CA . SER B 1 103 ? 9.102 -34.094 -22.578 1 98.69 103 SER B CA 1
ATOM 4757 C C . SER B 1 103 ? 9.5 -34.406 -21.141 1 98.69 103 SER B C 1
ATOM 4759 O O . SER B 1 103 ? 9.812 -35.562 -20.828 1 98.69 103 SER B O 1
ATOM 4761 N N . ALA B 1 104 ? 9.477 -33.406 -20.312 1 98.62 104 ALA B N 1
ATOM 4762 C CA . ALA B 1 104 ? 9.859 -33.594 -18.906 1 98.62 104 ALA B CA 1
ATOM 4763 C C . ALA B 1 104 ? 8.867 -34.531 -18.188 1 98.62 104 ALA B C 1
ATOM 4765 O O . ALA B 1 104 ? 9.266 -35.375 -17.406 1 98.62 104 ALA B O 1
ATOM 4766 N N . LEU B 1 105 ? 7.598 -34.312 -18.438 1 98.75 105 LEU B N 1
ATOM 4767 C CA . LEU B 1 105 ? 6.582 -35.156 -17.797 1 98.75 105 LEU B CA 1
ATOM 4768 C C . LEU B 1 105 ? 6.648 -36.594 -18.297 1 98.75 105 LEU B C 1
ATOM 4770 O O . LEU B 1 105 ? 6.492 -37.531 -17.516 1 98.75 105 LEU B O 1
ATOM 4774 N N . ILE B 1 106 ? 6.895 -36.719 -19.594 1 98.81 106 ILE B N 1
ATOM 4775 C CA . ILE B 1 106 ? 7.055 -38.062 -20.156 1 98.81 106 ILE B CA 1
ATOM 4776 C C . ILE B 1 106 ? 8.234 -38.781 -19.484 1 98.81 106 ILE B C 1
ATOM 4778 O O . ILE B 1 106 ? 8.125 -39.906 -19.062 1 98.81 106 ILE B O 1
ATOM 4782 N N . ASP B 1 107 ? 9.32 -38.062 -19.406 1 98.62 107 ASP B N 1
ATOM 4783 C CA . ASP B 1 107 ? 10.516 -38.625 -18.797 1 98.62 107 ASP B CA 1
ATOM 4784 C C . ASP B 1 107 ? 10.258 -39.031 -17.344 1 98.62 107 ASP B C 1
ATOM 4786 O O . ASP B 1 107 ? 10.703 -40.094 -16.906 1 98.62 107 ASP B O 1
ATOM 4790 N N . LEU B 1 108 ? 9.578 -38.188 -16.594 1 98.62 108 LEU B N 1
ATOM 4791 C CA . LEU B 1 108 ? 9.266 -38.5 -15.203 1 98.62 108 LEU B CA 1
ATOM 4792 C C . LEU B 1 108 ? 8.438 -39.75 -15.086 1 98.62 108 LEU B C 1
ATOM 4794 O O . LEU B 1 108 ? 8.703 -40.594 -14.227 1 98.62 108 LEU B O 1
ATOM 4798 N N . MET B 1 109 ? 7.43 -39.875 -15.922 1 98.62 109 MET B N 1
ATOM 4799 C CA . MET B 1 109 ? 6.57 -41.062 -15.875 1 98.62 109 MET B CA 1
ATOM 4800 C C . MET B 1 109 ? 7.348 -42.312 -16.25 1 98.62 109 MET B C 1
ATOM 4802 O O . MET B 1 109 ? 7.113 -43.406 -15.695 1 98.62 109 MET B O 1
ATOM 4806 N N . GLU B 1 110 ? 8.234 -42.125 -17.172 1 97.88 110 GLU B N 1
ATOM 4807 C CA . GLU B 1 110 ? 9.055 -43.281 -17.578 1 97.88 110 GLU B CA 1
ATOM 4808 C C . GLU B 1 110 ? 10 -43.719 -16.469 1 97.88 110 GLU B C 1
ATOM 4810 O O . GLU B 1 110 ? 10.312 -44.906 -16.344 1 97.88 110 GLU B O 1
ATOM 4815 N N . MET B 1 111 ? 10.375 -42.812 -15.648 1 97.44 111 MET B N 1
ATOM 4816 C CA . MET B 1 111 ? 11.297 -43.094 -14.555 1 97.44 111 MET B CA 1
ATOM 4817 C C . MET B 1 111 ? 10.57 -43.75 -13.383 1 97.44 111 MET B C 1
ATOM 4819 O O . MET B 1 111 ? 11.203 -44.375 -12.523 1 97.44 111 MET B O 1
ATOM 4823 N N . ALA B 1 112 ? 9.305 -43.594 -13.375 1 98.62 112 ALA B N 1
ATOM 4824 C CA . ALA B 1 112 ? 8.523 -44.094 -12.242 1 98.62 112 ALA B CA 1
ATOM 4825 C C . ALA B 1 112 ? 8.656 -45.594 -12.094 1 98.62 112 ALA B C 1
ATOM 4827 O O . ALA B 1 112 ? 8.617 -46.344 -13.086 1 98.62 112 ALA B O 1
ATOM 4828 N N . THR B 1 113 ? 8.789 -46.094 -10.797 1 98.31 113 THR B N 1
ATOM 4829 C CA . THR B 1 113 ? 8.938 -47.531 -10.57 1 98.31 113 THR B CA 1
ATOM 4830 C C . THR B 1 113 ? 7.879 -48.031 -9.594 1 98.31 113 THR B C 1
ATOM 4832 O O . THR B 1 113 ? 7.602 -49.219 -9.539 1 98.31 113 THR B O 1
ATOM 4835 N N . SER B 1 114 ? 7.309 -47.156 -8.828 1 98.12 114 SER B N 1
ATOM 4836 C CA . SER B 1 114 ? 6.383 -47.656 -7.812 1 98.12 114 SER B CA 1
ATOM 4837 C C . SER B 1 114 ? 5.094 -46.844 -7.805 1 98.12 114 SER B C 1
ATOM 4839 O O . SER B 1 114 ? 3.998 -47.406 -7.766 1 98.12 114 SER B O 1
ATOM 4841 N N . GLN B 1 115 ? 5.254 -45.5 -7.805 1 98.38 115 GLN B N 1
ATOM 4842 C CA . GLN B 1 115 ? 4.031 -44.719 -7.645 1 98.38 115 GLN B CA 1
ATOM 4843 C C . GLN B 1 115 ? 4.156 -43.344 -8.32 1 98.38 115 GLN B C 1
ATOM 4845 O O . GLN B 1 115 ? 5.25 -42.812 -8.406 1 98.38 115 GLN B O 1
ATOM 4850 N N . ILE B 1 116 ? 3.041 -42.875 -8.789 1 98.88 116 ILE B N 1
ATOM 4851 C CA . ILE B 1 116 ? 2.869 -41.531 -9.344 1 98.88 116 ILE B CA 1
ATOM 4852 C C . ILE B 1 116 ? 1.782 -40.781 -8.57 1 98.88 116 ILE B C 1
ATOM 4854 O O . ILE B 1 116 ? 0.645 -41.25 -8.484 1 98.88 116 ILE B O 1
ATOM 4858 N N . GLU B 1 117 ? 2.152 -39.656 -7.918 1 98.94 117 GLU B N 1
ATOM 4859 C CA . GLU B 1 117 ? 1.222 -38.781 -7.188 1 98.94 117 GLU B CA 1
ATOM 4860 C C . GLU B 1 117 ? 1.065 -37.438 -7.871 1 98.94 117 GLU B C 1
ATOM 4862 O O . GLU B 1 117 ? 2.057 -36.781 -8.18 1 98.94 117 GLU B O 1
ATOM 4867 N N . ILE B 1 118 ? -0.215 -37.062 -8.141 1 98.88 118 ILE B N 1
ATOM 4868 C CA . ILE B 1 118 ? -0.485 -35.844 -8.891 1 98.88 118 ILE B CA 1
ATOM 4869 C C . ILE B 1 118 ? -1.46 -34.969 -8.109 1 98.88 118 ILE B C 1
ATOM 4871 O O . ILE B 1 118 ? -2.484 -35.438 -7.621 1 98.88 118 ILE B O 1
ATOM 4875 N N . ALA B 1 119 ? -1.164 -33.719 -7.883 1 98.88 119 ALA B N 1
ATOM 4876 C CA . ALA B 1 119 ? -2.109 -32.688 -7.465 1 98.88 119 ALA B CA 1
ATOM 4877 C C . ALA B 1 119 ? -2.424 -31.719 -8.617 1 98.88 119 ALA B C 1
ATOM 4879 O O . ALA B 1 119 ? -1.518 -31.25 -9.305 1 98.88 119 ALA B O 1
ATOM 4880 N N . SER B 1 120 ? -3.77 -31.484 -8.844 1 98.38 120 SER B N 1
ATOM 4881 C CA . SER B 1 120 ? -4.117 -30.781 -10.07 1 98.38 120 SER B CA 1
ATOM 4882 C C . SER B 1 120 ? -5.387 -29.953 -9.883 1 98.38 120 SER B C 1
ATOM 4884 O O . SER B 1 120 ? -6.195 -30.234 -8.992 1 98.38 120 SER B O 1
ATOM 4886 N N . PHE B 1 121 ? -5.492 -28.984 -10.734 1 97.62 121 PHE B N 1
ATOM 4887 C CA . PHE B 1 121 ? -6.691 -28.156 -10.812 1 97.62 121 PHE B CA 1
ATOM 4888 C C . PHE B 1 121 ? -7.766 -28.844 -11.648 1 97.62 121 PHE B C 1
ATOM 4890 O O . PHE B 1 121 ? -8.742 -29.375 -11.102 1 97.62 121 PHE B O 1
ATOM 4897 N N . TYR B 1 122 ? -7.52 -29.016 -12.938 1 96.81 122 TYR B N 1
ATOM 4898 C CA . TYR B 1 122 ? -8.484 -29.672 -13.812 1 96.81 122 TYR B CA 1
ATOM 4899 C C . TYR B 1 122 ? -7.773 -30.5 -14.875 1 96.81 122 TYR B C 1
ATOM 4901 O O . TYR B 1 122 ? -6.547 -30.469 -14.984 1 96.81 122 TYR B O 1
ATOM 4909 N N . TRP B 1 123 ? -8.641 -31.281 -15.641 1 97.31 123 TRP B N 1
ATOM 4910 C CA . TRP B 1 123 ? -8.086 -32.188 -16.625 1 97.31 123 TRP B CA 1
ATOM 4911 C C . TRP B 1 123 ? -8.789 -32.031 -17.969 1 97.31 123 TRP B C 1
ATOM 4913 O O . TRP B 1 123 ? -9.984 -32.312 -18.094 1 97.31 123 TRP B O 1
ATOM 4923 N N . THR B 1 124 ? -8.031 -31.578 -18.969 1 96.56 124 THR B N 1
ATOM 4924 C CA . THR B 1 124 ? -8.469 -31.547 -20.359 1 96.56 124 THR B CA 1
ATOM 4925 C C . THR B 1 124 ? -7.312 -31.891 -21.297 1 96.56 124 THR B C 1
ATOM 4927 O O . THR B 1 124 ? -6.969 -31.094 -22.188 1 96.56 124 THR B O 1
ATOM 4930 N N . LEU B 1 125 ? -6.816 -33.125 -21.156 1 97.62 125 LEU B N 1
ATOM 4931 C CA . LEU B 1 125 ? -5.602 -33.531 -21.859 1 97.62 125 LEU B CA 1
ATOM 4932 C C . LEU B 1 125 ? -5.91 -33.969 -23.266 1 97.62 125 LEU B C 1
ATOM 4934 O O . LEU B 1 125 ? -5.012 -34.031 -24.125 1 97.62 125 LEU B O 1
ATOM 4938 N N . SER B 1 126 ? -7.16 -34.281 -23.562 1 95.94 126 SER B N 1
ATOM 4939 C CA . SER B 1 126 ? -7.555 -34.75 -24.891 1 95.94 126 SER B CA 1
ATOM 4940 C C . SER B 1 126 ? -8.227 -33.625 -25.688 1 95.94 126 SER B C 1
ATOM 4942 O O . SER B 1 126 ? -8.914 -32.781 -25.109 1 95.94 126 SER B O 1
ATOM 4944 N N . GLY B 1 127 ? -7.988 -33.688 -26.953 1 93.31 127 GLY B N 1
ATOM 4945 C CA . GLY B 1 127 ? -8.656 -32.719 -27.812 1 93.31 127 GLY B CA 1
ATOM 4946 C C . GLY B 1 127 ? -10.172 -32.75 -27.672 1 93.31 127 GLY B C 1
ATOM 4947 O O . GLY B 1 127 ? -10.828 -31.734 -27.812 1 93.31 127 GLY B O 1
ATOM 4948 N N . SER B 1 128 ? -10.719 -33.906 -27.406 1 91.44 128 SER B N 1
ATOM 4949 C CA . SER B 1 128 ? -12.164 -34.094 -27.344 1 91.44 128 SER B CA 1
ATOM 4950 C C . SER B 1 128 ? -12.727 -33.594 -26.031 1 91.44 128 SER B C 1
ATOM 4952 O O . SER B 1 128 ? -13.945 -33.531 -25.844 1 91.44 128 SER B O 1
ATOM 4954 N N . ASP B 1 129 ? -11.883 -33.188 -25.203 1 90.88 129 ASP B N 1
ATOM 4955 C CA . ASP B 1 129 ? -12.328 -32.719 -23.891 1 90.88 129 ASP B CA 1
ATOM 4956 C C . ASP B 1 129 ? -12.938 -31.328 -23.969 1 90.88 129 ASP B C 1
ATOM 4958 O O . ASP B 1 129 ? -13.609 -30.891 -23.047 1 90.88 129 ASP B O 1
ATOM 4962 N N . ILE B 1 130 ? -12.602 -30.656 -25.141 1 88.62 130 ILE B N 1
ATOM 4963 C CA . ILE B 1 130 ? -13.18 -29.328 -25.344 1 88.62 130 ILE B CA 1
ATOM 4964 C C . ILE B 1 130 ? -13.875 -29.281 -26.703 1 88.62 130 ILE B C 1
ATOM 4966 O O . ILE B 1 130 ? -13.742 -30.203 -27.516 1 88.62 130 ILE B O 1
ATOM 4970 N N . GLU B 1 131 ? -14.602 -28.25 -26.953 1 86.69 131 GLU B N 1
ATOM 4971 C CA . GLU B 1 131 ? -15.469 -28.188 -28.125 1 86.69 131 GLU B CA 1
ATOM 4972 C C . GLU B 1 131 ? -14.656 -28.016 -29.391 1 86.69 131 GLU B C 1
ATOM 4974 O O . GLU B 1 131 ? -14.977 -28.609 -30.422 1 86.69 131 GLU B O 1
ATOM 4979 N N . TYR B 1 132 ? -13.555 -27.281 -29.391 1 89.06 132 TYR B N 1
ATOM 4980 C CA . TYR B 1 132 ? -12.75 -27.031 -30.578 1 89.06 132 TYR B CA 1
ATOM 4981 C C . TYR B 1 132 ? -11.578 -28 -30.672 1 89.06 132 TYR B C 1
ATOM 4983 O O . TYR B 1 132 ? -10.719 -28.031 -29.781 1 89.06 132 TYR B O 1
ATOM 4991 N N . HIS B 1 133 ? -11.523 -28.719 -31.719 1 88.5 133 HIS B N 1
ATOM 4992 C CA . HIS B 1 133 ? -10.445 -29.688 -31.906 1 88.5 133 HIS B CA 1
ATOM 4993 C C . HIS B 1 133 ? -9.273 -29.078 -32.656 1 88.5 133 HIS B C 1
ATOM 4995 O O . HIS B 1 133 ? -9.477 -28.406 -33.688 1 88.5 133 HIS B O 1
ATOM 5001 N N . ASP B 1 134 ? -8.195 -29.234 -32.156 1 93.75 134 ASP B N 1
ATOM 5002 C CA . ASP B 1 134 ? -6.949 -28.859 -32.812 1 93.75 134 ASP B CA 1
ATOM 5003 C C . ASP B 1 134 ? -5.902 -29.969 -32.688 1 93.75 134 ASP B C 1
ATOM 5005 O O . ASP B 1 134 ? -5.789 -30.594 -31.625 1 93.75 134 ASP B O 1
ATOM 5009 N N . ASN B 1 135 ? -5.078 -30.172 -33.719 1 94.69 135 ASN B N 1
ATOM 5010 C CA . ASN B 1 135 ? -4.117 -31.266 -33.75 1 94.69 135 ASN B CA 1
ATOM 5011 C C . ASN B 1 135 ? -2.99 -31.062 -32.75 1 94.69 135 ASN B C 1
ATOM 5013 O O . ASN B 1 135 ? -2.273 -32 -32.406 1 94.69 135 ASN B O 1
ATOM 5017 N N . SER B 1 136 ? -2.924 -29.891 -32.25 1 96.38 136 SER B N 1
ATOM 5018 C CA . SER B 1 136 ? -1.882 -29.609 -31.266 1 96.38 136 SER B CA 1
ATOM 5019 C C . SER B 1 136 ? -2.195 -30.266 -29.922 1 96.38 136 SER B C 1
ATOM 5021 O O . SER B 1 136 ? -1.4 -30.188 -28.984 1 96.38 136 SER B O 1
ATOM 5023 N N . SER B 1 137 ? -3.268 -31.016 -29.844 1 97.5 137 SER B N 1
ATOM 5024 C CA . SER B 1 137 ? -3.641 -31.703 -28.609 1 97.5 137 SER B CA 1
ATOM 5025 C C . SER B 1 137 ? -2.824 -32.969 -28.406 1 97.5 137 SER B C 1
ATOM 5027 O O . SER B 1 137 ? -2.889 -33.594 -27.344 1 97.5 137 SER B O 1
ATOM 5029 N N . TRP B 1 138 ? -2.008 -33.375 -29.375 1 97.94 138 TRP B N 1
ATOM 5030 C CA . TRP B 1 138 ? -1.351 -34.656 -29.375 1 97.94 138 TRP B CA 1
ATOM 5031 C C . TRP B 1 138 ? -0.437 -34.812 -28.172 1 97.94 138 TRP B C 1
ATOM 5033 O O . TRP B 1 138 ? -0.308 -35.906 -27.609 1 97.94 138 TRP B O 1
ATOM 5043 N N . GLN B 1 139 ? 0.213 -33.75 -27.75 1 98.5 139 GLN B N 1
ATOM 5044 C CA . GLN B 1 139 ? 1.087 -33.875 -26.578 1 98.5 139 GLN B CA 1
ATOM 5045 C C . GLN B 1 139 ? 0.289 -34.188 -25.328 1 98.5 139 GLN B C 1
ATOM 5047 O O . GLN B 1 139 ? 0.739 -35 -24.484 1 98.5 139 GLN B O 1
ATOM 5052 N N . GLY B 1 140 ? -0.877 -33.531 -25.203 1 98.5 140 GLY B N 1
ATOM 5053 C CA . GLY B 1 140 ? -1.738 -33.875 -24.094 1 98.5 140 GLY B CA 1
ATOM 5054 C C . GLY B 1 140 ? -2.217 -35.312 -24.125 1 98.5 140 GLY B C 1
ATOM 5055 O O . GLY B 1 140 ? -2.221 -36 -23.109 1 98.5 140 GLY B O 1
ATOM 5056 N N . GLU B 1 141 ? -2.574 -35.75 -25.297 1 98.19 141 GLU B N 1
ATOM 5057 C CA . GLU B 1 141 ? -3.025 -37.125 -25.469 1 98.19 141 GLU B CA 1
ATOM 5058 C C . GLU B 1 141 ? -1.903 -38.125 -25.172 1 98.19 141 GLU B C 1
ATOM 5060 O O . GLU B 1 141 ? -2.145 -39.188 -24.609 1 98.19 141 GLU B O 1
ATOM 5065 N N . SER B 1 142 ? -0.745 -37.719 -25.562 1 98.56 142 SER B N 1
ATOM 5066 C CA . SER B 1 142 ? 0.424 -38.562 -25.281 1 98.56 142 SER B CA 1
ATOM 5067 C C . SER B 1 142 ? 0.677 -38.688 -23.781 1 98.56 142 SER B C 1
ATOM 5069 O O . SER B 1 142 ? 0.977 -39.75 -23.281 1 98.56 142 SER B O 1
ATOM 5071 N N . VAL B 1 143 ? 0.576 -37.594 -23.094 1 98.69 143 VAL B N 1
ATOM 5072 C CA . VAL B 1 143 ? 0.749 -37.594 -21.641 1 98.69 143 VAL B CA 1
ATOM 5073 C C . VAL B 1 143 ? -0.296 -38.5 -21 1 98.69 143 VAL B C 1
ATOM 5075 O O . VAL B 1 143 ? 0.034 -39.312 -20.141 1 98.69 143 VAL B O 1
ATOM 5078 N N . LEU B 1 144 ? -1.544 -38.375 -21.422 1 98.62 144 LEU B N 1
ATOM 5079 C CA . LEU B 1 144 ? -2.627 -39.156 -20.875 1 98.62 144 LEU B CA 1
ATOM 5080 C C . LEU B 1 144 ? -2.395 -40.656 -21.141 1 98.62 144 LEU B C 1
ATOM 5082 O O . LEU B 1 144 ? -2.566 -41.5 -20.25 1 98.62 144 LEU B O 1
ATOM 5086 N N . SER B 1 145 ? -2 -40.938 -22.344 1 98.44 145 SER B N 1
ATOM 5087 C CA . SER B 1 145 ? -1.767 -42.312 -22.719 1 98.44 145 SER B CA 1
ATOM 5088 C C . SER B 1 145 ? -0.613 -42.938 -21.938 1 98.44 145 SER B C 1
ATOM 5090 O O . SER B 1 145 ? -0.664 -44.094 -21.547 1 98.44 145 SER B O 1
ATOM 5092 N N . THR B 1 146 ? 0.431 -42.156 -21.797 1 98.75 146 THR B N 1
ATOM 5093 C CA . THR B 1 146 ? 1.579 -42.625 -21.031 1 98.75 146 THR B CA 1
ATOM 5094 C C . THR B 1 146 ? 1.19 -42.906 -19.578 1 98.75 146 THR B C 1
ATOM 5096 O O . THR B 1 146 ? 1.609 -43.906 -18.984 1 98.75 146 THR B O 1
ATOM 5099 N N . LEU B 1 147 ? 0.41 -42.031 -19.016 1 98.81 147 LEU B N 1
ATOM 5100 C CA . LEU B 1 147 ? -0.063 -42.219 -17.641 1 98.81 147 LEU B CA 1
ATOM 5101 C C . LEU B 1 147 ? -0.965 -43.438 -17.547 1 98.81 147 LEU B C 1
ATOM 5103 O O . LEU B 1 147 ? -0.866 -44.219 -16.594 1 98.81 147 LEU B O 1
ATOM 5107 N N . MET B 1 148 ? -1.856 -43.625 -18.531 1 98.62 148 MET B N 1
ATOM 5108 C CA . MET B 1 148 ? -2.729 -44.812 -18.594 1 98.62 148 MET B CA 1
ATOM 5109 C C . MET B 1 148 ? -1.912 -46.094 -18.625 1 98.62 148 MET B C 1
ATOM 5111 O O . MET B 1 148 ? -2.221 -47.031 -17.922 1 98.62 148 MET B O 1
ATOM 5115 N N . ALA B 1 149 ? -0.911 -46.094 -19.422 1 98.5 149 ALA B N 1
ATOM 5116 C CA . ALA B 1 149 ? -0.056 -47.25 -19.562 1 98.5 149 ALA B CA 1
ATOM 5117 C C . ALA B 1 149 ? 0.696 -47.531 -18.266 1 98.5 149 ALA B C 1
ATOM 5119 O O . ALA B 1 149 ? 0.935 -48.719 -17.922 1 98.5 149 ALA B O 1
ATOM 5120 N N . ALA B 1 150 ? 1.098 -46.5 -17.594 1 98.62 150 ALA B N 1
ATOM 5121 C CA . ALA B 1 150 ? 1.803 -46.656 -16.328 1 98.62 150 ALA B CA 1
ATOM 5122 C C . ALA B 1 150 ? 0.961 -47.469 -15.328 1 98.62 150 ALA B C 1
ATOM 5124 O O . ALA B 1 150 ? 1.479 -48.312 -14.609 1 98.62 150 ALA B O 1
ATOM 5125 N N . GLY B 1 151 ? -0.279 -47.156 -15.273 1 98.25 151 GLY B N 1
ATOM 5126 C CA . GLY B 1 151 ? -1.164 -47.875 -14.367 1 98.25 151 GLY B CA 1
ATOM 5127 C C . GLY B 1 151 ? -1.583 -49.25 -14.891 1 98.25 151 GLY B C 1
ATOM 5128 O O . GLY B 1 151 ? -1.489 -50.25 -14.18 1 98.25 151 GLY B O 1
ATOM 5129 N N . ARG B 1 152 ? -1.996 -49.281 -16.109 1 97.75 152 ARG B N 1
ATOM 5130 C CA . ARG B 1 152 ? -2.639 -50.438 -16.688 1 97.75 152 ARG B CA 1
ATOM 5131 C C . ARG B 1 152 ? -1.625 -51.562 -16.953 1 97.75 152 ARG B C 1
ATOM 5133 O O . ARG B 1 152 ? -1.879 -52.719 -16.641 1 97.75 152 ARG B O 1
ATOM 5140 N N . PHE B 1 153 ? -0.51 -51.219 -17.453 1 97.81 153 PHE B N 1
ATOM 5141 C CA . PHE B 1 153 ? 0.427 -52.219 -17.922 1 97.81 153 PHE B CA 1
ATOM 5142 C C . PHE B 1 153 ? 1.601 -52.344 -16.969 1 97.81 153 PHE B C 1
ATOM 5144 O O . PHE B 1 153 ? 2.053 -53.469 -16.688 1 97.81 153 PHE B O 1
ATOM 5151 N N . ARG B 1 154 ? 2.043 -51.25 -16.438 1 98.06 154 ARG B N 1
ATOM 5152 C CA . ARG B 1 154 ? 3.203 -51.312 -15.562 1 98.06 154 ARG B CA 1
ATOM 5153 C C . ARG B 1 154 ? 2.775 -51.469 -14.102 1 98.06 154 ARG B C 1
ATOM 5155 O O . ARG B 1 154 ? 3.611 -51.719 -13.234 1 98.06 154 ARG B O 1
ATOM 5162 N N . LYS B 1 155 ? 1.545 -51.344 -13.789 1 97.81 155 LYS B N 1
ATOM 5163 C CA . LYS B 1 155 ? 0.918 -51.594 -12.492 1 97.81 155 LYS B CA 1
ATOM 5164 C C . LYS B 1 155 ? 1.479 -50.656 -11.414 1 97.81 155 LYS B C 1
ATOM 5166 O O . LYS B 1 155 ? 1.711 -51.094 -10.281 1 97.81 155 LYS B O 1
ATOM 5171 N N . LEU B 1 156 ? 1.863 -49.469 -11.844 1 98.62 156 LEU B N 1
ATOM 5172 C CA . LEU B 1 156 ? 2.254 -48.438 -10.883 1 98.62 156 LEU B CA 1
ATOM 5173 C C . LEU B 1 156 ? 1.04 -47.906 -10.117 1 98.62 156 LEU B C 1
ATOM 5175 O O . LEU B 1 156 ? -0.058 -47.844 -10.672 1 98.62 156 LEU B O 1
ATOM 5179 N N . LYS B 1 157 ? 1.245 -47.656 -8.852 1 98.75 157 LYS B N 1
ATOM 5180 C CA . LYS B 1 157 ? 0.209 -46.969 -8.086 1 98.75 157 LYS B CA 1
ATOM 5181 C C . LYS B 1 157 ? 0.072 -45.531 -8.523 1 98.75 157 LYS B C 1
ATOM 5183 O O . LYS B 1 157 ? 1.059 -44.781 -8.562 1 98.75 157 LYS B O 1
ATOM 5188 N N . ILE B 1 158 ? -1.13 -45.125 -8.906 1 98.88 158 ILE B N 1
ATOM 5189 C CA . ILE B 1 158 ? -1.396 -43.75 -9.32 1 98.88 158 ILE B CA 1
ATOM 5190 C C . ILE B 1 158 ? -2.385 -43.094 -8.359 1 98.88 158 ILE B C 1
ATOM 5192 O O . ILE B 1 158 ? -3.49 -43.594 -8.156 1 98.88 158 ILE B O 1
ATOM 5196 N N . LYS B 1 159 ? -1.982 -42 -7.676 1 98.94 159 LYS B N 1
ATOM 5197 C CA . LYS B 1 159 ? -2.836 -41.219 -6.793 1 98.94 159 LYS B CA 1
ATOM 5198 C C . LYS B 1 159 ? -3.018 -39.812 -7.336 1 98.94 159 LYS B C 1
ATOM 5200 O O . LYS B 1 159 ? -2.037 -39.125 -7.617 1 98.94 159 LYS B O 1
ATOM 5205 N N . ILE B 1 160 ? -4.289 -39.406 -7.48 1 98.81 160 ILE B N 1
ATOM 5206 C CA . ILE B 1 160 ? -4.598 -38.094 -8.016 1 98.81 160 ILE B CA 1
ATOM 5207 C C . ILE B 1 160 ? -5.449 -37.312 -7.02 1 98.81 160 ILE B C 1
ATOM 5209 O O . ILE B 1 160 ? -6.555 -37.75 -6.672 1 98.81 160 ILE B O 1
ATOM 5213 N N . ALA B 1 161 ? -4.922 -36.219 -6.441 1 98.81 161 ALA B N 1
ATOM 5214 C CA . ALA B 1 161 ? -5.703 -35.219 -5.742 1 98.81 161 ALA B CA 1
ATOM 5215 C C . ALA B 1 161 ? -6.102 -34.094 -6.688 1 98.81 161 ALA B C 1
ATOM 5217 O O . ALA B 1 161 ? -5.246 -33.344 -7.191 1 98.81 161 ALA B O 1
ATOM 5218 N N . GLN B 1 162 ? -7.391 -33.938 -6.961 1 98.5 162 GLN B N 1
ATOM 5219 C CA . GLN B 1 162 ? -7.844 -32.938 -7.922 1 98.5 162 GLN B CA 1
ATOM 5220 C C . GLN B 1 162 ? -8.828 -31.984 -7.281 1 98.5 162 GLN B C 1
ATOM 5222 O O . GLN B 1 162 ? -9.414 -32.281 -6.238 1 98.5 162 GLN B O 1
ATOM 5227 N N . ASN B 1 163 ? -8.938 -30.797 -7.859 1 98.25 163 ASN B N 1
ATOM 5228 C CA . ASN B 1 163 ? -9.992 -29.859 -7.48 1 98.25 163 ASN B CA 1
ATOM 5229 C C . ASN B 1 163 ? -11.359 -30.344 -7.93 1 98.25 163 ASN B C 1
ATOM 5231 O O . ASN B 1 163 ? -11.492 -30.953 -8.992 1 98.25 163 ASN B O 1
ATOM 5235 N N . LYS B 1 164 ? -12.344 -30.031 -7.188 1 96.5 164 LYS B N 1
ATOM 5236 C CA . LYS B 1 164 ? -13.711 -30.406 -7.559 1 96.5 164 LYS B CA 1
ATOM 5237 C C . LYS B 1 164 ? -14.133 -29.719 -8.859 1 96.5 164 LYS B C 1
ATOM 5239 O O . LYS B 1 164 ? -14.031 -28.5 -8.984 1 96.5 164 LYS B O 1
ATOM 5244 N N . PRO B 1 165 ? -14.531 -30.547 -9.797 1 92.12 165 PRO B N 1
ATOM 5245 C CA . PRO B 1 165 ? -15.016 -29.922 -11.039 1 92.12 165 PRO B CA 1
ATOM 5246 C C . PRO B 1 165 ? -16.328 -29.172 -10.844 1 92.12 165 PRO B C 1
ATOM 5248 O O . PRO B 1 165 ? -17.094 -29.5 -9.93 1 92.12 165 PRO B O 1
ATOM 5251 N N . ASP B 1 166 ? -16.531 -28.234 -11.711 1 83.44 166 ASP B N 1
ATOM 5252 C CA . ASP B 1 166 ? -17.797 -27.5 -11.672 1 83.44 166 ASP B CA 1
ATOM 5253 C C . ASP B 1 166 ? -18.969 -28.391 -12.039 1 83.44 166 ASP B C 1
ATOM 5255 O O . ASP B 1 166 ? -20.062 -28.266 -11.477 1 83.44 166 ASP B O 1
ATOM 5259 N N . ASN B 1 167 ? -18.688 -29.156 -13.023 1 82 167 ASN B N 1
ATOM 5260 C CA . ASN B 1 167 ? -19.781 -30 -13.5 1 82 167 ASN B CA 1
ATOM 5261 C C . ASN B 1 167 ? -19.391 -31.484 -13.469 1 82 167 ASN B C 1
ATOM 5263 O O . ASN B 1 167 ? -18.797 -31.984 -14.422 1 82 167 ASN B O 1
ATOM 5267 N N . GLY B 1 168 ? -19.672 -32.094 -12.391 1 82.44 168 GLY B N 1
ATOM 5268 C CA . GLY B 1 168 ? -19.594 -33.562 -12.398 1 82.44 168 GLY B CA 1
ATOM 5269 C C . GLY B 1 168 ? -18.188 -34.094 -12.242 1 82.44 168 GLY B C 1
ATOM 5270 O O . GLY B 1 168 ? -17.578 -33.969 -11.172 1 82.44 168 GLY B O 1
ATOM 5271 N N . TYR B 1 169 ? -17.641 -34.656 -13.391 1 83.44 169 TYR B N 1
ATOM 5272 C CA . TYR B 1 169 ? -16.359 -35.344 -13.328 1 83.44 169 TYR B CA 1
ATOM 5273 C C . TYR B 1 169 ? -15.469 -34.969 -14.508 1 83.44 169 TYR B C 1
ATOM 5275 O O . TYR B 1 169 ? -15.953 -34.406 -15.492 1 83.44 169 TYR B O 1
ATOM 5283 N N . TYR B 1 170 ? -14.172 -35.156 -14.352 1 92.88 170 TYR B N 1
ATOM 5284 C CA . TYR B 1 170 ? -13.25 -35.094 -15.477 1 92.88 170 TYR B CA 1
ATOM 5285 C C . TYR B 1 170 ? -13.156 -36.438 -16.203 1 92.88 170 TYR B C 1
ATOM 5287 O O . TYR B 1 170 ? -12.828 -37.438 -15.586 1 92.88 170 TYR B O 1
ATOM 5295 N N . ASN B 1 171 ? -13.359 -36.406 -17.469 1 92.62 171 ASN B N 1
ATOM 5296 C CA . ASN B 1 171 ? -13.281 -37.656 -18.234 1 92.62 171 ASN B CA 1
ATOM 5297 C C . ASN B 1 171 ? -11.922 -38.312 -18.078 1 92.62 171 ASN B C 1
ATOM 5299 O O . ASN B 1 171 ? -11.836 -39.531 -17.953 1 92.62 171 ASN B O 1
ATOM 5303 N N . ASN B 1 172 ? -10.883 -37.562 -18.062 1 96.94 172 ASN B N 1
ATOM 5304 C CA . ASN B 1 172 ? -9.531 -38.094 -17.969 1 96.94 172 ASN B CA 1
ATOM 5305 C C . ASN B 1 172 ? -9.32 -38.906 -16.688 1 96.94 172 ASN B C 1
ATOM 5307 O O . ASN B 1 172 ? -8.883 -40.031 -16.734 1 96.94 172 ASN B O 1
ATOM 5311 N N . THR B 1 173 ? -9.648 -38.312 -15.547 1 97.44 173 THR B N 1
ATOM 5312 C CA . THR B 1 173 ? -9.367 -39 -14.289 1 97.44 173 THR B CA 1
ATOM 5313 C C . THR B 1 173 ? -10.352 -40.125 -14.039 1 97.44 173 THR B C 1
ATOM 5315 O O . THR B 1 173 ? -10.016 -41.125 -13.398 1 97.44 173 THR B O 1
ATOM 5318 N N . ARG B 1 174 ? -11.609 -39.969 -14.57 1 96.5 174 ARG B N 1
ATOM 5319 C CA . ARG B 1 174 ? -12.547 -41.094 -14.531 1 96.5 174 ARG B CA 1
ATOM 5320 C C . ARG B 1 174 ? -11.984 -42.312 -15.266 1 96.5 174 ARG B C 1
ATOM 5322 O O . ARG B 1 174 ? -12.039 -43.406 -14.766 1 96.5 174 ARG B O 1
ATOM 5329 N N . ASP B 1 175 ? -11.484 -42.062 -16.453 1 97.06 175 ASP B N 1
ATOM 5330 C CA . ASP B 1 175 ? -10.93 -43.125 -17.266 1 97.06 175 ASP B CA 1
ATOM 5331 C C . ASP B 1 175 ? -9.695 -43.75 -16.609 1 97.06 175 ASP B C 1
ATOM 5333 O O . ASP B 1 175 ? -9.484 -44.969 -16.656 1 97.06 175 ASP B O 1
ATOM 5337 N N . LEU B 1 176 ? -8.852 -42.938 -16.078 1 98.44 176 LEU B N 1
ATOM 5338 C CA . LEU B 1 176 ? -7.676 -43.406 -15.367 1 98.44 176 LEU B CA 1
ATOM 5339 C C . LEU B 1 176 ? -8.078 -44.312 -14.203 1 98.44 176 LEU B C 1
ATOM 5341 O O . LEU B 1 176 ? -7.43 -45.344 -13.945 1 98.44 176 LEU B O 1
ATOM 5345 N N . ALA B 1 177 ? -9.086 -43.875 -13.484 1 98.19 177 ALA B N 1
ATOM 5346 C CA . ALA B 1 177 ? -9.57 -44.688 -12.383 1 98.19 177 ALA B CA 1
ATOM 5347 C C . ALA B 1 177 ? -10.117 -46.031 -12.883 1 98.19 177 ALA B C 1
ATOM 5349 O O . ALA B 1 177 ? -9.852 -47.094 -12.289 1 98.19 177 ALA B O 1
ATOM 5350 N N . ARG B 1 178 ? -10.844 -46 -13.938 1 97.81 178 ARG B N 1
ATOM 5351 C CA . ARG B 1 178 ? -11.547 -47.156 -14.453 1 97.81 178 ARG B CA 1
ATOM 5352 C C . ARG B 1 178 ? -10.578 -48.125 -15.125 1 97.81 178 ARG B C 1
ATOM 5354 O O . ARG B 1 178 ? -10.719 -49.344 -14.984 1 97.81 178 ARG B O 1
ATOM 5361 N N . TYR B 1 179 ? -9.602 -47.562 -15.812 1 97.62 179 TYR B N 1
ATOM 5362 C CA . TYR B 1 179 ? -8.867 -48.406 -16.734 1 97.62 179 TYR B CA 1
ATOM 5363 C C . TYR B 1 179 ? -7.41 -48.531 -16.328 1 97.62 179 TYR B C 1
ATOM 5365 O O . TYR B 1 179 ? -6.691 -49.406 -16.797 1 97.62 179 TYR B O 1
ATOM 5373 N N . ALA B 1 180 ? -6.953 -47.719 -15.438 1 97.94 180 ALA B N 1
ATOM 5374 C CA . ALA B 1 180 ? -5.547 -47.75 -15.055 1 97.94 180 ALA B CA 1
ATOM 5375 C C . ALA B 1 180 ? -5.391 -47.938 -13.547 1 97.94 180 ALA B C 1
ATOM 5377 O O . ALA B 1 180 ? -4.273 -47.906 -13.023 1 97.94 180 ALA B O 1
ATOM 5378 N N . GLY B 1 181 ? -6.488 -48.062 -12.828 1 97.94 181 GLY B N 1
ATOM 5379 C CA . GLY B 1 181 ? -6.441 -48.344 -11.398 1 97.94 181 GLY B CA 1
ATOM 5380 C C . GLY B 1 181 ? -6.055 -47.125 -10.57 1 97.94 181 GLY B C 1
ATOM 5381 O O . GLY B 1 181 ? -5.621 -47.281 -9.422 1 97.94 181 GLY B O 1
ATOM 5382 N N . ALA B 1 182 ? -6.137 -45.969 -11.102 1 98.69 182 ALA B N 1
ATOM 5383 C CA . ALA B 1 182 ? -5.785 -44.75 -10.367 1 98.69 182 ALA B CA 1
ATOM 5384 C C . ALA B 1 182 ? -6.77 -44.469 -9.234 1 98.69 182 ALA B C 1
ATOM 5386 O O . ALA B 1 182 ? -7.973 -44.688 -9.383 1 98.69 182 ALA B O 1
ATOM 5387 N N . GLU B 1 183 ? -6.262 -44.125 -8.07 1 98.69 183 GLU B N 1
ATOM 5388 C CA . GLU B 1 183 ? -7.094 -43.625 -6.988 1 98.69 183 GLU B CA 1
ATOM 5389 C C . GLU B 1 183 ? -7.234 -42.094 -7.094 1 98.69 183 GLU B C 1
ATOM 5391 O O . GLU B 1 183 ? -6.238 -41.375 -7.129 1 98.69 183 GLU B O 1
ATOM 5396 N N . VAL B 1 184 ? -8.5 -41.656 -7.184 1 98.38 184 VAL B N 1
ATOM 5397 C CA . VAL B 1 184 ? -8.758 -40.219 -7.367 1 98.38 184 VAL B CA 1
ATOM 5398 C C . VAL B 1 184 ? -9.5 -39.688 -6.156 1 98.38 184 VAL B C 1
ATOM 5400 O O . VAL B 1 184 ? -10.531 -40.219 -5.75 1 98.38 184 VAL B O 1
ATOM 5403 N N . ARG B 1 185 ? -8.945 -38.656 -5.539 1 98.31 185 ARG B N 1
ATOM 5404 C CA . ARG B 1 185 ? -9.633 -37.906 -4.492 1 98.31 185 ARG B CA 1
ATOM 5405 C C . ARG B 1 185 ? -9.883 -36.469 -4.926 1 98.31 185 ARG B C 1
ATOM 5407 O O . ARG B 1 185 ? -9.023 -35.844 -5.555 1 98.31 185 ARG B O 1
ATOM 5414 N N . THR B 1 186 ? -11.07 -36.031 -4.637 1 97.88 186 THR B N 1
ATOM 5415 C CA . THR B 1 186 ? -11.5 -34.688 -5.074 1 97.88 186 THR B CA 1
ATOM 5416 C C . THR B 1 186 ? -11.641 -33.75 -3.885 1 97.88 186 THR B C 1
ATOM 5418 O O . THR B 1 186 ? -12.359 -34.062 -2.93 1 97.88 186 THR B O 1
ATOM 5421 N N . LEU B 1 187 ? -10.938 -32.656 -3.91 1 98.19 187 LEU B N 1
ATOM 5422 C CA . LEU B 1 187 ? -11.016 -31.656 -2.854 1 98.19 187 LEU B CA 1
ATOM 5423 C C . LEU B 1 187 ? -12.102 -30.625 -3.162 1 98.19 187 LEU B C 1
ATOM 5425 O O . LEU B 1 187 ? -12.102 -30.031 -4.238 1 98.19 187 LEU B O 1
ATOM 5429 N N . ASP B 1 188 ? -13 -30.453 -2.211 1 96.94 188 ASP B N 1
ATOM 5430 C CA . ASP B 1 188 ? -14.047 -29.438 -2.281 1 96.94 188 ASP B CA 1
ATOM 5431 C C . ASP B 1 188 ? -13.664 -28.203 -1.475 1 96.94 188 ASP B C 1
ATOM 5433 O O . ASP B 1 188 ? -14.078 -28.047 -0.32 1 96.94 188 ASP B O 1
ATOM 5437 N N . PHE B 1 189 ? -13.055 -27.297 -2.107 1 97.12 189 PHE B N 1
ATOM 5438 C CA . PHE B 1 189 ? -12.523 -26.125 -1.42 1 97.12 189 PHE B CA 1
ATOM 5439 C C . PHE B 1 189 ? -13.656 -25.266 -0.859 1 97.12 189 PHE B C 1
ATOM 5441 O O . PHE B 1 189 ? -13.484 -24.578 0.154 1 97.12 189 PHE B O 1
ATOM 5448 N N . LYS B 1 190 ? -14.797 -25.219 -1.536 1 94.62 190 LYS B N 1
ATOM 5449 C CA . LYS B 1 190 ? -15.938 -24.5 -0.978 1 94.62 190 LYS B CA 1
ATOM 5450 C C . LYS B 1 190 ? -16.297 -25.047 0.404 1 94.62 190 LYS B C 1
ATOM 5452 O O . LYS B 1 190 ? -16.594 -24.266 1.318 1 94.62 190 LYS B O 1
ATOM 5457 N N . SER B 1 191 ? -16.312 -26.312 0.492 1 95.75 191 SER B N 1
ATOM 5458 C CA . SER B 1 191 ? -16.609 -26.953 1.771 1 95.75 191 SER B CA 1
ATOM 5459 C C . SER B 1 191 ? -15.469 -26.781 2.764 1 95.75 191 SER B C 1
ATOM 5461 O O . SER B 1 191 ? -15.703 -26.562 3.955 1 95.75 191 SER B O 1
ATOM 5463 N N . LEU B 1 192 ? -14.266 -26.844 2.318 1 97.44 192 LEU B N 1
ATOM 5464 C CA . LEU B 1 192 ? -13.086 -26.859 3.176 1 97.44 192 LEU B CA 1
ATOM 5465 C C . LEU B 1 192 ? -12.742 -25.453 3.65 1 97.44 192 LEU B C 1
ATOM 5467 O O . LEU B 1 192 ? -12.328 -25.266 4.797 1 97.44 192 LEU B O 1
ATOM 5471 N N . MET B 1 193 ? -12.922 -24.453 2.758 1 96.12 193 MET B N 1
ATOM 5472 C CA . MET B 1 193 ? -12.383 -23.125 3.008 1 96.12 193 MET B CA 1
ATOM 5473 C C . MET B 1 193 ? -13.445 -22.047 2.777 1 96.12 193 MET B C 1
ATOM 5475 O O . MET B 1 193 ? -13.227 -20.875 3.076 1 96.12 193 MET B O 1
ATOM 5479 N N . GLY B 1 194 ? -14.555 -22.438 2.244 1 94.5 194 GLY B N 1
ATOM 5480 C CA . GLY B 1 194 ? -15.586 -21.469 1.892 1 94.5 194 GLY B CA 1
ATOM 5481 C C . GLY B 1 194 ? -15.406 -20.891 0.502 1 94.5 194 GLY B C 1
ATOM 5482 O O . GLY B 1 194 ? -16.344 -20.312 -0.06 1 94.5 194 GLY B O 1
ATOM 5483 N N . ASN B 1 195 ? -14.203 -20.969 -0.063 1 95.62 195 ASN B N 1
ATOM 5484 C CA . ASN B 1 195 ? -13.836 -20.453 -1.379 1 95.62 195 ASN B CA 1
ATOM 5485 C C . ASN B 1 195 ? -12.555 -21.109 -1.896 1 95.62 195 ASN B C 1
ATOM 5487 O O . ASN B 1 195 ? -11.984 -21.984 -1.241 1 95.62 195 ASN B O 1
ATOM 5491 N N . GLY B 1 196 ? -12.25 -20.766 -3.092 1 96.5 196 GLY B N 1
ATOM 5492 C CA . GLY B 1 196 ? -10.961 -21.172 -3.623 1 96.5 196 GLY B CA 1
ATOM 5493 C C . GLY B 1 196 ? -11.016 -22.484 -4.383 1 96.5 196 GLY B C 1
ATOM 5494 O O . GLY B 1 196 ? -12.094 -23.062 -4.566 1 96.5 196 GLY B O 1
ATOM 5495 N N . ILE B 1 197 ? -9.828 -22.906 -4.859 1 97.62 197 ILE B N 1
ATOM 5496 C CA . ILE B 1 197 ? -9.641 -24.109 -5.641 1 97.62 197 ILE B CA 1
ATOM 5497 C C . ILE B 1 197 ? -8.266 -24.719 -5.336 1 97.62 197 ILE B C 1
ATOM 5499 O O . ILE B 1 197 ? -7.422 -24.062 -4.715 1 97.62 197 ILE B O 1
ATOM 5503 N N . LEU B 1 198 ? -8.125 -25.953 -5.668 1 98.44 198 LEU B N 1
ATOM 5504 C CA . LEU B 1 198 ? -6.785 -26.531 -5.723 1 98.44 198 LEU B CA 1
ATOM 5505 C C . LEU B 1 198 ? -6.086 -26.156 -7.02 1 98.44 198 LEU B C 1
ATOM 5507 O O . LEU B 1 198 ? -6.238 -26.828 -8.039 1 98.44 198 LEU B O 1
ATOM 5511 N N . HIS B 1 199 ? -5.258 -25.141 -6.883 1 98.25 199 HIS B N 1
ATOM 5512 C CA . HIS B 1 199 ? -4.625 -24.578 -8.07 1 98.25 199 HIS B CA 1
ATOM 5513 C C . HIS B 1 199 ? -3.201 -25.109 -8.234 1 98.25 199 HIS B C 1
ATOM 5515 O O . HIS B 1 199 ? -2.422 -24.562 -9.023 1 98.25 199 HIS B O 1
ATOM 5521 N N . THR B 1 200 ? -2.865 -26.125 -7.508 1 98.5 200 THR B N 1
ATOM 5522 C CA . THR B 1 200 ? -1.542 -26.734 -7.512 1 98.5 200 THR B CA 1
ATOM 5523 C C . THR B 1 200 ? -1.336 -27.562 -8.781 1 98.5 200 THR B C 1
ATOM 5525 O O . THR B 1 200 ? -2.252 -28.25 -9.234 1 98.5 200 THR B O 1
ATOM 5528 N N . LYS B 1 201 ? -0.165 -27.5 -9.344 1 98.62 201 LYS B N 1
ATOM 5529 C CA . LYS B 1 201 ? 0.323 -28.391 -10.398 1 98.62 201 LYS B CA 1
ATOM 5530 C C . LYS B 1 201 ? 1.587 -29.125 -9.953 1 98.62 201 LYS B C 1
ATOM 5532 O O . LYS B 1 201 ? 2.674 -28.547 -9.938 1 98.62 201 LYS B O 1
ATOM 5537 N N . MET B 1 202 ? 1.344 -30.297 -9.594 1 98.69 202 MET B N 1
ATOM 5538 C CA . MET B 1 202 ? 2.424 -31.078 -8.984 1 98.69 202 MET B CA 1
ATOM 5539 C C . MET B 1 202 ? 2.414 -32.5 -9.484 1 98.69 202 MET B C 1
ATOM 5541 O O . MET B 1 202 ? 1.354 -33.125 -9.594 1 98.69 202 MET B O 1
ATOM 5545 N N . TRP B 1 203 ? 3.555 -33.062 -9.914 1 98.88 203 TRP B N 1
ATOM 5546 C CA . TRP B 1 203 ? 3.828 -34.469 -10.141 1 98.88 203 TRP B CA 1
ATOM 5547 C C . TRP B 1 203 ? 4.91 -34.969 -9.195 1 98.88 203 TRP B C 1
ATOM 5549 O O . TRP B 1 203 ? 6.016 -34.438 -9.156 1 98.88 203 TRP B O 1
ATOM 5559 N N . LEU B 1 204 ? 4.625 -35.906 -8.414 1 98.94 204 LEU B N 1
ATOM 5560 C CA . LEU B 1 204 ? 5.551 -36.562 -7.484 1 98.94 204 LEU B CA 1
ATOM 5561 C C . LEU B 1 204 ? 5.727 -38.031 -7.828 1 98.94 204 LEU B C 1
ATOM 5563 O O . LEU B 1 204 ? 4.762 -38.781 -7.809 1 98.94 204 LEU B O 1
ATOM 5567 N N . ILE B 1 205 ? 6.992 -38.438 -8.164 1 98.88 205 ILE B N 1
ATOM 5568 C CA . ILE B 1 205 ? 7.297 -39.75 -8.656 1 98.88 205 ILE B CA 1
ATOM 5569 C C . ILE B 1 205 ? 8.133 -40.5 -7.621 1 98.88 205 ILE B C 1
ATOM 5571 O O . ILE B 1 205 ? 9.266 -40.125 -7.324 1 98.88 205 ILE B O 1
ATOM 5575 N N . ASP B 1 206 ? 7.66 -41.562 -7.113 1 98.81 206 ASP B N 1
ATOM 5576 C CA . ASP B 1 206 ? 8.344 -42.5 -6.215 1 98.81 206 ASP B CA 1
ATOM 5577 C C . ASP B 1 206 ? 8.852 -41.781 -4.965 1 98.81 206 ASP B C 1
ATOM 5579 O O . ASP B 1 206 ? 9.68 -42.312 -4.23 1 98.81 206 ASP B O 1
ATOM 5583 N N . ARG B 1 207 ? 8.43 -40.469 -4.828 1 98.44 207 ARG B N 1
ATOM 5584 C CA . ARG B 1 207 ? 8.914 -39.562 -3.777 1 98.44 207 ARG B CA 1
ATOM 5585 C C . ARG B 1 207 ? 10.43 -39.438 -3.83 1 98.44 207 ARG B C 1
ATOM 5587 O O . ARG B 1 207 ? 11.102 -39.469 -2.795 1 98.44 207 ARG B O 1
ATOM 5594 N N . LYS B 1 208 ? 10.852 -39.344 -5.059 1 98.56 208 LYS B N 1
ATOM 5595 C CA . LYS B 1 208 ? 12.258 -39.156 -5.383 1 98.56 208 LYS B CA 1
ATOM 5596 C C . LYS B 1 208 ? 12.438 -38.062 -6.422 1 98.56 208 LYS B C 1
ATOM 5598 O O . LYS B 1 208 ? 13.508 -37.438 -6.516 1 98.56 208 LYS B O 1
ATOM 5603 N N . HIS B 1 209 ? 11.477 -37.875 -7.27 1 98.56 209 HIS B N 1
ATOM 5604 C CA . HIS B 1 209 ? 11.445 -36.875 -8.336 1 98.56 209 HIS B CA 1
ATOM 5605 C C . HIS B 1 209 ? 10.141 -36.094 -8.312 1 98.56 209 HIS B C 1
ATOM 5607 O O . HIS B 1 209 ? 9.109 -36.594 -7.871 1 98.56 209 HIS B O 1
ATOM 5613 N N . PHE B 1 210 ? 10.25 -34.844 -8.773 1 98.81 210 PHE B N 1
ATOM 5614 C CA . PHE B 1 210 ? 8.969 -34.156 -8.844 1 98.81 210 PHE B CA 1
ATOM 5615 C C . PHE B 1 210 ? 9.031 -33 -9.844 1 98.81 210 PHE B C 1
ATOM 5617 O O . PHE B 1 210 ? 10.117 -32.594 -10.273 1 98.81 210 PHE B O 1
ATOM 5624 N N . TYR B 1 211 ? 7.875 -32.594 -10.289 1 98.75 211 TYR B N 1
ATOM 5625 C CA . TYR B 1 211 ? 7.633 -31.406 -11.078 1 98.75 211 TYR B CA 1
ATOM 5626 C C . TYR B 1 211 ? 6.734 -30.438 -10.32 1 98.75 211 TYR B C 1
ATOM 5628 O O . TYR B 1 211 ? 5.777 -30.844 -9.664 1 98.75 211 TYR B O 1
ATOM 5636 N N . VAL B 1 212 ? 7.047 -29.203 -10.367 1 98.81 212 VAL B N 1
ATOM 5637 C CA . VAL B 1 212 ? 6.16 -28.125 -9.93 1 98.81 212 VAL B CA 1
ATOM 5638 C C . VAL B 1 212 ? 6.27 -26.938 -10.898 1 98.81 212 VAL B C 1
ATOM 5640 O O . VAL B 1 212 ? 7.355 -26.625 -11.391 1 98.81 212 VAL B O 1
ATOM 5643 N N . GLY B 1 213 ? 5.133 -26.328 -11.227 1 98.62 213 GLY B N 1
ATOM 5644 C CA . GLY B 1 213 ? 5.145 -25.188 -12.117 1 98.62 213 GLY B CA 1
ATOM 5645 C C . GLY B 1 213 ? 3.76 -24.641 -12.414 1 98.62 213 GLY B C 1
ATOM 5646 O O . GLY B 1 213 ? 2.836 -24.812 -11.625 1 98.62 213 GLY B O 1
ATOM 5647 N N . SER B 1 214 ? 3.68 -23.953 -13.523 1 98.75 214 SER B N 1
ATOM 5648 C CA . SER B 1 214 ? 2.451 -23.234 -13.828 1 98.75 214 SER B CA 1
ATOM 5649 C C . SER B 1 214 ? 1.541 -24.047 -14.734 1 98.75 214 SER B C 1
ATOM 5651 O O . SER B 1 214 ? 0.372 -23.703 -14.922 1 98.75 214 SER B O 1
ATOM 5653 N N . ALA B 1 215 ? 1.949 -25.188 -15.266 1 98.69 215 ALA B N 1
ATOM 5654 C CA . ALA B 1 215 ? 1.234 -25.891 -16.328 1 98.69 215 ALA B CA 1
ATOM 5655 C C . ALA B 1 215 ? 0.067 -26.688 -15.773 1 98.69 215 ALA B C 1
ATOM 5657 O O . ALA B 1 215 ? 0.268 -27.641 -15.016 1 98.69 215 ALA B O 1
ATOM 5658 N N . ASN B 1 216 ? -1.113 -26.359 -16.188 1 97.88 216 ASN B N 1
ATOM 5659 C CA . ASN B 1 216 ? -2.289 -27.172 -15.891 1 97.88 216 ASN B CA 1
ATOM 5660 C C . ASN B 1 216 ? -2.266 -28.484 -16.672 1 97.88 216 ASN B C 1
ATOM 5662 O O . ASN B 1 216 ? -1.455 -28.656 -17.578 1 97.88 216 ASN B O 1
ATOM 5666 N N . LEU B 1 217 ? -3.117 -29.406 -16.219 1 98 217 LEU B N 1
ATOM 5667 C CA . LEU B 1 217 ? -3.207 -30.672 -16.953 1 98 217 LEU B CA 1
ATOM 5668 C C . LEU B 1 217 ? -4.207 -30.562 -18.094 1 98 217 LEU B C 1
ATOM 5670 O O . LEU B 1 217 ? -5.23 -31.25 -18.094 1 98 217 LEU B O 1
ATOM 5674 N N . ASP B 1 218 ? -3.896 -29.797 -19.031 1 97.06 218 ASP B N 1
ATOM 5675 C CA . ASP B 1 218 ? -4.613 -29.625 -20.297 1 97.06 218 ASP B CA 1
ATOM 5676 C C . ASP B 1 218 ? -3.643 -29.594 -21.469 1 97.06 218 ASP B C 1
ATOM 5678 O O . ASP B 1 218 ? -2.459 -29.281 -21.297 1 97.06 218 ASP B O 1
ATOM 5682 N N . TRP B 1 219 ? -4.164 -30.016 -22.609 1 97.69 219 TRP B N 1
ATOM 5683 C CA . TRP B 1 219 ? -3.27 -30.141 -23.75 1 97.69 219 TRP B CA 1
ATOM 5684 C C . TRP B 1 219 ? -2.75 -28.766 -24.188 1 97.69 219 TRP B C 1
ATOM 5686 O O . TRP B 1 219 ? -1.633 -28.656 -24.688 1 97.69 219 TRP B O 1
ATOM 5696 N N . ARG B 1 220 ? -3.436 -27.688 -23.969 1 97.94 220 ARG B N 1
ATOM 5697 C CA . ARG B 1 220 ? -3.033 -26.344 -24.359 1 97.94 220 ARG B CA 1
ATOM 5698 C C . ARG B 1 220 ? -1.809 -25.891 -23.578 1 97.94 220 ARG B C 1
ATOM 5700 O O . ARG B 1 220 ? -0.982 -25.125 -24.094 1 97.94 220 ARG B O 1
ATOM 5707 N N . SER B 1 221 ? -1.655 -26.328 -22.328 1 98.44 221 SER B N 1
ATOM 5708 C CA . SER B 1 221 ? -0.523 -25.969 -21.484 1 98.44 221 SER B CA 1
ATOM 5709 C C . SER B 1 221 ? 0.791 -26.469 -22.078 1 98.44 221 SER B C 1
ATOM 5711 O O . SER B 1 221 ? 1.866 -25.984 -21.703 1 98.44 221 SER B O 1
ATOM 5713 N N . PHE B 1 222 ? 0.712 -27.391 -23.047 1 98.62 222 PHE B N 1
ATOM 5714 C CA . PHE B 1 222 ? 1.925 -27.969 -23.609 1 98.62 222 PHE B CA 1
ATOM 5715 C C . PHE B 1 222 ? 2.262 -27.328 -24.953 1 98.62 222 PHE B C 1
ATOM 5717 O O . PHE B 1 222 ? 3.426 -27.281 -25.359 1 98.62 222 PHE B O 1
ATOM 5724 N N . THR B 1 223 ? 1.221 -26.766 -25.594 1 98.38 223 THR B N 1
ATOM 5725 C CA . THR B 1 223 ? 1.494 -26.391 -26.984 1 98.38 223 THR B CA 1
ATOM 5726 C C . THR B 1 223 ? 1.007 -24.984 -27.266 1 98.38 223 THR B C 1
ATOM 5728 O O . THR B 1 223 ? 1.401 -24.375 -28.266 1 98.38 223 THR B O 1
ATOM 5731 N N . GLN B 1 224 ? 0.094 -24.406 -26.438 1 98.12 224 GLN B N 1
ATOM 5732 C CA . GLN B 1 224 ? -0.575 -23.156 -26.812 1 98.12 224 GLN B CA 1
ATOM 5733 C C . GLN B 1 224 ? -0.434 -22.109 -25.719 1 98.12 224 GLN B C 1
ATOM 5735 O O . GLN B 1 224 ? -0.7 -20.922 -25.953 1 98.12 224 GLN B O 1
ATOM 5740 N N . VAL B 1 225 ? -0.055 -22.484 -24.562 1 98.56 225 VAL B N 1
ATOM 5741 C CA . VAL B 1 225 ? 0.11 -21.609 -23.406 1 98.56 225 VAL B CA 1
ATOM 5742 C C . VAL B 1 225 ? 1.569 -21.625 -22.953 1 98.56 225 VAL B C 1
ATOM 5744 O O . VAL B 1 225 ? 2.227 -22.656 -22.984 1 98.56 225 VAL B O 1
ATOM 5747 N N . LYS B 1 226 ? 2.113 -20.484 -22.656 1 98.81 226 LYS B N 1
ATOM 5748 C CA . LYS B 1 226 ? 3.471 -20.406 -22.141 1 98.81 226 LYS B CA 1
ATOM 5749 C C . LYS B 1 226 ? 3.506 -20.781 -20.656 1 98.81 226 LYS B C 1
ATOM 5751 O O . LYS B 1 226 ? 2.758 -20.219 -19.859 1 98.81 226 LYS B O 1
ATOM 5756 N N . GLU B 1 227 ? 4.309 -21.75 -20.297 1 98.81 227 GLU B N 1
ATOM 5757 C CA . GLU B 1 227 ? 4.402 -22.234 -18.938 1 98.81 227 GLU B CA 1
ATOM 5758 C C . GLU B 1 227 ? 5.855 -22.312 -18.469 1 98.81 227 GLU B C 1
ATOM 5760 O O . GLU B 1 227 ? 6.762 -22.484 -19.281 1 98.81 227 GLU B O 1
ATOM 5765 N N . MET B 1 228 ? 6.07 -22.172 -17.188 1 98.81 228 MET B N 1
ATOM 5766 C CA . MET B 1 228 ? 7.363 -22.344 -16.531 1 98.81 228 MET B CA 1
ATOM 5767 C C . MET B 1 228 ? 7.25 -23.328 -15.367 1 98.81 228 MET B C 1
ATOM 5769 O O . MET B 1 228 ? 6.277 -23.281 -14.617 1 98.81 228 MET B O 1
ATOM 5773 N N . GLY B 1 229 ? 8.172 -24.281 -15.32 1 98.81 229 GLY B N 1
ATOM 5774 C CA . GLY B 1 229 ? 8.25 -25.203 -14.195 1 98.81 229 GLY B CA 1
ATOM 5775 C C . GLY B 1 229 ? 9.664 -25.703 -13.938 1 98.81 229 GLY B C 1
ATOM 5776 O O . GLY B 1 229 ? 10.609 -25.266 -14.594 1 98.81 229 GLY B O 1
ATOM 5777 N N . ALA B 1 230 ? 9.797 -26.484 -12.922 1 98.69 230 ALA B N 1
ATOM 5778 C CA . ALA B 1 230 ? 11.047 -27.156 -12.562 1 98.69 230 ALA B CA 1
ATOM 5779 C C . ALA B 1 230 ? 10.82 -28.641 -12.305 1 98.69 230 ALA B C 1
ATOM 5781 O O . ALA B 1 230 ? 9.812 -29.031 -11.719 1 98.69 230 ALA B O 1
ATOM 5782 N N . VAL B 1 231 ? 11.766 -29.391 -12.82 1 98.62 231 VAL B N 1
ATOM 5783 C CA . VAL B 1 231 ? 11.828 -30.828 -12.508 1 98.62 231 VAL B CA 1
ATOM 5784 C C . VAL B 1 231 ? 13.047 -31.109 -11.633 1 98.62 231 VAL B C 1
ATOM 5786 O O . VAL B 1 231 ? 14.156 -30.672 -11.938 1 98.62 231 VAL B O 1
ATOM 5789 N N . ILE B 1 232 ? 12.828 -31.75 -10.555 1 98.12 232 ILE B N 1
ATOM 5790 C CA . ILE B 1 232 ? 13.898 -32.219 -9.672 1 98.12 232 ILE B CA 1
ATOM 5791 C C . ILE B 1 232 ? 13.945 -33.719 -9.664 1 98.12 232 ILE B C 1
ATOM 5793 O O . ILE B 1 232 ? 12.945 -34.375 -9.367 1 98.12 232 ILE B O 1
ATOM 5797 N N . ARG B 1 233 ? 15.148 -34.281 -10.016 1 98.12 233 ARG B N 1
ATOM 5798 C CA . ARG B 1 233 ? 15.328 -35.719 -10.094 1 98.12 233 ARG B CA 1
ATOM 5799 C C . ARG B 1 233 ? 16.344 -36.219 -9.07 1 98.12 233 ARG B C 1
ATOM 5801 O O . ARG B 1 233 ? 17.281 -35.469 -8.711 1 98.12 233 ARG B O 1
ATOM 5808 N N . ASN B 1 234 ? 16.109 -37.469 -8.625 1 98.06 234 ASN B N 1
ATOM 5809 C CA . ASN B 1 234 ? 17.031 -38.156 -7.723 1 98.06 234 ASN B CA 1
ATOM 5810 C C . ASN B 1 234 ? 17.266 -37.344 -6.449 1 98.06 234 ASN B C 1
ATOM 5812 O O . ASN B 1 234 ? 18.406 -37.125 -6.043 1 98.06 234 ASN B O 1
ATOM 5816 N N . CYS B 1 235 ? 16.234 -36.875 -5.918 1 98 235 CYS B N 1
ATOM 5817 C CA . CYS B 1 235 ? 16.328 -35.969 -4.773 1 98 235 CYS B CA 1
ATOM 5818 C C . CYS B 1 235 ? 15.297 -36.344 -3.709 1 98 235 CYS B C 1
ATOM 5820 O O . CYS B 1 235 ? 14.422 -35.531 -3.389 1 98 235 CYS B O 1
ATOM 5822 N N . PRO B 1 236 ? 15.453 -37.469 -3.053 1 98 236 PRO B N 1
ATOM 5823 C CA . PRO B 1 236 ? 14.492 -37.906 -2.031 1 98 236 PRO B CA 1
ATOM 5824 C C . PRO B 1 236 ? 14.336 -36.875 -0.908 1 98 236 PRO B C 1
ATOM 5826 O O . PRO B 1 236 ? 13.25 -36.719 -0.337 1 98 236 PRO B O 1
ATOM 5829 N N . CYS B 1 237 ? 15.32 -36.125 -0.562 1 96.81 237 CYS B N 1
ATOM 5830 C CA . CYS B 1 237 ? 15.234 -35.156 0.525 1 96.81 237 CYS B CA 1
ATOM 5831 C C . CYS B 1 237 ? 14.164 -34.125 0.241 1 96.81 237 CYS B C 1
ATOM 5833 O O . CYS B 1 237 ? 13.312 -33.844 1.091 1 96.81 237 CYS B O 1
ATOM 5835 N N . MET B 1 238 ? 14.109 -33.531 -0.929 1 98.06 238 MET B N 1
ATOM 5836 C CA . MET B 1 238 ? 13.094 -32.562 -1.3 1 98.06 238 MET B CA 1
ATOM 5837 C C . MET B 1 238 ? 11.766 -33.25 -1.593 1 98.06 238 MET B C 1
ATOM 5839 O O . MET B 1 238 ? 10.703 -32.719 -1.241 1 98.06 238 MET B O 1
ATOM 5843 N N . ALA B 1 239 ? 11.852 -34.375 -2.201 1 98.62 239 ALA B N 1
ATOM 5844 C CA . ALA B 1 239 ? 10.633 -35.062 -2.621 1 98.62 239 ALA B CA 1
ATOM 5845 C C . ALA B 1 239 ? 9.82 -35.531 -1.416 1 98.62 239 ALA B C 1
ATOM 5847 O O . ALA B 1 239 ? 8.586 -35.531 -1.466 1 98.62 239 ALA B O 1
ATOM 5848 N N . ARG B 1 240 ? 10.508 -35.906 -0.435 1 97.5 240 ARG B N 1
ATOM 5849 C CA . ARG B 1 240 ? 9.805 -36.312 0.78 1 97.5 240 ARG B CA 1
ATOM 5850 C C . ARG B 1 240 ? 9.062 -35.125 1.397 1 97.5 240 ARG B C 1
ATOM 5852 O O . ARG B 1 240 ? 7.957 -35.281 1.914 1 97.5 240 ARG B O 1
ATOM 5859 N N . ASP B 1 241 ? 9.711 -34 1.398 1 98.12 241 ASP B N 1
ATOM 5860 C CA . ASP B 1 241 ? 9.031 -32.812 1.899 1 98.12 241 ASP B CA 1
ATOM 5861 C C . ASP B 1 241 ? 7.84 -32.438 1.016 1 98.12 241 ASP B C 1
ATOM 5863 O O . ASP B 1 241 ? 6.777 -32.094 1.52 1 98.12 241 ASP B O 1
ATOM 5867 N N . MET B 1 242 ? 7.984 -32.531 -0.247 1 98.5 242 MET B N 1
ATOM 5868 C CA . MET B 1 242 ? 6.875 -32.344 -1.182 1 98.5 242 MET B CA 1
ATOM 5869 C C . MET B 1 242 ? 5.758 -33.344 -0.902 1 98.5 242 MET B C 1
ATOM 5871 O O . MET B 1 242 ? 4.578 -33 -1.024 1 98.5 242 MET B O 1
ATOM 5875 N N . GLY B 1 243 ? 6.16 -34.531 -0.577 1 98.75 243 GLY B N 1
ATOM 5876 C CA . GLY B 1 243 ? 5.199 -35.562 -0.248 1 98.75 243 GLY B CA 1
ATOM 5877 C C . GLY B 1 243 ? 4.281 -35.188 0.899 1 98.75 243 GLY B C 1
ATOM 5878 O O . GLY B 1 243 ? 3.105 -35.562 0.904 1 98.75 243 GLY B O 1
ATOM 5879 N N . LYS B 1 244 ? 4.809 -34.5 1.815 1 98.69 244 LYS B N 1
ATOM 5880 C CA . LYS B 1 244 ? 3.984 -34.031 2.93 1 98.69 244 LYS B CA 1
ATOM 5881 C C . LYS B 1 244 ? 2.875 -33.094 2.445 1 98.69 244 LYS B C 1
ATOM 5883 O O . LYS B 1 244 ? 1.766 -33.125 2.984 1 98.69 244 LYS B O 1
ATOM 5888 N N . LEU B 1 245 ? 3.18 -32.25 1.471 1 98.69 245 LEU B N 1
ATOM 5889 C CA . LEU B 1 245 ? 2.166 -31.391 0.888 1 98.69 245 LEU B CA 1
ATOM 5890 C C . LEU B 1 245 ? 1.104 -32.188 0.155 1 98.69 245 LEU B C 1
ATOM 5892 O O . LEU B 1 245 ? -0.09 -31.906 0.262 1 98.69 245 LEU B O 1
ATOM 5896 N N . PHE B 1 246 ? 1.574 -33.156 -0.555 1 98.81 246 PHE B N 1
ATOM 5897 C CA . PHE B 1 246 ? 0.617 -34.062 -1.217 1 98.81 246 PHE B CA 1
ATOM 5898 C C . PHE B 1 246 ? -0.29 -34.719 -0.198 1 98.81 246 PHE B C 1
ATOM 5900 O O . PHE B 1 246 ? -1.495 -34.844 -0.422 1 98.81 246 PHE B O 1
ATOM 5907 N N . ASP B 1 247 ? 0.29 -35.188 0.883 1 98.88 247 ASP B N 1
ATOM 5908 C CA . ASP B 1 247 ? -0.474 -35.906 1.909 1 98.88 247 ASP B CA 1
ATOM 5909 C C . ASP B 1 247 ? -1.564 -35 2.492 1 98.88 247 ASP B C 1
ATOM 5911 O O . ASP B 1 247 ? -2.646 -35.469 2.842 1 98.88 247 ASP B O 1
ATOM 5915 N N . VAL B 1 248 ? -1.288 -33.75 2.623 1 98.81 248 VAL B N 1
ATOM 5916 C CA . VAL B 1 248 ? -2.299 -32.812 3.074 1 98.81 248 VAL B CA 1
ATOM 5917 C C . VAL B 1 248 ? -3.488 -32.844 2.115 1 98.81 248 VAL B C 1
ATOM 5919 O O . VAL B 1 248 ? -4.637 -32.969 2.545 1 98.81 248 VAL B O 1
ATOM 5922 N N . TYR B 1 249 ? -3.189 -32.688 0.818 1 98.88 249 TYR B N 1
ATOM 5923 C CA . TYR B 1 249 ? -4.254 -32.719 -0.179 1 98.88 249 TYR B CA 1
ATOM 5924 C C . TYR B 1 249 ? -4.988 -34.062 -0.156 1 98.88 249 TYR B C 1
ATOM 5926 O O . TYR B 1 249 ? -6.219 -34.094 -0.231 1 98.88 249 TYR B O 1
ATOM 5934 N N . TRP B 1 250 ? -4.215 -35.094 -0.051 1 98.81 250 TRP B N 1
ATOM 5935 C CA . TRP B 1 250 ? -4.77 -36.438 -0.112 1 98.81 250 TRP B CA 1
ATOM 5936 C C . TRP B 1 250 ? -5.75 -36.688 1.029 1 98.81 250 TRP B C 1
ATOM 5938 O O . TRP B 1 250 ? -6.836 -37.219 0.819 1 98.81 250 TRP B O 1
ATOM 5948 N N . ASP B 1 251 ? -5.41 -36.25 2.146 1 98.56 251 ASP B N 1
ATOM 5949 C CA . ASP B 1 251 ? -6.258 -36.469 3.316 1 98.56 251 ASP B CA 1
ATOM 5950 C C . ASP B 1 251 ? -7.48 -35.562 3.279 1 98.56 251 ASP B C 1
ATOM 5952 O O . ASP B 1 251 ? -8.57 -35.938 3.707 1 98.56 251 ASP B O 1
ATOM 5956 N N . LEU B 1 252 ? -7.324 -34.375 2.756 1 98.69 252 LEU B N 1
ATOM 5957 C CA . LEU B 1 252 ? -8.438 -33.438 2.668 1 98.69 252 LEU B CA 1
ATOM 5958 C C . LEU B 1 252 ? -9.391 -33.844 1.544 1 98.69 252 LEU B C 1
ATOM 5960 O O . LEU B 1 252 ? -10.492 -33.312 1.441 1 98.69 252 LEU B O 1
ATOM 5964 N N . GLY B 1 253 ? -8.93 -34.75 0.701 1 98.19 253 GLY B N 1
ATOM 5965 C CA . GLY B 1 253 ? -9.781 -35.281 -0.364 1 98.19 253 GLY B CA 1
ATOM 5966 C C . GLY B 1 253 ? -10.703 -36.375 0.093 1 98.19 253 GLY B C 1
ATOM 5967 O O . GLY B 1 253 ? -11.555 -36.844 -0.672 1 98.19 253 GLY B O 1
ATOM 5968 N N . LEU B 1 254 ? -10.594 -36.812 1.309 1 97.38 254 LEU B N 1
ATOM 5969 C CA . LEU B 1 254 ? -11.508 -37.812 1.854 1 97.38 254 LEU B CA 1
ATOM 5970 C C . LEU B 1 254 ? -12.914 -37.219 2.004 1 97.38 254 LEU B C 1
ATOM 5972 O O . LEU B 1 254 ? -13.078 -36.031 2.305 1 97.38 254 LEU B O 1
ATOM 5976 N N . PRO B 1 255 ? -13.914 -38.156 1.731 1 94.56 255 PRO B N 1
ATOM 5977 C CA . PRO B 1 255 ? -15.281 -37.656 1.935 1 94.56 255 PRO B CA 1
ATOM 5978 C C . PRO B 1 255 ? -15.508 -37.094 3.334 1 94.56 255 PRO B C 1
ATOM 5980 O O . PRO B 1 255 ? -15.164 -37.75 4.328 1 94.56 255 PRO B O 1
ATOM 5983 N N . GLY B 1 256 ? -15.977 -35.906 3.395 1 94.19 256 GLY B N 1
ATOM 5984 C CA . GLY B 1 256 ? -16.312 -35.281 4.66 1 94.19 256 GLY B CA 1
ATOM 5985 C C . GLY B 1 256 ? -15.117 -34.719 5.391 1 94.19 256 GLY B C 1
ATOM 5986 O O . GLY B 1 256 ? -15.219 -34.312 6.559 1 94.19 256 GLY B O 1
ATOM 5987 N N . ALA B 1 257 ? -14.062 -34.656 4.758 1 96.75 257 ALA B N 1
ATOM 5988 C CA . ALA B 1 257 ? -12.852 -34.125 5.395 1 96.75 257 ALA B CA 1
ATOM 5989 C C . ALA B 1 257 ? -13.031 -32.688 5.809 1 96.75 257 ALA B C 1
ATOM 5991 O O . ALA B 1 257 ? -13.758 -31.922 5.152 1 96.75 257 ALA B O 1
ATOM 5992 N N . LYS B 1 258 ? -12.391 -32.344 6.988 1 97.19 258 LYS B N 1
ATOM 5993 C CA . LYS B 1 258 ? -12.305 -30.969 7.484 1 97.19 258 LYS B CA 1
ATOM 5994 C C . LYS B 1 258 ? -10.852 -30.578 7.742 1 97.19 258 LYS B C 1
ATOM 5996 O O . LYS B 1 258 ? -10.023 -31.422 8.086 1 97.19 258 LYS B O 1
ATOM 6001 N N . VAL B 1 259 ? -10.617 -29.312 7.516 1 97.62 259 VAL B N 1
ATOM 6002 C CA . VAL B 1 259 ? -9.281 -28.828 7.852 1 97.62 259 VAL B CA 1
ATOM 6003 C C . VAL B 1 259 ? -9.07 -28.891 9.359 1 97.62 259 VAL B C 1
ATOM 6005 O O . VAL B 1 259 ? -9.844 -28.297 10.125 1 97.62 259 VAL B O 1
ATOM 6008 N N . PRO B 1 260 ? -8.078 -29.531 9.789 1 97.19 260 PRO B N 1
ATOM 6009 C CA . PRO B 1 260 ? -7.879 -29.625 11.234 1 97.19 260 PRO B CA 1
ATOM 6010 C C . PRO B 1 260 ? -7.355 -28.328 11.844 1 97.19 260 PRO B C 1
ATOM 6012 O O . PRO B 1 260 ? -6.676 -27.562 11.164 1 97.19 260 PRO B O 1
ATOM 6015 N N . SER B 1 261 ? -7.629 -28.125 13.117 1 95.25 261 SER B N 1
ATOM 6016 C CA . SER B 1 261 ? -7.074 -26.969 13.828 1 95.25 261 SER B CA 1
ATOM 6017 C C . SER B 1 261 ? -5.566 -27.109 14.008 1 95.25 261 SER B C 1
ATOM 6019 O O . SER B 1 261 ? -4.848 -26.109 14.031 1 95.25 261 SER B O 1
ATOM 6021 N N . GLN B 1 262 ? -5.238 -28.359 14.18 1 95.94 262 GLN B N 1
ATOM 6022 C CA . GLN B 1 262 ? -3.82 -28.688 14.242 1 95.94 262 GLN B CA 1
ATOM 6023 C C . GLN B 1 262 ? -3.518 -29.953 13.438 1 95.94 262 GLN B C 1
ATOM 6025 O O . GLN B 1 262 ? -4.156 -30.984 13.633 1 95.94 262 GLN B O 1
ATOM 6030 N N . TRP B 1 263 ? -2.561 -29.828 12.547 1 97.94 263 TRP B N 1
ATOM 6031 C CA . TRP B 1 263 ? -2.176 -30.984 11.742 1 97.94 263 TRP B CA 1
ATOM 6032 C C . TRP B 1 263 ? -1.354 -31.969 12.57 1 97.94 263 TRP B C 1
ATOM 6034 O O . TRP B 1 263 ? -0.603 -31.562 13.461 1 97.94 263 TRP B O 1
ATOM 6044 N N . PRO B 1 264 ? -1.454 -33.25 12.266 1 97.31 264 PRO B N 1
ATOM 6045 C CA . PRO B 1 264 ? -0.578 -34.219 12.914 1 97.31 264 PRO B CA 1
ATOM 6046 C C . PRO B 1 264 ? 0.903 -33.938 12.68 1 97.31 264 PRO B C 1
ATOM 6048 O O . PRO B 1 264 ? 1.273 -33.406 11.633 1 97.31 264 PRO B O 1
ATOM 6051 N N . THR B 1 265 ? 1.712 -34.344 13.523 1 97.38 265 THR B N 1
ATOM 6052 C CA . THR B 1 265 ? 3.135 -34 13.508 1 97.38 265 THR B CA 1
ATOM 6053 C C . THR B 1 265 ? 3.82 -34.656 12.305 1 97.38 265 THR B C 1
ATOM 6055 O O . THR B 1 265 ? 4.871 -34.188 11.859 1 97.38 265 THR B O 1
ATOM 6058 N N . SER B 1 266 ? 3.223 -35.75 11.797 1 96.81 266 SER B N 1
ATOM 6059 C CA . SER B 1 266 ? 3.812 -36.406 10.641 1 96.81 266 SER B CA 1
ATOM 6060 C C . SER B 1 266 ? 3.838 -35.5 9.43 1 96.81 266 SER B C 1
ATOM 6062 O O . SER B 1 266 ? 4.582 -35.719 8.477 1 96.81 266 SER B O 1
ATOM 6064 N N . TYR B 1 267 ? 3.076 -34.406 9.445 1 97.81 267 TYR B N 1
ATOM 6065 C CA . TYR B 1 267 ? 3 -33.469 8.328 1 97.81 267 TYR B CA 1
ATOM 6066 C C . TYR B 1 267 ? 3.957 -32.312 8.531 1 97.81 267 TYR B C 1
ATOM 6068 O O . TYR B 1 267 ? 4.184 -31.5 7.621 1 97.81 267 TYR B O 1
ATOM 6076 N N . ASN B 1 268 ? 4.547 -32.219 9.703 1 97.31 268 ASN B N 1
ATOM 6077 C CA . ASN B 1 268 ? 5.426 -31.125 10.039 1 97.31 268 ASN B CA 1
ATOM 6078 C C . ASN B 1 268 ? 6.688 -31.125 9.18 1 97.31 268 ASN B C 1
ATOM 6080 O O . ASN B 1 268 ? 7.078 -32.156 8.641 1 97.31 268 ASN B O 1
ATOM 6084 N N . THR B 1 269 ? 7.246 -29.969 9.008 1 97.56 269 THR B N 1
ATOM 6085 C CA . THR B 1 269 ? 8.547 -29.859 8.352 1 97.56 269 THR B CA 1
ATOM 6086 C C . THR B 1 269 ? 9.453 -28.875 9.094 1 97.56 269 THR B C 1
ATOM 6088 O O . THR B 1 269 ? 8.969 -27.906 9.688 1 97.56 269 THR B O 1
ATOM 6091 N N . ASP B 1 270 ? 10.734 -29.141 9.078 1 96.19 270 ASP B N 1
ATOM 6092 C CA . ASP B 1 270 ? 11.711 -28.219 9.633 1 96.19 270 ASP B CA 1
ATOM 6093 C C . ASP B 1 270 ? 12.391 -27.406 8.531 1 96.19 270 ASP B C 1
ATOM 6095 O O . ASP B 1 270 ? 13.305 -26.609 8.805 1 96.19 270 ASP B O 1
ATOM 6099 N N . ILE B 1 271 ? 11.984 -27.609 7.324 1 97.88 271 ILE B N 1
ATOM 6100 C CA . ILE B 1 271 ? 12.539 -26.906 6.176 1 97.88 271 ILE B CA 1
ATOM 6101 C C . ILE B 1 271 ? 11.633 -25.734 5.809 1 97.88 271 ILE B C 1
ATOM 6103 O O . ILE B 1 271 ? 10.492 -25.922 5.371 1 97.88 271 ILE B O 1
ATOM 6107 N N . ASN B 1 272 ? 12.094 -24.562 6.004 1 98.06 272 ASN B N 1
ATOM 6108 C CA . ASN B 1 272 ? 11.297 -23.359 5.762 1 98.06 272 ASN B CA 1
ATOM 6109 C C . ASN B 1 272 ? 12.18 -22.141 5.5 1 98.06 272 ASN B C 1
ATOM 6111 O O . ASN B 1 272 ? 13.391 -22.281 5.312 1 98.06 272 ASN B O 1
ATOM 6115 N N . ASN B 1 273 ? 11.594 -20.953 5.398 1 97.44 273 ASN B N 1
ATOM 6116 C CA . ASN B 1 273 ? 12.328 -19.766 5.008 1 97.44 273 ASN B CA 1
ATOM 6117 C C . ASN B 1 273 ? 13.352 -19.359 6.07 1 97.44 273 ASN B C 1
ATOM 6119 O O . ASN B 1 273 ? 14.352 -18.719 5.758 1 97.44 273 ASN B O 1
ATOM 6123 N N . ASN B 1 274 ? 13.125 -19.719 7.277 1 95.75 274 ASN B N 1
ATOM 6124 C CA . ASN B 1 274 ? 14.055 -19.406 8.352 1 95.75 274 ASN B CA 1
ATOM 6125 C C . ASN B 1 274 ? 15.047 -20.547 8.586 1 95.75 274 ASN B C 1
ATOM 6127 O O . ASN B 1 274 ? 16.047 -20.375 9.273 1 95.75 274 ASN B O 1
ATOM 6131 N N . ASN B 1 275 ? 14.711 -21.656 8.133 1 96.5 275 ASN B N 1
ATOM 6132 C CA . ASN B 1 275 ? 15.523 -22.859 8.234 1 96.5 275 ASN B CA 1
ATOM 6133 C C . ASN B 1 275 ? 15.57 -23.625 6.918 1 96.5 275 ASN B C 1
ATOM 6135 O O . ASN B 1 275 ? 15.023 -24.719 6.812 1 96.5 275 ASN B O 1
ATOM 6139 N N . THR B 1 276 ? 16.406 -23.156 5.992 1 97.31 276 THR B N 1
ATOM 6140 C CA . THR B 1 276 ? 16.422 -23.672 4.629 1 97.31 276 THR B CA 1
ATOM 6141 C C . THR B 1 276 ? 17.312 -24.906 4.539 1 97.31 276 THR B C 1
ATOM 6143 O O . THR B 1 276 ? 18.234 -25.078 5.352 1 97.31 276 THR B O 1
ATOM 6146 N N . MET B 1 277 ? 17.141 -25.766 3.664 1 97.06 277 MET B N 1
ATOM 6147 C CA . MET B 1 277 ? 17.922 -26.984 3.449 1 97.06 277 MET B CA 1
ATOM 6148 C C . MET B 1 277 ? 19.109 -26.703 2.533 1 97.06 277 MET B C 1
ATOM 6150 O O . MET B 1 277 ? 18.938 -26.219 1.413 1 97.06 277 MET B O 1
ATOM 6154 N N . GLU B 1 278 ? 20.328 -27.031 3 1 95.06 278 GLU B N 1
ATOM 6155 C CA . GLU B 1 278 ? 21.5 -26.953 2.143 1 95.06 278 GLU B CA 1
ATOM 6156 C C . GLU B 1 278 ? 21.5 -28.078 1.112 1 95.06 278 GLU B C 1
ATOM 6158 O O . GLU B 1 278 ? 21.219 -29.234 1.444 1 95.06 278 GLU B O 1
ATOM 6163 N N . ILE B 1 279 ? 21.766 -27.719 -0.127 1 93.56 279 ILE B N 1
ATOM 6164 C CA . ILE B 1 279 ? 21.672 -28.703 -1.198 1 93.56 279 ILE B CA 1
ATOM 6165 C C . ILE B 1 279 ? 22.625 -28.344 -2.326 1 93.56 279 ILE B C 1
ATOM 6167 O O . ILE B 1 279 ? 22.984 -27.172 -2.494 1 93.56 279 ILE B O 1
ATOM 6171 N N . ASN B 1 280 ? 23.156 -29.312 -3.025 1 88.94 280 ASN B N 1
ATOM 6172 C CA . ASN B 1 280 ? 23.906 -29.141 -4.266 1 88.94 280 ASN B CA 1
ATOM 6173 C C . ASN B 1 280 ? 23.156 -29.703 -5.465 1 88.94 280 ASN B C 1
ATOM 6175 O O . ASN B 1 280 ? 22.75 -30.875 -5.453 1 88.94 280 ASN B O 1
ATOM 6179 N N . PHE B 1 281 ? 22.953 -28.859 -6.438 1 91.19 281 PHE B N 1
ATOM 6180 C CA . PHE B 1 281 ? 22.25 -29.297 -7.637 1 91.19 281 PHE B CA 1
ATOM 6181 C C . PHE B 1 281 ? 23.25 -29.625 -8.75 1 91.19 281 PHE B C 1
ATOM 6183 O O . PHE B 1 281 ? 24.266 -28.938 -8.891 1 91.19 281 PHE B O 1
ATOM 6190 N N . ASN B 1 282 ? 22.906 -30.656 -9.562 1 90.81 282 ASN B N 1
ATOM 6191 C CA . ASN B 1 282 ? 23.547 -30.953 -10.836 1 90.81 282 ASN B CA 1
ATOM 6192 C C . ASN B 1 282 ? 25.031 -31.234 -10.656 1 90.81 282 ASN B C 1
ATOM 6194 O O . ASN B 1 282 ? 25.859 -30.844 -11.492 1 90.81 282 ASN B O 1
ATOM 6198 N N . SER B 1 283 ? 25.328 -31.703 -9.531 1 84.5 283 SER B N 1
ATOM 6199 C CA . SER B 1 283 ? 26.703 -32.094 -9.203 1 84.5 283 SER B CA 1
ATOM 6200 C C . SER B 1 283 ? 27.656 -30.906 -9.297 1 84.5 283 SER B C 1
ATOM 6202 O O . SER B 1 283 ? 28.781 -31.047 -9.789 1 84.5 283 SER B O 1
ATOM 6204 N N . THR B 1 284 ? 27.062 -29.828 -9 1 80.94 284 THR B N 1
ATOM 6205 C CA . THR B 1 284 ? 27.906 -28.641 -8.984 1 80.94 284 THR B CA 1
ATOM 6206 C C . THR B 1 284 ? 28.281 -28.266 -7.551 1 80.94 284 THR B C 1
ATOM 6208 O O . THR B 1 284 ? 27.672 -28.75 -6.598 1 80.94 284 THR B O 1
ATOM 6211 N N . ASN B 1 285 ? 29.312 -27.516 -7.441 1 74 285 ASN B N 1
ATOM 6212 C CA . ASN B 1 285 ? 29.75 -27.047 -6.125 1 74 285 ASN B CA 1
ATOM 6213 C C . ASN B 1 285 ? 29.109 -25.719 -5.77 1 74 285 ASN B C 1
ATOM 6215 O O . ASN B 1 285 ? 29.562 -25.031 -4.855 1 74 285 ASN B O 1
ATOM 6219 N N . VAL B 1 286 ? 28.078 -25.453 -6.469 1 73.62 286 VAL B N 1
ATOM 6220 C CA . VAL B 1 286 ? 27.391 -24.203 -6.16 1 73.62 286 VAL B CA 1
ATOM 6221 C C . VAL B 1 286 ? 26.484 -24.391 -4.945 1 73.62 286 VAL B C 1
ATOM 6223 O O . VAL B 1 286 ? 25.562 -25.219 -4.973 1 73.62 286 VAL B O 1
ATOM 6226 N N . ALA B 1 287 ? 26.812 -23.656 -3.918 1 80.81 287 ALA B N 1
ATOM 6227 C CA . ALA B 1 287 ? 26.016 -23.719 -2.693 1 80.81 287 ALA B CA 1
ATOM 6228 C C . ALA B 1 287 ? 24.594 -23.219 -2.934 1 80.81 287 ALA B C 1
ATOM 6230 O O . ALA B 1 287 ? 24.406 -22.219 -3.625 1 80.81 287 ALA B O 1
ATOM 6231 N N . ALA B 1 288 ? 23.641 -24.016 -2.584 1 92.06 288 ALA B N 1
ATOM 6232 C CA . ALA B 1 288 ? 22.234 -23.609 -2.672 1 92.06 288 ALA B CA 1
ATOM 6233 C C . ALA B 1 288 ? 21.469 -24.016 -1.412 1 92.06 288 ALA B C 1
ATOM 6235 O O . ALA B 1 288 ? 21.875 -24.938 -0.7 1 92.06 288 ALA B O 1
ATOM 6236 N N . THR B 1 289 ? 20.547 -23.188 -1.027 1 95.81 289 THR B N 1
ATOM 6237 C CA . THR B 1 289 ? 19.562 -23.625 -0.042 1 95.81 289 THR B CA 1
ATOM 6238 C C . THR B 1 289 ? 18.156 -23.562 -0.63 1 95.81 289 THR B C 1
ATOM 6240 O O . THR B 1 289 ? 17.906 -22.859 -1.608 1 95.81 289 THR B O 1
ATOM 6243 N N . THR B 1 290 ? 17.328 -24.422 -0.072 1 97.56 290 THR B N 1
ATOM 6244 C CA . THR B 1 290 ? 16.016 -24.531 -0.682 1 97.56 290 THR B CA 1
ATOM 6245 C C . THR B 1 290 ? 14.945 -24.797 0.377 1 97.56 290 THR B C 1
ATOM 6247 O O . THR B 1 290 ? 15.266 -25.203 1.498 1 97.56 290 THR B O 1
ATOM 6250 N N . TYR B 1 291 ? 13.742 -24.438 0.063 1 98.44 291 TYR B N 1
ATOM 6251 C CA . TYR B 1 291 ? 12.539 -24.844 0.779 1 98.44 291 TYR B CA 1
ATOM 6252 C C . TYR B 1 291 ? 11.305 -24.734 -0.118 1 98.44 291 TYR B C 1
ATOM 6254 O O . TYR B 1 291 ? 11.383 -24.203 -1.225 1 98.44 291 TYR B O 1
ATOM 6262 N N . ILE B 1 292 ? 10.203 -25.328 0.342 1 98.81 292 ILE B N 1
ATOM 6263 C CA . ILE B 1 292 ? 8.945 -25.297 -0.385 1 98.81 292 ILE B CA 1
ATOM 6264 C C . ILE B 1 292 ? 7.879 -24.594 0.454 1 98.81 292 ILE B C 1
ATOM 6266 O O . ILE B 1 292 ? 7.734 -24.875 1.646 1 98.81 292 ILE B O 1
ATOM 6270 N N . SER B 1 293 ? 7.195 -23.594 -0.163 1 98.88 293 SER B N 1
ATOM 6271 C CA . SER B 1 293 ? 6.082 -22.922 0.488 1 98.88 293 SER B CA 1
ATOM 6272 C C . SER B 1 293 ? 4.742 -23.422 -0.027 1 98.88 293 SER B C 1
ATOM 6274 O O . SER B 1 293 ? 4.684 -24.141 -1.031 1 98.88 293 SER B O 1
ATOM 6276 N N . SER B 1 294 ? 3.689 -23.109 0.743 1 98.75 294 SER B N 1
ATOM 6277 C CA . SER B 1 294 ? 2.379 -23.625 0.364 1 98.75 294 SER B CA 1
ATOM 6278 C C . SER B 1 294 ? 1.268 -22.656 0.756 1 98.75 294 SER B C 1
ATOM 6280 O O . SER B 1 294 ? 1.482 -21.75 1.567 1 98.75 294 SER B O 1
ATOM 6282 N N . SER B 1 295 ? 0.19 -22.766 0.053 1 98.69 295 SER B N 1
ATOM 6283 C CA . SER B 1 295 ? -1.061 -22.062 0.302 1 98.69 295 SER B CA 1
ATOM 6284 C C . SER B 1 295 ? -2.26 -22.984 0.165 1 98.69 295 SER B C 1
ATOM 6286 O O . SER B 1 295 ? -2.199 -23.984 -0.554 1 98.69 295 SER B O 1
ATOM 6288 N N . PRO B 1 296 ? -3.336 -22.625 0.944 1 98.44 296 PRO B N 1
ATOM 6289 C CA . PRO B 1 296 ? -3.566 -21.531 1.881 1 98.44 296 PRO B CA 1
ATOM 6290 C C . PRO B 1 296 ? -3 -21.812 3.271 1 98.44 296 PRO B C 1
ATOM 6292 O O . PRO B 1 296 ? -2.637 -22.938 3.576 1 98.44 296 PRO B O 1
ATOM 6295 N N . PRO B 1 297 ? -2.988 -20.766 4.102 1 98.38 297 PRO B N 1
ATOM 6296 C CA . PRO B 1 297 ? -2.359 -20.906 5.414 1 98.38 297 PRO B CA 1
ATOM 6297 C C . PRO B 1 297 ? -2.963 -22.047 6.242 1 98.38 297 PRO B C 1
ATOM 6299 O O . PRO B 1 297 ? -2.232 -22.828 6.855 1 98.38 297 PRO B O 1
ATOM 6302 N N . PRO B 1 298 ? -4.281 -22.328 6.238 1 98.19 298 PRO B N 1
ATOM 6303 C CA . PRO B 1 298 ? -4.82 -23.422 7.047 1 98.19 298 PRO B CA 1
ATOM 6304 C C . PRO B 1 298 ? -4.355 -24.797 6.562 1 98.19 298 PRO B C 1
ATOM 6306 O O . PRO B 1 298 ? -4.48 -25.781 7.289 1 98.19 298 PRO B O 1
ATOM 6309 N N . PHE B 1 299 ? -3.838 -24.891 5.305 1 98.5 299 PHE B N 1
ATOM 6310 C CA . PHE B 1 299 ? -3.346 -26.156 4.754 1 98.5 299 PHE B CA 1
ATOM 6311 C C . PHE B 1 299 ? -1.867 -26.344 5.07 1 98.5 299 PHE B C 1
ATOM 6313 O O . PHE B 1 299 ? -1.251 -27.312 4.629 1 98.5 299 PHE B O 1
ATOM 6320 N N . CYS B 1 300 ? -1.261 -25.406 5.828 1 98.5 300 CYS B N 1
ATOM 6321 C CA . CYS B 1 300 ? 0.162 -25.453 6.145 1 98.5 300 CYS B CA 1
ATOM 6322 C C . CYS B 1 300 ? 0.392 -26.016 7.543 1 98.5 300 CYS B C 1
ATOM 6324 O O . CYS B 1 300 ? 0.219 -25.312 8.539 1 98.5 300 CYS B O 1
ATOM 6326 N N . PRO B 1 301 ? 0.841 -27.25 7.637 1 98.19 301 PRO B N 1
ATOM 6327 C CA . PRO B 1 301 ? 1.208 -27.781 8.953 1 98.19 301 PRO B CA 1
ATOM 6328 C C . PRO B 1 301 ? 2.35 -27 9.602 1 98.19 301 PRO B C 1
ATOM 6330 O O . PRO B 1 301 ? 2.959 -26.141 8.961 1 98.19 301 PRO B O 1
ATOM 6333 N N . ALA B 1 302 ? 2.592 -27.359 10.812 1 97.62 302 ALA B N 1
ATOM 6334 C CA . ALA B 1 302 ? 3.611 -26.641 11.57 1 97.62 302 ALA B CA 1
ATOM 6335 C C . ALA B 1 302 ? 4.953 -26.672 10.852 1 97.62 302 ALA B C 1
ATOM 6337 O O . ALA B 1 302 ? 5.367 -27.703 10.32 1 97.62 302 ALA B O 1
ATOM 6338 N N . GLY B 1 303 ? 5.574 -25.531 10.758 1 97.88 303 GLY B N 1
ATOM 6339 C CA . GLY B 1 303 ? 6.891 -25.391 10.156 1 97.88 303 GLY B CA 1
ATOM 6340 C C . GLY B 1 303 ? 6.84 -25.016 8.68 1 97.88 303 GLY B C 1
ATOM 6341 O O . GLY B 1 303 ? 7.844 -24.594 8.109 1 97.88 303 GLY B O 1
ATOM 6342 N N . ARG B 1 304 ? 5.719 -25.234 8.047 1 98.62 304 ARG B N 1
ATOM 6343 C CA . ARG B 1 304 ? 5.586 -24.938 6.625 1 98.62 304 ARG B CA 1
ATOM 6344 C C . ARG B 1 304 ? 5.504 -23.438 6.383 1 98.62 304 ARG B C 1
ATOM 6346 O O . ARG B 1 304 ? 4.715 -22.75 7.027 1 98.62 304 ARG B O 1
ATOM 6353 N N . THR B 1 305 ? 6.336 -22.938 5.496 1 98.75 305 THR B N 1
ATOM 6354 C CA . THR B 1 305 ? 6.254 -21.531 5.113 1 98.75 305 THR B CA 1
ATOM 6355 C C . THR B 1 305 ? 5.004 -21.266 4.281 1 98.75 305 THR B C 1
ATOM 6357 O O . THR B 1 305 ? 4.734 -21.969 3.311 1 98.75 305 THR B O 1
ATOM 6360 N N . VAL B 1 306 ? 4.316 -20.219 4.668 1 98.75 306 VAL B N 1
ATOM 6361 C CA . VAL B 1 306 ? 3.172 -19.781 3.883 1 98.75 306 VAL B CA 1
ATOM 6362 C C . VAL B 1 306 ? 3.656 -19.094 2.607 1 98.75 306 VAL B C 1
ATOM 6364 O O . VAL B 1 306 ? 4.621 -18.312 2.637 1 98.75 306 VAL B O 1
ATOM 6367 N N . ASP B 1 307 ? 2.936 -19.375 1.579 1 98.62 307 ASP B N 1
ATOM 6368 C CA . ASP B 1 307 ? 3.398 -19 0.248 1 98.62 307 ASP B CA 1
ATOM 6369 C C . ASP B 1 307 ? 3.592 -17.484 0.143 1 98.62 307 ASP B C 1
ATOM 6371 O O . ASP B 1 307 ? 4.621 -17.016 -0.344 1 98.62 307 ASP B O 1
ATOM 6375 N N . VAL B 1 308 ? 2.648 -16.656 0.575 1 98.75 308 VAL B N 1
ATOM 6376 C CA . VAL B 1 308 ? 2.764 -15.219 0.44 1 98.75 308 VAL B CA 1
ATOM 6377 C C . VAL B 1 308 ? 3.887 -14.703 1.338 1 98.75 308 VAL B C 1
ATOM 6379 O O . VAL B 1 308 ? 4.582 -13.742 0.986 1 98.75 308 VAL B O 1
ATOM 6382 N N . ASP B 1 309 ? 4.078 -15.344 2.467 1 98.69 309 ASP B N 1
ATOM 6383 C CA . ASP B 1 309 ? 5.191 -14.961 3.33 1 98.69 309 ASP B CA 1
ATOM 6384 C C . ASP B 1 309 ? 6.531 -15.211 2.639 1 98.69 309 ASP B C 1
ATOM 6386 O O . ASP B 1 309 ? 7.469 -14.422 2.783 1 98.69 309 ASP B O 1
ATOM 6390 N N . ALA B 1 310 ? 6.598 -16.328 1.939 1 98.81 310 ALA B N 1
ATOM 6391 C CA . ALA B 1 310 ? 7.805 -16.609 1.169 1 98.81 310 ALA B CA 1
ATOM 6392 C C . ALA B 1 310 ? 8.055 -15.523 0.125 1 98.81 310 ALA B C 1
ATOM 6394 O O . ALA B 1 310 ? 9.172 -15.023 -0 1 98.81 310 ALA B O 1
ATOM 6395 N N . ILE B 1 311 ? 7.055 -15.188 -0.58 1 98.88 311 ILE B N 1
ATOM 6396 C CA . ILE B 1 311 ? 7.156 -14.195 -1.648 1 98.88 311 ILE B CA 1
ATOM 6397 C C . ILE B 1 311 ? 7.625 -12.859 -1.074 1 98.88 311 ILE B C 1
ATOM 6399 O O . ILE B 1 311 ? 8.57 -12.258 -1.587 1 98.88 311 ILE B O 1
ATOM 6403 N N . VAL B 1 312 ? 6.977 -12.43 -0.041 1 98.88 312 VAL B N 1
ATOM 6404 C CA . VAL B 1 312 ? 7.32 -11.156 0.579 1 98.88 312 VAL B CA 1
ATOM 6405 C C . VAL B 1 312 ? 8.75 -11.203 1.116 1 98.88 312 VAL B C 1
ATOM 6407 O O . VAL B 1 312 ? 9.508 -10.25 0.967 1 98.88 312 VAL B O 1
ATOM 6410 N N . ASP B 1 313 ? 9.102 -12.297 1.744 1 98.75 313 ASP B N 1
ATOM 6411 C CA . ASP B 1 313 ? 10.445 -12.469 2.285 1 98.75 313 ASP B CA 1
ATOM 6412 C C . ASP B 1 313 ? 11.5 -12.367 1.184 1 98.75 313 ASP B C 1
ATOM 6414 O O . ASP B 1 313 ? 12.539 -11.734 1.369 1 98.75 313 ASP B O 1
ATOM 6418 N N . ILE B 1 314 ? 11.227 -13.008 0.097 1 98.81 314 ILE B N 1
ATOM 6419 C CA . ILE B 1 314 ? 12.141 -13 -1.039 1 98.81 314 ILE B CA 1
ATOM 6420 C C . ILE B 1 314 ? 12.305 -11.578 -1.564 1 98.81 314 ILE B C 1
ATOM 6422 O O . ILE B 1 314 ? 13.422 -11.133 -1.824 1 98.81 314 ILE B O 1
ATOM 6426 N N . ILE B 1 315 ? 11.227 -10.859 -1.699 1 98.88 315 ILE B N 1
ATOM 6427 C CA . ILE B 1 315 ? 11.273 -9.477 -2.158 1 98.88 315 ILE B CA 1
ATOM 6428 C C . ILE B 1 315 ? 12.07 -8.625 -1.17 1 98.88 315 ILE B C 1
ATOM 6430 O O . ILE B 1 315 ? 12.898 -7.809 -1.574 1 98.88 315 ILE B O 1
ATOM 6434 N N . GLN B 1 316 ? 11.828 -8.836 0.104 1 98.44 316 GLN B N 1
ATOM 6435 C CA . GLN B 1 316 ? 12.469 -8.062 1.16 1 98.44 316 GLN B CA 1
ATOM 6436 C C . GLN B 1 316 ? 13.977 -8.305 1.191 1 98.44 316 GLN B C 1
ATOM 6438 O O . GLN B 1 316 ? 14.742 -7.418 1.571 1 98.44 316 GLN B O 1
ATOM 6443 N N . LYS B 1 317 ? 14.445 -9.438 0.735 1 97.81 317 LYS B N 1
ATOM 6444 C CA . LYS B 1 317 ? 15.859 -9.797 0.824 1 97.81 317 LYS B CA 1
ATOM 6445 C C . LYS B 1 317 ? 16.609 -9.43 -0.458 1 97.81 317 LYS B C 1
ATOM 6447 O O . LYS B 1 317 ? 17.828 -9.445 -0.494 1 97.81 317 LYS B O 1
ATOM 6452 N N . ALA B 1 318 ? 15.875 -9.102 -1.516 1 98.19 318 ALA B N 1
ATOM 6453 C CA . ALA B 1 318 ? 16.5 -8.719 -2.773 1 98.19 318 ALA B CA 1
ATOM 6454 C C . ALA B 1 318 ? 17.344 -7.453 -2.6 1 98.19 318 ALA B C 1
ATOM 6456 O O . ALA B 1 318 ? 16.969 -6.543 -1.861 1 98.19 318 ALA B O 1
ATOM 6457 N N . GLU B 1 319 ? 18.453 -7.305 -3.357 1 97.38 319 GLU B N 1
ATOM 6458 C CA . GLU B 1 319 ? 19.344 -6.164 -3.215 1 97.38 319 GLU B CA 1
ATOM 6459 C C . GLU B 1 319 ? 19.531 -5.438 -4.543 1 97.38 319 GLU B C 1
ATOM 6461 O O . GLU B 1 319 ? 19.922 -4.266 -4.57 1 97.38 319 GLU B O 1
ATOM 6466 N N . GLU B 1 320 ? 19.25 -6.137 -5.617 1 97.75 320 GLU B N 1
ATOM 6467 C CA . GLU B 1 320 ? 19.516 -5.516 -6.91 1 97.75 320 GLU B CA 1
ATOM 6468 C C . GLU B 1 320 ? 18.234 -5.43 -7.75 1 97.75 320 GLU B C 1
ATOM 6470 O O . GLU B 1 320 ? 17.938 -4.387 -8.336 1 97.75 320 GLU B O 1
ATOM 6475 N N . PHE B 1 321 ? 17.547 -6.594 -7.805 1 98.5 321 PHE B N 1
ATOM 6476 C CA . PHE B 1 321 ? 16.359 -6.578 -8.648 1 98.5 321 PHE B CA 1
ATOM 6477 C C . PHE B 1 321 ? 15.336 -7.602 -8.164 1 98.5 321 PHE B C 1
ATOM 6479 O O . PHE B 1 321 ? 15.68 -8.547 -7.453 1 98.5 321 PHE B O 1
ATOM 6486 N N . VAL B 1 322 ? 14.109 -7.383 -8.453 1 98.94 322 VAL B N 1
ATOM 6487 C CA . VAL B 1 322 ? 12.984 -8.312 -8.375 1 98.94 322 VAL B CA 1
ATOM 6488 C C . VAL B 1 322 ? 12.297 -8.398 -9.734 1 98.94 322 VAL B C 1
ATOM 6490 O O . VAL B 1 322 ? 11.648 -7.445 -10.172 1 98.94 322 VAL B O 1
ATOM 6493 N N . TYR B 1 323 ? 12.453 -9.516 -10.438 1 98.94 323 TYR B N 1
ATOM 6494 C CA . TYR B 1 323 ? 11.797 -9.773 -11.711 1 98.94 323 TYR B CA 1
ATOM 6495 C C . TYR B 1 323 ? 10.664 -10.773 -11.555 1 98.94 323 TYR B C 1
ATOM 6497 O O . TYR B 1 323 ? 10.883 -11.891 -11.07 1 98.94 323 TYR B O 1
ATOM 6505 N N . VAL B 1 324 ? 9.484 -10.367 -11.953 1 98.94 324 VAL B N 1
ATOM 6506 C CA . VAL B 1 324 ? 8.305 -11.203 -11.758 1 98.94 324 VAL B CA 1
ATOM 6507 C C . VAL B 1 324 ? 7.609 -11.438 -13.102 1 98.94 324 VAL B C 1
ATOM 6509 O O . VAL B 1 324 ? 7.402 -10.5 -13.875 1 98.94 324 VAL B O 1
ATOM 6512 N N . ALA B 1 325 ? 7.262 -12.656 -13.398 1 98.94 325 ALA B N 1
ATOM 6513 C CA . ALA B 1 325 ? 6.41 -13.008 -14.531 1 98.94 325 ALA B CA 1
ATOM 6514 C C . ALA B 1 325 ? 5.172 -13.773 -14.07 1 98.94 325 ALA B C 1
ATOM 6516 O O . ALA B 1 325 ? 5.277 -14.906 -13.602 1 98.94 325 ALA B O 1
ATOM 6517 N N . VAL B 1 326 ? 4.027 -13.133 -14.125 1 98.81 326 VAL B N 1
ATOM 6518 C CA . VAL B 1 326 ? 2.75 -13.766 -13.797 1 98.81 326 VAL B CA 1
ATOM 6519 C C . VAL B 1 326 ? 1.688 -13.336 -14.805 1 98.81 326 VAL B C 1
ATOM 6521 O O . VAL B 1 326 ? 1.81 -12.289 -15.438 1 98.81 326 VAL B O 1
ATOM 6524 N N . MET B 1 327 ? 0.696 -14.156 -14.938 1 98.56 327 MET B N 1
ATOM 6525 C CA . MET B 1 327 ? -0.369 -13.852 -15.883 1 98.56 327 MET B CA 1
ATOM 6526 C C . MET B 1 327 ? -1.223 -12.688 -15.391 1 98.56 327 MET B C 1
ATOM 6528 O O . MET B 1 327 ? -1.507 -11.758 -16.141 1 98.56 327 MET B O 1
ATOM 6532 N N . ASP B 1 328 ? -1.608 -12.812 -14.133 1 97.75 328 ASP B N 1
ATOM 6533 C CA . ASP B 1 328 ? -2.48 -11.82 -13.508 1 97.75 328 ASP B CA 1
ATOM 6534 C C . ASP B 1 328 ? -1.855 -11.266 -12.234 1 97.75 328 ASP B C 1
ATOM 6536 O O . ASP B 1 328 ? -1.284 -12.016 -11.438 1 97.75 328 ASP B O 1
ATOM 6540 N N . TYR B 1 329 ? -2.021 -9.953 -12.117 1 98.56 329 TYR B N 1
ATOM 6541 C CA . TYR B 1 329 ? -1.596 -9.297 -10.883 1 98.56 329 TYR B CA 1
ATOM 6542 C C . TYR B 1 329 ? -2.656 -8.312 -10.398 1 98.56 329 TYR B C 1
ATOM 6544 O O . TYR B 1 329 ? -3.07 -7.418 -11.133 1 98.56 329 TYR B O 1
ATOM 6552 N N . PHE B 1 330 ? -2.98 -8.5 -9.094 1 97.88 330 PHE B N 1
ATOM 6553 C CA . PHE B 1 330 ? -3.932 -7.609 -8.43 1 97.88 330 PHE B CA 1
ATOM 6554 C C . PHE B 1 330 ? -3.572 -7.426 -6.965 1 97.88 330 PHE B C 1
ATOM 6556 O O . PHE B 1 330 ? -3.309 -8.406 -6.258 1 97.88 330 PHE B O 1
ATOM 6563 N N . PRO B 1 331 ? -3.576 -6.18 -6.488 1 98.44 331 PRO B N 1
ATOM 6564 C CA . PRO B 1 331 ? -3.516 -5.973 -5.043 1 98.44 331 PRO B CA 1
ATOM 6565 C C . PRO B 1 331 ? -4.883 -6.074 -4.371 1 98.44 331 PRO B C 1
ATOM 6567 O O . PRO B 1 331 ? -5.199 -5.285 -3.477 1 98.44 331 PRO B O 1
ATOM 6570 N N . THR B 1 332 ? -5.738 -6.957 -4.871 1 97.75 332 THR B N 1
ATOM 6571 C CA . THR B 1 332 ? -7.113 -7.18 -4.426 1 97.75 332 THR B CA 1
ATOM 6572 C C . THR B 1 332 ? -7.461 -8.664 -4.469 1 97.75 332 THR B C 1
ATOM 6574 O O . THR B 1 332 ? -6.715 -9.469 -5.031 1 97.75 332 THR B O 1
ATOM 6577 N N . THR B 1 333 ? -8.609 -9 -3.863 1 96.88 333 THR B N 1
ATOM 6578 C CA . THR B 1 333 ? -9.25 -10.273 -4.195 1 96.88 333 THR B CA 1
ATOM 6579 C C . THR B 1 333 ? -10.008 -10.164 -5.512 1 96.88 333 THR B C 1
ATOM 6581 O O . THR B 1 333 ? -10.508 -9.094 -5.867 1 96.88 333 THR B O 1
ATOM 6584 N N . GLN B 1 334 ? -10.047 -11.211 -6.176 1 94.81 334 GLN B N 1
ATOM 6585 C CA . GLN B 1 334 ? -10.758 -11.242 -7.449 1 94.81 334 GLN B CA 1
ATOM 6586 C C . GLN B 1 334 ? -11.984 -12.148 -7.379 1 94.81 334 GLN B C 1
ATOM 6588 O O . GLN B 1 334 ? -12.953 -11.945 -8.117 1 94.81 334 GLN B O 1
ATOM 6593 N N . PHE B 1 335 ? -11.938 -13.109 -6.441 1 94 335 PHE B N 1
ATOM 6594 C CA . PHE B 1 335 ? -12.977 -14.133 -6.465 1 94 335 PHE B CA 1
ATOM 6595 C C . PHE B 1 335 ? -13.812 -14.086 -5.191 1 94 335 PHE B C 1
ATOM 6597 O O . PHE B 1 335 ? -14.859 -14.734 -5.105 1 94 335 PHE B O 1
ATOM 6604 N N . THR B 1 336 ? -13.305 -13.344 -4.266 1 91.81 336 THR B N 1
ATOM 6605 C CA . THR B 1 336 ? -14.07 -13.086 -3.053 1 91.81 336 THR B CA 1
ATOM 6606 C C . THR B 1 336 ? -15.133 -12.023 -3.299 1 91.81 336 THR B C 1
ATOM 6608 O O . THR B 1 336 ? -14.883 -11.039 -3.996 1 91.81 336 THR B O 1
ATOM 6611 N N . LYS B 1 337 ? -16.344 -12.227 -2.732 1 89.81 337 LYS B N 1
ATOM 6612 C CA . LYS B 1 337 ? -17.422 -11.25 -2.859 1 89.81 337 LYS B CA 1
ATOM 6613 C C . LYS B 1 337 ? -17.891 -10.766 -1.489 1 89.81 337 LYS B C 1
ATOM 6615 O O . LYS B 1 337 ? -18.344 -11.57 -0.668 1 89.81 337 LYS B O 1
ATOM 6620 N N . PRO B 1 338 ? -17.875 -9.422 -1.195 1 92.38 338 PRO B N 1
ATOM 6621 C CA . PRO B 1 338 ? -17.281 -8.414 -2.08 1 92.38 338 PRO B CA 1
ATOM 6622 C C . PRO B 1 338 ? -15.758 -8.484 -2.125 1 92.38 338 PRO B C 1
ATOM 6624 O O . PRO B 1 338 ? -15.133 -9.023 -1.206 1 92.38 338 PRO B O 1
ATOM 6627 N N . ARG B 1 339 ? -15.219 -7.969 -3.254 1 94.81 339 ARG B N 1
ATOM 6628 C CA . ARG B 1 339 ? -13.766 -7.918 -3.369 1 94.81 339 ARG B CA 1
ATOM 6629 C C . ARG B 1 339 ? -13.164 -6.992 -2.318 1 94.81 339 ARG B C 1
ATOM 6631 O O . ARG B 1 339 ? -13.805 -6.031 -1.889 1 94.81 339 ARG B O 1
ATOM 6638 N N . VAL B 1 340 ? -11.992 -7.246 -1.927 1 96.56 340 VAL B N 1
ATOM 6639 C CA . VAL B 1 340 ? -11.328 -6.473 -0.886 1 96.56 340 VAL B CA 1
ATOM 6640 C C . VAL B 1 340 ? -9.93 -6.066 -1.355 1 96.56 340 VAL B C 1
ATOM 6642 O O . VAL B 1 340 ? -9.273 -6.812 -2.086 1 96.56 340 VAL B O 1
ATOM 6645 N N . TYR B 1 341 ? -9.508 -4.801 -0.995 1 97.44 341 TYR B N 1
ATOM 6646 C CA . TYR B 1 341 ? -8.148 -4.328 -1.259 1 97.44 341 TYR B CA 1
ATOM 6647 C C . TYR B 1 341 ? -7.137 -5.078 -0.403 1 97.44 341 TYR B C 1
ATOM 6649 O O . TYR B 1 341 ? -7.355 -5.285 0.793 1 97.44 341 TYR B O 1
ATOM 6657 N N . TRP B 1 342 ? -6.059 -5.539 -0.973 1 98.12 342 TRP B N 1
ATOM 6658 C CA . TRP B 1 342 ? -5.047 -6.387 -0.346 1 98.12 342 TRP B CA 1
ATOM 6659 C C . TRP B 1 342 ? -3.658 -6.074 -0.896 1 98.12 342 TRP B C 1
ATOM 6661 O O . TRP B 1 342 ? -3.172 -6.762 -1.797 1 98.12 342 TRP B O 1
ATOM 6671 N N . PRO B 1 343 ? -2.945 -5.031 -0.321 1 98 343 PRO B N 1
ATOM 6672 C CA . PRO B 1 343 ? -1.726 -4.516 -0.945 1 98 343 PRO B CA 1
ATOM 6673 C C . PRO B 1 343 ? -0.466 -5.223 -0.449 1 98 343 PRO B C 1
ATOM 6675 O O . PRO B 1 343 ? 0.629 -4.656 -0.516 1 98 343 PRO B O 1
ATOM 6678 N N . VAL B 1 344 ? -0.458 -6.461 0.001 1 98.31 344 VAL B N 1
ATOM 6679 C CA . VAL B 1 344 ? 0.654 -7.125 0.673 1 98.31 344 VAL B CA 1
ATOM 6680 C C . VAL B 1 344 ? 1.86 -7.188 -0.261 1 98.31 344 VAL B C 1
ATOM 6682 O O . VAL B 1 344 ? 2.939 -6.695 0.075 1 98.31 344 VAL B O 1
ATOM 6685 N N . ILE B 1 345 ? 1.689 -7.723 -1.438 1 98.81 345 ILE B N 1
ATOM 6686 C CA . ILE B 1 345 ? 2.795 -7.84 -2.385 1 98.81 345 ILE B CA 1
ATOM 6687 C C . ILE B 1 345 ? 3.096 -6.477 -3 1 98.81 345 ILE B C 1
ATOM 6689 O O . ILE B 1 345 ? 4.258 -6.133 -3.221 1 98.81 345 ILE B O 1
ATOM 6693 N N . ASP B 1 346 ? 2.057 -5.68 -3.227 1 98.69 346 ASP B N 1
ATOM 6694 C CA . ASP B 1 346 ? 2.178 -4.332 -3.777 1 98.69 346 ASP B CA 1
ATOM 6695 C C . ASP B 1 346 ? 3.1 -3.471 -2.916 1 98.69 346 ASP B C 1
ATOM 6697 O O . ASP B 1 346 ? 4.02 -2.83 -3.432 1 98.69 346 ASP B O 1
ATOM 6701 N N . ASP B 1 347 ? 2.848 -3.482 -1.637 1 98.56 347 ASP B N 1
ATOM 6702 C CA . ASP B 1 347 ? 3.66 -2.717 -0.696 1 98.56 347 ASP B CA 1
ATOM 6703 C C . ASP B 1 347 ? 5.098 -3.234 -0.665 1 98.56 347 ASP B C 1
ATOM 6705 O O . ASP B 1 347 ? 6.039 -2.457 -0.489 1 98.56 347 ASP B O 1
ATOM 6709 N N . ALA B 1 348 ? 5.23 -4.559 -0.772 1 98.81 348 ALA B N 1
ATOM 6710 C CA . ALA B 1 348 ? 6.574 -5.133 -0.767 1 98.81 348 ALA B CA 1
ATOM 6711 C C . ALA B 1 348 ? 7.387 -4.629 -1.954 1 98.81 348 ALA B C 1
ATOM 6713 O O . ALA B 1 348 ? 8.57 -4.305 -1.812 1 98.81 348 ALA B O 1
ATOM 6714 N N . PHE B 1 349 ? 6.773 -4.551 -3.172 1 98.88 349 PHE B N 1
ATOM 6715 C CA . PHE B 1 349 ? 7.445 -4.012 -4.348 1 98.88 349 PHE B CA 1
ATOM 6716 C C . PHE B 1 349 ? 7.879 -2.568 -4.109 1 98.88 349 PHE B C 1
ATOM 6718 O O . PHE B 1 349 ? 9.031 -2.209 -4.371 1 98.88 349 PHE B O 1
ATOM 6725 N N . ARG B 1 350 ? 6.961 -1.813 -3.619 1 98.5 350 ARG B N 1
ATOM 6726 C CA . ARG B 1 350 ? 7.199 -0.387 -3.424 1 98.5 350 ARG B CA 1
ATOM 6727 C C . ARG B 1 350 ? 8.289 -0.151 -2.379 1 98.5 350 ARG B C 1
ATOM 6729 O O . ARG B 1 350 ? 9.148 0.709 -2.559 1 98.5 350 ARG B O 1
ATOM 6736 N N . ARG B 1 351 ? 8.219 -0.872 -1.317 1 98.31 351 ARG B N 1
ATOM 6737 C CA . ARG B 1 351 ? 9.227 -0.757 -0.265 1 98.31 351 ARG B CA 1
ATOM 6738 C C . ARG B 1 351 ? 10.609 -1.14 -0.784 1 98.31 351 ARG B C 1
ATOM 6740 O O . ARG B 1 351 ? 11.602 -0.481 -0.465 1 98.31 351 ARG B O 1
ATOM 6747 N N . ALA B 1 352 ? 10.672 -2.236 -1.546 1 98.56 352 ALA B N 1
ATOM 6748 C CA . ALA B 1 352 ? 11.953 -2.672 -2.092 1 98.56 352 ALA B CA 1
ATOM 6749 C C . ALA B 1 352 ? 12.547 -1.604 -3.004 1 98.56 352 ALA B C 1
ATOM 6751 O O . ALA B 1 352 ? 13.734 -1.274 -2.893 1 98.56 352 ALA B O 1
ATOM 6752 N N . ALA B 1 353 ? 11.766 -1.107 -3.848 1 98.38 353 ALA B N 1
ATOM 6753 C CA . ALA B 1 353 ? 12.242 -0.111 -4.805 1 98.38 353 ALA B CA 1
ATOM 6754 C C . ALA B 1 353 ? 12.656 1.176 -4.098 1 98.38 353 ALA B C 1
ATOM 6756 O O . ALA B 1 353 ? 13.711 1.743 -4.398 1 98.38 353 ALA B O 1
ATOM 6757 N N . PHE B 1 354 ? 11.883 1.64 -3.141 1 97.62 354 PHE B N 1
ATOM 6758 C CA . PHE B 1 354 ? 12.117 2.938 -2.52 1 97.62 354 PHE B CA 1
ATOM 6759 C C . PHE B 1 354 ? 13.25 2.852 -1.5 1 97.62 354 PHE B C 1
ATOM 6761 O O . PHE B 1 354 ? 14.148 3.693 -1.491 1 97.62 354 PHE B O 1
ATOM 6768 N N . ASN B 1 355 ? 13.156 1.863 -0.653 1 97.19 355 ASN B N 1
ATOM 6769 C CA . ASN B 1 355 ? 14.07 1.791 0.482 1 97.19 355 ASN B CA 1
ATOM 6770 C C . ASN B 1 355 ? 15.469 1.345 0.052 1 97.19 355 ASN B C 1
ATOM 6772 O O . ASN B 1 355 ? 16.469 1.779 0.625 1 97.19 355 ASN B O 1
ATOM 6776 N N . ARG B 1 356 ? 15.523 0.421 -0.968 1 96.81 356 ARG B N 1
ATOM 6777 C CA . ARG B 1 356 ? 1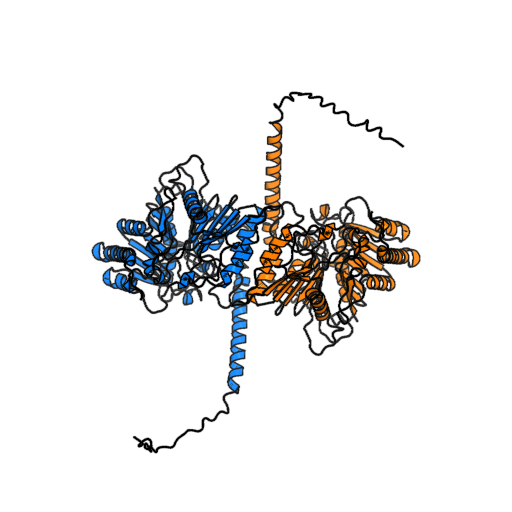6.797 -0.218 -1.273 1 96.81 356 ARG B CA 1
ATOM 6778 C C . ARG B 1 356 ? 17.172 -0.006 -2.734 1 96.81 356 ARG B C 1
ATOM 6780 O O . ARG B 1 356 ? 18.172 -0.552 -3.205 1 96.81 356 ARG B O 1
ATOM 6787 N N . ARG B 1 357 ? 16.359 0.751 -3.439 1 96.56 357 ARG B N 1
ATOM 6788 C CA . ARG B 1 357 ? 16.609 1.075 -4.84 1 96.56 357 ARG B CA 1
ATOM 6789 C C . ARG B 1 357 ? 16.703 -0.19 -5.688 1 96.56 357 ARG B C 1
ATOM 6791 O O . ARG B 1 357 ? 17.516 -0.267 -6.613 1 96.56 357 ARG B O 1
ATOM 6798 N N . VAL B 1 358 ? 15.984 -1.227 -5.293 1 97.94 358 VAL B N 1
ATOM 6799 C CA . VAL B 1 358 ? 15.859 -2.465 -6.055 1 97.94 358 VAL B CA 1
ATOM 6800 C C . VAL B 1 358 ? 15.047 -2.215 -7.32 1 97.94 358 VAL B C 1
ATOM 6802 O O . VAL B 1 358 ? 14.008 -1.551 -7.277 1 97.94 358 VAL B O 1
ATOM 6805 N N . LYS B 1 359 ? 15.539 -2.666 -8.484 1 98.5 359 LYS B N 1
ATOM 6806 C CA . LYS B 1 359 ? 14.75 -2.617 -9.703 1 98.5 359 LYS B CA 1
ATOM 6807 C C . LYS B 1 359 ? 13.633 -3.654 -9.68 1 98.5 359 LYS B C 1
ATOM 6809 O O . LYS B 1 359 ? 13.891 -4.852 -9.523 1 98.5 359 LYS B O 1
ATOM 6814 N N . VAL B 1 360 ? 12.438 -3.213 -9.812 1 98.88 360 VAL B N 1
ATOM 6815 C CA . VAL B 1 360 ? 11.297 -4.121 -9.836 1 98.88 360 VAL B CA 1
ATOM 6816 C C . VAL B 1 360 ? 10.688 -4.148 -11.234 1 98.88 360 VAL B C 1
ATOM 6818 O O . VAL B 1 360 ? 10.133 -3.148 -11.695 1 98.88 360 VAL B O 1
ATOM 6821 N N . HIS B 1 361 ? 10.836 -5.242 -11.93 1 98.94 361 HIS B N 1
ATOM 6822 C CA . HIS B 1 361 ? 10.297 -5.422 -13.273 1 98.94 361 HIS B CA 1
ATOM 6823 C C . HIS B 1 361 ? 9.203 -6.484 -13.289 1 98.94 361 HIS B C 1
ATOM 6825 O O . HIS B 1 361 ? 9.43 -7.625 -12.883 1 98.94 361 HIS B O 1
ATOM 6831 N N . LEU B 1 362 ? 8.023 -6.082 -13.711 1 98.94 362 LEU B N 1
ATOM 6832 C CA . LEU B 1 362 ? 6.883 -6.988 -13.805 1 98.94 362 LEU B CA 1
ATOM 6833 C C . LEU B 1 362 ? 6.531 -7.266 -15.266 1 98.94 362 LEU B C 1
ATOM 6835 O O . LEU B 1 362 ? 6.305 -6.332 -16.047 1 98.94 362 LEU B O 1
ATOM 6839 N N . LEU B 1 363 ? 6.543 -8.492 -15.641 1 98.94 363 LEU B N 1
ATOM 6840 C CA . LEU B 1 363 ? 6.078 -8.953 -16.938 1 98.94 363 LEU B CA 1
ATOM 6841 C C . LEU B 1 363 ? 4.707 -9.609 -16.828 1 98.94 363 LEU B C 1
ATOM 6843 O O . LEU B 1 363 ? 4.602 -10.766 -16.406 1 98.94 363 LEU B O 1
ATOM 6847 N N . ILE B 1 364 ? 3.676 -8.875 -17.25 1 98.81 364 ILE B N 1
ATOM 6848 C CA . ILE B 1 364 ? 2.293 -9.281 -17.016 1 98.81 364 ILE B CA 1
ATOM 6849 C C . ILE B 1 364 ? 1.63 -9.625 -18.344 1 98.81 364 ILE B C 1
ATOM 6851 O O . ILE B 1 364 ? 1.901 -8.992 -19.375 1 98.81 364 ILE B O 1
ATOM 6855 N N . SER B 1 365 ? 0.728 -10.586 -18.297 1 98.38 365 SER B N 1
ATOM 6856 C CA . SER B 1 365 ? 0.137 -11.07 -19.547 1 98.38 365 SER B CA 1
ATOM 6857 C C . SER B 1 365 ? -1.092 -10.25 -19.922 1 98.38 365 SER B C 1
ATOM 6859 O O . SER B 1 365 ? -1.804 -9.742 -19.062 1 98.38 365 SER B O 1
ATOM 6861 N N . TYR B 1 366 ? -1.288 -10.078 -21.203 1 97.5 366 TYR B N 1
ATOM 6862 C CA . TYR B 1 366 ? -2.529 -9.578 -21.781 1 97.5 366 TYR B CA 1
ATOM 6863 C C . TYR B 1 366 ? -3.094 -10.562 -22.797 1 97.5 366 TYR B C 1
ATOM 6865 O O . TYR B 1 366 ? -2.381 -11.008 -23.688 1 97.5 366 TYR B O 1
ATOM 6873 N N . TRP B 1 367 ? -4.301 -10.977 -22.594 1 95.5 367 TRP B N 1
ATOM 6874 C CA . TRP B 1 367 ? -4.988 -11.922 -23.469 1 95.5 367 TRP B CA 1
ATOM 6875 C C . TRP B 1 367 ? -6.492 -11.672 -23.469 1 95.5 367 TRP B C 1
ATOM 6877 O O . TRP B 1 367 ? -6.969 -10.727 -22.828 1 95.5 367 TRP B O 1
ATOM 6887 N N . GLN B 1 368 ? -7.262 -12.492 -24.094 1 91.31 368 GLN B N 1
ATOM 6888 C CA . GLN B 1 368 ? -8.688 -12.281 -24.344 1 91.31 368 GLN B CA 1
ATOM 6889 C C . GLN B 1 368 ? -9.469 -12.242 -23.031 1 91.31 368 GLN B C 1
ATOM 6891 O O . GLN B 1 368 ? -10.516 -11.586 -22.953 1 91.31 368 GLN B O 1
ATOM 6896 N N . HIS B 1 369 ? -8.945 -12.867 -22.047 1 93.5 369 HIS B N 1
ATOM 6897 C CA . HIS B 1 369 ? -9.695 -13.016 -20.797 1 93.5 369 HIS B CA 1
ATOM 6898 C C . HIS B 1 369 ? -9.117 -12.125 -19.703 1 93.5 369 HIS B C 1
ATOM 6900 O O . HIS B 1 369 ? -9.43 -12.32 -18.531 1 93.5 369 HIS B O 1
ATOM 6906 N N . THR B 1 370 ? -8.242 -11.195 -20.047 1 95.31 370 THR B N 1
ATOM 6907 C CA . THR B 1 370 ? -7.664 -10.289 -19.062 1 95.31 370 THR B CA 1
ATOM 6908 C C . THR B 1 370 ? -8.742 -9.406 -18.438 1 95.31 370 THR B C 1
ATOM 6910 O O . THR B 1 370 ? -9.586 -8.859 -19.156 1 95.31 370 THR B O 1
ATOM 6913 N N . TRP B 1 371 ? -8.703 -9.367 -17.141 1 93.25 371 TRP B N 1
ATOM 6914 C CA . TRP B 1 371 ? -9.633 -8.484 -16.438 1 93.25 371 TRP B CA 1
ATOM 6915 C C . TRP B 1 371 ? -9.375 -7.023 -16.812 1 93.25 371 TRP B C 1
ATOM 6917 O O . TRP B 1 371 ? -8.227 -6.582 -16.859 1 93.25 371 TRP B O 1
ATOM 6927 N N . GLU B 1 372 ? -10.445 -6.227 -16.984 1 92.25 372 GLU B N 1
ATOM 6928 C CA . GLU B 1 372 ? -10.344 -4.852 -17.453 1 92.25 372 GLU B CA 1
ATOM 6929 C C . GLU B 1 372 ? -9.664 -3.957 -16.422 1 92.25 372 GLU B C 1
ATOM 6931 O O . GLU B 1 372 ? -8.953 -3.012 -16.781 1 92.25 372 GLU B O 1
ATOM 6936 N N . ASP B 1 373 ? -9.867 -4.293 -15.148 1 93.62 373 ASP B N 1
ATOM 6937 C CA . ASP B 1 373 ? -9.383 -3.381 -14.117 1 93.62 373 ASP B CA 1
ATOM 6938 C C . ASP B 1 373 ? -7.922 -3.66 -13.773 1 93.62 373 ASP B C 1
ATOM 6940 O O . ASP B 1 373 ? -7.305 -2.914 -13.008 1 93.62 373 ASP B O 1
ATOM 6944 N N . MET B 1 374 ? -7.289 -4.652 -14.344 1 96.56 374 MET B N 1
ATOM 6945 C CA . MET B 1 374 ? -5.898 -4.969 -14.031 1 96.56 374 MET B CA 1
ATOM 6946 C C . MET B 1 374 ? -4.984 -3.797 -14.367 1 96.56 374 MET B C 1
ATOM 6948 O O . MET B 1 374 ? -4.035 -3.51 -13.633 1 96.56 374 MET B O 1
ATOM 6952 N N . LYS B 1 375 ? -5.293 -3.123 -15.461 1 95.88 375 LYS B N 1
ATOM 6953 C CA . LYS B 1 375 ? -4.422 -2.08 -15.992 1 95.88 375 LYS B CA 1
ATOM 6954 C C . LYS B 1 375 ? -4.258 -0.937 -14.992 1 95.88 375 LYS B C 1
ATOM 6956 O O . LYS B 1 375 ? -3.189 -0.324 -14.914 1 95.88 375 LYS B O 1
ATOM 6961 N N . ILE B 1 376 ? -5.246 -0.61 -14.203 1 96.12 376 ILE B N 1
ATOM 6962 C CA . ILE B 1 376 ? -5.145 0.559 -13.336 1 96.12 376 ILE B CA 1
ATOM 6963 C C . ILE B 1 376 ? -4.188 0.265 -12.18 1 96.12 376 ILE B C 1
ATOM 6965 O O . ILE B 1 376 ? -3.467 1.154 -11.727 1 96.12 376 ILE B O 1
ATOM 6969 N N . TYR B 1 377 ? -4.156 -0.967 -11.703 1 97.81 377 TYR B N 1
ATOM 6970 C CA . TYR B 1 377 ? -3.225 -1.336 -10.641 1 97.81 377 TYR B CA 1
ATOM 6971 C C . TYR B 1 377 ? -1.793 -1.379 -11.164 1 97.81 377 TYR B C 1
ATOM 6973 O O . TYR B 1 377 ? -0.858 -0.978 -10.469 1 97.81 377 TYR B O 1
ATOM 6981 N N . LEU B 1 378 ? -1.658 -1.895 -12.367 1 98.5 378 LEU B N 1
ATOM 6982 C CA . LEU B 1 378 ? -0.343 -1.929 -13 1 98.5 378 LEU B CA 1
ATOM 6983 C C . LEU B 1 378 ? 0.169 -0.517 -13.266 1 98.5 378 LEU B C 1
ATOM 6985 O O . LEU B 1 378 ? 1.355 -0.238 -13.078 1 98.5 378 LEU B O 1
ATOM 6989 N N . SER B 1 379 ? -0.706 0.367 -13.727 1 97.62 379 SER B N 1
ATOM 6990 C CA . SER B 1 379 ? -0.351 1.768 -13.938 1 97.62 379 SER B CA 1
ATOM 6991 C C . SER B 1 379 ? 0.123 2.414 -12.633 1 97.62 379 SER B C 1
ATOM 6993 O O . SER B 1 379 ? 1.114 3.148 -12.625 1 97.62 379 SER B O 1
ATOM 6995 N N . SER B 1 380 ? -0.605 2.156 -11.602 1 98.06 380 SER B N 1
ATOM 6996 C CA . SER B 1 380 ? -0.283 2.686 -10.281 1 98.06 380 SER B CA 1
ATOM 6997 C C . SER B 1 380 ? 1.133 2.307 -9.859 1 98.06 380 SER B C 1
ATOM 6999 O O . SER B 1 380 ? 1.844 3.111 -9.258 1 98.06 380 SER B O 1
ATOM 7001 N N . LEU B 1 381 ? 1.566 1.071 -10.141 1 98.25 381 LEU B N 1
ATOM 7002 C CA . LEU B 1 381 ? 2.93 0.634 -9.859 1 98.25 381 LEU B CA 1
ATOM 7003 C C . LEU B 1 381 ? 3.918 1.282 -10.82 1 98.25 381 LEU B C 1
ATOM 7005 O O . LEU B 1 381 ? 4.957 1.795 -10.406 1 98.25 381 LEU B O 1
ATOM 7009 N N . ASN B 1 382 ? 3.574 1.245 -12.07 1 97.5 382 ASN B N 1
ATOM 7010 C CA . ASN B 1 382 ? 4.457 1.706 -13.141 1 97.5 382 ASN B CA 1
ATOM 7011 C C . ASN B 1 382 ? 4.793 3.188 -12.992 1 97.5 382 ASN B C 1
ATOM 7013 O O . ASN B 1 382 ? 5.82 3.65 -13.484 1 97.5 382 ASN B O 1
ATOM 7017 N N . ASP B 1 383 ? 3.961 3.928 -12.32 1 95.5 383 ASP B N 1
ATOM 7018 C CA . ASP B 1 383 ? 4.164 5.355 -12.109 1 95.5 383 ASP B CA 1
ATOM 7019 C C . ASP B 1 383 ? 5.348 5.613 -11.18 1 95.5 383 ASP B C 1
ATOM 7021 O O . ASP B 1 383 ? 5.867 6.73 -11.117 1 95.5 383 ASP B O 1
ATOM 7025 N N . LEU B 1 384 ? 5.711 4.641 -10.445 1 94.5 384 LEU B N 1
ATOM 7026 C CA . LEU B 1 384 ? 6.816 4.797 -9.508 1 94.5 384 LEU B CA 1
ATOM 7027 C C . LEU B 1 384 ? 8.156 4.539 -10.195 1 94.5 384 LEU B C 1
ATOM 7029 O O . LEU B 1 384 ? 8.883 3.621 -9.812 1 94.5 384 LEU B O 1
ATOM 7033 N N . TRP B 1 385 ? 8.391 5.172 -11.219 1 88.06 385 TRP B N 1
ATOM 7034 C CA . TRP B 1 385 ? 9.648 5.297 -11.945 1 88.06 385 TRP B CA 1
ATOM 7035 C C . TRP B 1 385 ? 10.164 6.73 -11.891 1 88.06 385 TRP B C 1
ATOM 7037 O O . TRP B 1 385 ? 9.477 7.66 -12.32 1 88.06 385 TRP B O 1
ATOM 7047 N N . PHE B 1 386 ? 11.211 6.898 -11.352 1 85.31 386 PHE B N 1
ATOM 7048 C CA . PHE B 1 386 ? 11.766 8.227 -11.109 1 85.31 386 PHE B CA 1
ATOM 7049 C C . PHE B 1 386 ? 13.289 8.203 -11.242 1 85.31 386 PHE B C 1
ATOM 7051 O O . PHE B 1 386 ? 13.953 7.383 -10.609 1 85.31 386 PHE B O 1
ATOM 7058 N N . LYS B 1 387 ? 13.852 9.039 -12.039 1 85.12 387 LYS B N 1
ATOM 7059 C CA . LYS B 1 387 ? 15.281 9.023 -12.344 1 85.12 387 LYS B CA 1
ATOM 7060 C C . LYS B 1 387 ? 16.062 9.828 -11.312 1 85.12 387 LYS B C 1
ATOM 7062 O O . LYS B 1 387 ? 17.219 9.492 -11 1 85.12 387 LYS B O 1
ATOM 7067 N N . SER B 1 388 ? 15.422 10.859 -10.82 1 84.38 388 SER B N 1
ATOM 7068 C CA . SER B 1 388 ? 16.094 11.695 -9.836 1 84.38 388 SER B CA 1
ATOM 7069 C C . SER B 1 388 ? 15.992 11.109 -8.438 1 84.38 388 SER B C 1
ATOM 7071 O O . SER B 1 388 ? 15.508 9.992 -8.266 1 84.38 388 SER B O 1
ATOM 7073 N N . TYR B 1 389 ? 16.625 11.891 -7.461 1 77.44 389 TYR B N 1
ATOM 7074 C CA . TYR B 1 389 ? 16.594 11.375 -6.098 1 77.44 389 TYR B CA 1
ATOM 7075 C C . TYR B 1 389 ? 15.203 11.531 -5.488 1 77.44 389 TYR B C 1
ATOM 7077 O O . TYR B 1 389 ? 14.609 12.609 -5.562 1 77.44 389 TYR B O 1
ATOM 7085 N N . PRO B 1 390 ? 14.766 10.43 -4.969 1 78.31 390 PRO B N 1
ATOM 7086 C CA . PRO B 1 390 ? 15.289 9.055 -4.938 1 78.31 390 PRO B CA 1
ATOM 7087 C C . PRO B 1 390 ? 15 8.289 -6.227 1 78.31 390 PRO B C 1
ATOM 7089 O O . PRO B 1 390 ? 13.891 8.375 -6.77 1 78.31 390 PRO B O 1
ATOM 7092 N N . GLU B 1 391 ? 16.031 7.66 -6.637 1 89.5 391 GLU B N 1
ATOM 7093 C CA . GLU B 1 391 ? 15.852 6.875 -7.852 1 89.5 391 GLU B CA 1
ATOM 7094 C C . GLU B 1 391 ? 14.906 5.699 -7.609 1 89.5 391 GLU B C 1
ATOM 7096 O O . GLU B 1 391 ? 15.062 4.969 -6.625 1 89.5 391 GLU B O 1
ATOM 7101 N N . LEU B 1 392 ? 13.883 5.633 -8.352 1 94.94 392 LEU B N 1
ATOM 7102 C CA . LEU B 1 392 ? 12.898 4.562 -8.281 1 94.94 392 LEU B CA 1
ATOM 7103 C C . LEU B 1 392 ? 12.719 3.904 -9.648 1 94.94 392 LEU B C 1
ATOM 7105 O O . LEU B 1 392 ? 12.664 4.59 -10.672 1 94.94 392 LEU B O 1
ATOM 7109 N N . ASP B 1 393 ? 12.734 2.51 -9.602 1 97.19 393 ASP B N 1
ATOM 7110 C CA . ASP B 1 393 ? 12.547 1.788 -10.859 1 97.19 393 ASP B CA 1
ATOM 7111 C C . ASP B 1 393 ? 11.555 0.639 -10.688 1 97.19 393 ASP B C 1
ATOM 7113 O O . ASP B 1 393 ? 11.953 -0.515 -10.523 1 97.19 393 ASP B O 1
ATOM 7117 N N . ILE B 1 394 ? 10.328 0.939 -10.719 1 98.56 394 ILE B N 1
ATOM 7118 C CA . ILE B 1 394 ? 9.297 -0.065 -10.945 1 98.56 394 ILE B CA 1
ATOM 7119 C C . ILE B 1 394 ? 8.781 0.044 -12.375 1 98.56 394 ILE B C 1
ATOM 7121 O O . ILE B 1 394 ? 8.266 1.091 -12.781 1 98.56 394 ILE B O 1
ATOM 7125 N N . THR B 1 395 ? 8.945 -0.985 -13.125 1 98.62 395 THR B N 1
ATOM 7126 C CA . THR B 1 395 ? 8.586 -0.979 -14.539 1 98.62 395 THR B CA 1
ATOM 7127 C C . THR B 1 395 ? 7.727 -2.191 -14.891 1 98.62 395 THR B C 1
ATOM 7129 O O . THR B 1 395 ? 8.055 -3.318 -14.516 1 98.62 395 THR B O 1
ATOM 7132 N N . VAL B 1 396 ? 6.66 -1.944 -15.547 1 98.75 396 VAL B N 1
ATOM 7133 C CA . VAL B 1 396 ? 5.766 -3.006 -16 1 98.75 396 VAL B CA 1
ATOM 7134 C C . VAL B 1 396 ? 5.828 -3.129 -17.516 1 98.75 396 VAL B C 1
ATOM 7136 O O . VAL B 1 396 ? 5.812 -2.123 -18.234 1 98.75 396 VAL B O 1
ATOM 7139 N N . LYS B 1 397 ? 6 -4.293 -18.031 1 98.81 397 LYS B N 1
ATOM 7140 C CA . LYS B 1 397 ? 5.766 -4.602 -19.438 1 98.81 397 LYS B CA 1
ATOM 7141 C C . LYS B 1 397 ? 4.629 -5.605 -19.609 1 98.81 397 LYS B C 1
ATOM 7143 O O . LYS B 1 397 ? 4.363 -6.398 -18.703 1 98.81 397 LYS B O 1
ATOM 7148 N N . ILE B 1 398 ? 3.994 -5.547 -20.734 1 98.75 398 ILE B N 1
ATOM 7149 C CA . ILE B 1 398 ? 2.887 -6.438 -21.078 1 98.75 398 ILE B CA 1
ATOM 7150 C C . ILE B 1 398 ? 3.352 -7.48 -22.094 1 98.75 398 ILE B C 1
ATOM 7152 O O . ILE B 1 398 ? 3.916 -7.133 -23.125 1 98.75 398 ILE B O 1
ATOM 7156 N N . PHE B 1 399 ? 3.117 -8.695 -21.781 1 98.69 399 PHE B N 1
ATOM 7157 C CA . PHE B 1 399 ? 3.502 -9.789 -22.672 1 98.69 399 PHE B CA 1
ATOM 7158 C C . PHE B 1 399 ? 2.285 -10.352 -23.391 1 98.69 399 PHE B C 1
ATOM 7160 O O . PHE B 1 399 ? 1.317 -10.773 -22.766 1 98.69 399 PHE B O 1
ATOM 7167 N N . GLU B 1 400 ? 2.336 -10.391 -24.641 1 97.5 400 GLU B N 1
ATOM 7168 C CA . GLU B 1 400 ? 1.256 -10.93 -25.469 1 97.5 400 GLU B CA 1
ATOM 7169 C C . GLU B 1 400 ? 1.745 -12.094 -26.328 1 97.5 400 GLU B C 1
ATOM 7171 O O . GLU B 1 400 ? 2.781 -11.992 -26.984 1 97.5 400 GLU B O 1
ATOM 7176 N N . VAL B 1 401 ? 1.022 -13.18 -26.25 1 97.94 401 VAL B N 1
ATOM 7177 C CA . VAL B 1 401 ? 1.249 -14.289 -27.156 1 97.94 401 VAL B CA 1
ATOM 7178 C C . VAL B 1 401 ? 0.329 -14.164 -28.375 1 97.94 401 VAL B C 1
ATOM 7180 O O . VAL B 1 401 ? -0.865 -14.461 -28.297 1 97.94 401 VAL B O 1
ATOM 7183 N N . PRO B 1 402 ? 0.891 -13.891 -29.516 1 95.94 402 PRO B N 1
ATOM 7184 C CA . PRO B 1 402 ? 0.039 -13.711 -30.688 1 95.94 402 PRO B CA 1
ATOM 7185 C C . PRO B 1 402 ? -0.537 -15.023 -31.219 1 95.94 402 PRO B C 1
ATOM 7187 O O . PRO B 1 402 ? 0.045 -16.094 -30.984 1 95.94 402 PRO B O 1
ATOM 7190 N N . ALA B 1 403 ? -1.692 -14.953 -31.828 1 95.69 403 ALA B N 1
ATOM 7191 C CA . ALA B 1 403 ? -2.17 -16.016 -32.719 1 95.69 403 ALA B CA 1
ATOM 7192 C C . ALA B 1 403 ? -1.679 -15.805 -34.156 1 95.69 403 ALA B C 1
ATOM 7194 O O . ALA B 1 403 ? -1.997 -14.797 -34.781 1 95.69 403 ALA B O 1
ATOM 7195 N N . PHE B 1 404 ? -0.958 -16.719 -34.625 1 94.56 404 PHE B N 1
ATOM 7196 C CA . PHE B 1 404 ? -0.328 -16.562 -35.938 1 94.56 404 PHE B CA 1
ATOM 7197 C C . PHE B 1 404 ? -1.218 -17.125 -37.062 1 94.56 404 PHE B C 1
ATOM 7199 O O . PHE B 1 404 ? -1.004 -16.859 -38.219 1 94.56 404 PHE B O 1
ATOM 7206 N N . THR B 1 405 ? -2.207 -17.953 -36.656 1 94.12 405 THR B N 1
ATOM 7207 C CA . THR B 1 405 ? -3.148 -18.547 -37.594 1 94.12 405 THR B CA 1
ATOM 7208 C C . THR B 1 405 ? -4.582 -18.391 -37.094 1 94.12 405 THR B C 1
ATOM 7210 O O . THR B 1 405 ? -4.812 -18.141 -35.906 1 94.12 405 THR B O 1
ATOM 7213 N N . ASP B 1 406 ? -5.496 -18.594 -38 1 92.44 406 ASP B N 1
ATOM 7214 C CA . ASP B 1 406 ? -6.91 -18.516 -37.656 1 92.44 406 ASP B CA 1
ATOM 7215 C C . ASP B 1 406 ? -7.297 -19.656 -36.688 1 92.44 406 ASP B C 1
ATOM 7217 O O . ASP B 1 406 ? -8.133 -19.469 -35.812 1 92.44 406 ASP B O 1
ATOM 7221 N N . SER B 1 407 ? -6.719 -20.781 -36.906 1 92.5 407 SER B N 1
ATOM 7222 C CA . SER B 1 407 ? -6.996 -21.922 -36.031 1 92.5 407 SER B CA 1
ATOM 7223 C C . SER B 1 407 ? -6.59 -21.625 -34.594 1 92.5 407 SER B C 1
ATOM 7225 O O . SER B 1 407 ? -7.312 -21.984 -33.656 1 92.5 407 SER B O 1
ATOM 7227 N N . GLN B 1 408 ? -5.469 -20.984 -34.438 1 94.06 408 GLN B N 1
ATOM 7228 C CA . GLN B 1 408 ? -4.961 -20.672 -33.125 1 94.06 408 GLN B CA 1
ATOM 7229 C C . GLN B 1 408 ? -5.883 -19.688 -32.375 1 94.06 408 GLN B C 1
ATOM 7231 O O . GLN B 1 408 ? -6.039 -19.766 -31.172 1 94.06 408 GLN B O 1
ATOM 7236 N N . LYS B 1 409 ? -6.5 -18.844 -33.125 1 93 409 LYS B N 1
ATOM 7237 C CA . LYS B 1 409 ? -7.422 -17.859 -32.562 1 93 409 LYS B CA 1
ATOM 7238 C C . LYS B 1 409 ? -8.648 -18.547 -31.953 1 93 409 LYS B C 1
ATOM 7240 O O . LYS B 1 409 ? -9.281 -18 -31.031 1 93 409 LYS B O 1
ATOM 7245 N N . LYS B 1 410 ? -8.953 -19.641 -32.438 1 93.25 410 LYS B N 1
ATOM 7246 C CA . LYS B 1 410 ? -10.195 -20.328 -32.062 1 93.25 410 LYS B CA 1
ATOM 7247 C C . LYS B 1 410 ? -9.984 -21.234 -30.859 1 93.25 410 LYS B C 1
ATOM 7249 O O . LYS B 1 410 ? -10.953 -21.688 -30.25 1 93.25 410 LYS B O 1
ATOM 7254 N N . ILE B 1 411 ? -8.781 -21.562 -30.531 1 95.06 411 ILE B N 1
ATOM 7255 C CA . ILE B 1 411 ? -8.492 -22.406 -29.375 1 95.06 411 ILE B CA 1
ATOM 7256 C C . ILE B 1 411 ? -8.836 -21.656 -28.094 1 95.06 411 ILE B C 1
ATOM 7258 O O . ILE B 1 411 ? -8.242 -20.609 -27.797 1 95.06 411 ILE B O 1
ATOM 7262 N N . PRO B 1 412 ? -9.789 -22.156 -27.312 1 94.19 412 PRO B N 1
ATOM 7263 C CA . PRO B 1 412 ? -10.172 -21.438 -26.109 1 94.19 412 PRO B CA 1
ATOM 7264 C C . PRO B 1 412 ? -9.078 -21.453 -25.031 1 94.19 412 PRO B C 1
ATOM 7266 O O . PRO B 1 412 ? -8.398 -22.469 -24.875 1 94.19 412 PRO B O 1
ATOM 7269 N N . TYR B 1 413 ? -8.906 -20.359 -24.375 1 93.88 413 TYR B N 1
ATOM 7270 C CA . TYR B 1 413 ? -8.016 -20.234 -23.234 1 93.88 413 TYR B CA 1
ATOM 7271 C C . TYR B 1 413 ? -6.582 -20.594 -23.594 1 93.88 413 TYR B C 1
ATOM 7273 O O . TYR B 1 413 ? -5.898 -21.281 -22.844 1 93.88 413 TYR B O 1
ATOM 7281 N N . GLY B 1 414 ? -6.25 -20.391 -24.844 1 95.38 414 GLY B N 1
ATOM 7282 C CA . GLY B 1 414 ? -4.883 -20.5 -25.328 1 95.38 414 GLY B CA 1
ATOM 7283 C C . GLY B 1 414 ? -4.223 -19.141 -25.547 1 95.38 414 GLY B C 1
ATOM 7284 O O . GLY B 1 414 ? -4.766 -18.109 -25.156 1 95.38 414 GLY B O 1
ATOM 7285 N N . ARG B 1 415 ? -3.012 -19.109 -25.953 1 96.88 415 ARG B N 1
ATOM 7286 C CA . ARG B 1 415 ? -2.256 -17.938 -26.391 1 96.88 415 ARG B CA 1
ATOM 7287 C C . ARG B 1 415 ? -2.061 -16.953 -25.234 1 96.88 415 ARG B C 1
ATOM 7289 O O . ARG B 1 415 ? -2.406 -15.781 -25.344 1 96.88 415 ARG B O 1
ATOM 7296 N N . VAL B 1 416 ? -1.555 -17.359 -24.188 1 97.81 416 VAL B N 1
ATOM 7297 C CA . VAL B 1 416 ? -1.305 -16.5 -23.031 1 97.81 416 VAL B CA 1
ATOM 7298 C C . VAL B 1 416 ? -0.014 -16.938 -22.328 1 97.81 416 VAL B C 1
ATOM 7300 O O . VAL B 1 416 ? 0.372 -18.109 -22.406 1 97.81 416 VAL B O 1
ATOM 7303 N N . ASN B 1 417 ? 0.701 -16.016 -21.891 1 98.69 417 ASN B N 1
ATOM 7304 C CA . ASN B 1 417 ? 1.777 -16.297 -20.953 1 98.69 417 ASN B CA 1
ATOM 7305 C C . ASN B 1 417 ? 1.235 -16.594 -19.562 1 98.69 417 ASN B C 1
ATOM 7307 O O . ASN B 1 417 ? 0.753 -15.688 -18.875 1 98.69 417 ASN B O 1
ATOM 7311 N N . HIS B 1 418 ? 1.292 -17.812 -19.172 1 98.75 418 HIS B N 1
ATOM 7312 C CA . HIS B 1 418 ? 0.727 -18.281 -17.906 1 98.75 418 HIS B CA 1
ATOM 7313 C C . HIS B 1 418 ? 1.823 -18.641 -16.922 1 98.75 418 HIS B C 1
ATOM 7315 O O . HIS B 1 418 ? 1.598 -19.438 -16 1 98.75 418 HIS B O 1
ATOM 7321 N N . ASN B 1 419 ? 3.004 -18.047 -17.062 1 98.69 419 ASN B N 1
ATOM 7322 C CA . ASN B 1 419 ? 4.102 -18.25 -16.109 1 98.69 419 ASN B CA 1
ATOM 7323 C C . ASN B 1 419 ? 3.734 -17.766 -14.719 1 98.69 419 ASN B C 1
ATOM 7325 O O . ASN B 1 419 ? 2.887 -16.891 -14.562 1 98.69 419 ASN B O 1
ATOM 7329 N N . LYS B 1 420 ? 4.352 -18.391 -13.719 1 98.69 420 LYS B N 1
ATOM 7330 C CA . LYS B 1 420 ? 4.273 -18 -12.312 1 98.69 420 LYS B CA 1
ATOM 7331 C C . LYS B 1 420 ? 5.637 -18.094 -11.641 1 98.69 420 LYS B C 1
ATOM 7333 O O . LYS B 1 420 ? 5.922 -19.078 -10.953 1 98.69 420 LYS B O 1
ATOM 7338 N N . TYR B 1 421 ? 6.41 -17.016 -11.773 1 98.88 421 TYR B N 1
ATOM 7339 C CA . TYR B 1 421 ? 7.711 -17.109 -11.109 1 98.88 421 TYR B CA 1
ATOM 7340 C C . TYR B 1 421 ? 8.258 -15.719 -10.797 1 98.88 421 TYR B C 1
ATOM 7342 O O . TYR B 1 421 ? 7.727 -14.711 -11.273 1 98.88 421 TYR B O 1
ATOM 7350 N N . MET B 1 422 ? 9.18 -15.703 -9.945 1 98.94 422 MET B N 1
ATOM 7351 C CA . MET B 1 422 ? 9.977 -14.539 -9.562 1 98.94 422 MET B CA 1
ATOM 7352 C C . MET B 1 422 ? 11.453 -14.906 -9.453 1 98.94 422 MET B C 1
ATOM 7354 O O . MET B 1 422 ? 11.797 -16.016 -9.016 1 98.94 422 MET B O 1
ATOM 7358 N N . VAL B 1 423 ? 12.289 -14.031 -9.906 1 98.69 423 VAL B N 1
ATOM 7359 C CA . VAL B 1 423 ? 13.727 -14.211 -9.711 1 98.69 423 VAL B CA 1
ATOM 7360 C C . VAL B 1 423 ? 14.344 -12.914 -9.203 1 98.69 423 VAL B C 1
ATOM 7362 O O . VAL B 1 423 ? 13.961 -11.82 -9.641 1 98.69 423 VAL B O 1
ATOM 7365 N N . THR B 1 424 ? 15.141 -12.992 -8.211 1 98.44 424 THR B N 1
ATOM 7366 C CA . THR B 1 424 ? 15.922 -11.875 -7.703 1 98.44 424 THR B CA 1
ATOM 7367 C C . THR B 1 424 ? 17.422 -12.141 -7.875 1 98.44 424 THR B C 1
ATOM 7369 O O . THR B 1 424 ? 17.812 -13.141 -8.477 1 98.44 424 THR B O 1
ATOM 7372 N N . ASP B 1 425 ? 18.266 -11.227 -7.391 1 96.44 425 ASP B N 1
ATOM 7373 C CA . ASP B 1 425 ? 19.703 -11.398 -7.438 1 96.44 425 ASP B CA 1
ATOM 7374 C C . ASP B 1 425 ? 20.141 -12.562 -6.551 1 96.44 425 ASP B C 1
ATOM 7376 O O . ASP B 1 425 ? 21.266 -13.07 -6.691 1 96.44 425 ASP B O 1
ATOM 7380 N N . LYS B 1 426 ? 19.172 -13.109 -5.758 1 96 426 LYS B N 1
ATOM 7381 C CA . LYS B 1 426 ? 19.578 -14.117 -4.785 1 96 426 LYS B CA 1
ATOM 7382 C C . LYS B 1 426 ? 18.719 -15.375 -4.902 1 96 426 LYS B C 1
ATOM 7384 O O . LYS B 1 426 ? 19.156 -16.469 -4.52 1 96 426 LYS B O 1
ATOM 7389 N N . THR B 1 427 ? 17.547 -15.195 -5.41 1 97.88 427 THR B N 1
ATOM 7390 C CA . THR B 1 427 ? 16.562 -16.266 -5.207 1 97.88 427 THR B CA 1
ATOM 7391 C C . THR B 1 427 ? 15.766 -16.516 -6.48 1 97.88 427 THR B C 1
ATOM 7393 O O . THR B 1 427 ? 15.398 -15.578 -7.184 1 97.88 427 THR B O 1
ATOM 7396 N N . ALA B 1 428 ? 15.531 -17.781 -6.793 1 98.12 428 ALA B N 1
ATOM 7397 C CA . ALA B 1 428 ? 14.539 -18.203 -7.777 1 98.12 428 ALA B CA 1
ATOM 7398 C C . ALA B 1 428 ? 13.289 -18.766 -7.098 1 98.12 428 ALA B C 1
ATOM 7400 O O . ALA B 1 428 ? 13.391 -19.594 -6.188 1 98.12 428 ALA B O 1
ATOM 7401 N N . TYR B 1 429 ? 12.164 -18.25 -7.469 1 98.81 429 TYR B N 1
ATOM 7402 C CA . TYR B 1 429 ? 10.867 -18.719 -7.012 1 98.81 429 TYR B CA 1
ATOM 7403 C C . TYR B 1 429 ? 10.008 -19.188 -8.188 1 98.81 429 TYR B C 1
ATOM 7405 O O . TYR B 1 429 ? 9.773 -18.422 -9.125 1 98.81 429 TYR B O 1
ATOM 7413 N N . ILE B 1 430 ? 9.594 -20.406 -8.18 1 98.88 430 ILE B N 1
ATOM 7414 C CA . ILE B 1 430 ? 8.672 -20.969 -9.172 1 98.88 430 ILE B CA 1
ATOM 7415 C C . ILE B 1 430 ? 7.418 -21.484 -8.469 1 98.88 430 ILE B C 1
ATOM 7417 O O . ILE B 1 430 ? 7.504 -22.359 -7.609 1 98.88 430 ILE B O 1
ATOM 7421 N N . GLY B 1 431 ? 6.281 -20.906 -8.852 1 98.38 431 GLY B N 1
ATOM 7422 C CA . GLY B 1 431 ? 5.055 -21.266 -8.156 1 98.38 431 GLY B CA 1
ATOM 7423 C C . GLY B 1 431 ? 3.953 -21.719 -9.094 1 98.38 431 GLY B C 1
ATOM 7424 O O . GLY B 1 431 ? 4.207 -22.016 -10.266 1 98.38 431 GLY B O 1
ATOM 7425 N N . THR B 1 432 ? 2.752 -21.906 -8.469 1 98.5 432 THR B N 1
ATOM 7426 C CA . THR B 1 432 ? 1.609 -22.422 -9.219 1 98.5 432 THR B CA 1
ATOM 7427 C C . THR B 1 432 ? 0.517 -21.359 -9.336 1 98.5 432 THR B C 1
ATOM 7429 O O . THR B 1 432 ? -0.47 -21.547 -10.047 1 98.5 432 THR B O 1
ATOM 7432 N N . SER B 1 433 ? 0.769 -20.219 -8.719 1 96.94 433 SER B N 1
ATOM 7433 C CA . SER B 1 433 ? -0.362 -19.312 -8.562 1 96.94 433 SER B CA 1
ATOM 7434 C C . SER B 1 433 ? -0.07 -17.953 -9.203 1 96.94 433 SER B C 1
ATOM 7436 O O . SER B 1 433 ? 1.082 -17.516 -9.242 1 96.94 433 SER B O 1
ATOM 7438 N N . ASN B 1 434 ? -1.197 -17.328 -9.773 1 97.56 434 ASN B N 1
ATOM 7439 C CA . ASN B 1 434 ? -1.123 -15.898 -10.078 1 97.56 434 ASN B CA 1
ATOM 7440 C C . ASN B 1 434 ? -1.037 -15.055 -8.812 1 97.56 434 ASN B C 1
ATOM 7442 O O . ASN B 1 434 ? -0.997 -15.594 -7.707 1 97.56 434 ASN B O 1
ATOM 7446 N N . TRP B 1 435 ? -0.875 -13.797 -9.023 1 98.56 435 TRP B N 1
ATOM 7447 C CA . TRP B 1 435 ? -0.624 -12.984 -7.84 1 98.56 435 TRP B CA 1
ATOM 7448 C C . TRP B 1 435 ? -1.795 -12.047 -7.566 1 98.56 435 TRP B C 1
ATOM 7450 O O . TRP B 1 435 ? -1.716 -10.844 -7.848 1 98.56 435 TRP B O 1
ATOM 7460 N N . SER B 1 436 ? -2.855 -12.5 -7.078 1 98.06 436 SER B N 1
ATOM 7461 C CA . SER B 1 436 ? -3.957 -11.836 -6.395 1 98.06 436 SER B CA 1
ATOM 7462 C C . SER B 1 436 ? -4.207 -12.445 -5.02 1 98.06 436 SER B C 1
ATOM 7464 O O . SER B 1 436 ? -3.76 -13.562 -4.742 1 98.06 436 SER B O 1
ATOM 7466 N N . ALA B 1 437 ? -4.867 -11.758 -4.164 1 98.31 437 ALA B N 1
ATOM 7467 C CA . ALA B 1 437 ? -5.008 -12.125 -2.758 1 98.31 437 ALA B CA 1
ATOM 7468 C C . ALA B 1 437 ? -5.574 -13.539 -2.617 1 98.31 437 ALA B C 1
ATOM 7470 O O . ALA B 1 437 ? -5.129 -14.312 -1.763 1 98.31 437 ALA B O 1
ATOM 7471 N N . ASP B 1 438 ? -6.457 -13.922 -3.434 1 97.94 438 ASP B N 1
ATOM 7472 C CA . ASP B 1 438 ? -7.207 -15.172 -3.309 1 97.94 438 ASP B CA 1
ATOM 7473 C C . ASP B 1 438 ? -6.277 -16.375 -3.35 1 97.94 438 ASP B C 1
ATOM 7475 O O . ASP B 1 438 ? -6.473 -17.344 -2.611 1 97.94 438 ASP B O 1
ATOM 7479 N N . TYR B 1 439 ? -5.297 -16.281 -4.141 1 98.31 439 TYR B N 1
ATOM 7480 C CA . TYR B 1 439 ? -4.395 -17.406 -4.352 1 98.31 439 TYR B CA 1
ATOM 7481 C C . TYR B 1 439 ? -3.574 -17.688 -3.098 1 98.31 439 TYR B C 1
ATOM 7483 O O . TYR B 1 439 ? -2.967 -18.75 -2.973 1 98.31 439 TYR B O 1
ATOM 7491 N N . PHE B 1 440 ? -3.602 -16.734 -2.191 1 98.5 440 PHE B N 1
ATOM 7492 C CA . PHE B 1 440 ? -2.752 -16.859 -1.013 1 98.5 440 PHE B CA 1
ATOM 7493 C C . PHE B 1 440 ? -3.594 -16.969 0.253 1 98.5 440 PHE B C 1
ATOM 7495 O O . PHE B 1 440 ? -3.072 -17.266 1.329 1 98.5 440 PHE B O 1
ATOM 7502 N N . ILE B 1 441 ? -4.879 -16.719 0.106 1 97.88 441 ILE B N 1
ATOM 7503 C CA . ILE B 1 441 ? -5.766 -16.672 1.267 1 97.88 441 ILE B CA 1
ATOM 7504 C C . ILE B 1 441 ? -6.578 -17.969 1.337 1 97.88 441 ILE B C 1
ATOM 7506 O O . ILE B 1 441 ? -6.738 -18.547 2.412 1 97.88 441 ILE B O 1
ATOM 7510 N N . ASP B 1 442 ? -7.02 -18.484 0.172 1 97.62 442 ASP B N 1
ATOM 7511 C CA . ASP B 1 442 ? -7.977 -19.578 0.274 1 97.62 442 ASP B CA 1
ATOM 7512 C C . ASP B 1 442 ? -7.805 -20.562 -0.881 1 97.62 442 ASP B C 1
ATOM 7514 O O . ASP B 1 442 ? -8.656 -21.438 -1.096 1 97.62 442 ASP B O 1
ATOM 7518 N N . THR B 1 443 ? -6.793 -20.422 -1.631 1 98.25 443 THR B N 1
ATOM 7519 C CA . THR B 1 443 ? -6.559 -21.297 -2.777 1 98.25 443 THR B CA 1
ATOM 7520 C C . THR B 1 443 ? -5.285 -22.109 -2.582 1 98.25 443 THR B C 1
ATOM 7522 O O . THR B 1 443 ? -4.301 -21.625 -2.027 1 98.25 443 THR B O 1
ATOM 7525 N N . GLY B 1 444 ? -5.367 -23.359 -3.07 1 98.69 444 GLY B N 1
ATOM 7526 C CA . GLY B 1 444 ? -4.203 -24.234 -2.967 1 98.69 444 GLY B CA 1
ATOM 7527 C C . GLY B 1 444 ? -3.121 -23.891 -3.977 1 98.69 444 GLY B C 1
ATOM 7528 O O . GLY B 1 444 ? -3.41 -23.672 -5.152 1 98.69 444 GLY B O 1
ATOM 7529 N N . GLY B 1 445 ? -1.868 -23.812 -3.531 1 98.56 445 GLY B N 1
ATOM 7530 C CA . GLY B 1 445 ? -0.702 -23.578 -4.367 1 98.56 445 GLY B CA 1
ATOM 7531 C C . GLY B 1 445 ? 0.605 -23.922 -3.678 1 98.56 445 GLY B C 1
ATOM 7532 O O . GLY B 1 445 ? 0.636 -24.141 -2.467 1 98.56 445 GLY B O 1
ATOM 7533 N N . ILE B 1 446 ? 1.636 -24.047 -4.492 1 98.56 446 ILE B N 1
ATOM 7534 C CA . ILE B 1 446 ? 2.979 -24.359 -4.016 1 98.56 446 ILE B CA 1
ATOM 7535 C C . ILE B 1 446 ? 3.986 -23.391 -4.637 1 98.56 446 ILE B C 1
ATOM 7537 O O . ILE B 1 446 ? 3.787 -22.906 -5.754 1 98.56 446 ILE B O 1
ATOM 7541 N N . GLY B 1 447 ? 5.023 -23.062 -3.834 1 98.81 447 GLY B N 1
ATOM 7542 C CA . GLY B 1 447 ? 6.176 -22.328 -4.336 1 98.81 447 GLY B CA 1
ATOM 7543 C C . GLY B 1 447 ? 7.496 -23.031 -4.051 1 98.81 447 GLY B C 1
ATOM 7544 O O . GLY B 1 447 ? 7.758 -23.438 -2.918 1 98.81 447 GLY B O 1
ATOM 7545 N N . LEU B 1 448 ? 8.266 -23.297 -5.074 1 98.88 448 LEU B N 1
ATOM 7546 C CA . LEU B 1 448 ? 9.641 -23.781 -4.953 1 98.88 448 LEU B CA 1
ATOM 7547 C C . LEU B 1 448 ? 10.617 -22.609 -4.84 1 98.88 448 LEU B C 1
ATOM 7549 O O . LEU B 1 448 ? 10.68 -21.75 -5.727 1 98.88 448 LEU B O 1
ATOM 7553 N N . VAL B 1 449 ? 11.367 -22.578 -3.764 1 98.81 449 VAL B N 1
ATOM 7554 C CA . VAL B 1 449 ? 12.305 -21.484 -3.521 1 98.81 449 VAL B CA 1
ATOM 7555 C C . VAL B 1 449 ? 13.734 -22.016 -3.531 1 98.81 449 VAL B C 1
ATOM 7557 O O . VAL B 1 449 ? 14.062 -22.953 -2.799 1 98.81 449 VAL B O 1
ATOM 7560 N N . ILE B 1 450 ? 14.555 -21.453 -4.332 1 97.44 450 ILE B N 1
ATOM 7561 C CA . ILE B 1 450 ? 15.961 -21.828 -4.438 1 97.44 450 ILE B CA 1
ATOM 7562 C C . ILE B 1 450 ? 16.844 -20.594 -4.242 1 97.44 450 ILE B C 1
ATOM 7564 O O . ILE B 1 450 ? 16.812 -19.672 -5.062 1 97.44 450 ILE B O 1
ATOM 7568 N N . ASN B 1 451 ? 17.594 -20.578 -3.186 1 96.31 451 ASN B N 1
ATOM 7569 C CA . ASN B 1 451 ? 18.578 -19.531 -2.938 1 96.31 451 ASN B CA 1
ATOM 7570 C C . ASN B 1 451 ? 19.953 -19.891 -3.482 1 96.31 451 ASN B C 1
ATOM 7572 O O . ASN B 1 451 ? 20.516 -20.906 -3.092 1 96.31 451 ASN B O 1
ATOM 7576 N N . GLN B 1 452 ? 20.375 -19.109 -4.426 1 91 452 GLN B N 1
ATOM 7577 C CA . GLN B 1 452 ? 21.688 -19.328 -5.016 1 91 452 GLN B CA 1
ATOM 7578 C C . GLN B 1 452 ? 22.406 -18 -5.27 1 91 452 GLN B C 1
ATOM 7580 O O . GLN B 1 452 ? 21.797 -17.047 -5.758 1 91 452 GLN B O 1
ATOM 7585 N N . GLN B 1 453 ? 23.578 -17.812 -4.746 1 77.12 453 GLN B N 1
ATOM 7586 C CA . GLN B 1 453 ? 24.312 -16.578 -4.98 1 77.12 453 GLN B CA 1
ATOM 7587 C C . GLN B 1 453 ? 25.156 -16.672 -6.254 1 77.12 453 GLN B C 1
ATOM 7589 O O . GLN B 1 453 ? 25.688 -17.734 -6.57 1 77.12 453 GLN B O 1
ATOM 7594 N N . ARG B 1 454 ? 25.094 -15.539 -6.984 1 65.44 454 ARG B N 1
ATOM 7595 C CA . ARG B 1 454 ? 25.797 -15.438 -8.25 1 65.44 454 ARG B CA 1
ATOM 7596 C C . ARG B 1 454 ? 27.297 -15.719 -8.07 1 65.44 454 ARG B C 1
ATOM 7598 O O . ARG B 1 454 ? 27.922 -15.195 -7.148 1 65.44 454 ARG B O 1
ATOM 7605 N N . THR B 1 455 ? 27.75 -16.75 -8.578 1 62.03 455 THR B N 1
ATOM 7606 C CA . THR B 1 455 ? 29.203 -16.906 -8.625 1 62.03 455 THR B CA 1
ATOM 7607 C C . THR B 1 455 ? 29.719 -16.719 -10.047 1 62.03 455 THR B C 1
ATOM 7609 O O . THR B 1 455 ? 29.234 -17.375 -10.977 1 62.03 455 THR B O 1
ATOM 7612 N N . PRO B 1 456 ? 30.297 -15.539 -10.375 1 56.41 456 PRO B N 1
ATOM 7613 C CA . PRO B 1 456 ? 30.812 -15.312 -11.734 1 56.41 456 PRO B CA 1
ATOM 7614 C C . PRO B 1 456 ? 31.406 -16.578 -12.352 1 56.41 456 PRO B C 1
ATOM 7616 O O . PRO B 1 456 ? 31.328 -16.766 -13.562 1 56.41 456 PRO B O 1
ATOM 7619 N N . ALA B 1 457 ? 32.188 -17.219 -11.594 1 52.59 457 ALA B N 1
ATOM 7620 C CA . ALA B 1 457 ? 33.094 -18.234 -12.164 1 52.59 457 ALA B CA 1
ATOM 7621 C C . ALA B 1 457 ? 32.312 -19.5 -12.516 1 52.59 457 ALA B C 1
ATOM 7623 O O . ALA B 1 457 ? 32.844 -20.391 -13.203 1 52.59 457 ALA B O 1
ATOM 7624 N N . LEU B 1 458 ? 31.172 -19.656 -12.047 1 56.28 458 LEU B N 1
ATOM 7625 C CA . LEU B 1 458 ? 30.656 -21.016 -12.086 1 56.28 458 LEU B CA 1
ATOM 7626 C C . LEU B 1 458 ? 29.719 -21.219 -13.273 1 56.28 458 LEU B C 1
ATOM 7628 O O . LEU B 1 458 ? 29.125 -20.25 -13.766 1 56.28 458 LEU B O 1
ATOM 7632 N N . SER B 1 459 ? 29.906 -22.391 -13.883 1 59.94 459 SER B N 1
ATOM 7633 C CA . SER B 1 459 ? 29.031 -22.875 -14.953 1 59.94 459 SER B CA 1
ATOM 7634 C C . SER B 1 459 ? 27.562 -22.609 -14.633 1 59.94 459 SER B C 1
ATOM 7636 O O . SER B 1 459 ? 27.156 -22.641 -13.469 1 59.94 459 SER B O 1
ATOM 7638 N N . LYS B 1 460 ? 26.812 -22.109 -15.594 1 64.44 460 LYS B N 1
ATOM 7639 C CA . LYS B 1 460 ? 25.375 -21.844 -15.5 1 64.44 460 LYS B CA 1
ATOM 7640 C C . LYS B 1 460 ? 24.594 -23.141 -15.242 1 64.44 460 LYS B C 1
ATOM 7642 O O . LYS B 1 460 ? 23.453 -23.094 -14.797 1 64.44 460 LYS B O 1
ATOM 7647 N N . GLU B 1 461 ? 25.125 -24.297 -15.469 1 66.62 461 GLU B N 1
ATOM 7648 C CA . GLU B 1 461 ? 24.375 -25.562 -15.391 1 66.62 461 GLU B CA 1
ATOM 7649 C C . GLU B 1 461 ? 23.812 -25.781 -13.992 1 66.62 461 GLU B C 1
ATOM 7651 O O . GLU B 1 461 ? 22.688 -26.25 -13.844 1 66.62 461 GLU B O 1
ATOM 7656 N N . GLY B 1 462 ? 24.469 -25.297 -13.039 1 73.44 462 GLY B N 1
ATOM 7657 C CA . GLY B 1 462 ? 23.969 -25.516 -11.688 1 73.44 462 GLY B CA 1
ATOM 7658 C C . GLY B 1 462 ? 23.391 -24.266 -11.047 1 73.44 462 GLY B C 1
ATOM 7659 O O . GLY B 1 462 ? 22.906 -24.312 -9.922 1 73.44 462 GLY B O 1
ATOM 7660 N N . ASP B 1 463 ? 23.219 -23.25 -11.852 1 87.56 463 ASP B N 1
ATOM 7661 C CA . ASP B 1 463 ? 22.703 -21.984 -11.32 1 87.56 463 ASP B CA 1
ATOM 7662 C C . ASP B 1 463 ? 21.312 -21.688 -11.852 1 87.56 463 ASP B C 1
ATOM 7664 O O . ASP B 1 463 ? 21.141 -20.906 -12.781 1 87.56 463 ASP B O 1
ATOM 7668 N N . VAL B 1 464 ? 20.328 -22.297 -11.195 1 91.94 464 VAL B N 1
ATOM 7669 C CA . VAL B 1 464 ? 18.938 -22.203 -11.625 1 91.94 464 VAL B CA 1
ATOM 7670 C C . VAL B 1 464 ? 18.453 -20.766 -11.5 1 91.94 464 VAL B C 1
ATOM 7672 O O . VAL B 1 464 ? 17.641 -20.297 -12.305 1 91.94 464 VAL B O 1
ATOM 7675 N N . ARG B 1 465 ? 18.953 -20.094 -10.531 1 94.94 465 ARG B N 1
ATOM 7676 C CA . ARG B 1 465 ? 18.609 -18.688 -10.352 1 94.94 465 ARG B CA 1
ATOM 7677 C C . ARG B 1 465 ? 19.016 -17.859 -11.57 1 94.94 465 ARG B C 1
ATOM 7679 O O . ARG B 1 465 ? 18.219 -17.094 -12.102 1 94.94 465 ARG B O 1
ATOM 7686 N N . GLN B 1 466 ? 20.219 -18.047 -12.031 1 93.62 466 GLN B N 1
ATOM 7687 C CA . GLN B 1 466 ? 20.672 -17.328 -13.219 1 93.62 466 GLN B CA 1
ATOM 7688 C C . GLN B 1 466 ? 19.891 -17.75 -14.461 1 93.62 466 GLN B C 1
ATOM 7690 O O . GLN B 1 466 ? 19.578 -16.922 -15.312 1 93.62 466 GLN B O 1
ATOM 7695 N N . GLN B 1 467 ? 19.625 -19.047 -14.531 1 94.75 467 GLN B N 1
ATOM 7696 C CA . GLN B 1 467 ? 18.859 -19.531 -15.68 1 94.75 467 GLN B CA 1
ATOM 7697 C C . GLN B 1 467 ? 17.484 -18.891 -15.742 1 94.75 467 GLN B C 1
ATOM 7699 O O . GLN B 1 467 ? 17.016 -18.531 -16.828 1 94.75 467 GLN B O 1
ATOM 7704 N N . LEU B 1 468 ? 16.859 -18.781 -14.594 1 97.38 468 LEU B N 1
ATOM 7705 C CA . LEU B 1 468 ? 15.531 -18.188 -14.547 1 97.38 468 LEU B CA 1
ATOM 7706 C C . LEU B 1 468 ? 15.594 -16.703 -14.898 1 97.38 468 LEU B C 1
ATOM 7708 O O . LEU B 1 468 ? 14.703 -16.188 -15.57 1 97.38 468 LEU B O 1
ATOM 7712 N N . GLU B 1 469 ? 16.625 -16.047 -14.461 1 97.19 469 GLU B N 1
ATOM 7713 C CA . GLU B 1 469 ? 16.844 -14.656 -14.844 1 97.19 469 GLU B CA 1
ATOM 7714 C C . GLU B 1 469 ? 16.984 -14.516 -16.359 1 97.19 469 GLU B C 1
ATOM 7716 O O . GLU B 1 469 ? 16.438 -13.594 -16.953 1 97.19 469 GLU B O 1
ATOM 7721 N N . ASP B 1 470 ? 17.75 -15.422 -16.906 1 97.06 470 ASP B N 1
ATOM 7722 C CA . ASP B 1 470 ? 17.969 -15.391 -18.344 1 97.06 470 ASP B CA 1
ATOM 7723 C C . ASP B 1 470 ? 16.641 -15.555 -19.094 1 97.06 470 ASP B C 1
ATOM 7725 O O . ASP B 1 470 ? 16.422 -14.914 -20.125 1 97.06 470 ASP B O 1
ATOM 7729 N N . VAL B 1 471 ? 15.82 -16.422 -18.578 1 98.44 471 VAL B N 1
ATOM 7730 C CA . VAL B 1 471 ? 14.516 -16.625 -19.188 1 98.44 471 VAL B CA 1
ATOM 7731 C C . VAL B 1 471 ? 13.695 -15.344 -19.109 1 98.44 471 VAL B C 1
ATOM 7733 O O . VAL B 1 471 ? 13.047 -14.938 -20.078 1 98.44 471 VAL B O 1
ATOM 7736 N N . PHE B 1 472 ? 13.719 -14.75 -17.969 1 98.81 472 PHE B N 1
ATOM 7737 C CA . PHE B 1 472 ? 12.984 -13.492 -17.797 1 98.81 472 PHE B CA 1
ATOM 7738 C C . PHE B 1 472 ? 13.461 -12.445 -18.797 1 98.81 472 PHE B C 1
ATOM 7740 O O . PHE B 1 472 ? 12.648 -11.797 -19.438 1 98.81 472 PHE B O 1
ATOM 7747 N N . LEU B 1 473 ? 14.719 -12.266 -18.859 1 98.75 473 LEU B N 1
ATOM 7748 C CA . LEU B 1 473 ? 15.289 -11.227 -19.703 1 98.75 473 LEU B CA 1
ATOM 7749 C C . LEU B 1 473 ? 15.047 -11.539 -21.188 1 98.75 473 LEU B C 1
ATOM 7751 O O . LEU B 1 473 ? 14.867 -10.625 -21.984 1 98.75 473 LEU B O 1
ATOM 7755 N N . ARG B 1 474 ? 15.07 -12.828 -21.547 1 98.75 474 ARG B N 1
ATOM 7756 C CA . ARG B 1 474 ? 14.695 -13.227 -22.906 1 98.75 474 ARG B CA 1
ATOM 7757 C C . ARG B 1 474 ? 13.297 -12.719 -23.25 1 98.75 474 ARG B C 1
ATOM 7759 O O . ARG B 1 474 ? 13.102 -12.109 -24.297 1 98.75 474 ARG B O 1
ATOM 7766 N N . ASP B 1 475 ? 12.367 -12.977 -22.391 1 98.88 475 ASP B N 1
ATOM 7767 C CA . ASP B 1 475 ? 10.984 -12.578 -22.641 1 98.88 475 ASP B CA 1
ATOM 7768 C C . ASP B 1 475 ? 10.828 -11.062 -22.547 1 98.88 475 ASP B C 1
ATOM 7770 O O . ASP B 1 475 ? 10.148 -10.445 -23.359 1 98.88 475 ASP B O 1
ATOM 7774 N N . TRP B 1 476 ? 11.492 -10.492 -21.578 1 98.81 476 TRP B N 1
ATOM 7775 C CA . TRP B 1 476 ? 11.43 -9.055 -21.328 1 98.81 476 TRP B CA 1
ATOM 7776 C C . TRP B 1 476 ? 11.914 -8.266 -22.531 1 98.81 476 TRP B C 1
ATOM 7778 O O . TRP B 1 476 ? 11.391 -7.191 -22.828 1 98.81 476 TRP B O 1
ATOM 7788 N N . ASN B 1 477 ? 12.906 -8.758 -23.203 1 98.44 477 ASN B N 1
ATOM 7789 C CA . ASN B 1 477 ? 13.539 -8.062 -24.328 1 98.44 477 ASN B CA 1
ATOM 7790 C C . ASN B 1 477 ? 13.008 -8.547 -25.672 1 98.44 477 ASN B C 1
ATOM 7792 O O . ASN B 1 477 ? 13.492 -8.133 -26.719 1 98.44 477 ASN B O 1
ATOM 7796 N N . SER B 1 478 ? 12.07 -9.391 -25.656 1 98.38 478 SER B N 1
ATOM 7797 C CA . SER B 1 478 ? 11.531 -9.953 -26.891 1 98.38 478 SER B CA 1
ATOM 7798 C C . SER B 1 478 ? 10.555 -8.984 -27.547 1 98.38 478 SER B C 1
ATOM 7800 O O . SER B 1 478 ? 10.148 -7.992 -26.953 1 98.38 478 SER B O 1
ATOM 7802 N N . LYS B 1 479 ? 10.133 -9.305 -28.781 1 97.38 479 LYS B N 1
ATOM 7803 C CA . LYS B 1 479 ? 9.156 -8.516 -29.531 1 97.38 479 LYS B CA 1
ATOM 7804 C C . LYS B 1 479 ? 7.746 -8.734 -29 1 97.38 479 LYS B C 1
ATOM 7806 O O . LYS B 1 479 ? 6.809 -8.039 -29.406 1 97.38 479 LYS B O 1
ATOM 7811 N N . TYR B 1 480 ? 7.582 -9.688 -28.078 1 98.25 480 TYR B N 1
ATOM 7812 C CA . TYR B 1 480 ? 6.262 -10 -27.531 1 98.25 480 TYR B CA 1
ATOM 7813 C C . TYR B 1 480 ? 5.98 -9.203 -26.266 1 98.25 480 TYR B C 1
ATOM 7815 O O . TYR B 1 480 ? 4.875 -9.258 -25.734 1 98.25 480 TYR B O 1
ATOM 7823 N N . ALA B 1 481 ? 6.992 -8.523 -25.75 1 98.56 481 ALA B N 1
ATOM 7824 C CA . ALA B 1 481 ? 6.867 -7.676 -24.562 1 98.56 481 ALA B CA 1
ATOM 7825 C C . ALA B 1 481 ? 6.742 -6.207 -24.953 1 98.56 481 ALA B C 1
ATOM 7827 O O . ALA B 1 481 ? 7.547 -5.695 -25.734 1 98.56 481 ALA B O 1
ATOM 7828 N N . TRP B 1 482 ? 5.746 -5.512 -24.344 1 98.06 482 TRP B N 1
ATOM 7829 C CA . TRP B 1 482 ? 5.441 -4.133 -24.703 1 98.06 482 TRP B CA 1
ATOM 7830 C C . TRP B 1 482 ? 5.582 -3.211 -23.5 1 98.06 482 TRP B C 1
ATOM 7832 O O . TRP B 1 482 ? 5.199 -3.574 -22.391 1 98.06 482 TRP B O 1
ATOM 7842 N N . ASP B 1 483 ? 6.078 -2.057 -23.812 1 97.19 483 ASP B N 1
ATOM 7843 C CA . ASP B 1 483 ? 6.094 -1.029 -22.766 1 97.19 483 ASP B CA 1
ATOM 7844 C C . ASP B 1 483 ? 4.676 -0.698 -22.312 1 97.19 483 ASP B C 1
ATOM 7846 O O . ASP B 1 483 ? 3.779 -0.5 -23.125 1 97.19 483 ASP B O 1
ATOM 7850 N N . PHE B 1 484 ? 4.508 -0.638 -21.016 1 97.19 484 PHE B N 1
ATOM 7851 C CA . PHE B 1 484 ? 3.182 -0.435 -20.453 1 97.19 484 PHE B CA 1
ATOM 7852 C C . PHE B 1 484 ? 2.582 0.881 -20.922 1 97.19 484 PHE B C 1
ATOM 7854 O O . PHE B 1 484 ? 1.388 0.953 -21.219 1 97.19 484 PHE B O 1
ATOM 7861 N N . ASN B 1 485 ? 3.336 1.919 -20.984 1 94.38 485 ASN B N 1
ATOM 7862 C CA . ASN B 1 485 ? 2.855 3.266 -21.266 1 94.38 485 ASN B CA 1
ATOM 7863 C C . ASN B 1 485 ? 2.375 3.398 -22.703 1 94.38 485 ASN B C 1
ATOM 7865 O O . ASN B 1 485 ? 1.582 4.289 -23.031 1 94.38 485 ASN B O 1
ATOM 7869 N N . THR B 1 486 ? 2.826 2.549 -23.609 1 94 486 THR B N 1
ATOM 7870 C CA . THR B 1 486 ? 2.484 2.686 -25.031 1 94 486 THR B CA 1
ATOM 7871 C C . THR B 1 486 ? 1.584 1.539 -25.484 1 94 486 THR B C 1
ATOM 7873 O O . THR B 1 486 ? 1.137 1.509 -26.625 1 94 486 THR B O 1
ATOM 7876 N N . PHE B 1 487 ? 1.363 0.645 -24.578 1 94.75 487 PHE B N 1
ATOM 7877 C CA . PHE B 1 487 ? 0.538 -0.506 -24.922 1 94.75 487 PHE B CA 1
ATOM 7878 C C . PHE B 1 487 ? -0.923 -0.099 -25.078 1 94.75 487 PHE B C 1
ATOM 7880 O O . PHE B 1 487 ? -1.446 0.669 -24.266 1 94.75 487 PHE B O 1
ATOM 7887 N N . ASN B 1 488 ? -1.585 -0.492 -26.062 1 90.12 488 ASN B N 1
ATOM 7888 C CA . ASN B 1 488 ? -2.998 -0.222 -26.297 1 90.12 488 ASN B CA 1
ATOM 7889 C C . ASN B 1 488 ? -3.887 -1.33 -25.75 1 90.12 488 ASN B C 1
ATOM 7891 O O . ASN B 1 488 ? -4.012 -2.395 -26.359 1 90.12 488 ASN B O 1
ATOM 7895 N N . PHE B 1 489 ? -4.555 -1.104 -24.719 1 88.06 489 PHE B N 1
ATOM 7896 C CA . PHE B 1 489 ? -5.41 -2.092 -24.078 1 88.06 489 PHE B CA 1
ATOM 7897 C C . PHE B 1 489 ? -6.746 -2.207 -24.797 1 88.06 489 PHE B C 1
ATOM 7899 O O . PHE B 1 489 ? -7.551 -3.092 -24.484 1 88.06 489 PHE B O 1
ATOM 7906 N N . THR B 1 490 ? -7.332 -1.2 -25.656 1 69.69 490 THR B N 1
ATOM 7907 C CA . THR B 1 490 ? -8.641 -1.187 -26.297 1 69.69 490 THR B CA 1
ATOM 7908 C C . THR B 1 490 ? -8.609 -2 -27.594 1 69.69 490 THR B C 1
ATOM 7910 O O . THR B 1 490 ? -9.648 -2.205 -28.234 1 69.69 490 THR B O 1
ATOM 7913 N N . SER B 1 491 ? -7.605 -2.311 -28.234 1 52.28 491 SER B N 1
ATOM 7914 C CA . SER B 1 491 ? -7.672 -2.902 -29.562 1 52.28 491 SER B CA 1
ATOM 7915 C C . SER B 1 491 ? -8.438 -4.223 -29.547 1 52.28 491 SER B C 1
ATOM 7917 O O . SER B 1 491 ? -7.965 -5.211 -28.984 1 52.28 491 SER B O 1
ATOM 7919 N N . VAL B 1 492 ? -9.695 -4.152 -29.453 1 43.91 492 VAL B N 1
ATOM 7920 C CA . VAL B 1 492 ? -10.625 -5.25 -29.688 1 43.91 492 VAL B CA 1
ATOM 7921 C C . VAL B 1 492 ? -10.148 -6.09 -30.875 1 43.91 492 VAL B C 1
ATOM 7923 O O . VAL B 1 492 ? -10.414 -7.293 -30.938 1 43.91 492 VAL B O 1
ATOM 7926 N N . ASP B 1 493 ? -9.82 -5.453 -32 1 39.81 493 ASP B N 1
ATOM 7927 C CA . ASP B 1 493 ? -9.492 -6.203 -33.219 1 39.81 493 ASP B CA 1
ATOM 7928 C C . ASP B 1 493 ? -8.367 -7.211 -32.969 1 39.81 493 ASP B C 1
ATOM 7930 O O . ASP B 1 493 ? -8 -7.984 -33.844 1 39.81 493 ASP B O 1
ATOM 7934 N N . ARG B 1 494 ? -7.648 -7.012 -32.031 1 39.03 494 ARG B N 1
ATOM 7935 C CA . ARG B 1 494 ? -6.5 -7.91 -31.938 1 39.03 494 ARG B CA 1
ATOM 7936 C C . ARG B 1 494 ? -6.941 -9.328 -31.594 1 39.03 494 ARG B C 1
ATOM 7938 O O . ARG B 1 494 ? -6.273 -10.297 -31.953 1 39.03 494 ARG B O 1
ATOM 7945 N N . HIS B 1 495 ? -7.863 -9.328 -30.594 1 35.84 495 HIS B N 1
ATOM 7946 C CA . HIS B 1 495 ? -8.312 -10.703 -30.391 1 35.84 495 HIS B CA 1
ATOM 7947 C C . HIS B 1 495 ? -9.516 -11.023 -31.266 1 35.84 495 HIS B C 1
ATOM 7949 O O . HIS B 1 495 ? -9.984 -12.164 -31.297 1 35.84 495 HIS B O 1
ATOM 7955 N N . THR B 1 496 ? -10.188 -10.008 -31.781 1 29.2 496 THR B N 1
ATOM 7956 C CA . THR B 1 496 ? -11.32 -10.312 -32.656 1 29.2 496 THR B CA 1
ATOM 7957 C C . THR B 1 496 ? -10.859 -10.641 -34.062 1 29.2 496 THR B C 1
ATOM 7959 O O . THR B 1 496 ? -11.68 -10.805 -34.969 1 29.2 496 THR B O 1
ATOM 7962 N N . GLU B 1 497 ? -9.734 -10.344 -34.5 1 26 497 GLU B N 1
ATOM 7963 C CA . GLU B 1 497 ? -9.727 -10.836 -35.875 1 26 497 GLU B CA 1
ATOM 7964 C C . GLU B 1 497 ? -10.219 -12.281 -35.969 1 26 497 GLU B C 1
ATOM 7966 O O . GLU B 1 497 ? -10.164 -12.914 -37 1 26 497 GLU B O 1
ATOM 7971 N N . LEU B 1 498 ? -10.453 -13.031 -34.906 1 20.95 498 LEU B N 1
ATOM 7972 C CA . LEU B 1 498 ? -11.305 -14.148 -35.312 1 20.95 498 LEU B CA 1
ATOM 7973 C C . LEU B 1 498 ? -12.781 -13.773 -35.219 1 20.95 498 LEU B C 1
ATOM 7975 O O . LEU B 1 498 ? -13.195 -13.156 -34.219 1 20.95 498 LEU B O 1
#